Protein AF-0000000072547861 (afdb_homodimer)

Secondary structure (DSSP, 8-state):
----------------EEEEEEEEEEE---------S---------EEEEEEEEEEEE-TT-EEEEEE-TTSSHHHHHHHHTT---SSEEEEEEEETTEEP-HHHHHHHEEEE-SS----SSSBHHHHHHHHHHHHS-TTS-HHHHHHHHHHHHHHTT-GGGTTSB---SSS--S-HHHHHHHHHHHHHTT--SEEEEESTTTT--HHHHHHHHHHHHHHHHTT-EEEEEESS--HHHHTT-SEEEEEETTEEEEEEEHHHHHHHHHHTT-PPPTT--HHHHHHHHTS--TTSHHHHHHHHHHHHHHHHHHHHHHHHHSS-------HHHHHHHHHHHHHGGGGS--HHHHHHHHHHHHHHHHHH-HHHHHHHHHHHHHHHHHHHHHTTT--SSHHHHHHHHHHHHHHHHHHHHHHHHHHHHHHHHHHHHHHHHHHTT-S-HHHHHHHHHHHHHHHHHHHHHHHHHHHHHHHT----HHHHHHHHHHHHHHHHHHHHHHHHHHHHSSSHHHHHHHHHHHHHHHHHTTSSSS-GGGS-HHHHHHHHH-HHHHHHHHHHHHHHTT-B---TTS-GGG---BHHHHHHHTT-TT--HHHHHHHHHHHHHHHHHHHHHHHHHS---SS--/----------------EEEEEEEEEEE---------S---------EEEEEEEEEEEE-TT-EEEEEE-TTSSHHHHHHHHTT---SSEEEEEEEETTEEP-HHHHHHHEEEE-SS----SSSBHHHHHHHHHHHHS-TTS-HHHHHHHHHHHHHHTT-GGGTTSB---SSS--S-HHHHHHHHHHHHHTT--SEEEEESTTTT--HHHHHHHHHHHHHHHHTT-EEEEEESS--HHHHTT-SEEEEEETTEEEEEEEHHHHHHHHHHTT-PPPTT--HHHHHHHHTS--TTSHHHHHHHHHHHHHHHHHHHHHHHHHSS-------HHHHHHHHHHHHHGGGGS--HHHHHHHHHHHHHHHHHH-HHHHHHHHHHHHHHHHHHHHHTTT--SSHHHHHHHHHHHHHHHHHHHHHHHHHHHHHHHHHHHHHHHHHHTT-S-HHHHHHHHHHHHHHHHHHHHHHHHHHHHHHHT----HHHHHHHHHHHHHHHHHHHHHHHHHHHHSSSHHHHHHHHHHHHHHHHHTTSSSS-GGGS-HHHHHHHHH-HHHHHHHHHHHHHHTT-B---TTS-GGG---BHHHHHHHTT-TT--HHHHHHHHHHHHHHHHHHHHHHHHHS---SS--

InterPro domains:
  IPR003439 ABC transporter-like, ATP-binding domain [PF00005] (51-203)
  IPR003439 ABC transporter-like, ATP-binding domain [PS50893] (17-275)
  IPR003593 AAA+ ATPase domain [SM00382] (60-252)
  IPR013525 ABC-2 type transporter, transmembrane domain [PF01061] (350-560)
  IPR017871 ABC transporter-like, conserved site [PS00211] (175-189)
  IPR027417 P-loop containing nucleoside triphosphate hydrolase [G3DSA:3.40.50.300] (36-268)
  IPR027417 P-loop containing nucleoside triphosphate hydrolase [SSF52540] (46-274)
  IPR043926 ABC transporter family G domain [PF19055] (232-287)
  IPR050352 ATP-binding cassette subfamily G transporters [PTHR48041] (16-609)

Foldseek 3Di:
DPPPPPVPVPPLDWKKKWWWQKWWKFQDPPPPPPDDPDDPPPPPRPIQTQATTATDMFGFLFEEEEEAAVSLCQVVVLCVLQVNDPGTDIDTFMDILNHTDDNLLSLQQEDEQEPDQQFQQLAFLQLRLLLLLLQFPFPPDDSVRSSVLSVVLCVLLVNNVRRRWTLHDPVGDTDDPLSSLSSSVSSRCSSVHQEYEYEASCPPHDQVSSQSRLVSVSVVSNVGHTYYYYHYAHDLSSLQSGQWYFYGASNYTLDTDGSVCPQVVVVVVPDHDDPPDRPRVRVNVLLYQDPPDPVSNVVSVVSNVSSRVVVVVVCVVPPPDDPPPSDPVVVVCSVVSSVPSVPGRDDLVSLLVSLLVVLLVSVVSPVVLLVVLLCQQLVLQVVLLVVLFAQAQAPVSLVSVLVSLLCLLQPNLLVLLLSLLVVLLVCLSCVLVCVSSPSDDLVSNLVSNVVSCLVVLLVSLCSNQVSNCVRNNFDPDPVLSVLLSVLSSLSSLLSSLLSLLLSLQAQDSVRSSVVSVVLSVLLSCLLLPPPNLVPDDPVSNVSNVLRLSNLSSLLNLCSRQPPRFGDHPPPDPVPGDGGSVSSCVVSPSPPDDNVSSVVSSVVSSVVSNVSNSVSSVPPRSHSDHD/DPPPPPVPVPPLDWKKKWWWQKWWKFQDPPPPPPDDPPDPPPPVRPIQTQATTATDMFGFLFEEEEEAAPSLCQVVVLCVLLVNDPGTDIDTFMDILRHTDDNLLSLQQEDEQEQDQQFQQLAFLQLRLLLLLLQFPFPPDDSVRSSVLSVVLCVLLVNNVRRRWTLHDPVGDTDDPLSSLSSSVSSRCSSVHQEYEYEASCPPHDQVSSQSRLVSVSVVSNVGHTYYYYHYAHDLSSLQSGQWYFYGASNATLDTDGSVCPQVVVVVVVDHDDPPDRPRVRVNQLLYQDPPDPVSNVVSVVSNVSSRVVVVVCVVPPPPDDPVVSDPVVVVCSVVSSVVSVPGRDDLVSLLVSLLVVLLVSVVSPVVLLVVLLCQQLVLQVVLLVVLFAQAQAPVSLVSVLVSLLCLLQVNLLVLLLSLLVVLLVVLSCVLVCVSSPSDDLVSNLVSNVVSCLVVLLVSLCSNQVSNCVRNNFDPDPVLSVLLSVLSSLSSLLSSLLSLLLSLQAQDSVRSSVVSVVLSVLLSCLLLPPPNLVPDDPVSNVSNVLRLSNLSSLLNLCSRQPPRFGDHPPPDPVPGDGGSVSSCVVSPSPPDDNVSSVVSSVVSSVVSNVSNSVSSVPPRSHSDHD

Nearest PDB structures (foldseek):
  7jr7-assembly1_B  TM=9.261E-01  e=4.732E-44  Homo sapiens
  7r8b-assembly1_B  TM=9.301E-01  e=7.887E-43  Homo sapiens
  7r88-assembly1_B  TM=9.276E-01  e=4.783E-42  Homo sapiens
  7r87-assembly1_B  TM=9.251E-01  e=3.614E-41  Homo sapiens
  7r8a-assembly1_B  TM=9.443E-01  e=8.800E-39  Homo sapiens

pLDDT: mean 83.47, std 15.44, range [19.45, 97.94]

Structure (mmCIF, N/CA/C/O backbone):
data_AF-0000000072547861-model_v1
#
loop_
_entity.id
_entity.type
_entity.pdbx_description
1 polymer 'ABC transporter domain-containing protein'
#
loop_
_atom_site.group_PDB
_atom_site.id
_atom_site.type_symbol
_atom_site.label_atom_id
_atom_site.label_alt_id
_atom_site.label_comp_id
_atom_site.label_asym_id
_atom_site.label_entity_id
_atom_site.label_seq_id
_atom_site.pdbx_PDB_ins_code
_atom_site.Cartn_x
_atom_site.Cartn_y
_atom_site.Cartn_z
_atom_site.occupancy
_atom_site.B_iso_or_equiv
_atom_site.auth_seq_id
_atom_site.auth_comp_id
_atom_site.auth_asym_id
_atom_site.auth_atom_id
_atom_site.pdbx_PDB_model_num
ATOM 1 N N . MET A 1 1 ? 56.156 6.223 17.625 1 19.45 1 MET A N 1
ATOM 2 C CA . MET A 1 1 ? 55.719 7.562 17.25 1 19.45 1 MET A CA 1
ATOM 3 C C . MET A 1 1 ? 54.312 7.539 16.688 1 19.45 1 MET A C 1
ATOM 5 O O . MET A 1 1 ? 54.062 7.047 15.586 1 19.45 1 MET A O 1
ATOM 9 N N . THR A 1 2 ? 53.375 7.203 17.516 1 20.66 2 THR A N 1
ATOM 10 C CA . THR A 1 2 ? 51.938 6.961 17.359 1 20.66 2 THR A CA 1
ATOM 11 C C . THR A 1 2 ? 51.25 8.195 16.797 1 20.66 2 THR A C 1
ATOM 13 O O . THR A 1 2 ? 51.188 9.234 17.469 1 20.66 2 THR A O 1
ATOM 16 N N . SER A 1 3 ? 51.594 8.477 15.578 1 22.92 3 SER A N 1
ATOM 17 C CA . SER A 1 3 ? 51 9.641 14.922 1 22.92 3 SER A CA 1
ATOM 18 C C . SER A 1 3 ? 49.5 9.711 15.18 1 22.92 3 SER A C 1
ATOM 20 O O . SER A 1 3 ? 48.781 8.789 14.836 1 22.92 3 SER A O 1
ATOM 22 N N . VAL A 1 4 ? 49.188 10.086 16.359 1 24.47 4 VAL A N 1
ATOM 23 C CA . VAL A 1 4 ? 47.844 10.539 16.734 1 24.47 4 VAL A CA 1
ATOM 24 C C . VAL A 1 4 ? 47.281 11.438 15.641 1 24.47 4 VAL A C 1
ATOM 26 O O . VAL A 1 4 ? 47.781 12.547 15.414 1 24.47 4 VAL A O 1
ATOM 29 N N . TYR A 1 5 ? 47.156 10.898 14.453 1 26.39 5 TYR A N 1
ATOM 30 C CA . TYR A 1 5 ? 46.312 11.664 13.523 1 26.39 5 TYR A CA 1
ATOM 31 C C . TYR A 1 5 ? 45.156 12.305 14.242 1 26.39 5 TYR A C 1
ATOM 33 O O . TYR A 1 5 ? 44.281 11.609 14.773 1 26.39 5 TYR A O 1
ATOM 41 N N . ASN A 1 6 ? 45.406 13.266 15.117 1 27.94 6 ASN A N 1
ATOM 42 C CA . ASN A 1 6 ? 44.375 14.211 15.547 1 27.94 6 ASN A CA 1
ATOM 43 C C . ASN A 1 6 ? 43.344 14.438 14.453 1 27.94 6 ASN A C 1
ATOM 45 O O . ASN A 1 6 ? 43.625 15.016 13.414 1 27.94 6 ASN A O 1
ATOM 49 N N . ILE A 1 7 ? 42.688 13.438 14.062 1 32.25 7 ILE A N 1
ATOM 50 C CA . ILE A 1 7 ? 41.469 13.719 13.289 1 32.25 7 ILE A CA 1
ATOM 51 C C . ILE A 1 7 ? 40.875 15.07 13.719 1 32.25 7 ILE A C 1
ATOM 53 O O . ILE A 1 7 ? 40.375 15.203 14.828 1 32.25 7 ILE A O 1
ATOM 57 N N . GLU A 1 8 ? 41.656 16.188 13.797 1 33.22 8 GLU A N 1
ATOM 58 C CA . GLU A 1 8 ? 40.969 17.469 13.773 1 33.22 8 GLU A CA 1
ATOM 59 C C . GLU A 1 8 ? 39.594 17.359 13.141 1 33.22 8 GLU A C 1
ATOM 61 O O . GLU A 1 8 ? 39.469 17.031 11.953 1 33.22 8 GLU A O 1
ATOM 66 N N . PHE A 1 9 ? 38.688 16.734 13.766 1 37.12 9 PHE A N 1
ATOM 67 C CA . PHE A 1 9 ? 37.281 16.938 13.414 1 37.12 9 PHE A CA 1
ATOM 68 C C . PHE A 1 9 ? 37.125 18.203 12.602 1 37.12 9 PHE A C 1
ATOM 70 O O . PHE A 1 9 ? 37.656 19.25 12.953 1 37.12 9 PHE A O 1
ATOM 77 N N . SER A 1 10 ? 37.031 18.156 11.32 1 42.41 10 SER A N 1
ATOM 78 C CA . SER A 1 10 ? 36.875 19.109 10.227 1 42.41 10 SER A CA 1
ATOM 79 C C . SER A 1 10 ? 36.156 20.359 10.695 1 42.41 10 SER A C 1
ATOM 81 O O . SER A 1 10 ? 35.125 20.266 11.352 1 42.41 10 SER A O 1
ATOM 83 N N . ILE A 1 11 ? 36.781 21.359 11.062 1 46.75 11 ILE A N 1
ATOM 84 C CA . ILE A 1 11 ? 36.312 22.719 11.211 1 46.75 11 ILE A CA 1
ATOM 85 C C . ILE A 1 11 ? 35.094 22.953 10.281 1 46.75 11 ILE A C 1
ATOM 87 O O . ILE A 1 11 ? 35.219 22.812 9.062 1 46.75 11 ILE A O 1
ATOM 91 N N . LYS A 1 12 ? 33.938 22.688 10.805 1 60.66 12 LYS A N 1
ATOM 92 C CA . LYS A 1 12 ? 32.75 23.094 10.078 1 60.66 12 LYS A CA 1
ATOM 93 C C . LYS A 1 12 ? 32.969 24.453 9.398 1 60.66 12 LYS A C 1
ATOM 95 O O . LYS A 1 12 ? 33.375 25.422 10.031 1 60.66 12 LYS A O 1
ATOM 100 N N . HIS A 1 13 ? 33.094 24.391 8.117 1 69.06 13 HIS A N 1
ATOM 101 C CA . HIS A 1 13 ? 33.25 25.625 7.359 1 69.06 13 HIS A CA 1
ATOM 102 C C . HIS A 1 13 ? 31.938 26.438 7.375 1 69.06 13 HIS A C 1
ATOM 104 O O . HIS A 1 13 ? 30.859 25.859 7.25 1 69.06 13 HIS A O 1
ATOM 110 N N . SER A 1 14 ? 32.125 27.594 7.836 1 81.25 14 SER A N 1
ATOM 111 C CA . SER A 1 14 ? 31 28.516 7.738 1 81.25 14 SER A CA 1
ATOM 112 C C . SER A 1 14 ? 30.703 28.875 6.285 1 81.25 14 SER A C 1
ATOM 114 O O . SER A 1 14 ? 31.562 29.422 5.59 1 81.25 14 SER A O 1
ATOM 116 N N . ILE A 1 15 ? 29.594 28.344 5.777 1 88.5 15 ILE A N 1
ATOM 117 C CA . ILE A 1 15 ? 29.25 28.609 4.383 1 88.5 15 ILE A CA 1
ATOM 118 C C . ILE A 1 15 ? 27.969 29.438 4.312 1 88.5 15 ILE A C 1
ATOM 120 O O . ILE A 1 15 ? 26.969 29.109 4.961 1 88.5 15 ILE A O 1
ATOM 124 N N . ASP A 1 16 ? 28.078 30.562 3.553 1 90.5 16 ASP A N 1
ATOM 125 C CA . ASP A 1 16 ? 26.938 31.406 3.26 1 90.5 16 ASP A CA 1
ATOM 126 C C . ASP A 1 16 ? 26.391 31.125 1.858 1 90.5 16 ASP A C 1
ATOM 128 O O . ASP A 1 16 ? 27.156 30.875 0.931 1 90.5 16 ASP A O 1
ATOM 132 N N . ILE A 1 17 ? 25.141 31.141 1.758 1 92.12 17 ILE A N 1
ATOM 133 C CA . ILE A 1 17 ? 24.5 30.953 0.456 1 92.12 17 ILE A CA 1
ATOM 134 C C . ILE A 1 17 ? 23.922 32.281 -0.031 1 92.12 17 ILE A C 1
ATOM 136 O O . ILE A 1 17 ? 23.219 32.969 0.715 1 92.12 17 ILE A O 1
ATOM 140 N N . ASN A 1 18 ? 24.344 32.656 -1.208 1 92.25 18 ASN A N 1
ATOM 141 C CA . ASN A 1 18 ? 23.797 33.844 -1.865 1 92.25 18 ASN A CA 1
ATOM 142 C C . ASN A 1 18 ? 23.125 33.5 -3.186 1 92.25 18 ASN A C 1
ATOM 144 O O . ASN A 1 18 ? 23.734 32.875 -4.059 1 92.25 18 ASN A O 1
ATOM 148 N N . VAL A 1 19 ? 21.891 33.812 -3.299 1 93.94 19 VAL A N 1
ATOM 149 C CA . VAL A 1 19 ? 21.109 33.531 -4.508 1 93.94 19 VAL A CA 1
ATOM 150 C C . VAL A 1 19 ? 20.688 34.875 -5.152 1 93.94 19 VAL A C 1
ATOM 152 O O . VAL A 1 19 ? 20.109 35.719 -4.496 1 93.94 19 VAL A O 1
ATOM 155 N N . GLU A 1 20 ? 21.016 34.969 -6.43 1 92.19 20 GLU A N 1
ATOM 156 C CA . GLU A 1 20 ? 20.688 36.188 -7.156 1 92.19 20 GLU A CA 1
ATOM 157 C C . GLU A 1 20 ? 19.875 35.906 -8.406 1 92.19 20 GLU A C 1
ATOM 159 O O . GLU A 1 20 ? 20.328 35.188 -9.305 1 92.19 20 GLU A O 1
ATOM 164 N N . ASN A 1 21 ? 18.703 36.438 -8.43 1 92.06 21 ASN A N 1
ATOM 165 C CA . ASN A 1 21 ? 17.812 36.406 -9.586 1 92.06 21 ASN A CA 1
ATOM 166 C C . ASN A 1 21 ? 17.625 34.969 -10.109 1 92.06 21 ASN A C 1
ATOM 168 O O . ASN A 1 21 ? 17.828 34.719 -11.297 1 92.06 21 ASN A O 1
ATOM 172 N N . LEU A 1 22 ? 17.297 34.125 -9.234 1 93.31 22 LEU A N 1
ATOM 173 C CA . LEU A 1 22 ? 17.109 32.719 -9.586 1 93.31 22 LEU A CA 1
ATOM 174 C C . LEU A 1 22 ? 15.758 32.5 -10.25 1 93.31 22 LEU A C 1
ATOM 176 O O . LEU A 1 22 ? 14.727 32.906 -9.703 1 93.31 22 LEU A O 1
ATOM 180 N N . SER A 1 23 ? 15.734 31.953 -11.414 1 94.12 23 SER A N 1
ATOM 181 C CA . SER A 1 23 ? 14.516 31.609 -12.133 1 94.12 23 SER A CA 1
ATOM 182 C C . SER A 1 23 ? 14.531 30.141 -12.586 1 94.12 23 SER A C 1
ATOM 184 O O . SER A 1 23 ? 15.586 29.609 -12.93 1 94.12 23 SER A O 1
ATOM 186 N N . TYR A 1 24 ? 13.469 29.484 -12.438 1 92.75 24 TYR A N 1
ATOM 187 C CA . TYR A 1 24 ? 13.305 28.078 -12.797 1 92.75 24 TYR A CA 1
ATOM 188 C C . TYR A 1 24 ? 12.086 27.891 -13.688 1 92.75 24 TYR A C 1
ATOM 190 O O . TYR A 1 24 ? 10.969 28.219 -13.305 1 92.75 24 TYR A O 1
ATOM 198 N N . VAL A 1 25 ? 12.281 27.359 -14.938 1 91.06 25 VAL A N 1
ATOM 199 C CA . VAL A 1 25 ? 11.227 27.172 -15.93 1 91.06 25 VAL A CA 1
ATOM 200 C C . VAL A 1 25 ? 11.195 25.719 -16.375 1 91.06 25 VAL A C 1
ATOM 202 O O . VAL A 1 25 ? 12.242 25.109 -16.594 1 91.06 25 VAL A O 1
ATOM 205 N N . ILE A 1 26 ? 9.992 25.094 -16.266 1 85.69 26 ILE A N 1
ATOM 206 C CA . ILE A 1 26 ? 9.836 23.703 -16.688 1 85.69 26 ILE A CA 1
ATOM 207 C C . ILE A 1 26 ? 9.047 23.641 -17.984 1 85.69 26 ILE A C 1
ATOM 209 O O . ILE A 1 26 ? 8.125 24.438 -18.203 1 85.69 26 ILE A O 1
ATOM 213 N N . ASP A 1 27 ? 9.352 22.656 -18.797 1 76 27 ASP A N 1
ATOM 214 C CA . ASP A 1 27 ? 8.609 22.422 -20.047 1 76 27 ASP A CA 1
ATOM 215 C C . ASP A 1 27 ? 7.387 21.547 -19.797 1 76 27 ASP A C 1
ATOM 217 O O . ASP A 1 27 ? 7.469 20.547 -19.078 1 76 27 ASP A O 1
ATOM 221 N N . GLN A 1 28 ? 6.277 22.047 -19.703 1 63.44 28 GLN A N 1
ATOM 222 C CA . GLN A 1 28 ? 5.09 21.219 -19.562 1 63.44 28 GLN A CA 1
ATOM 223 C C . GLN A 1 28 ? 4.91 20.312 -20.781 1 63.44 28 GLN A C 1
ATOM 225 O O . GLN A 1 28 ? 4.992 20.781 -21.922 1 63.44 28 GLN A O 1
ATOM 230 N N . PRO A 1 29 ? 5.102 19.109 -20.578 1 53.56 29 PRO A N 1
ATOM 231 C CA . PRO A 1 29 ? 4.844 18.281 -21.766 1 53.56 29 PRO A CA 1
ATOM 232 C C . PRO A 1 29 ? 3.484 18.562 -22.391 1 53.56 29 PRO A C 1
ATOM 234 O O . PRO A 1 29 ? 2.512 18.828 -21.688 1 53.56 29 PRO A O 1
ATOM 237 N N . ASN A 1 30 ? 3.482 19.125 -23.547 1 44.06 30 ASN A N 1
ATOM 238 C CA . ASN A 1 30 ? 2.236 19.188 -24.312 1 44.06 30 ASN A CA 1
ATOM 239 C C . ASN A 1 30 ? 1.507 17.859 -24.297 1 44.06 30 ASN A C 1
ATOM 241 O O . ASN A 1 30 ? 2.004 16.859 -24.844 1 44.06 30 ASN A O 1
ATOM 245 N N . ILE A 1 31 ? 1.062 17.5 -23.203 1 42.25 31 ILE A N 1
ATOM 246 C CA . ILE A 1 31 ? 0.201 16.359 -23.5 1 42.25 31 ILE A CA 1
ATOM 247 C C . ILE A 1 31 ? -0.656 16.641 -24.719 1 42.25 31 ILE A C 1
ATOM 249 O O . ILE A 1 31 ? -1.517 17.531 -24.688 1 42.25 31 ILE A O 1
ATOM 253 N N . THR A 1 32 ? -0.123 16.562 -25.953 1 35.44 32 THR A N 1
ATOM 254 C CA . THR A 1 32 ? -0.934 16.5 -27.156 1 35.44 32 THR A CA 1
ATOM 255 C C . THR A 1 32 ? -2.092 15.516 -26.969 1 35.44 32 THR A C 1
ATOM 257 O O . THR A 1 32 ? -1.876 14.336 -26.703 1 35.44 32 THR A O 1
ATOM 260 N N . THR A 1 33 ? -3.213 15.883 -26.422 1 35.41 33 THR A N 1
ATOM 261 C CA . THR A 1 33 ? -4.34 15.117 -26.938 1 35.41 33 THR A CA 1
ATOM 262 C C . THR A 1 33 ? -4.16 14.836 -28.438 1 35.41 33 THR A C 1
ATOM 264 O O . THR A 1 33 ? -3.893 15.75 -29.219 1 35.41 33 THR A O 1
ATOM 267 N N . SER A 1 34 ? -3.789 13.695 -28.797 1 32.44 34 SER A N 1
ATOM 268 C CA . SER A 1 34 ? -3.955 13.273 -30.188 1 32.44 34 SER A CA 1
ATOM 269 C C . SER A 1 34 ? -5.266 13.797 -30.766 1 32.44 34 SER A C 1
ATOM 271 O O . SER A 1 34 ? -6.293 13.117 -30.703 1 32.44 34 SER A O 1
ATOM 273 N N . ARG A 1 35 ? -5.984 14.883 -30.609 1 30.06 35 ARG A N 1
ATOM 274 C CA . ARG A 1 35 ? -6.891 15.133 -31.719 1 30.06 35 ARG A CA 1
ATOM 275 C C . ARG A 1 35 ? -6.172 15 -33.062 1 30.06 35 ARG A C 1
ATOM 277 O O . ARG A 1 35 ? -4.941 15.094 -33.125 1 30.06 35 ARG A O 1
ATOM 284 N N . LEU A 1 36 ? -6.957 14.852 -34.25 1 31.27 36 LEU A N 1
ATOM 285 C CA . LEU A 1 36 ? -6.664 14.805 -35.688 1 31.27 36 LEU A CA 1
ATOM 286 C C . LEU A 1 36 ? -5.547 15.789 -36.031 1 31.27 36 LEU A C 1
ATOM 288 O O . LEU A 1 36 ? -5.359 16.797 -35.375 1 31.27 36 LEU A O 1
ATOM 292 N N . PRO A 1 37 ? -4.82 15.445 -37.188 1 32.28 37 PRO A N 1
ATOM 293 C CA . PRO A 1 37 ? -3.756 16.156 -37.906 1 32.28 37 PRO A CA 1
ATOM 294 C C . PRO A 1 37 ? -4.008 17.656 -37.969 1 32.28 37 PRO A C 1
ATOM 296 O O . PRO A 1 37 ? -3.275 18.375 -38.656 1 32.28 37 PRO A O 1
ATOM 299 N N . CYS A 1 38 ? -5.332 18.109 -38.031 1 29.48 38 CYS A N 1
ATOM 300 C CA . CYS A 1 38 ? -5.32 19.297 -38.875 1 29.48 38 CYS A CA 1
ATOM 301 C C . CYS A 1 38 ? -4.25 20.281 -38.406 1 29.48 38 CYS A C 1
ATOM 303 O O . CYS A 1 38 ? -3.447 20.766 -39.219 1 29.48 38 CYS A O 1
ATOM 305 N N . HIS A 1 39 ? -4.711 21.547 -38.094 1 31.22 39 HIS A N 1
ATOM 306 C CA . HIS A 1 39 ? -3.943 22.781 -38.188 1 31.22 39 HIS A CA 1
ATOM 307 C C . HIS A 1 39 ? -2.82 22.828 -37.156 1 31.22 39 HIS A C 1
ATOM 309 O O . HIS A 1 39 ? -2.979 22.312 -36.031 1 31.22 39 HIS A O 1
ATOM 315 N N . THR A 1 40 ? -1.535 22.812 -37.594 1 34.75 40 THR A N 1
ATOM 316 C CA . THR A 1 40 ? -0.209 23.156 -37.094 1 34.75 40 THR A CA 1
ATOM 317 C C . THR A 1 40 ? -0.307 24.125 -35.938 1 34.75 40 THR A C 1
ATOM 319 O O . THR A 1 40 ? -0.128 25.328 -36.094 1 34.75 40 THR A O 1
ATOM 322 N N . THR A 1 41 ? -1.481 24.203 -35.312 1 34.41 41 THR A N 1
ATOM 323 C CA . THR A 1 41 ? -1.334 25.359 -34.438 1 34.41 41 THR A CA 1
ATOM 324 C C . THR A 1 41 ? -0.046 25.266 -33.625 1 34.41 41 THR A C 1
ATOM 326 O O . THR A 1 41 ? 0.411 24.156 -33.312 1 34.41 41 THR A O 1
ATOM 329 N N . ASP A 1 42 ? 0.688 26.344 -33.531 1 35.41 42 ASP A N 1
ATOM 330 C CA . ASP A 1 42 ? 1.917 26.703 -32.812 1 35.41 42 ASP A CA 1
ATOM 331 C C . ASP A 1 42 ? 2.027 25.953 -31.484 1 35.41 42 ASP A C 1
ATOM 333 O O . ASP A 1 42 ? 1.174 26.094 -30.609 1 35.41 42 ASP A O 1
ATOM 337 N N . HIS A 1 43 ? 2.352 24.656 -31.516 1 41.06 43 HIS A N 1
ATOM 338 C CA . HIS A 1 43 ? 2.807 23.781 -30.453 1 41.06 43 HIS A CA 1
ATOM 339 C C . HIS A 1 43 ? 3.658 24.531 -29.438 1 41.06 43 HIS A C 1
ATOM 341 O O . HIS A 1 43 ? 4.883 24.375 -29.406 1 41.06 43 HIS A O 1
ATOM 347 N N . SER A 1 44 ? 3.551 25.797 -29.328 1 42.41 44 SER A N 1
ATOM 348 C CA . SER A 1 44 ? 4.398 26.484 -28.359 1 42.41 44 SER A CA 1
ATOM 349 C C . SER A 1 44 ? 4.383 25.766 -27.016 1 42.41 44 SER A C 1
ATOM 351 O O . SER A 1 44 ? 3.316 25.516 -26.453 1 42.41 44 SER A O 1
ATOM 353 N N . ALA A 1 45 ? 5.266 24.828 -26.797 1 48.62 45 ALA A N 1
ATOM 354 C CA . ALA A 1 45 ? 5.637 24.266 -25.5 1 48.62 45 ALA A CA 1
ATOM 355 C C . ALA A 1 45 ? 5.344 25.266 -24.375 1 48.62 45 ALA A C 1
ATOM 357 O O . ALA A 1 45 ? 5.906 26.359 -24.328 1 48.62 45 ALA A O 1
ATOM 358 N N . THR A 1 46 ? 4.133 25.359 -23.969 1 61.38 46 THR A N 1
ATOM 359 C CA . THR A 1 46 ? 3.832 26.281 -22.875 1 61.38 46 THR A CA 1
ATOM 360 C C . THR A 1 46 ? 4.75 26.016 -21.688 1 61.38 46 THR A C 1
ATOM 362 O O . THR A 1 46 ? 4.902 24.875 -21.25 1 61.38 46 THR A O 1
ATOM 365 N N . THR A 1 47 ? 5.859 26.734 -21.625 1 75.62 47 THR A N 1
ATOM 366 C CA . THR A 1 47 ? 6.77 26.734 -20.484 1 75.62 47 THR A CA 1
ATOM 367 C C . THR A 1 47 ? 6.086 27.312 -19.25 1 75.62 47 THR A C 1
ATOM 369 O O . THR A 1 47 ? 5.246 28.219 -19.359 1 75.62 47 THR A O 1
ATOM 372 N N . LYS A 1 48 ? 6.047 26.547 -18.234 1 82.25 48 LYS A N 1
ATOM 373 C CA . LYS A 1 48 ? 5.535 27.047 -16.969 1 82.25 48 LYS A CA 1
ATOM 374 C C . LYS A 1 48 ? 6.668 27.531 -16.062 1 82.25 48 LYS A C 1
ATOM 376 O O . LYS A 1 48 ? 7.621 26.797 -15.805 1 82.25 48 LYS A O 1
ATOM 381 N N . THR A 1 49 ? 6.637 28.859 -15.797 1 86.38 49 THR A N 1
ATOM 382 C CA . THR A 1 49 ? 7.629 29.422 -14.891 1 86.38 49 THR A CA 1
ATOM 383 C C . THR A 1 49 ? 7.285 29.109 -13.438 1 86.38 49 THR A C 1
ATOM 385 O O . THR A 1 49 ? 6.219 29.484 -12.953 1 86.38 49 THR A O 1
ATOM 388 N N . ILE A 1 50 ? 8.102 28.391 -12.727 1 88.31 50 ILE A N 1
ATOM 389 C CA . ILE A 1 50 ? 7.863 28 -11.344 1 88.31 50 ILE A CA 1
ATOM 390 C C . ILE A 1 50 ? 8.453 29.047 -10.406 1 88.31 50 ILE A C 1
ATOM 392 O O . ILE A 1 50 ? 7.816 29.438 -9.414 1 88.31 50 ILE A O 1
ATOM 396 N N . LEU A 1 51 ? 9.688 29.484 -10.695 1 92.44 51 LEU A N 1
ATOM 397 C CA . LEU A 1 51 ? 10.352 30.547 -9.953 1 92.44 51 LEU A CA 1
ATOM 398 C C . LEU A 1 51 ? 10.75 31.688 -10.883 1 92.44 51 LEU A C 1
ATOM 400 O O . LEU A 1 51 ? 11.18 31.453 -12.016 1 92.44 51 LEU A O 1
ATOM 404 N N . ASP A 1 52 ? 10.562 32.906 -10.398 1 93.56 52 ASP A N 1
ATOM 405 C CA . ASP A 1 52 ? 10.836 34.062 -11.234 1 93.56 52 ASP A CA 1
ATOM 406 C C . ASP A 1 52 ? 11.664 35.094 -10.477 1 93.56 52 ASP A C 1
ATOM 408 O O . ASP A 1 52 ? 11.102 35.969 -9.797 1 93.56 52 ASP A O 1
ATOM 412 N N . GLY A 1 53 ? 12.898 35.062 -10.68 1 91.56 53 GLY A N 1
ATOM 413 C CA . GLY A 1 53 ? 13.812 36.094 -10.188 1 91.56 53 GLY A CA 1
ATOM 414 C C . GLY A 1 53 ? 13.875 36.156 -8.672 1 91.56 53 GLY A C 1
ATOM 415 O O . GLY A 1 53 ? 13.719 37.219 -8.078 1 91.56 53 GLY A O 1
ATOM 416 N N . VAL A 1 54 ? 14.109 35.062 -8 1 93.31 54 VAL A N 1
ATOM 417 C CA . VAL A 1 54 ? 14.172 35 -6.547 1 93.31 54 VAL A CA 1
ATOM 418 C C . VAL A 1 54 ? 15.594 35.281 -6.078 1 93.31 54 VAL A C 1
ATOM 420 O O . VAL A 1 54 ? 16.562 34.719 -6.602 1 93.31 54 VAL A O 1
ATOM 423 N N . SER A 1 55 ? 15.773 36.25 -5.152 1 93.5 55 SER A N 1
ATOM 424 C CA . SER A 1 55 ? 17.078 36.594 -4.594 1 93.5 55 SER A CA 1
ATOM 425 C C . SER A 1 55 ? 17.031 36.625 -3.068 1 93.5 55 SER A C 1
ATOM 427 O O . SER A 1 55 ? 16.094 37.156 -2.473 1 93.5 55 SER A O 1
ATOM 429 N N . PHE A 1 56 ? 18 36 -2.432 1 93.5 56 PHE A N 1
ATOM 430 C CA . PHE A 1 56 ? 18.109 36 -0.977 1 93.5 56 PHE A CA 1
ATOM 431 C C . PHE A 1 56 ? 19.5 35.562 -0.534 1 93.5 56 PHE A C 1
ATOM 433 O O . PHE A 1 56 ? 20.312 35.125 -1.353 1 93.5 56 PHE A O 1
ATOM 440 N N . GLN A 1 57 ? 19.75 35.844 0.701 1 93.5 57 GLN A N 1
ATOM 441 C CA . GLN A 1 57 ? 21.016 35.438 1.302 1 93.5 57 GLN A CA 1
ATOM 442 C C . GLN A 1 57 ? 20.781 34.719 2.637 1 93.5 57 GLN A C 1
ATOM 444 O O . GLN A 1 57 ? 19.953 35.156 3.434 1 93.5 57 GLN A O 1
ATOM 449 N N . ALA A 1 58 ? 21.422 33.594 2.793 1 93.19 58 ALA A N 1
ATOM 450 C CA . ALA A 1 58 ? 21.422 32.875 4.059 1 93.19 58 ALA A CA 1
ATOM 451 C C . ALA A 1 58 ? 22.844 32.75 4.609 1 93.19 58 ALA A C 1
ATOM 453 O O . ALA A 1 58 ? 23.734 32.219 3.93 1 93.19 58 ALA A O 1
ATOM 454 N N . LYS A 1 59 ? 23 33.219 5.789 1 91.69 59 LYS A N 1
ATOM 455 C CA . LYS A 1 59 ? 24.344 33.219 6.387 1 91.69 59 LYS A CA 1
ATOM 456 C C . LYS A 1 59 ? 24.5 32.094 7.387 1 91.69 59 LYS A C 1
ATOM 458 O O . LYS A 1 59 ? 23.516 31.562 7.906 1 91.69 59 LYS A O 1
ATOM 463 N N . CYS A 1 60 ? 25.734 31.781 7.582 1 92.31 60 CYS A N 1
ATOM 464 C CA . CYS A 1 60 ? 26.062 30.766 8.586 1 92.31 60 CYS A CA 1
ATOM 465 C C . CYS A 1 60 ? 25.562 31.188 9.961 1 92.31 60 CYS A C 1
ATOM 467 O O . CYS A 1 60 ? 25.688 32.344 10.344 1 92.31 60 CYS A O 1
ATOM 469 N N . GLY A 1 61 ? 24.938 30.281 10.625 1 92.88 61 GLY A N 1
ATOM 470 C CA . GLY A 1 61 ? 24.422 30.578 11.953 1 92.88 61 GLY A CA 1
ATOM 471 C C . GLY A 1 61 ? 22.984 31.016 11.961 1 92.88 61 GLY A C 1
ATOM 472 O O . GLY A 1 61 ? 22.406 31.266 13.031 1 92.88 61 GLY A O 1
ATOM 473 N N . GLN A 1 62 ? 22.469 31.094 10.75 1 93.81 62 GLN A N 1
ATOM 474 C CA . GLN A 1 62 ? 21.094 31.578 10.656 1 93.81 62 GLN A CA 1
ATOM 475 C C . GLN A 1 62 ? 20.172 30.5 10.086 1 93.81 62 GLN A C 1
ATOM 477 O O . GLN A 1 62 ? 20.625 29.625 9.352 1 93.81 62 GLN A O 1
ATOM 482 N N . MET A 1 63 ? 19.016 30.578 10.484 1 96.31 63 MET A N 1
ATOM 483 C CA . MET A 1 63 ? 17.938 29.734 9.953 1 96.31 63 MET A CA 1
ATOM 484 C C . MET A 1 63 ? 16.969 30.547 9.109 1 96.31 63 MET A C 1
ATOM 486 O O . MET A 1 63 ? 16.359 31.5 9.602 1 96.31 63 MET A O 1
ATOM 490 N N . LEU A 1 64 ? 16.938 30.234 7.84 1 96.69 64 LEU A N 1
ATOM 491 C CA . LEU A 1 64 ? 16.047 30.906 6.906 1 96.69 64 LEU A CA 1
ATOM 492 C C . LEU A 1 64 ? 14.812 30.047 6.621 1 96.69 64 LEU A C 1
ATOM 494 O O . LEU A 1 64 ? 14.938 28.891 6.195 1 96.69 64 LEU A O 1
ATOM 498 N N . ALA A 1 65 ? 13.672 30.531 6.891 1 96.31 65 ALA A N 1
ATOM 499 C CA . ALA A 1 65 ? 12.414 29.844 6.621 1 96.31 65 ALA A CA 1
ATOM 500 C C . ALA A 1 65 ? 11.797 30.312 5.309 1 96.31 65 ALA A C 1
ATOM 502 O O . ALA A 1 65 ? 11.586 31.516 5.109 1 96.31 65 ALA A O 1
ATOM 503 N N . ILE A 1 66 ? 11.625 29.438 4.426 1 95.5 66 ILE A N 1
ATOM 504 C CA . ILE A 1 66 ? 10.922 29.703 3.176 1 95.5 66 ILE A CA 1
ATOM 505 C C . ILE A 1 66 ? 9.43 29.422 3.35 1 95.5 66 ILE A C 1
ATOM 507 O O . ILE A 1 66 ? 9.023 28.266 3.52 1 95.5 66 ILE A O 1
ATOM 511 N N . MET A 1 67 ? 8.695 30.453 3.264 1 92.69 67 MET A N 1
ATOM 512 C CA . MET A 1 67 ? 7.258 30.328 3.492 1 92.69 67 MET A CA 1
ATOM 513 C C . MET A 1 67 ? 6.48 30.578 2.207 1 92.69 67 MET A C 1
ATOM 515 O O . MET A 1 67 ? 6.941 31.328 1.334 1 92.69 67 MET A O 1
ATOM 519 N N . GLY A 1 68 ? 5.363 29.969 2.074 1 87.06 68 GLY A N 1
ATOM 520 C CA . GLY A 1 68 ? 4.5 30.109 0.917 1 87.06 68 GLY A CA 1
ATOM 521 C C . GLY A 1 68 ? 3.387 29.078 0.869 1 87.06 68 GLY A C 1
ATOM 522 O O . GLY A 1 68 ? 3.443 28.062 1.567 1 87.06 68 GLY A O 1
ATOM 523 N N . SER A 1 69 ? 2.465 29.406 0.053 1 78.56 69 SER A N 1
ATOM 524 C CA . SER A 1 69 ? 1.346 28.484 -0.133 1 78.56 69 SER A CA 1
ATOM 525 C C . SER A 1 69 ? 1.756 27.281 -0.966 1 78.56 69 SER A C 1
ATOM 527 O O . SER A 1 69 ? 2.889 27.203 -1.444 1 78.56 69 SER A O 1
ATOM 529 N N . SER A 1 70 ? 0.839 26.312 -1 1 73.19 70 SER A N 1
ATOM 530 C CA . SER A 1 70 ? 1.12 25.141 -1.827 1 73.19 70 SER A CA 1
ATOM 531 C C . SER A 1 70 ? 1.274 25.531 -3.295 1 73.19 70 SER A C 1
ATOM 533 O O . SER A 1 70 ? 0.449 26.266 -3.838 1 73.19 70 SER A O 1
ATOM 535 N N . GLY A 1 71 ? 2.334 25.219 -3.951 1 75.62 71 GLY A N 1
ATOM 536 C CA . GLY A 1 71 ? 2.586 25.516 -5.352 1 75.62 71 GLY A CA 1
ATOM 537 C C . GLY A 1 71 ? 3.34 26.812 -5.555 1 75.62 71 GLY A C 1
ATOM 538 O O . GLY A 1 71 ? 3.531 27.266 -6.691 1 75.62 71 GLY A O 1
ATOM 539 N N . SER A 1 72 ? 3.699 27.422 -4.441 1 81.25 72 SER A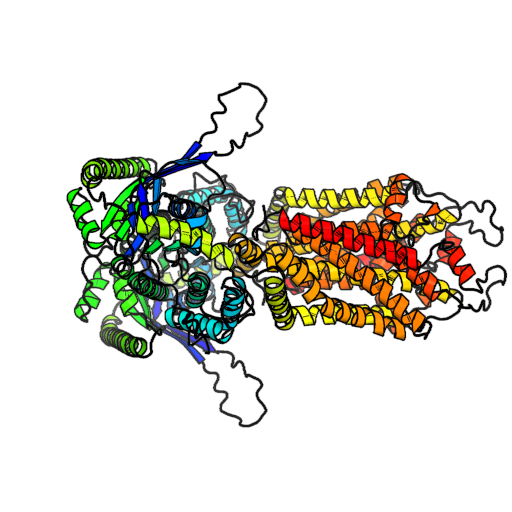 N 1
ATOM 540 C CA . SER A 1 72 ? 4.387 28.703 -4.551 1 81.25 72 SER A CA 1
ATOM 541 C C . SER A 1 72 ? 5.816 28.516 -5.051 1 81.25 72 SER A C 1
ATOM 543 O O . SER A 1 72 ? 6.469 29.484 -5.449 1 81.25 72 SER A O 1
ATOM 545 N N . GLY A 1 73 ? 6.316 27.281 -4.973 1 86.88 73 GLY A N 1
ATOM 546 C CA . GLY A 1 73 ? 7.648 27.016 -5.488 1 86.88 73 GLY A CA 1
ATOM 547 C C . GLY A 1 73 ? 8.656 26.688 -4.402 1 86.88 73 GLY A C 1
ATOM 548 O O . GLY A 1 73 ? 9.859 26.625 -4.66 1 86.88 73 GLY A O 1
ATOM 549 N N . LYS A 1 74 ? 8.18 26.484 -3.143 1 90.56 74 LYS A N 1
ATOM 550 C CA . LYS A 1 74 ? 9.078 26.219 -2.021 1 90.56 74 LYS A CA 1
ATOM 551 C C . LYS A 1 74 ? 9.938 24.984 -2.281 1 90.56 74 LYS A C 1
ATOM 553 O O . LYS A 1 74 ? 11.164 25.047 -2.168 1 90.56 74 LYS A O 1
ATOM 558 N N . THR A 1 75 ? 9.289 23.891 -2.627 1 87.5 75 THR A N 1
ATOM 559 C CA . THR A 1 75 ? 9.984 22.625 -2.869 1 87.5 75 THR A CA 1
ATOM 560 C C . THR A 1 75 ? 10.891 22.734 -4.09 1 87.5 75 THR A C 1
ATOM 562 O O . THR A 1 75 ? 12.008 22.203 -4.09 1 87.5 75 THR A O 1
ATOM 565 N N . SER A 1 76 ? 10.43 23.438 -5.148 1 89.12 76 SER A N 1
ATOM 566 C CA . SER A 1 76 ? 11.234 23.625 -6.348 1 89.12 76 SER A CA 1
ATOM 567 C C . SER A 1 76 ? 12.492 24.438 -6.039 1 89.12 76 SER A C 1
ATOM 569 O O . SER A 1 76 ? 13.562 24.156 -6.578 1 89.12 76 SER A O 1
ATOM 571 N N . LEU A 1 77 ? 12.273 25.453 -5.207 1 93.62 77 LEU A N 1
ATOM 572 C CA . LEU A 1 77 ? 13.414 26.266 -4.816 1 93.62 77 LEU A CA 1
ATOM 573 C C . LEU A 1 77 ? 14.461 25.438 -4.082 1 93.62 77 LEU A C 1
ATOM 575 O O . LEU A 1 77 ? 15.648 25.5 -4.391 1 93.62 77 LEU A O 1
ATOM 579 N N . LEU A 1 78 ? 14.008 24.656 -3.117 1 93.19 78 LEU A N 1
ATOM 580 C CA . LEU A 1 78 ? 14.922 23.797 -2.361 1 93.19 78 LEU A CA 1
ATOM 581 C C . LEU A 1 78 ? 15.578 22.766 -3.268 1 93.19 78 LEU A C 1
ATOM 583 O O . LEU A 1 78 ? 16.766 22.453 -3.117 1 93.19 78 LEU A O 1
ATOM 587 N N . ASN A 1 79 ? 14.828 22.25 -4.211 1 89.38 79 ASN A N 1
ATOM 588 C CA . ASN A 1 79 ? 15.375 21.281 -5.152 1 89.38 79 ASN A CA 1
ATOM 589 C C . ASN A 1 79 ? 16.438 21.906 -6.043 1 89.38 79 ASN A C 1
ATOM 591 O O . ASN A 1 79 ? 17.453 21.25 -6.352 1 89.38 79 ASN A O 1
ATOM 595 N N . VAL A 1 80 ? 16.172 23.094 -6.457 1 90.75 80 VAL A N 1
ATOM 596 C CA . VAL A 1 80 ? 17.125 23.797 -7.312 1 90.75 80 VAL A CA 1
ATOM 597 C C . VAL A 1 80 ? 18.406 24.094 -6.523 1 90.75 80 VAL A C 1
ATOM 599 O O . VAL A 1 80 ? 19.516 23.938 -7.043 1 90.75 80 VAL A O 1
ATOM 602 N N . LEU A 1 81 ? 18.203 24.484 -5.293 1 91.69 81 LEU A N 1
ATOM 603 C CA . LEU A 1 81 ? 19.344 24.781 -4.449 1 91.69 81 LEU A CA 1
ATOM 604 C C . LEU A 1 81 ? 20.172 23.516 -4.203 1 91.69 81 LEU A C 1
ATOM 606 O O . LEU A 1 81 ? 21.406 23.578 -4.117 1 91.69 81 LEU A O 1
ATOM 610 N N . ALA A 1 82 ? 19.453 22.422 -4.066 1 88.62 82 ALA A N 1
ATOM 611 C CA . ALA A 1 82 ? 20.125 21.141 -3.814 1 88.62 82 ALA A CA 1
ATOM 612 C C . ALA A 1 82 ? 20.578 20.5 -5.117 1 88.62 82 ALA A C 1
ATOM 614 O O . ALA A 1 82 ? 21.141 19.406 -5.113 1 88.62 82 ALA A O 1
ATOM 615 N N . CYS A 1 83 ? 20.328 21.109 -6.23 1 85.12 83 CYS A N 1
ATOM 616 C CA . CYS A 1 83 ? 20.656 20.594 -7.551 1 85.12 83 CYS A CA 1
ATOM 617 C C . CYS A 1 83 ? 20 19.234 -7.797 1 85.12 83 CYS A C 1
ATOM 619 O O . CYS A 1 83 ? 20.625 18.312 -8.32 1 85.12 83 CYS A O 1
ATOM 621 N N . LYS A 1 84 ? 18.828 19.094 -7.297 1 79 84 LYS A N 1
ATOM 622 C CA . LYS A 1 84 ? 18.078 17.844 -7.473 1 79 84 LYS A CA 1
ATOM 623 C C . LYS A 1 84 ? 16.984 18 -8.516 1 79 84 LYS A C 1
ATOM 625 O O . LYS A 1 84 ? 16.141 17.125 -8.68 1 79 84 LYS A O 1
ATOM 630 N N . ASN A 1 85 ? 17.016 19.047 -9.227 1 75.5 85 ASN A N 1
ATOM 631 C CA . ASN A 1 85 ? 16 19.25 -10.266 1 75.5 85 ASN A CA 1
ATOM 632 C C . ASN A 1 85 ? 16.297 18.422 -11.508 1 75.5 85 ASN A C 1
ATOM 634 O O . ASN A 1 85 ? 17.422 18.391 -11.992 1 75.5 85 ASN A O 1
ATOM 638 N N . SER A 1 86 ? 15.398 17.5 -11.805 1 65.31 86 SER A N 1
ATOM 639 C CA . SER A 1 86 ? 15.609 16.578 -12.914 1 65.31 86 SER A CA 1
ATOM 640 C C . SER A 1 86 ? 15.258 17.234 -14.25 1 65.31 86 SER A C 1
ATOM 642 O O . SER A 1 86 ? 15.836 16.891 -15.281 1 65.31 86 SER A O 1
ATOM 644 N N . THR A 1 87 ? 14.352 18.203 -14.258 1 73.25 87 THR A N 1
ATOM 645 C CA . THR A 1 87 ? 13.875 18.797 -15.508 1 73.25 87 THR A CA 1
ATOM 646 C C . THR A 1 87 ? 13.797 20.312 -15.391 1 73.25 87 THR A C 1
ATOM 648 O O . THR A 1 87 ? 13.891 20.859 -14.289 1 73.25 87 THR A O 1
ATOM 651 N N . GLY A 1 88 ? 13.977 20.953 -16.469 1 81 88 GLY A N 1
ATOM 652 C CA . GLY A 1 88 ? 13.773 22.391 -16.531 1 81 88 GLY A CA 1
ATOM 653 C C . GLY A 1 88 ? 15.07 23.172 -16.688 1 81 88 GLY A C 1
ATOM 654 O O . GLY A 1 88 ? 16.156 22.578 -16.766 1 81 88 GLY A O 1
ATOM 655 N N . THR A 1 89 ? 14.906 24.469 -16.938 1 87.44 89 THR A N 1
ATOM 656 C CA . THR A 1 89 ? 16.031 25.391 -17.109 1 87.44 89 THR A CA 1
ATOM 657 C C . THR A 1 89 ? 16.125 26.344 -15.93 1 87.44 89 THR A C 1
ATOM 659 O O . THR A 1 89 ? 15.125 26.922 -15.508 1 87.44 89 THR A O 1
ATOM 662 N N . VAL A 1 90 ? 17.297 26.281 -15.258 1 90.38 90 VAL A N 1
ATOM 663 C CA . VAL A 1 90 ? 17.547 27.172 -14.125 1 90.38 90 VAL A CA 1
ATOM 664 C C . VAL A 1 90 ? 18.422 28.344 -14.57 1 90.38 90 VAL A C 1
ATOM 666 O O . VAL A 1 90 ? 19.422 28.156 -15.25 1 90.38 90 VAL A O 1
ATOM 669 N N . THR A 1 91 ? 17.938 29.516 -14.438 1 90.56 91 THR A N 1
ATOM 670 C CA . THR A 1 91 ? 18.719 30.719 -14.688 1 90.56 91 THR A CA 1
ATOM 671 C C . THR A 1 91 ? 18.953 31.5 -13.398 1 90.56 91 THR A C 1
ATOM 673 O O . THR A 1 91 ? 18.172 31.375 -12.445 1 90.56 91 THR A O 1
ATOM 676 N N . GLY A 1 92 ? 20.047 32.156 -13.258 1 90 92 GLY A N 1
ATOM 677 C CA . GLY A 1 92 ? 20.422 32.875 -12.055 1 90 92 GLY A CA 1
ATOM 678 C C . GLY A 1 92 ? 21.719 32.375 -11.445 1 90 92 GLY A C 1
ATOM 679 O O . GLY A 1 92 ? 22.391 31.516 -12.008 1 90 92 GLY A O 1
ATOM 680 N N . ASP A 1 93 ? 22.094 33.062 -10.359 1 88.62 93 ASP A N 1
ATOM 681 C CA . ASP A 1 93 ? 23.375 32.75 -9.766 1 88.62 93 ASP A CA 1
ATOM 682 C C . ASP A 1 93 ? 23.219 32.281 -8.32 1 88.62 93 ASP A C 1
ATOM 684 O O . ASP A 1 93 ? 22.469 32.875 -7.555 1 88.62 93 ASP A O 1
ATOM 688 N N . ILE A 1 94 ? 23.766 31.203 -8.023 1 90.38 94 ILE A N 1
ATOM 689 C CA . ILE A 1 94 ? 23.875 30.703 -6.664 1 90.38 94 ILE A CA 1
ATOM 690 C C . ILE A 1 94 ? 25.344 30.672 -6.242 1 90.38 94 ILE A C 1
ATOM 692 O O . ILE A 1 94 ? 26.172 30.062 -6.918 1 90.38 94 ILE A O 1
ATOM 696 N N . GLU A 1 95 ? 25.625 31.359 -5.227 1 89.56 95 GLU A N 1
ATOM 697 C CA . GLU A 1 95 ? 27 31.438 -4.773 1 89.56 95 GLU A CA 1
ATOM 698 C C . GLU A 1 95 ? 27.156 30.922 -3.344 1 89.56 95 GLU A C 1
ATOM 700 O O . GLU A 1 95 ? 26.281 31.156 -2.502 1 89.56 95 GLU A O 1
ATOM 705 N N . LEU A 1 96 ? 28.188 30.188 -3.119 1 88.69 96 LEU A N 1
ATOM 706 C CA . LEU A 1 96 ? 28.609 29.75 -1.789 1 88.69 96 LEU A CA 1
ATOM 707 C C . LEU A 1 96 ? 29.844 30.516 -1.328 1 88.69 96 LEU A C 1
ATOM 709 O O . LEU A 1 96 ? 30.922 30.344 -1.886 1 88.69 96 LEU A O 1
ATOM 713 N N . ASN A 1 97 ? 29.688 31.281 -0.38 1 85.12 97 ASN A N 1
ATOM 714 C CA . ASN A 1 97 ? 30.781 32.125 0.08 1 85.12 97 ASN A CA 1
ATOM 715 C C . ASN A 1 97 ? 31.391 32.938 -1.07 1 85.12 97 ASN A C 1
ATOM 717 O O . ASN A 1 97 ? 32.625 32.969 -1.205 1 85.12 97 ASN A O 1
ATOM 721 N N . GLY A 1 98 ? 30.516 33.281 -1.997 1 80.19 98 GLY A N 1
ATOM 722 C CA . GLY A 1 98 ? 30.984 34.156 -3.08 1 80.19 98 GLY A CA 1
ATOM 723 C C . GLY A 1 98 ? 31.422 33.375 -4.309 1 80.19 98 GLY A C 1
ATOM 724 O O . GLY A 1 98 ? 31.75 33.969 -5.34 1 80.19 98 GLY A O 1
ATOM 725 N N . VAL A 1 99 ? 31.516 32.062 -4.188 1 83.69 99 VAL A N 1
ATOM 726 C CA . VAL A 1 99 ? 31.906 31.234 -5.312 1 83.69 99 VAL A CA 1
ATOM 727 C C . VAL A 1 99 ? 30.672 30.625 -5.965 1 83.69 99 VAL A C 1
ATOM 729 O O . VAL A 1 99 ? 29.766 30.172 -5.273 1 83.69 99 VAL A O 1
ATOM 732 N N . LYS A 1 100 ? 30.734 30.688 -7.234 1 84.56 100 LYS A N 1
ATOM 733 C CA . LYS A 1 100 ? 29.625 30.078 -7.961 1 84.56 100 LYS A CA 1
ATOM 734 C C . LYS A 1 100 ? 29.469 28.609 -7.613 1 84.56 100 LYS A C 1
ATOM 736 O O . LYS A 1 100 ? 30.469 27.875 -7.543 1 84.56 100 LYS A O 1
ATOM 741 N N . HIS A 1 101 ? 28.281 28.234 -7.387 1 83.25 101 HIS A N 1
ATOM 742 C CA . HIS A 1 101 ? 28.016 26.891 -6.898 1 83.25 101 HIS A CA 1
ATOM 743 C C . HIS A 1 101 ? 28.188 25.859 -8.008 1 83.25 101 HIS A C 1
ATOM 745 O O . HIS A 1 101 ? 27.922 26.141 -9.18 1 83.25 101 HIS A O 1
ATOM 751 N N . THR A 1 102 ? 28.75 24.766 -7.75 1 79.38 102 THR A N 1
ATOM 752 C CA . THR A 1 102 ? 28.797 23.594 -8.617 1 79.38 102 THR A CA 1
ATOM 753 C C . THR A 1 102 ? 28.031 22.422 -7.984 1 79.38 102 THR A C 1
ATOM 755 O O . THR A 1 102 ? 27.781 22.422 -6.777 1 79.38 102 THR A O 1
ATOM 758 N N . LYS A 1 103 ? 27.531 21.656 -8.789 1 81.44 103 LYS A N 1
ATOM 759 C CA . LYS A 1 103 ? 26.812 20.469 -8.312 1 81.44 103 LYS A CA 1
ATOM 760 C C . LYS A 1 103 ? 27.625 19.719 -7.277 1 81.44 103 LYS A C 1
ATOM 762 O O . LYS A 1 103 ? 27.094 19.25 -6.27 1 81.44 103 LYS A O 1
ATOM 767 N N . HIS A 1 104 ? 28.859 19.641 -7.496 1 77.5 104 HIS A N 1
ATOM 768 C CA . HIS A 1 104 ? 29.734 18.906 -6.598 1 77.5 104 HIS A CA 1
ATOM 769 C C . HIS A 1 104 ? 29.875 19.609 -5.25 1 77.5 104 HIS A C 1
ATOM 771 O O . HIS A 1 104 ? 29.922 18.953 -4.207 1 77.5 104 HIS A O 1
ATOM 777 N N . MET A 1 105 ? 29.906 20.906 -5.316 1 80.19 105 MET A N 1
ATOM 778 C CA . MET A 1 105 ? 30.016 21.688 -4.082 1 80.19 105 MET A CA 1
ATOM 779 C C . MET A 1 105 ? 28.766 21.516 -3.217 1 80.19 105 MET A C 1
ATOM 781 O O . MET A 1 105 ? 28.875 21.312 -2.004 1 80.19 105 MET A O 1
ATOM 785 N N . ILE A 1 106 ? 27.656 21.516 -3.834 1 83.25 106 ILE A N 1
ATOM 786 C CA . ILE A 1 106 ? 26.406 21.422 -3.104 1 83.25 106 ILE A CA 1
ATOM 787 C C . ILE A 1 106 ? 26.25 20.016 -2.531 1 83.25 106 ILE A C 1
ATOM 789 O O . ILE A 1 106 ? 25.75 19.844 -1.418 1 83.25 106 ILE A O 1
ATOM 793 N N . GLU A 1 107 ? 26.656 19.141 -3.25 1 76.88 107 GLU A N 1
ATOM 794 C CA . GLU A 1 107 ? 26.547 17.75 -2.797 1 76.88 107 GLU A CA 1
ATOM 795 C C . GLU A 1 107 ? 27.469 17.5 -1.603 1 76.88 107 GLU A C 1
ATOM 797 O O . GLU A 1 107 ? 27.156 16.656 -0.748 1 76.88 107 GLU A O 1
ATOM 802 N N . HIS A 1 108 ? 28.469 18.25 -1.593 1 76.69 108 HIS A N 1
ATOM 803 C CA . HIS A 1 108 ? 29.453 18.016 -0.543 1 76.69 108 HIS A CA 1
ATOM 804 C C . HIS A 1 108 ? 29.125 18.828 0.712 1 76.69 108 HIS A C 1
ATOM 806 O O . HIS A 1 108 ? 29.328 18.344 1.83 1 76.69 108 HIS A O 1
ATOM 812 N N . PHE A 1 109 ? 28.688 19.938 0.492 1 84.75 109 PHE A N 1
ATOM 813 C CA . PHE A 1 109 ? 28.562 20.844 1.633 1 84.75 109 PHE A CA 1
ATOM 814 C C . PHE A 1 109 ? 27.109 20.875 2.125 1 84.75 109 PHE A C 1
ATOM 816 O O . PHE A 1 109 ? 26.844 21.375 3.219 1 84.75 109 PHE A O 1
ATOM 823 N N . SER A 1 110 ? 26.25 20.297 1.346 1 88.06 110 SER A N 1
ATOM 824 C CA . SER A 1 110 ? 24.859 20.438 1.714 1 88.06 110 SER A CA 1
ATOM 825 C C . SER A 1 110 ? 24.188 19.062 1.879 1 88.06 110 SER A C 1
ATOM 827 O O . SER A 1 110 ? 24.672 18.062 1.357 1 88.06 110 SER A O 1
ATOM 829 N N . ALA A 1 111 ? 23.219 19.062 2.76 1 88.56 111 ALA A N 1
ATOM 830 C CA . ALA A 1 111 ? 22.359 17.891 2.947 1 88.56 111 ALA A CA 1
ATOM 831 C C . ALA A 1 111 ? 20.891 18.25 2.758 1 88.56 111 ALA A C 1
ATOM 833 O O . ALA A 1 111 ? 20.453 19.328 3.156 1 88.56 111 ALA A O 1
ATOM 834 N N . TYR A 1 112 ? 20.234 17.375 2.088 1 89.19 112 TYR A N 1
ATOM 835 C CA . TYR A 1 112 ? 18.812 17.594 1.791 1 89.19 112 TYR A CA 1
ATOM 836 C C . TYR A 1 112 ? 17.938 16.562 2.504 1 89.19 112 TYR A C 1
ATOM 838 O O . TYR A 1 112 ? 18.141 15.352 2.348 1 89.19 112 TYR A O 1
ATOM 846 N N . VAL A 1 113 ? 17.094 17.047 3.338 1 88.5 113 VAL A N 1
ATOM 847 C CA . VAL A 1 113 ? 16.141 16.203 4.031 1 88.5 113 VAL A CA 1
ATOM 848 C C . VAL A 1 113 ? 14.766 16.328 3.375 1 88.5 113 VAL A C 1
ATOM 850 O O . VAL A 1 113 ? 14.156 17.406 3.402 1 88.5 113 VAL A O 1
ATOM 853 N N . ARG A 1 114 ? 14.266 15.234 2.889 1 84.88 114 ARG A N 1
ATOM 854 C CA . ARG A 1 114 ? 12.992 15.234 2.18 1 84.88 114 ARG A CA 1
ATOM 855 C C . ARG A 1 114 ? 11.82 15.172 3.154 1 84.88 114 ARG A C 1
ATOM 857 O O . ARG A 1 114 ? 12.008 14.922 4.344 1 84.88 114 ARG A O 1
ATOM 864 N N . GLN A 1 115 ? 10.664 15.375 2.568 1 77.38 115 GLN A N 1
ATOM 865 C CA . GLN A 1 115 ? 9.438 15.406 3.357 1 77.38 115 GLN A CA 1
ATOM 866 C C . GLN A 1 115 ? 9.07 14.016 3.857 1 77.38 115 GLN A C 1
ATOM 868 O O . GLN A 1 115 ? 8.617 13.859 4.996 1 77.38 115 GLN A O 1
ATOM 873 N N . ASP A 1 116 ? 9.242 13 3.072 1 73.88 116 ASP A N 1
ATOM 874 C CA . ASP A 1 116 ? 8.852 11.641 3.443 1 73.88 116 ASP A CA 1
ATOM 875 C C . ASP A 1 116 ? 10.062 10.828 3.914 1 73.88 116 ASP A C 1
ATOM 877 O O . ASP A 1 116 ? 11.109 10.844 3.271 1 73.88 116 ASP A O 1
ATOM 881 N N . ASP A 1 117 ? 9.828 10.383 5.211 1 71.69 117 ASP A N 1
ATOM 882 C CA . ASP A 1 117 ? 10.906 9.57 5.762 1 71.69 117 ASP A CA 1
ATOM 883 C C . ASP A 1 117 ? 10.672 8.086 5.477 1 71.69 117 ASP A C 1
ATOM 885 O O . ASP A 1 117 ? 9.539 7.605 5.562 1 71.6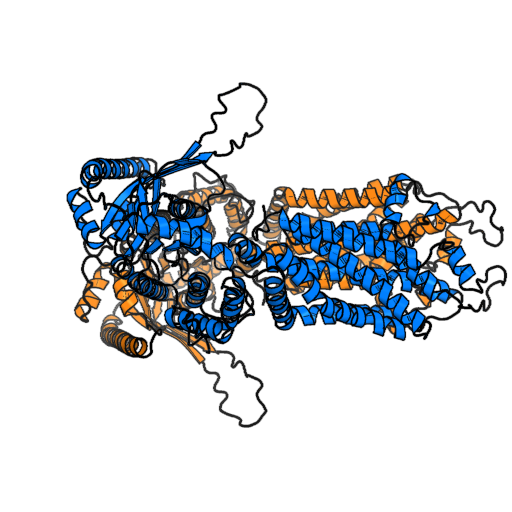9 117 ASP A O 1
ATOM 889 N N . ARG A 1 118 ? 11.547 7.547 4.758 1 75.06 118 ARG A N 1
ATOM 890 C CA . ARG A 1 118 ? 11.383 6.109 4.57 1 75.06 118 ARG A CA 1
ATOM 891 C C . ARG A 1 118 ? 12.57 5.34 5.137 1 75.06 118 ARG A C 1
ATOM 893 O O . ARG A 1 118 ? 13.625 5.266 4.504 1 75.06 118 ARG A O 1
ATOM 900 N N . LEU A 1 119 ? 12.461 4.934 6.355 1 83.19 119 LEU A N 1
ATOM 901 C CA . LEU A 1 119 ? 13.492 4.199 7.082 1 83.19 119 LEU A CA 1
ATOM 902 C C . LEU A 1 119 ? 13.125 2.723 7.199 1 83.19 119 LEU A C 1
ATOM 904 O O . LEU A 1 119 ? 11.961 2.352 7.031 1 83.19 119 LEU A O 1
ATOM 908 N N . LEU A 1 120 ? 14.148 1.988 7.359 1 84.06 120 LEU A N 1
ATOM 909 C CA . LEU A 1 120 ? 13.914 0.571 7.613 1 84.06 120 LEU A CA 1
ATOM 910 C C . LEU A 1 120 ? 13.242 0.366 8.969 1 84.06 120 LEU A C 1
ATOM 912 O O . LEU A 1 120 ? 13.703 0.896 9.984 1 84.06 120 LEU A O 1
ATOM 916 N N . GLN A 1 121 ? 12.281 -0.456 9.016 1 84.62 121 GLN A N 1
ATOM 917 C CA . GLN A 1 121 ? 11.398 -0.543 10.18 1 84.62 121 GLN A CA 1
ATOM 918 C C . GLN A 1 121 ? 11.992 -1.443 11.258 1 84.62 121 GLN A C 1
ATOM 920 O O . GLN A 1 121 ? 11.68 -1.295 12.438 1 84.62 121 GLN A O 1
ATOM 925 N N . PHE A 1 122 ? 12.898 -2.326 10.906 1 85.81 122 PHE A N 1
ATOM 926 C CA . PHE A 1 122 ? 13.281 -3.363 11.859 1 85.81 122 PHE A CA 1
ATOM 927 C C . PHE A 1 122 ? 14.57 -2.99 12.586 1 85.81 122 PHE A C 1
ATOM 929 O O . PHE A 1 122 ? 14.883 -3.553 13.633 1 85.81 122 PHE A O 1
ATOM 936 N N . LEU A 1 123 ? 15.281 -1.99 12.141 1 88.56 123 LEU A N 1
ATOM 937 C CA . LEU A 1 123 ? 16.547 -1.592 12.766 1 88.56 123 LEU A CA 1
ATOM 938 C C . LEU A 1 123 ? 16.312 -0.569 13.867 1 88.56 123 LEU A C 1
ATOM 940 O O . LEU A 1 123 ? 15.32 0.174 13.828 1 88.56 123 LEU A O 1
ATOM 944 N N . SER A 1 124 ? 17.188 -0.636 14.773 1 93.44 124 SER A N 1
ATOM 945 C CA . SER A 1 124 ? 17.141 0.373 15.82 1 93.44 124 SER A CA 1
ATOM 946 C C . SER A 1 124 ? 17.688 1.71 15.336 1 93.44 124 SER A C 1
ATOM 948 O O . SER A 1 124 ? 18.281 1.786 14.25 1 93.44 124 SER A O 1
ATOM 950 N N . VAL A 1 125 ? 17.469 2.713 16.156 1 94.38 125 VAL A N 1
ATOM 951 C CA . VAL A 1 125 ? 17.953 4.051 15.812 1 94.38 125 VAL A CA 1
ATOM 952 C C . VAL A 1 125 ? 19.469 4.031 15.672 1 94.38 125 VAL A C 1
ATOM 954 O O . VAL A 1 125 ? 20.016 4.5 14.672 1 94.38 125 VAL A O 1
ATOM 957 N N . LYS A 1 126 ? 20.125 3.447 16.609 1 95 126 LYS A N 1
ATOM 958 C CA . LYS A 1 126 ? 21.594 3.398 16.594 1 95 126 LYS A CA 1
ATOM 959 C C . LYS A 1 126 ? 22.094 2.572 15.414 1 95 126 LYS A C 1
ATOM 961 O O . LYS A 1 126 ? 23.062 2.961 14.742 1 95 126 LYS A O 1
ATOM 966 N N . GLU A 1 127 ? 21.5 1.466 15.195 1 92.94 127 GLU A N 1
ATOM 967 C CA . GLU A 1 127 ? 21.906 0.614 14.078 1 92.94 127 GLU A CA 1
ATOM 968 C C . GLU A 1 127 ? 21.734 1.333 12.75 1 92.94 127 GLU A C 1
ATOM 970 O O . GLU A 1 127 ? 22.578 1.224 11.859 1 92.94 127 GLU A O 1
ATOM 975 N N . THR A 1 128 ? 20.609 1.978 12.617 1 92.62 128 THR A N 1
ATOM 976 C CA . THR A 1 128 ? 20.312 2.703 11.383 1 92.62 128 THR A CA 1
ATOM 977 C C . THR A 1 128 ? 21.406 3.742 11.109 1 92.62 128 THR A C 1
ATOM 979 O O . THR A 1 128 ? 21.938 3.809 10 1 92.62 128 THR A O 1
ATOM 982 N N . LEU A 1 129 ? 21.75 4.492 12.125 1 94.38 129 LEU A N 1
ATOM 983 C CA . LEU A 1 129 ? 22.766 5.539 11.961 1 94.38 129 LEU A CA 1
ATOM 984 C C . LEU A 1 129 ? 24.156 4.934 11.805 1 94.38 129 LEU A C 1
ATOM 986 O O . LEU A 1 129 ? 24.984 5.477 11.07 1 94.38 129 LEU A O 1
ATOM 990 N N . MET A 1 130 ? 24.375 3.83 12.414 1 93.56 130 MET A N 1
ATOM 991 C CA . MET A 1 130 ? 25.656 3.154 12.289 1 93.56 130 MET A CA 1
ATOM 992 C C . MET A 1 130 ? 25.891 2.65 10.867 1 93.56 130 MET A C 1
ATOM 994 O O . MET A 1 130 ? 26.984 2.777 10.328 1 93.56 130 MET A O 1
ATOM 998 N N . PHE A 1 131 ? 24.875 2.121 10.297 1 91.94 131 PHE A N 1
ATOM 999 C CA . PHE A 1 131 ? 24.984 1.621 8.93 1 91.94 131 PHE A CA 1
ATOM 1000 C C . PHE A 1 131 ? 25.25 2.762 7.957 1 91.94 131 PHE A C 1
ATOM 1002 O O . PHE A 1 131 ? 26.094 2.646 7.07 1 91.94 131 PHE A O 1
ATOM 1009 N N . VAL A 1 132 ? 24.562 3.818 8.164 1 90.81 132 VAL A N 1
ATOM 1010 C CA . VAL A 1 132 ? 24.75 4.965 7.277 1 90.81 132 VAL A CA 1
ATOM 1011 C C . VAL A 1 132 ? 26.141 5.551 7.477 1 90.81 132 VAL A C 1
ATOM 1013 O O . VAL A 1 132 ? 26.812 5.906 6.508 1 90.81 132 VAL A O 1
ATOM 1016 N N . ALA A 1 133 ? 26.547 5.602 8.719 1 91.5 133 ALA A N 1
ATOM 1017 C CA . ALA A 1 133 ? 27.875 6.137 9.039 1 91.5 133 ALA A CA 1
ATOM 1018 C C . ALA A 1 133 ? 28.969 5.309 8.375 1 91.5 133 ALA A C 1
ATOM 1020 O O . ALA A 1 133 ? 29.953 5.859 7.859 1 91.5 133 ALA A O 1
ATOM 1021 N N . GLN A 1 134 ? 28.75 4.074 8.352 1 91.06 134 GLN A N 1
ATOM 1022 C CA . GLN A 1 134 ? 29.75 3.184 7.77 1 91.06 134 GLN A CA 1
ATOM 1023 C C . GLN A 1 134 ? 29.781 3.303 6.25 1 91.06 134 GLN A C 1
ATOM 1025 O O . GLN A 1 134 ? 30.797 2.996 5.613 1 91.06 134 GLN A O 1
ATOM 1030 N N . LEU A 1 135 ? 28.719 3.768 5.723 1 89.31 135 LEU A N 1
ATOM 1031 C CA . LEU A 1 135 ? 28.625 3.855 4.27 1 89.31 135 LEU A CA 1
ATOM 1032 C C . LEU A 1 135 ? 29.062 5.23 3.779 1 89.31 135 LEU A C 1
ATOM 1034 O O . LEU A 1 135 ? 29.5 5.375 2.635 1 89.31 135 LEU A O 1
ATOM 1038 N N . LYS A 1 136 ? 28.953 6.258 4.617 1 84.44 136 LYS A N 1
ATOM 1039 C CA . LYS A 1 136 ? 29.172 7.617 4.133 1 84.44 136 LYS A CA 1
ATOM 1040 C C . LYS A 1 136 ? 30.469 8.195 4.688 1 84.44 136 LYS A C 1
ATOM 1042 O O . LYS A 1 136 ? 31.094 9.055 4.055 1 84.44 136 LYS A O 1
ATOM 1047 N N . LEU A 1 137 ? 30.875 7.758 5.805 1 84.69 137 LEU A N 1
ATOM 1048 C CA . LEU A 1 137 ? 32.062 8.328 6.426 1 84.69 137 LEU A CA 1
ATOM 1049 C C . LEU A 1 137 ? 33.344 7.715 5.844 1 84.69 137 LEU A C 1
ATOM 1051 O O . LEU A 1 137 ? 33.312 6.574 5.375 1 84.69 137 LEU A O 1
ATOM 1055 N N . PRO A 1 138 ? 34.344 8.547 5.855 1 80.69 138 PRO A N 1
ATOM 1056 C CA . PRO A 1 138 ? 35.594 8.039 5.316 1 80.69 138 PRO A CA 1
ATOM 1057 C C . PRO A 1 138 ? 36.094 6.797 6.043 1 80.69 138 PRO A C 1
ATOM 1059 O O . PRO A 1 138 ? 35.906 6.66 7.254 1 80.69 138 PRO A O 1
ATOM 1062 N N . THR A 1 139 ? 36.719 5.965 5.273 1 79.88 139 THR A N 1
ATOM 1063 C CA . THR A 1 139 ? 37.188 4.68 5.785 1 79.88 139 THR A CA 1
ATOM 1064 C C . THR A 1 139 ? 38.375 4.867 6.727 1 79.88 139 THR A C 1
ATOM 1066 O O . THR A 1 139 ? 38.719 3.951 7.473 1 79.88 139 THR A O 1
ATOM 1069 N N . LYS A 1 140 ? 38.969 6.023 6.719 1 80.69 140 LYS A N 1
ATOM 1070 C CA . LYS A 1 140 ? 40.094 6.289 7.582 1 80.69 140 LYS A CA 1
ATOM 1071 C C . LYS A 1 140 ? 39.688 6.344 9.047 1 80.69 140 LYS A C 1
ATOM 1073 O O . LYS A 1 140 ? 40.531 6.172 9.945 1 80.69 140 LYS A O 1
ATOM 1078 N N . LEU A 1 141 ? 38.438 6.508 9.25 1 84.69 141 LEU A N 1
ATOM 1079 C CA . LEU A 1 141 ? 37.938 6.594 10.617 1 84.69 141 LEU A CA 1
ATOM 1080 C C . LEU A 1 141 ? 37.844 5.207 11.242 1 84.69 141 LEU A C 1
ATOM 1082 O O . LEU A 1 141 ? 37.438 4.246 10.578 1 84.69 141 LEU A O 1
ATOM 1086 N N . SER A 1 142 ? 38.312 5.133 12.461 1 87.62 142 SER A N 1
ATOM 1087 C CA . SER A 1 142 ? 38.219 3.889 13.211 1 87.62 142 SER A CA 1
ATOM 1088 C C . SER A 1 142 ? 36.781 3.625 13.633 1 87.62 142 SER A C 1
ATOM 1090 O O . SER A 1 142 ? 35.938 4.535 13.617 1 87.62 142 SER A O 1
ATOM 1092 N N . ARG A 1 143 ? 36.531 2.449 13.969 1 88.38 143 ARG A N 1
ATOM 1093 C CA . ARG A 1 143 ? 35.188 2.066 14.414 1 88.38 143 ARG A CA 1
ATOM 1094 C C . ARG A 1 143 ? 34.781 2.854 15.656 1 88.38 143 ARG A C 1
ATOM 1096 O O . ARG A 1 143 ? 33.625 3.242 15.797 1 88.38 143 ARG A O 1
ATOM 1103 N N . VAL A 1 144 ? 35.75 3.084 16.453 1 91.81 144 VAL A N 1
ATOM 1104 C CA . VAL A 1 144 ? 35.469 3.799 17.688 1 91.81 144 VAL A CA 1
ATOM 1105 C C . VAL A 1 144 ? 35.094 5.246 17.391 1 91.81 144 VAL A C 1
ATOM 1107 O O . VAL A 1 144 ? 34.188 5.805 18 1 91.81 144 VAL A O 1
ATOM 1110 N N . GLU A 1 145 ? 35.719 5.742 16.438 1 90.88 145 GLU A N 1
ATOM 1111 C CA . GLU A 1 145 ? 35.438 7.113 16.031 1 90.88 145 GLU A CA 1
ATOM 1112 C C . GLU A 1 145 ? 34.031 7.215 15.406 1 90.88 145 GLU A C 1
ATOM 1114 O O . GLU A 1 145 ? 33.344 8.203 15.609 1 90.88 145 GLU A O 1
ATOM 1119 N N . ILE A 1 146 ? 33.781 6.246 14.695 1 91.56 146 ILE A N 1
ATOM 1120 C CA . ILE A 1 146 ? 32.469 6.223 14.047 1 91.56 146 ILE A CA 1
ATOM 1121 C C . ILE A 1 146 ? 31.359 6.137 15.109 1 91.56 146 ILE A C 1
ATOM 1123 O O . ILE A 1 146 ? 30.359 6.855 15.031 1 91.56 146 ILE A O 1
ATOM 1127 N N . VAL A 1 147 ? 31.609 5.293 16.078 1 94.12 147 VAL A N 1
ATOM 1128 C CA . VAL A 1 147 ? 30.625 5.125 17.156 1 94.12 147 VAL A CA 1
ATOM 1129 C C . VAL A 1 147 ? 30.484 6.434 17.922 1 94.12 147 VAL A C 1
ATOM 1131 O O . VAL A 1 147 ? 29.359 6.824 18.297 1 94.12 147 VAL A O 1
ATOM 1134 N N . ARG A 1 148 ? 31.484 7.047 18.094 1 92 148 ARG A N 1
ATOM 1135 C CA . ARG A 1 148 ? 31.453 8.32 18.812 1 92 148 ARG A CA 1
ATOM 1136 C C . ARG A 1 148 ? 30.672 9.367 18.016 1 92 148 ARG A C 1
ATOM 1138 O O . ARG A 1 148 ? 29.891 10.125 18.594 1 92 148 ARG A O 1
ATOM 1145 N N . LYS A 1 149 ? 30.938 9.398 16.797 1 90.94 149 LYS A N 1
ATOM 1146 C CA . LYS A 1 149 ? 30.234 10.352 15.945 1 90.94 149 LYS A CA 1
ATOM 1147 C C . LYS A 1 149 ? 28.734 10.086 15.953 1 90.94 149 LYS A C 1
ATOM 1149 O O . LYS A 1 149 ? 27.938 11.023 16.031 1 90.94 149 LYS A O 1
ATOM 1154 N N . VAL A 1 150 ? 28.406 8.867 15.867 1 94.44 150 VAL A N 1
ATOM 1155 C CA . VAL A 1 150 ? 27 8.484 15.875 1 94.44 150 VAL A CA 1
ATOM 1156 C C . VAL A 1 150 ? 26.359 8.867 17.203 1 94.44 150 VAL A C 1
ATOM 1158 O O . VAL A 1 150 ? 25.266 9.414 17.234 1 94.44 150 VAL A O 1
ATOM 1161 N N . ASP A 1 151 ? 27.094 8.641 18.25 1 93.31 151 ASP A N 1
ATOM 1162 C CA . ASP A 1 151 ? 26.578 8.977 19.578 1 93.31 151 ASP A CA 1
ATOM 1163 C C . ASP A 1 151 ? 26.422 10.484 19.734 1 93.31 151 ASP A C 1
ATOM 1165 O O . ASP A 1 151 ? 25.484 10.945 20.391 1 93.31 151 ASP A O 1
ATOM 1169 N N . GLU A 1 152 ? 27.281 11.203 19.156 1 90.38 152 GLU A N 1
ATOM 1170 C CA . GLU A 1 152 ? 27.188 12.656 19.188 1 90.38 152 GLU A CA 1
ATOM 1171 C C . GLU A 1 152 ? 25.953 13.164 18.453 1 90.38 152 GLU A C 1
ATOM 1173 O O . GLU A 1 152 ? 25.25 14.055 18.938 1 90.38 152 GLU A O 1
ATOM 1178 N N . VAL A 1 153 ? 25.75 12.617 17.328 1 91.06 153 VAL A N 1
ATOM 1179 C CA . VAL A 1 153 ? 24.609 13.016 16.531 1 91.06 153 VAL A CA 1
ATOM 1180 C C . VAL A 1 153 ? 23.312 12.656 17.266 1 91.06 153 VAL A C 1
ATOM 1182 O O . VAL A 1 153 ? 22.359 13.438 17.281 1 91.06 153 VAL A O 1
ATOM 1185 N N . ILE A 1 154 ? 23.312 11.469 17.875 1 92.94 154 ILE A N 1
ATOM 1186 C CA . ILE A 1 154 ? 22.156 11.016 18.625 1 92.94 154 ILE A CA 1
ATOM 1187 C C . ILE A 1 154 ? 21.875 11.977 19.797 1 92.94 154 ILE A C 1
ATOM 1189 O O . ILE A 1 154 ? 20.734 12.352 20.031 1 92.94 154 ILE A O 1
ATOM 1193 N N . ALA A 1 155 ? 22.906 12.406 20.359 1 88.19 155 ALA A N 1
ATOM 1194 C CA . ALA A 1 155 ? 22.781 13.328 21.5 1 88.19 155 ALA A CA 1
ATOM 1195 C C . ALA A 1 155 ? 22.328 14.711 21.031 1 88.19 155 ALA A C 1
ATOM 1197 O O . ALA A 1 155 ? 21.484 15.336 21.672 1 88.19 155 ALA A O 1
ATOM 1198 N N . GLU A 1 156 ? 22.875 15.117 19.969 1 84.94 156 GLU A N 1
ATOM 1199 C CA . GLU A 1 156 ? 22.531 16.422 19.422 1 84.94 156 GLU A CA 1
ATOM 1200 C C . GLU A 1 156 ? 21.062 16.5 19.031 1 84.94 156 GLU A C 1
ATOM 1202 O O . GLU A 1 156 ? 20.453 17.578 19.109 1 84.94 156 GLU A O 1
ATOM 1207 N N . LEU A 1 157 ? 20.516 15.398 18.656 1 88.19 157 LEU A N 1
ATOM 1208 C CA . LEU A 1 157 ? 19.125 15.367 18.188 1 88.19 157 LEU A CA 1
ATOM 1209 C C . LEU A 1 157 ? 18.188 14.961 19.312 1 88.19 157 LEU A C 1
ATOM 1211 O O . LEU A 1 157 ? 16.969 14.828 19.094 1 88.19 157 LEU A O 1
ATOM 1215 N N . GLY A 1 158 ? 18.656 14.695 20.469 1 82.44 158 GLY A N 1
ATOM 1216 C CA . GLY A 1 158 ? 17.844 14.328 21.609 1 82.44 158 GLY A CA 1
ATOM 1217 C C . GLY A 1 158 ? 17.25 12.938 21.5 1 82.44 158 GLY A C 1
ATOM 1218 O O . GLY A 1 158 ? 16.094 12.711 21.875 1 82.44 158 GLY A O 1
ATOM 1219 N N . LEU A 1 159 ? 17.969 12.039 20.922 1 88 159 LEU A N 1
ATOM 1220 C CA . LEU A 1 159 ? 17.469 10.688 20.688 1 88 159 LEU A CA 1
ATOM 1221 C C . LEU A 1 159 ? 18.156 9.688 21.609 1 88 159 LEU A C 1
ATOM 1223 O O . LEU A 1 159 ? 18.016 8.477 21.422 1 88 159 LEU A O 1
ATOM 1227 N N . SER A 1 160 ? 18.844 10.094 22.594 1 88.31 160 SER A N 1
ATOM 1228 C CA . SER A 1 160 ? 19.641 9.234 23.453 1 88.31 160 SER A CA 1
ATOM 1229 C C . SER A 1 160 ? 18.766 8.242 24.203 1 88.31 160 SER A C 1
ATOM 1231 O O . SER A 1 160 ? 19.172 7.105 24.469 1 88.31 160 SER A O 1
ATOM 1233 N N . HIS A 1 161 ? 17.547 8.578 24.484 1 83.44 161 HIS A N 1
ATOM 1234 C CA . HIS A 1 161 ? 16.656 7.727 25.266 1 83.44 161 HIS A CA 1
ATOM 1235 C C . HIS A 1 161 ? 16.016 6.641 24.406 1 83.44 161 HIS A C 1
ATOM 1237 O O . HIS A 1 161 ? 15.469 5.668 24.938 1 83.44 161 HIS A O 1
ATOM 1243 N N . VAL A 1 162 ? 16.125 6.777 23.094 1 88.94 162 VAL A N 1
ATOM 1244 C CA . VAL A 1 162 ? 15.5 5.801 22.203 1 88.94 162 VAL A CA 1
ATOM 1245 C C . VAL A 1 162 ? 16.562 5.164 21.312 1 88.94 162 VAL A C 1
ATOM 1247 O O . VAL A 1 162 ? 16.25 4.699 20.219 1 88.94 162 VAL A O 1
ATOM 1250 N N . THR A 1 163 ? 17.75 5.141 21.75 1 91.31 163 THR A N 1
ATOM 1251 C CA . THR A 1 163 ? 18.875 4.664 20.953 1 91.31 163 THR A CA 1
ATOM 1252 C C . THR A 1 163 ? 18.672 3.199 20.578 1 91.31 163 THR A C 1
ATOM 1254 O O . THR A 1 163 ? 18.984 2.797 19.453 1 91.31 163 THR A O 1
ATOM 1257 N N . ALA A 1 164 ? 18.062 2.4 21.406 1 91.06 164 ALA A N 1
ATOM 1258 C CA . ALA A 1 164 ? 17.938 0.963 21.188 1 91.06 164 ALA A CA 1
ATOM 1259 C C . ALA A 1 164 ? 16.547 0.602 20.703 1 91.06 164 ALA A C 1
ATOM 1261 O O . ALA A 1 164 ? 16.266 -0.556 20.375 1 91.06 164 ALA A O 1
ATOM 1262 N N . THR A 1 165 ? 15.797 1.569 20.562 1 90.56 165 THR A N 1
ATOM 1263 C CA . THR A 1 165 ? 14.43 1.318 20.125 1 90.56 165 THR A CA 1
ATOM 1264 C C . THR A 1 165 ? 14.375 1.185 18.594 1 90.56 165 THR A C 1
ATOM 1266 O O . THR A 1 165 ? 15.109 1.866 17.875 1 90.56 165 THR A O 1
ATOM 1269 N N . ARG A 1 166 ? 13.539 0.313 18.172 1 90.38 166 ARG A N 1
ATOM 1270 C CA . ARG A 1 166 ? 13.367 0.115 16.734 1 90.38 166 ARG A CA 1
ATOM 1271 C C . ARG A 1 166 ? 12.664 1.311 16.094 1 90.38 166 ARG A C 1
ATOM 1273 O O . ARG A 1 166 ? 11.844 1.965 16.734 1 90.38 166 ARG A O 1
ATOM 1280 N N . VAL A 1 167 ? 12.969 1.654 14.906 1 88.44 167 VAL A N 1
ATOM 1281 C CA . VAL A 1 167 ? 12.375 2.771 14.172 1 88.44 167 VAL A CA 1
ATOM 1282 C C . VAL A 1 167 ? 10.891 2.506 13.945 1 88.44 167 VAL A C 1
ATOM 1284 O O . VAL A 1 167 ? 10.062 3.395 14.141 1 88.44 167 VAL A O 1
ATOM 1287 N N . GLY A 1 168 ? 10.555 1.277 13.586 1 80.5 168 GLY A N 1
ATOM 1288 C CA . GLY A 1 168 ? 9.156 0.929 13.422 1 80.5 168 GLY A CA 1
ATOM 1289 C C . GLY A 1 168 ? 8.586 1.352 12.078 1 80.5 168 GLY A C 1
ATOM 1290 O O . GLY A 1 168 ? 9.273 2.016 11.297 1 80.5 168 GLY A O 1
ATOM 1291 N N . GLY A 1 169 ? 7.32 0.871 11.781 1 73 169 GLY A N 1
ATOM 1292 C CA . GLY A 1 169 ? 6.613 1.15 10.539 1 73 169 GLY A CA 1
ATOM 1293 C C . GLY A 1 169 ? 5.125 0.85 10.625 1 73 169 GLY A C 1
ATOM 1294 O O . GLY A 1 169 ? 4.527 0.936 11.695 1 73 169 GLY A O 1
ATOM 1295 N N . ALA A 1 170 ? 4.562 0.627 9.531 1 63.91 170 ALA A N 1
ATOM 1296 C CA . ALA A 1 170 ? 3.123 0.403 9.43 1 63.91 170 ALA A CA 1
ATOM 1297 C C . ALA A 1 170 ? 2.709 -0.866 10.164 1 63.91 170 ALA A C 1
ATOM 1299 O O . ALA A 1 170 ? 1.622 -0.928 10.742 1 63.91 170 ALA A O 1
ATOM 1300 N N . ASN A 1 171 ? 3.652 -1.751 10.297 1 64.75 171 ASN A N 1
ATOM 1301 C CA . ASN A 1 171 ? 3.262 -3.057 10.82 1 64.75 171 ASN A CA 1
ATOM 1302 C C . ASN A 1 171 ? 3.873 -3.316 12.195 1 64.75 171 ASN A C 1
ATOM 1304 O O . ASN A 1 171 ? 3.475 -4.254 12.891 1 64.75 171 ASN A O 1
ATOM 1308 N N . ILE A 1 172 ? 4.883 -2.418 12.547 1 73.38 172 ILE A N 1
ATOM 1309 C CA . ILE A 1 172 ? 5.582 -2.637 13.812 1 73.38 172 ILE A CA 1
ATOM 1310 C C . ILE A 1 172 ? 5.684 -1.319 14.578 1 73.38 172 ILE A C 1
ATOM 1312 O O . ILE A 1 172 ? 6.023 -0.284 14 1 73.38 172 ILE A O 1
ATOM 1316 N N . ARG A 1 173 ? 5.391 -1.396 15.789 1 74.62 173 ARG A N 1
ATOM 1317 C CA . ARG A 1 173 ? 5.484 -0.21 16.625 1 74.62 173 ARG A CA 1
ATOM 1318 C C . ARG A 1 173 ? 6.941 0.163 16.891 1 74.62 173 ARG A C 1
ATOM 1320 O O . ARG A 1 173 ? 7.781 -0.711 17.109 1 74.62 173 ARG A O 1
ATOM 1327 N N . GLY A 1 174 ? 7.281 1.387 16.719 1 83.06 174 GLY A N 1
ATOM 1328 C CA . GLY A 1 174 ? 8.617 1.894 17 1 83.06 174 GLY A CA 1
ATOM 1329 C C . GLY A 1 174 ? 8.617 3.281 17.609 1 83.06 174 GLY A C 1
ATOM 1330 O O . GLY A 1 174 ? 7.785 3.582 18.469 1 83.06 174 GLY A O 1
ATOM 1331 N N . ILE A 1 175 ? 9.555 4.027 17.234 1 84.81 175 ILE A N 1
ATOM 1332 C CA . ILE A 1 175 ? 9.719 5.375 17.766 1 84.81 175 ILE A CA 1
ATOM 1333 C C . ILE A 1 175 ? 8.594 6.273 17.266 1 84.81 175 ILE A C 1
ATOM 1335 O O . ILE A 1 175 ? 7.855 5.902 16.344 1 84.81 175 ILE A O 1
ATOM 1339 N N . SER A 1 176 ? 8.484 7.379 17.938 1 75.81 176 SER A N 1
ATOM 1340 C CA . SER A 1 176 ? 7.426 8.32 17.578 1 75.81 176 SER A CA 1
ATOM 1341 C C . SER A 1 176 ? 7.707 8.992 16.25 1 75.81 176 SER A C 1
ATOM 1343 O O . SER A 1 176 ? 8.82 8.906 15.727 1 75.81 176 SER A O 1
ATOM 1345 N N . GLY A 1 177 ? 6.703 9.641 15.594 1 77.5 177 GLY A N 1
ATOM 1346 C CA . GLY A 1 177 ? 6.863 10.352 14.336 1 77.5 177 GLY A CA 1
ATOM 1347 C C . GLY A 1 177 ? 7.918 11.438 14.391 1 77.5 177 GLY A C 1
ATOM 1348 O O . GLY A 1 177 ? 8.711 11.602 13.461 1 77.5 177 GLY A O 1
ATOM 1349 N N . GLY A 1 178 ? 7.898 12.172 15.508 1 79.88 178 GLY A N 1
ATOM 1350 C CA . GLY A 1 178 ? 8.898 13.219 15.688 1 79.88 178 GLY A CA 1
ATOM 1351 C C . GLY A 1 178 ? 10.305 12.672 15.82 1 79.88 178 GLY A C 1
ATOM 1352 O O . GLY A 1 178 ? 11.258 13.258 15.289 1 79.88 178 GLY A O 1
ATOM 1353 N N . GLU A 1 179 ? 10.383 11.594 16.531 1 83.12 179 GLU A N 1
ATOM 1354 C CA . GLU A 1 179 ? 11.68 10.953 16.672 1 83.12 179 GLU A CA 1
ATOM 1355 C C . GLU A 1 179 ? 12.172 10.391 15.336 1 83.12 179 GLU A C 1
ATOM 1357 O O . GLU A 1 179 ? 13.359 10.469 15.023 1 83.12 179 GLU A O 1
ATOM 1362 N N . ARG A 1 180 ? 11.273 9.875 14.648 1 88.62 180 ARG A N 1
ATOM 1363 C CA . ARG A 1 180 ? 11.609 9.336 13.336 1 88.62 180 ARG A CA 1
ATOM 1364 C C . ARG A 1 180 ? 12.133 10.43 12.414 1 88.62 180 ARG A C 1
ATOM 1366 O O . ARG A 1 180 ? 13.055 10.203 11.625 1 88.62 180 ARG A O 1
ATOM 1373 N N . ARG A 1 181 ? 11.555 11.555 12.5 1 87.5 181 ARG A N 1
ATOM 1374 C CA . ARG A 1 181 ? 12 12.688 11.703 1 87.5 181 ARG A CA 1
ATOM 1375 C C . ARG A 1 181 ? 13.406 13.117 12.109 1 87.5 181 ARG A C 1
ATOM 1377 O O . ARG A 1 181 ? 14.227 13.469 11.25 1 87.5 181 ARG A O 1
ATOM 1384 N N . ARG A 1 182 ? 13.617 13.141 13.352 1 88.44 182 ARG A N 1
ATOM 1385 C CA . ARG A 1 182 ? 14.938 13.523 13.844 1 88.44 182 ARG A CA 1
ATOM 1386 C C . ARG A 1 182 ? 15.992 12.508 13.414 1 88.44 182 ARG A C 1
ATOM 1388 O O . ARG A 1 182 ? 17.141 12.867 13.156 1 88.44 182 ARG A O 1
ATOM 1395 N N . VAL A 1 183 ? 15.578 11.273 13.336 1 91.75 183 VAL A N 1
ATOM 1396 C CA . VAL A 1 183 ? 16.5 10.258 12.844 1 91.75 183 VAL A CA 1
ATOM 1397 C C . VAL A 1 183 ? 16.844 10.523 11.375 1 91.75 183 VAL A C 1
ATOM 1399 O O . VAL A 1 183 ? 17.984 10.383 10.961 1 91.75 183 VAL A O 1
ATOM 1402 N N . SER A 1 184 ? 15.836 10.891 10.602 1 90.19 184 SER A N 1
ATOM 1403 C CA . SER A 1 184 ? 16.047 11.219 9.195 1 90.19 184 SER A CA 1
ATOM 1404 C C . SER A 1 184 ? 17.031 12.375 9.047 1 90.19 184 SER A C 1
ATOM 1406 O O . SER A 1 184 ? 17.859 12.375 8.141 1 90.19 184 SER A O 1
ATOM 1408 N N . ILE A 1 185 ? 16.922 13.32 9.883 1 89.56 185 ILE A N 1
ATOM 1409 C CA . ILE A 1 185 ? 17.859 14.445 9.891 1 89.56 185 ILE A CA 1
ATOM 1410 C C . ILE A 1 185 ? 19.234 13.977 10.32 1 89.56 185 ILE A C 1
ATOM 1412 O O . ILE A 1 185 ? 20.25 14.43 9.781 1 89.56 185 ILE A O 1
ATOM 1416 N N . GLY A 1 186 ? 19.219 13.07 11.266 1 90.62 186 GLY A N 1
ATOM 1417 C CA . GLY A 1 186 ? 20.469 12.523 11.758 1 90.62 186 GLY A CA 1
ATOM 1418 C C . GLY A 1 186 ? 21.281 11.82 10.672 1 90.62 186 GLY A C 1
ATOM 1419 O O . GLY A 1 186 ? 22.516 11.898 10.664 1 90.62 186 GLY A O 1
ATOM 1420 N N . ILE A 1 187 ? 20.594 11.211 9.781 1 90.06 187 ILE A N 1
ATOM 1421 C CA . ILE A 1 187 ? 21.25 10.539 8.664 1 90.06 187 ILE A CA 1
ATOM 1422 C C . ILE A 1 187 ? 22.062 11.547 7.852 1 90.06 187 ILE A C 1
ATOM 1424 O O . ILE A 1 187 ? 23.188 11.266 7.457 1 90.06 187 ILE A O 1
ATOM 1428 N N . GLN A 1 188 ? 21.531 12.703 7.734 1 86.19 188 GLN A N 1
ATOM 1429 C CA . GLN A 1 188 ? 22.188 13.742 6.949 1 86.19 188 GLN A CA 1
ATOM 1430 C C . GLN A 1 188 ? 23.266 14.445 7.766 1 86.19 188 GLN A C 1
ATOM 1432 O O . GLN A 1 188 ? 24.266 14.898 7.215 1 86.19 188 GLN A O 1
ATOM 1437 N N . LEU A 1 189 ? 23.094 14.445 9.031 1 88.06 189 LEU A N 1
ATOM 1438 C CA . LEU A 1 189 ? 24 15.164 9.914 1 88.06 189 LEU A CA 1
ATOM 1439 C C . LEU A 1 189 ? 25.297 14.383 10.109 1 88.06 189 LEU A C 1
ATOM 1441 O O . LEU A 1 189 ? 26.312 14.945 10.555 1 88.06 189 LEU A O 1
ATOM 1445 N N . LEU A 1 190 ? 25.219 13.18 9.859 1 87.44 190 LEU A N 1
ATOM 1446 C CA . LEU A 1 190 ? 26.391 12.336 10.07 1 87.44 190 LEU A CA 1
ATOM 1447 C C . LEU A 1 190 ? 27.562 12.828 9.234 1 87.44 190 LEU A C 1
ATOM 1449 O O . LEU A 1 190 ? 28.719 12.648 9.625 1 87.44 190 LEU A O 1
ATOM 1453 N N . MET A 1 191 ? 27.203 13.445 8.133 1 81.12 191 MET A N 1
ATOM 1454 C CA . MET A 1 191 ? 28.25 13.945 7.258 1 81.12 191 MET A CA 1
ATOM 1455 C C . MET A 1 191 ? 28.688 15.352 7.664 1 81.12 191 MET A C 1
ATOM 1457 O O . MET A 1 191 ? 29.547 15.953 7.02 1 81.12 191 MET A O 1
ATOM 1461 N N . ASP A 1 192 ? 28.078 15.836 8.625 1 81.62 192 ASP A N 1
ATOM 1462 C CA . ASP A 1 192 ? 28.375 17.156 9.164 1 81.62 192 ASP A CA 1
ATOM 1463 C C . ASP A 1 192 ? 28.312 18.219 8.078 1 81.62 192 ASP A C 1
ATOM 1465 O O . ASP A 1 192 ? 29.266 18.969 7.859 1 81.62 192 ASP A O 1
ATOM 1469 N N . PRO A 1 193 ? 27.219 18.328 7.438 1 87.94 193 PRO A N 1
ATOM 1470 C CA . PRO A 1 193 ? 27.062 19.344 6.387 1 87.94 193 PRO A CA 1
ATOM 1471 C C . PRO A 1 193 ? 27.031 20.766 6.938 1 87.94 193 PRO A C 1
ATOM 1473 O O . PRO A 1 193 ? 26.594 20.984 8.07 1 87.94 193 PRO A O 1
ATOM 1476 N N . SER A 1 194 ? 27.562 21.703 6.105 1 90.19 194 SER A N 1
ATOM 1477 C CA . SER A 1 194 ? 27.531 23.109 6.48 1 90.19 194 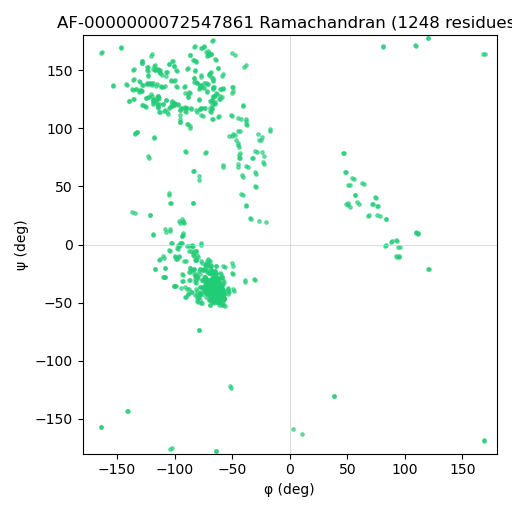SER A CA 1
ATOM 1478 C C . SER A 1 194 ? 26.188 23.75 6.176 1 90.19 194 SER A C 1
ATOM 1480 O O . SER A 1 194 ? 25.797 24.734 6.812 1 90.19 194 SER A O 1
ATOM 1482 N N . ILE A 1 195 ? 25.547 23.141 5.207 1 93.12 195 ILE A N 1
ATOM 1483 C CA . ILE A 1 195 ? 24.25 23.641 4.801 1 93.12 195 ILE A CA 1
ATOM 1484 C C . ILE A 1 195 ? 23.203 22.547 4.922 1 93.12 195 ILE A C 1
ATOM 1486 O O . ILE A 1 195 ? 23.406 21.422 4.453 1 93.12 195 ILE A O 1
ATOM 1490 N N . LEU A 1 196 ? 22.188 22.797 5.582 1 93.94 196 LEU A N 1
ATOM 1491 C CA . LEU A 1 196 ? 21.078 21.844 5.719 1 93.94 196 LEU A CA 1
ATOM 1492 C C . LEU A 1 196 ? 19.812 22.391 5.043 1 93.94 196 LEU A C 1
ATOM 1494 O O . LEU A 1 196 ? 19.359 23.484 5.359 1 93.94 196 LEU A O 1
ATOM 1498 N N . LEU A 1 197 ? 19.344 21.688 4.047 1 95.12 197 LEU A N 1
ATOM 1499 C CA . LEU A 1 197 ? 18.094 22 3.363 1 95.12 197 LEU A CA 1
ATOM 1500 C C . LEU A 1 197 ? 16.984 21.031 3.775 1 95.12 197 LEU A C 1
ATOM 1502 O O . LEU A 1 197 ? 17.109 19.828 3.584 1 95.12 197 LEU A O 1
ATOM 1506 N N . LEU A 1 198 ? 15.953 21.531 4.371 1 94.94 198 LEU A N 1
ATOM 1507 C CA . LEU A 1 198 ? 14.859 20.688 4.844 1 94.94 198 LEU A CA 1
ATOM 1508 C C . LEU A 1 198 ? 13.555 21.047 4.156 1 94.94 198 LEU A C 1
ATOM 1510 O O . LEU A 1 198 ? 13.141 22.219 4.168 1 94.94 198 LEU A O 1
ATOM 1514 N N . ASP A 1 199 ? 12.953 20.078 3.562 1 91.56 199 ASP A N 1
ATOM 1515 C CA . ASP A 1 199 ? 11.672 20.281 2.908 1 91.56 199 ASP A CA 1
ATOM 1516 C C . ASP A 1 199 ? 10.508 19.906 3.826 1 91.56 199 ASP A C 1
ATOM 1518 O O . ASP A 1 199 ? 10.219 18.719 4 1 91.56 199 ASP A O 1
ATOM 1522 N N . GLU A 1 200 ? 9.836 20.812 4.336 1 89.06 200 GLU A N 1
ATOM 1523 C CA . GLU A 1 200 ? 8.672 20.672 5.203 1 89.06 200 GLU A CA 1
ATOM 1524 C C . GLU A 1 200 ? 8.93 19.656 6.32 1 89.06 200 GLU A C 1
ATOM 1526 O O . GLU A 1 200 ? 8.172 18.703 6.492 1 89.06 200 GLU A O 1
ATOM 1531 N N . PRO A 1 201 ? 9.883 19.938 7.148 1 89.62 201 PRO A N 1
ATOM 1532 C CA . PRO A 1 201 ? 10.258 19 8.203 1 89.62 201 PRO A CA 1
ATOM 1533 C C . PRO A 1 201 ? 9.18 18.859 9.273 1 89.62 201 PRO A C 1
ATOM 1535 O O . PRO A 1 201 ? 9.18 17.875 10.031 1 89.62 201 PRO A O 1
ATOM 1538 N N . THR A 1 202 ? 8.297 19.844 9.383 1 86.12 202 THR A N 1
ATOM 1539 C CA . THR A 1 202 ? 7.305 19.812 10.453 1 86.12 202 THR A CA 1
ATOM 1540 C C . THR A 1 202 ? 5.992 19.219 9.961 1 86.12 202 THR A C 1
ATOM 1542 O O . THR A 1 202 ? 5.031 19.109 10.719 1 86.12 202 THR A O 1
ATOM 1545 N N . SER A 1 203 ? 5.953 18.828 8.758 1 76.88 203 SER A N 1
ATOM 1546 C CA . SER A 1 203 ? 4.727 18.266 8.203 1 76.88 203 SER A CA 1
ATOM 1547 C C . SER A 1 203 ? 4.344 16.969 8.898 1 76.88 203 SER A C 1
ATOM 1549 O O . SER A 1 203 ? 5.191 16.094 9.109 1 76.88 203 SER A O 1
ATOM 1551 N N . GLY A 1 204 ? 3.107 16.859 9.32 1 68.06 204 GLY A N 1
ATOM 1552 C CA . GLY A 1 204 ? 2.609 15.648 9.938 1 68.06 204 GLY A CA 1
ATOM 1553 C C . GLY A 1 204 ? 2.934 15.547 11.422 1 68.06 204 GLY A C 1
ATOM 1554 O O . GLY A 1 204 ? 2.602 14.555 12.07 1 68.06 204 GLY A O 1
ATOM 1555 N N . LEU A 1 205 ? 3.641 16.578 11.914 1 73.75 205 LEU A N 1
ATOM 1556 C CA . LEU A 1 205 ? 3.996 16.594 13.328 1 73.75 205 LEU A CA 1
ATOM 1557 C C . LEU A 1 205 ? 3.025 17.453 14.133 1 73.75 205 LEU A C 1
ATOM 1559 O O . LEU A 1 205 ? 2.467 18.422 13.602 1 73.75 205 LEU A O 1
ATOM 1563 N N . ASP A 1 206 ? 2.846 17.062 15.352 1 68.94 206 ASP A N 1
ATOM 1564 C CA . ASP A 1 206 ? 2.072 17.922 16.25 1 68.94 206 ASP A CA 1
ATOM 1565 C C . ASP A 1 206 ? 2.857 19.188 16.609 1 68.94 206 ASP A C 1
ATOM 1567 O O . ASP A 1 206 ? 4.07 19.25 16.406 1 68.94 206 ASP A O 1
ATOM 1571 N N . SER A 1 207 ? 2.221 20.094 17.141 1 70 207 SER A N 1
ATOM 1572 C CA . SER A 1 207 ? 2.779 21.406 17.391 1 70 207 SER A CA 1
ATOM 1573 C C . SER A 1 207 ? 3.953 21.344 18.359 1 70 207 SER A C 1
ATOM 1575 O O . SER A 1 207 ? 4.953 22.047 18.188 1 70 207 SER A O 1
ATOM 1577 N N . PHE A 1 208 ? 3.793 20.531 19.281 1 68.88 208 PHE A N 1
ATOM 1578 C CA . PHE A 1 208 ? 4.859 20.438 20.281 1 68.88 208 PHE A CA 1
ATOM 1579 C C . PHE A 1 208 ? 6.105 19.797 19.688 1 68.88 208 PHE A C 1
ATOM 1581 O O . PHE A 1 208 ? 7.223 20.281 19.891 1 68.88 208 PHE A O 1
ATOM 1588 N N . THR A 1 209 ? 5.832 18.719 19.031 1 75.06 209 THR A N 1
ATOM 1589 C CA . THR A 1 209 ? 6.945 18.031 18.406 1 75.06 209 THR A CA 1
ATOM 1590 C C . THR A 1 209 ? 7.594 18.906 17.328 1 75.06 209 THR A C 1
ATOM 1592 O O . THR A 1 209 ? 8.812 18.906 17.172 1 75.06 209 THR A O 1
ATOM 1595 N N . ALA A 1 210 ? 6.738 19.625 16.656 1 83.69 210 ALA A N 1
ATOM 1596 C CA . ALA A 1 210 ? 7.25 20.547 15.633 1 83.69 210 ALA A CA 1
ATOM 1597 C C . ALA A 1 210 ? 8.109 21.641 16.25 1 83.69 210 ALA A C 1
ATOM 1599 O O . ALA A 1 210 ? 9.18 21.969 15.734 1 83.69 210 ALA A O 1
ATOM 1600 N N . HIS A 1 211 ? 7.633 22.219 17.312 1 84.25 211 HIS A N 1
ATOM 1601 C CA . HIS A 1 211 ? 8.383 23.25 18 1 84.25 211 HIS A CA 1
ATOM 1602 C C . HIS A 1 211 ? 9.734 22.734 18.484 1 84.25 211 HIS A C 1
ATOM 1604 O O . HIS A 1 211 ? 10.75 23.422 18.344 1 84.25 211 HIS A O 1
ATOM 1610 N N . HIS A 1 212 ? 9.688 21.562 18.984 1 81.56 212 HIS A N 1
ATOM 1611 C CA . HIS A 1 212 ? 10.93 20.969 19.469 1 81.56 212 HIS A CA 1
ATOM 1612 C C . HIS A 1 212 ? 11.906 20.719 18.328 1 81.56 212 HIS A C 1
ATOM 1614 O O . HIS A 1 212 ? 13.117 20.891 18.5 1 81.56 212 HIS A O 1
ATOM 1620 N N . LEU A 1 213 ? 11.406 20.266 17.328 1 87.81 213 LEU A N 1
ATOM 1621 C CA . LEU A 1 213 ? 12.242 20.016 16.172 1 87.81 213 LEU A CA 1
ATOM 1622 C C . LEU A 1 213 ? 12.898 21.297 15.688 1 87.81 213 LEU A C 1
ATOM 1624 O O . LEU A 1 213 ? 14.102 21.328 15.422 1 87.81 213 LEU A O 1
ATOM 1628 N N . ILE A 1 214 ? 12.148 22.375 15.594 1 92.94 214 ILE A N 1
ATOM 1629 C CA . ILE A 1 214 ? 12.68 23.641 15.102 1 92.94 214 ILE A CA 1
ATOM 1630 C C . ILE A 1 214 ? 13.672 24.219 16.109 1 92.94 214 ILE A C 1
ATOM 1632 O O . ILE A 1 214 ? 14.664 24.828 15.719 1 92.94 214 ILE A O 1
ATOM 1636 N N . GLN A 1 215 ? 13.391 23.984 17.328 1 90.19 215 GLN A N 1
ATOM 1637 C CA . GLN A 1 215 ? 14.352 24.391 18.344 1 90.19 215 GLN A CA 1
ATOM 1638 C C . GLN A 1 215 ? 15.688 23.672 18.156 1 90.19 215 GLN A C 1
ATOM 1640 O O . GLN A 1 215 ? 16.75 24.281 18.312 1 90.19 215 GLN A O 1
ATOM 1645 N N . THR A 1 216 ? 15.492 22.422 17.938 1 88.75 216 THR A N 1
ATOM 1646 C CA . THR A 1 216 ? 16.688 21.625 17.688 1 88.75 216 THR A CA 1
ATOM 1647 C C . THR A 1 216 ? 17.438 22.156 16.469 1 88.75 216 THR A C 1
ATOM 1649 O O . THR A 1 216 ? 18.656 22.297 16.484 1 88.75 216 THR A O 1
ATOM 1652 N N . LEU A 1 217 ? 16.766 22.484 15.461 1 93.38 217 LEU A N 1
ATOM 1653 C CA . LEU A 1 217 ? 17.375 23.016 14.234 1 93.38 217 LEU A CA 1
ATOM 1654 C C . LEU A 1 217 ? 18 24.375 14.484 1 93.38 217 LEU A C 1
ATOM 1656 O O . LEU A 1 217 ? 19.047 24.688 13.906 1 93.38 217 LEU A O 1
ATOM 1660 N N . SER A 1 218 ? 17.344 25.188 15.273 1 94.12 218 SER A N 1
ATOM 1661 C CA . SER A 1 218 ? 17.891 26.484 15.625 1 94.12 218 SER A CA 1
ATOM 1662 C C . SER A 1 218 ? 19.219 26.344 16.344 1 94.12 218 SER A C 1
ATOM 1664 O O . SER A 1 218 ? 20.156 27.109 16.094 1 94.12 218 SER A O 1
ATOM 1666 N N . ARG A 1 219 ? 19.25 25.375 17.203 1 89.81 219 ARG A N 1
ATOM 1667 C CA . ARG A 1 219 ? 20.5 25.109 17.906 1 89.81 219 ARG A CA 1
ATOM 1668 C C . ARG A 1 219 ? 21.578 24.641 16.938 1 89.81 219 ARG A C 1
ATOM 1670 O O . ARG A 1 219 ? 22.75 25.031 17.078 1 89.81 219 ARG A O 1
ATOM 1677 N N . LEU A 1 220 ? 21.203 23.844 16.047 1 90.19 220 LEU A N 1
ATOM 1678 C CA . LEU A 1 220 ? 22.141 23.375 15.031 1 90.19 220 LEU A CA 1
ATOM 1679 C C . LEU A 1 220 ? 22.656 24.531 14.188 1 90.19 220 LEU A C 1
ATOM 1681 O O . LEU A 1 220 ? 23.828 24.562 13.812 1 90.19 220 LEU A O 1
ATOM 1685 N N . ALA A 1 221 ? 21.75 25.438 13.859 1 93.44 221 ALA A N 1
ATOM 1686 C CA . ALA A 1 221 ? 22.141 26.625 13.086 1 93.44 221 ALA A CA 1
ATOM 1687 C C . ALA A 1 221 ? 23.172 27.453 13.844 1 93.44 221 ALA A C 1
ATOM 1689 O O . ALA A 1 221 ? 24.172 27.906 13.273 1 93.44 221 ALA A O 1
ATOM 1690 N N . LYS A 1 222 ? 22.984 27.609 15.094 1 90.56 222 LYS A N 1
ATOM 1691 C CA . LYS A 1 222 ? 23.875 28.406 15.93 1 90.56 222 LYS A CA 1
ATOM 1692 C C . LYS A 1 222 ? 25.25 27.75 16.062 1 90.56 222 LYS A C 1
ATOM 1694 O O . LYS A 1 222 ? 26.234 28.422 16.344 1 90.56 222 LYS A O 1
ATOM 1699 N N . ASN A 1 223 ? 25.203 26.469 15.844 1 87.44 223 ASN A N 1
ATOM 1700 C CA . ASN A 1 223 ? 26.453 25.719 15.836 1 87.44 223 ASN A CA 1
ATOM 1701 C C . ASN A 1 223 ? 27.125 25.781 14.477 1 87.44 223 ASN A C 1
ATOM 1703 O O . ASN A 1 223 ? 27.578 24.766 13.953 1 87.44 223 ASN A O 1
ATOM 1707 N N . GLN A 1 224 ? 27.031 26.906 13.797 1 87.88 224 GLN A N 1
ATOM 1708 C CA . GLN A 1 224 ? 27.781 27.266 12.594 1 87.88 224 GLN A CA 1
ATOM 1709 C C . GLN A 1 224 ? 27.25 26.5 11.375 1 87.88 224 GLN A C 1
ATOM 1711 O O . GLN A 1 224 ? 28.031 25.969 10.586 1 87.88 224 GLN A O 1
ATOM 1716 N N . ARG A 1 225 ? 26.047 26.375 11.273 1 91.56 225 ARG A N 1
ATOM 1717 C CA . ARG A 1 225 ? 25.422 25.781 10.102 1 91.56 225 ARG A CA 1
ATOM 1718 C C . ARG A 1 225 ? 24.406 26.734 9.469 1 91.56 225 ARG A C 1
ATOM 1720 O O . ARG A 1 225 ? 23.828 27.562 10.164 1 91.56 225 AR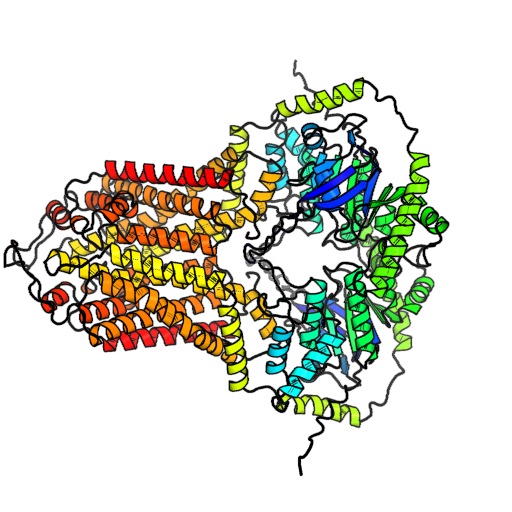G A O 1
ATOM 1727 N N . THR A 1 226 ? 24.312 26.672 8.18 1 94.5 226 THR A N 1
ATOM 1728 C CA . THR A 1 226 ? 23.266 27.391 7.461 1 94.5 226 THR A CA 1
ATOM 1729 C C . THR A 1 226 ? 22.062 26.484 7.223 1 94.5 226 THR A C 1
ATOM 1731 O O . THR A 1 226 ? 22.188 25.422 6.602 1 94.5 226 THR A O 1
ATOM 1734 N N . ILE A 1 227 ? 20.969 26.828 7.762 1 96 227 ILE A N 1
ATOM 1735 C CA . ILE A 1 227 ? 19.797 25.969 7.656 1 96 227 ILE A CA 1
ATOM 1736 C C . ILE A 1 227 ? 18.703 26.672 6.867 1 96 227 ILE A C 1
ATOM 1738 O O . ILE A 1 227 ? 18.359 27.828 7.164 1 96 227 ILE A O 1
ATOM 1742 N N . LEU A 1 228 ? 18.234 26.109 5.832 1 96.56 228 LEU A N 1
ATOM 1743 C CA . LEU A 1 228 ? 17.062 26.547 5.07 1 96.56 228 LEU A CA 1
ATOM 1744 C C . LEU A 1 228 ? 15.938 25.531 5.176 1 96.56 228 LEU A C 1
ATOM 1746 O O . LEU A 1 228 ? 16.141 24.328 4.969 1 96.56 228 LEU A O 1
ATOM 1750 N N . LEU A 1 229 ? 14.805 25.891 5.555 1 95.75 229 LEU A N 1
ATOM 1751 C CA . LEU A 1 229 ? 13.688 24.953 5.637 1 95.75 229 LEU A CA 1
ATOM 1752 C C . LEU A 1 229 ? 12.422 25.578 5.062 1 95.75 229 LEU A C 1
ATOM 1754 O O . LEU A 1 229 ? 12.242 26.797 5.117 1 95.75 229 LEU A O 1
ATOM 1758 N N . SER A 1 230 ? 11.688 24.781 4.395 1 94.31 230 SER A N 1
ATOM 1759 C CA . SER A 1 230 ? 10.375 25.219 3.912 1 94.31 230 SER A CA 1
ATOM 1760 C C . SER A 1 230 ? 9.281 24.906 4.93 1 94.31 230 SER A C 1
ATOM 1762 O O . SER A 1 230 ? 9.328 23.859 5.594 1 94.31 230 SER A O 1
ATOM 1764 N N . ILE A 1 231 ? 8.43 25.812 5.129 1 88.69 231 ILE A N 1
ATOM 1765 C CA . ILE A 1 231 ? 7.32 25.625 6.055 1 88.69 231 ILE A CA 1
ATOM 1766 C C . ILE A 1 231 ? 6.066 26.297 5.5 1 88.69 231 ILE A C 1
ATOM 1768 O O . ILE A 1 231 ? 6.141 27.375 4.91 1 88.69 231 ILE A O 1
ATOM 1772 N N . HIS A 1 232 ? 5.043 25.766 5.574 1 77.44 232 HIS A N 1
ATOM 1773 C CA . HIS A 1 232 ? 3.795 26.328 5.074 1 77.44 232 HIS A CA 1
ATOM 1774 C C . HIS A 1 232 ? 3.234 27.359 6.043 1 77.44 232 HIS A C 1
ATOM 1776 O O . HIS A 1 232 ? 3.189 28.547 5.727 1 77.44 232 HIS A O 1
ATOM 1782 N N . GLN A 1 233 ? 2.691 26.938 7.168 1 75.12 233 GLN A N 1
ATOM 1783 C CA . GLN A 1 233 ? 2.119 27.844 8.148 1 75.12 233 GLN A CA 1
ATOM 1784 C C . GLN A 1 233 ? 2.557 27.484 9.562 1 75.12 233 GLN A C 1
ATOM 1786 O O . GLN A 1 233 ? 1.866 26.734 10.266 1 75.12 233 GLN A O 1
ATOM 1791 N N . PRO A 1 234 ? 3.625 28.219 9.93 1 78.44 234 PRO A N 1
ATOM 1792 C CA . PRO A 1 234 ? 4.109 27.891 11.273 1 78.44 234 PRO A CA 1
ATOM 1793 C C . PRO A 1 234 ? 3.309 28.578 12.375 1 78.44 234 PRO A C 1
ATOM 1795 O O . PRO A 1 234 ? 2.689 29.625 12.133 1 78.44 234 PRO A O 1
ATOM 1798 N N . ARG A 1 235 ? 3.393 28 13.477 1 80.12 235 ARG A N 1
ATOM 1799 C CA . ARG A 1 235 ? 2.855 28.656 14.672 1 80.12 235 ARG A CA 1
ATOM 1800 C C . ARG A 1 235 ? 3.682 29.875 15.039 1 80.12 235 ARG A C 1
ATOM 1802 O O . ARG A 1 235 ? 4.812 30.031 14.578 1 80.12 235 ARG A O 1
ATOM 1809 N N . SER A 1 236 ? 3.109 30.703 15.875 1 80.75 236 SER A N 1
ATOM 1810 C CA . SER A 1 236 ? 3.773 31.938 16.25 1 80.75 236 SER A CA 1
ATOM 1811 C C . SER A 1 236 ? 5.078 31.672 16.984 1 80.75 236 SER A C 1
ATOM 1813 O O . SER A 1 236 ? 6.074 32.375 16.781 1 80.75 236 SER A O 1
ATOM 1815 N N . ASP A 1 237 ? 5.004 30.625 17.812 1 82.38 237 ASP A N 1
ATOM 1816 C CA . ASP A 1 237 ? 6.195 30.312 18.594 1 82.38 237 ASP A CA 1
ATOM 1817 C C . ASP A 1 237 ? 7.312 29.766 17.703 1 82.38 237 ASP A C 1
ATOM 1819 O O . ASP A 1 237 ? 8.492 29.938 18.016 1 82.38 237 ASP A O 1
ATOM 1823 N N . ILE A 1 238 ? 6.926 29.109 16.719 1 87.5 238 ILE A N 1
ATOM 1824 C CA . ILE A 1 238 ? 7.891 28.578 15.758 1 87.5 238 ILE A CA 1
ATOM 1825 C C . ILE A 1 238 ? 8.406 29.688 14.867 1 87.5 238 ILE A C 1
ATOM 1827 O O . ILE A 1 238 ? 9.602 29.766 14.562 1 87.5 238 ILE A O 1
ATOM 1831 N N . PHE A 1 239 ? 7.512 30.578 14.547 1 89.06 239 PHE A N 1
ATOM 1832 C CA . PHE A 1 239 ? 7.84 31.703 13.68 1 89.06 239 PHE A CA 1
ATOM 1833 C C . PHE A 1 239 ? 8.938 32.562 14.297 1 89.06 239 PHE A C 1
ATOM 1835 O O . PHE A 1 239 ? 9.828 33.062 13.594 1 89.06 239 PHE A O 1
ATOM 1842 N N . GLU A 1 240 ? 8.914 32.688 15.516 1 88.5 240 GLU A N 1
ATOM 1843 C CA . GLU A 1 240 ? 9.852 33.562 16.234 1 88.5 240 GLU A CA 1
ATOM 1844 C C . GLU A 1 240 ? 11.242 32.938 16.266 1 88.5 240 GLU A C 1
ATOM 1846 O O . GLU A 1 240 ? 12.234 33.625 16.531 1 88.5 240 GLU A O 1
ATOM 1851 N N . LEU A 1 241 ? 11.289 31.703 16.016 1 92.06 241 LEU A N 1
ATOM 1852 C CA . LEU A 1 241 ? 12.578 31.016 16.094 1 92.06 241 LEU A CA 1
ATOM 1853 C C . LEU A 1 241 ? 13.383 31.234 14.812 1 92.06 241 LEU A C 1
ATOM 1855 O O . LEU A 1 241 ? 14.586 30.969 14.781 1 92.06 241 LEU A O 1
ATOM 1859 N N . PHE A 1 242 ? 12.758 31.719 13.789 1 95.31 242 PHE A N 1
ATOM 1860 C CA . PHE A 1 242 ? 13.445 31.938 12.523 1 95.31 242 PHE A CA 1
ATOM 1861 C C . PHE A 1 242 ? 14.242 33.25 12.555 1 95.31 242 PHE A C 1
ATOM 1863 O O . PHE A 1 242 ? 13.766 34.25 13.086 1 95.31 242 PHE A O 1
ATOM 1870 N N . ASP A 1 243 ? 15.375 33.25 12.039 1 94.94 243 ASP A N 1
ATOM 1871 C CA . ASP A 1 243 ? 16.188 34.438 11.938 1 94.94 243 ASP A CA 1
ATOM 1872 C C . ASP A 1 243 ? 15.734 35.312 10.75 1 94.94 243 ASP A C 1
ATOM 1874 O O . ASP A 1 243 ? 15.578 36.531 10.875 1 94.94 243 ASP A O 1
ATOM 1878 N N . LYS A 1 244 ? 15.602 34.656 9.633 1 95.44 244 LYS A N 1
ATOM 1879 C CA . LYS A 1 244 ? 15.148 35.312 8.398 1 95.44 244 LYS A CA 1
ATOM 1880 C C . LYS A 1 244 ? 13.984 34.531 7.773 1 95.44 244 LYS A C 1
ATOM 1882 O O . LYS A 1 244 ? 13.82 33.344 8.016 1 95.44 244 LYS A O 1
ATOM 1887 N N . VAL A 1 245 ? 13.25 35.25 7.012 1 95.44 245 VAL A N 1
ATOM 1888 C CA . VAL A 1 245 ? 12.094 34.656 6.367 1 95.44 245 VAL A CA 1
ATOM 1889 C C . VAL A 1 245 ? 12.016 35.094 4.91 1 95.44 245 VAL A C 1
ATOM 1891 O O . VAL A 1 245 ? 12.32 36.25 4.59 1 95.44 245 VAL A O 1
ATOM 1894 N N . LEU A 1 246 ? 11.797 34.156 4.051 1 95.31 246 LEU A N 1
ATOM 1895 C CA . LEU A 1 246 ? 11.523 34.375 2.635 1 95.31 246 LEU A CA 1
ATOM 1896 C C . LEU A 1 246 ? 10.094 33.969 2.285 1 95.31 246 LEU A C 1
ATOM 1898 O O . LEU A 1 246 ? 9.727 32.812 2.416 1 95.31 246 LEU A O 1
ATOM 1902 N N . VAL A 1 247 ? 9.305 34.906 1.93 1 94.44 247 VAL A N 1
ATOM 1903 C CA . VAL A 1 247 ? 7.918 34.625 1.557 1 94.44 247 VAL A CA 1
ATOM 1904 C C . VAL A 1 247 ? 7.793 34.594 0.035 1 94.44 247 VAL A C 1
ATOM 1906 O O . VAL A 1 247 ? 8.094 35.562 -0.647 1 94.44 247 VAL A O 1
ATOM 1909 N N . LEU A 1 248 ? 7.348 33.438 -0.43 1 93.12 248 LEU A N 1
ATOM 1910 C CA . LEU A 1 248 ? 7.191 33.25 -1.867 1 93.12 248 LEU A CA 1
ATOM 1911 C C . LEU A 1 248 ? 5.715 33.219 -2.254 1 93.12 248 LEU A C 1
ATOM 1913 O O . LEU A 1 248 ? 4.895 32.656 -1.525 1 93.12 248 LEU A O 1
ATOM 1917 N N . SER A 1 249 ? 5.414 33.875 -3.287 1 90.75 249 SER A N 1
ATOM 1918 C CA . SER A 1 249 ? 4.086 33.812 -3.889 1 90.75 249 SER A CA 1
ATOM 1919 C C . SER A 1 249 ? 4.172 33.688 -5.406 1 90.75 249 SER A C 1
ATOM 1921 O O . SER A 1 249 ? 4.82 34.469 -6.07 1 90.75 249 SER A O 1
ATOM 1923 N N . VAL A 1 250 ? 3.57 32.719 -5.992 1 87.56 250 VAL A N 1
ATOM 1924 C CA . VAL A 1 250 ? 3.525 32.438 -7.422 1 87.56 250 VAL A CA 1
ATOM 1925 C C . VAL A 1 250 ? 4.941 32.438 -8 1 87.56 250 VAL A C 1
ATOM 1927 O O . VAL A 1 250 ? 5.191 33.094 -9.016 1 87.56 250 VAL A O 1
ATOM 1930 N N . GLY A 1 251 ? 5.879 32 -7.219 1 91.12 251 GLY A N 1
ATOM 1931 C CA . GLY A 1 251 ? 7.242 31.844 -7.699 1 91.12 251 GLY A CA 1
ATOM 1932 C C . GLY A 1 251 ? 8.07 33.125 -7.531 1 91.12 251 GLY A C 1
ATOM 1933 O O . GLY A 1 251 ? 9.227 33.156 -7.961 1 91.12 251 GLY A O 1
ATOM 1934 N N . GLN A 1 252 ? 7.523 34.125 -6.969 1 93.19 252 GLN A N 1
ATOM 1935 C CA . GLN A 1 252 ? 8.234 35.375 -6.781 1 93.19 252 GLN A CA 1
ATOM 1936 C C . GLN A 1 252 ? 8.32 35.75 -5.301 1 93.19 252 GLN A C 1
ATOM 1938 O O . GLN A 1 252 ? 7.57 35.219 -4.48 1 93.19 252 GLN A O 1
ATOM 1943 N N . THR A 1 253 ? 9.234 36.656 -4.996 1 94.44 253 THR A N 1
ATOM 1944 C CA . THR A 1 253 ? 9.461 37.062 -3.607 1 94.44 253 THR A CA 1
ATOM 1945 C C . THR A 1 253 ? 8.562 38.219 -3.209 1 94.44 253 THR A C 1
ATOM 1947 O O . THR A 1 253 ? 8.523 39.25 -3.893 1 94.44 253 THR A O 1
ATOM 1950 N N . VAL A 1 254 ? 7.91 38.062 -2.135 1 93.69 254 VAL A N 1
ATOM 1951 C CA . VAL A 1 254 ? 7.051 39.094 -1.582 1 93.69 254 VAL A CA 1
ATOM 1952 C C . VAL A 1 254 ? 7.781 39.812 -0.457 1 93.69 254 VAL A C 1
ATOM 1954 O O . VAL A 1 254 ? 7.574 41.031 -0.246 1 93.69 254 VAL A O 1
ATOM 1957 N N . TYR A 1 255 ? 8.539 39.031 0.247 1 93.75 255 TYR A N 1
ATOM 1958 C CA . TYR A 1 255 ? 9.305 39.594 1.36 1 93.75 255 TYR A CA 1
ATOM 1959 C C . TYR A 1 255 ? 10.547 38.781 1.638 1 93.75 255 TYR A C 1
ATOM 1961 O O . TYR A 1 255 ? 10.508 37.531 1.557 1 93.75 255 TYR A O 1
ATOM 1969 N N . TYR A 1 256 ? 11.586 39.375 1.862 1 94.62 256 TYR A N 1
ATOM 1970 C CA . TYR A 1 256 ? 12.82 38.75 2.357 1 94.62 256 TYR A CA 1
ATOM 1971 C C . TYR A 1 256 ? 13.484 39.656 3.396 1 94.62 256 TYR A C 1
ATOM 1973 O O . TYR A 1 256 ? 13.734 40.844 3.139 1 94.62 256 TYR A O 1
ATOM 1981 N N . GLY A 1 257 ? 13.711 39.125 4.574 1 93.25 257 GLY A N 1
ATOM 1982 C CA . GLY A 1 257 ? 14.352 39.875 5.629 1 93.25 257 GLY A CA 1
ATOM 1983 C C . GLY A 1 257 ? 14.289 39.219 6.984 1 93.25 257 GLY A C 1
ATOM 1984 O O . GLY A 1 257 ? 14.008 38 7.074 1 93.25 257 GLY A O 1
ATOM 1985 N N . GLU A 1 258 ? 14.625 39.938 7.969 1 94.38 258 GLU A N 1
ATOM 1986 C CA . GLU A 1 258 ? 14.562 39.438 9.328 1 94.38 258 GLU A CA 1
ATOM 1987 C C . GLU A 1 258 ? 13.117 39.188 9.766 1 94.38 258 GLU A C 1
ATOM 1989 O O . GLU A 1 258 ? 12.227 39.969 9.406 1 94.38 258 GLU A O 1
ATOM 1994 N N . THR A 1 259 ? 12.93 38.188 10.508 1 92.94 259 THR A N 1
ATOM 1995 C CA . THR A 1 259 ? 11.594 37.812 10.969 1 92.94 259 THR A CA 1
ATOM 1996 C C . THR A 1 259 ? 10.984 38.938 11.805 1 92.94 259 THR A C 1
ATOM 1998 O O . THR A 1 259 ? 9.797 39.25 11.68 1 92.94 259 THR A O 1
ATOM 2001 N N . ARG A 1 260 ? 11.75 39.625 12.586 1 89.06 260 ARG A N 1
ATOM 2002 C CA . ARG A 1 260 ? 11.273 40.625 13.508 1 89.06 260 ARG A CA 1
ATOM 2003 C C . ARG A 1 260 ? 10.797 41.875 12.75 1 89.06 260 ARG A C 1
ATOM 2005 O O . ARG A 1 260 ? 9.953 42.625 13.242 1 89.06 260 ARG A O 1
ATOM 2012 N N . THR A 1 261 ? 11.312 42.062 11.547 1 92.38 261 THR A N 1
ATOM 2013 C CA . THR A 1 261 ? 11.008 43.281 10.789 1 92.38 261 THR A CA 1
ATOM 2014 C C . THR A 1 261 ? 9.875 43.031 9.797 1 92.38 261 THR A C 1
ATOM 2016 O O . THR A 1 261 ? 9.43 43.938 9.109 1 92.38 261 THR A O 1
ATOM 2019 N N . MET A 1 262 ? 9.461 41.844 9.734 1 92.31 262 MET A N 1
ATOM 2020 C CA . MET A 1 262 ? 8.438 41.5 8.75 1 92.31 262 MET A CA 1
ATOM 2021 C C . MET A 1 262 ? 7.148 42.25 9.008 1 92.31 262 MET A C 1
ATOM 2023 O O . MET A 1 262 ? 6.535 42.781 8.078 1 92.31 262 MET A O 1
ATOM 2027 N N . VAL A 1 263 ? 6.719 42.312 10.273 1 92.44 263 VAL A N 1
ATOM 2028 C CA . VAL A 1 263 ? 5.473 43 10.641 1 92.44 263 VAL A CA 1
ATOM 2029 C C . VAL A 1 263 ? 5.562 44.469 10.289 1 92.44 263 VAL A C 1
ATOM 2031 O O . VAL A 1 263 ? 4.613 45.031 9.75 1 92.44 263 VAL A O 1
ATOM 2034 N N . ASP A 1 264 ? 6.695 45.062 10.578 1 92.88 264 ASP A N 1
ATOM 2035 C CA . ASP A 1 264 ? 6.906 46.469 10.273 1 92.88 264 ASP A CA 1
ATOM 2036 C C . ASP A 1 264 ? 6.867 46.719 8.766 1 92.88 264 ASP A C 1
ATOM 2038 O O . ASP A 1 264 ? 6.316 47.719 8.312 1 92.88 264 ASP A O 1
ATOM 2042 N N . TYR A 1 265 ? 7.469 45.906 8.031 1 93.25 265 TYR A N 1
ATOM 2043 C CA . TYR A 1 265 ? 7.516 46.031 6.574 1 93.25 265 TYR A CA 1
ATOM 2044 C C . TYR A 1 265 ? 6.113 46.031 5.984 1 93.25 265 TYR A C 1
ATOM 2046 O O . TYR A 1 265 ? 5.762 46.969 5.23 1 93.25 265 TYR A O 1
ATOM 2054 N N . PHE A 1 266 ? 5.289 45.094 6.305 1 94.12 266 PHE A N 1
ATOM 2055 C CA . PHE A 1 266 ? 3.949 45 5.738 1 94.12 266 PHE A CA 1
ATOM 2056 C C . PHE A 1 266 ? 3.047 46.094 6.277 1 94.12 266 PHE A C 1
ATOM 2058 O O . PHE A 1 266 ? 2.139 46.562 5.582 1 94.12 266 PHE A O 1
ATOM 2065 N N . THR A 1 267 ? 3.305 46.438 7.555 1 93.69 267 THR A N 1
ATOM 2066 C CA . THR A 1 267 ? 2.553 47.562 8.117 1 93.69 267 THR A CA 1
ATOM 2067 C C . THR A 1 267 ? 2.793 48.844 7.309 1 93.69 267 THR A C 1
ATOM 2069 O O . THR A 1 267 ? 1.862 49.625 7.059 1 93.69 267 THR A O 1
ATOM 2072 N N . ARG A 1 268 ? 4.004 49.125 6.867 1 92.81 268 ARG A N 1
ATOM 2073 C CA . ARG A 1 268 ? 4.363 50.281 6.055 1 92.81 268 ARG A CA 1
ATOM 2074 C C . ARG A 1 268 ? 3.686 50.219 4.691 1 92.81 268 ARG A C 1
ATOM 2076 O O . ARG A 1 268 ? 3.396 51.25 4.09 1 92.81 268 ARG A O 1
ATOM 2083 N N . LEU A 1 269 ? 3.443 49.031 4.195 1 93.12 269 LEU A N 1
ATOM 2084 C CA . LEU A 1 269 ? 2.789 48.875 2.902 1 93.12 269 LEU A CA 1
ATOM 2085 C C . LEU A 1 269 ? 1.278 49.031 3.031 1 93.12 269 LEU A C 1
ATOM 2087 O O . LEU A 1 269 ? 0.559 49 2.031 1 93.12 269 LEU A O 1
ATOM 2091 N N . GLY A 1 270 ? 0.795 49.094 4.293 1 92.75 270 GLY A N 1
ATOM 2092 C CA . GLY A 1 270 ? -0.625 49.312 4.5 1 92.75 270 GLY A CA 1
ATOM 2093 C C . GLY A 1 270 ? -1.366 48.125 5.02 1 92.75 270 GLY A C 1
ATOM 2094 O O . GLY A 1 270 ? -2.6 48.094 5.035 1 92.75 270 GLY A O 1
ATOM 2095 N N . TYR A 1 271 ? -0.57 47.188 5.375 1 93.62 271 TYR A N 1
ATOM 2096 C CA . TYR A 1 271 ? -1.223 45.969 5.852 1 93.62 271 TYR A CA 1
ATOM 2097 C C . TYR A 1 271 ? -0.783 45.625 7.273 1 93.62 271 TYR A C 1
ATOM 2099 O O . TYR A 1 271 ? -0.077 44.625 7.496 1 93.62 271 TYR A O 1
ATOM 2107 N N . PRO A 1 272 ? -1.294 46.375 8.227 1 92.31 272 PRO A N 1
ATOM 2108 C CA . PRO A 1 272 ? -0.937 46.031 9.609 1 92.31 272 PRO A CA 1
ATOM 2109 C C . PRO A 1 272 ? -1.562 44.75 10.102 1 92.31 272 PRO A C 1
ATOM 2111 O O . PRO A 1 272 ? -2.697 44.406 9.734 1 92.31 272 PRO A O 1
ATOM 2114 N N . CYS A 1 273 ? -0.768 43.969 10.812 1 89.94 273 CYS A N 1
ATOM 2115 C CA . CYS A 1 273 ? -1.255 42.719 11.344 1 89.94 273 CYS A CA 1
ATOM 2116 C C . CYS A 1 273 ? -2.33 42.938 12.406 1 89.94 273 CYS A C 1
ATOM 2118 O O . CYS A 1 273 ? -2.121 43.688 13.352 1 89.94 273 CYS A O 1
ATOM 2120 N N . PRO A 1 274 ? -3.416 42.344 12.289 1 85.62 274 PRO A N 1
ATOM 2121 C CA . PRO A 1 274 ? -4.473 42.5 13.289 1 85.62 274 PRO A CA 1
ATOM 2122 C C . PRO A 1 274 ? -4.074 41.938 14.656 1 85.62 274 PRO A C 1
ATOM 2124 O O . PRO A 1 274 ? -3.176 41.125 14.75 1 85.62 274 PRO A O 1
ATOM 2127 N N . GLU A 1 275 ? -4.77 42.406 15.664 1 81.62 275 GLU A N 1
ATOM 2128 C CA . GLU A 1 275 ? -4.5 41.938 17.016 1 81.62 275 GLU A CA 1
ATOM 2129 C C . GLU A 1 275 ? -4.871 40.469 17.172 1 81.62 275 GLU A C 1
ATOM 2131 O O . GLU A 1 275 ? -5.832 39.969 16.562 1 81.62 275 GLU A O 1
ATOM 2136 N N . LEU A 1 276 ? -4.055 39.719 17.922 1 79.88 276 LEU A N 1
ATOM 2137 C CA . LEU A 1 276 ? -4.324 38.344 18.266 1 79.88 276 LEU A CA 1
ATOM 2138 C C . LEU A 1 276 ? -4.254 37.438 17.031 1 79.88 276 LEU A C 1
ATOM 2140 O O . LEU A 1 276 ? -5.082 36.531 16.875 1 79.88 276 LEU A O 1
ATOM 2144 N N . THR A 1 277 ? -3.486 37.969 16.109 1 84.56 277 THR A N 1
ATOM 2145 C CA . THR A 1 277 ? -3.293 37.188 14.898 1 84.56 277 THR A CA 1
ATOM 2146 C C . THR A 1 277 ? -1.817 36.844 14.703 1 84.56 277 THR A C 1
ATOM 2148 O O . THR A 1 277 ? -0.945 37.656 14.977 1 84.56 277 THR A O 1
ATOM 2151 N N . ASN A 1 278 ? -1.61 35.656 14.305 1 85.38 278 ASN A N 1
ATOM 2152 C CA . ASN A 1 278 ? -0.258 35.25 13.938 1 85.38 278 ASN A CA 1
ATOM 2153 C C . ASN A 1 278 ? 0.204 35.938 12.656 1 85.38 278 ASN A C 1
ATOM 2155 O O . ASN A 1 278 ? -0.424 35.781 11.609 1 85.38 278 ASN A O 1
ATOM 2159 N N . PRO A 1 279 ? 1.221 36.719 12.766 1 86.81 279 PRO A N 1
ATOM 2160 C CA . PRO A 1 279 ? 1.691 37.438 11.586 1 86.81 279 PRO A CA 1
ATOM 2161 C C . PRO A 1 279 ? 1.968 36.531 10.398 1 86.81 279 PRO A C 1
ATOM 2163 O O . PRO A 1 279 ? 1.697 36.875 9.25 1 86.81 279 PRO A O 1
ATOM 2166 N N . SER A 1 280 ? 2.496 35.375 10.672 1 86.44 280 SER A N 1
ATOM 2167 C CA . SER A 1 280 ? 2.791 34.438 9.586 1 86.44 280 SER A CA 1
ATOM 2168 C C . SER A 1 280 ? 1.522 34.062 8.828 1 86.44 280 SER A C 1
ATOM 2170 O O . SER A 1 280 ? 1.521 34 7.598 1 86.44 280 SER A O 1
ATOM 2172 N N . ASP A 1 281 ? 0.481 33.844 9.578 1 83.69 281 ASP A N 1
ATOM 2173 C CA . ASP A 1 281 ? -0.789 33.469 8.961 1 83.69 281 ASP A CA 1
ATOM 2174 C C . ASP A 1 281 ? -1.345 34.594 8.117 1 83.69 281 ASP A C 1
ATOM 2176 O O . ASP A 1 281 ? -1.794 34.406 6.992 1 83.69 281 ASP A O 1
ATOM 2180 N N . TYR A 1 282 ? -1.304 35.719 8.734 1 86.12 282 TYR A N 1
ATOM 2181 C CA . TYR A 1 282 ? -1.886 36.906 8.094 1 86.12 282 TYR A CA 1
ATOM 2182 C C . TYR A 1 282 ? -1.148 37.25 6.797 1 86.12 282 TYR A C 1
ATOM 2184 O O . TYR A 1 282 ? -1.773 37.438 5.754 1 86.12 282 TYR A O 1
ATOM 2192 N N . TYR A 1 283 ? 0.069 37.281 6.848 1 88.12 283 TYR A N 1
ATOM 2193 C CA . TYR A 1 283 ? 0.854 37.719 5.695 1 88.12 283 TYR A CA 1
ATOM 2194 C C . TYR A 1 283 ? 0.915 36.625 4.641 1 88.12 283 TYR A C 1
ATOM 2196 O O . TYR A 1 283 ? 1.002 36.906 3.443 1 88.12 283 TYR A O 1
ATOM 2204 N N . MET A 1 284 ? 0.874 35.406 5.043 1 86.62 284 MET A N 1
ATOM 2205 C CA . MET A 1 284 ? 0.787 34.312 4.078 1 86.62 284 MET A CA 1
ATOM 2206 C C . MET A 1 284 ? -0.528 34.344 3.309 1 86.62 284 MET A C 1
ATOM 2208 O O . MET A 1 284 ? -0.564 34.062 2.109 1 86.62 284 MET A O 1
ATOM 2212 N N . ASP A 1 285 ? -1.544 34.688 3.994 1 83.56 285 ASP A N 1
ATOM 2213 C CA . ASP A 1 285 ? -2.84 34.812 3.338 1 83.56 285 ASP A CA 1
ATOM 2214 C C . ASP A 1 285 ? -2.826 35.969 2.33 1 83.56 285 ASP A C 1
ATOM 2216 O O . ASP A 1 285 ? -3.439 35.875 1.265 1 83.56 285 ASP A O 1
ATOM 2220 N N . LEU A 1 286 ? -2.176 36.969 2.789 1 86.94 286 LEU A N 1
ATOM 2221 C CA . LEU A 1 286 ? -2.059 38.125 1.919 1 86.94 286 LEU A CA 1
ATOM 2222 C C . LEU A 1 286 ? -1.29 37.781 0.648 1 86.94 286 LEU A C 1
ATOM 2224 O O . LEU A 1 286 ? -1.574 38.344 -0.422 1 86.94 286 LEU A O 1
ATOM 2228 N N . ALA A 1 287 ? -0.35 36.875 0.779 1 88.69 287 ALA A N 1
ATOM 2229 C CA . ALA A 1 287 ? 0.549 36.562 -0.324 1 88.69 287 ALA A CA 1
ATOM 2230 C C . ALA A 1 287 ? 0.018 35.375 -1.128 1 88.69 287 ALA A C 1
ATOM 2232 O O . ALA A 1 287 ? 0.73 34.812 -1.966 1 88.69 287 ALA A O 1
ATOM 2233 N N . THR A 1 288 ? -1.143 34.906 -0.871 1 85.38 288 THR A N 1
ATOM 2234 C CA . THR A 1 288 ? -1.696 33.719 -1.56 1 85.38 288 THR A CA 1
ATOM 2235 C C . THR A 1 288 ? -2.869 34.125 -2.447 1 85.38 288 THR A C 1
ATOM 2237 O O . THR A 1 288 ? -3.682 34.969 -2.062 1 85.38 288 THR A O 1
ATOM 2240 N N . ILE A 1 289 ? -2.885 33.594 -3.654 1 81.19 289 ILE A N 1
ATOM 2241 C CA . ILE A 1 289 ? -3.988 33.844 -4.578 1 81.19 289 ILE A CA 1
ATOM 2242 C C . ILE A 1 289 ? -5.109 32.844 -4.309 1 81.19 289 ILE A C 1
ATOM 2244 O O . ILE A 1 289 ? -4.895 31.625 -4.367 1 81.19 289 ILE A O 1
ATOM 2248 N N . ASP A 1 290 ? -6.16 33.344 -3.945 1 74.75 290 ASP A N 1
ATOM 2249 C CA . ASP A 1 290 ? -7.328 32.5 -3.68 1 74.75 290 ASP A CA 1
ATOM 2250 C C . ASP A 1 290 ? -8.156 32.312 -4.945 1 74.75 290 ASP A C 1
ATOM 2252 O O . ASP A 1 290 ? -8.969 33.156 -5.309 1 74.75 290 ASP A O 1
ATOM 2256 N N . ALA A 1 291 ? -8.031 31.141 -5.551 1 67.5 291 ALA A N 1
ATOM 2257 C CA . ALA A 1 291 ? -8.695 30.875 -6.82 1 67.5 291 ALA A CA 1
ATOM 2258 C C . ALA A 1 291 ? -10.055 30.219 -6.598 1 67.5 291 ALA A C 1
ATOM 2260 O O . ALA A 1 291 ? -10.562 29.5 -7.465 1 67.5 291 ALA A O 1
ATOM 2261 N N . THR A 1 292 ? -10.672 30.359 -5.43 1 62.88 292 THR A N 1
ATOM 2262 C CA . THR A 1 292 ? -11.945 29.719 -5.117 1 62.88 292 THR A CA 1
ATOM 2263 C C . THR A 1 292 ? -13.078 30.328 -5.938 1 62.88 292 THR A C 1
ATOM 2265 O O . THR A 1 292 ? -13.922 29.609 -6.473 1 62.88 292 THR A O 1
ATOM 2268 N N . THR A 1 293 ? -13.195 31.766 -6.008 1 64.88 293 THR A N 1
ATOM 2269 C CA . THR A 1 293 ? -14.148 32.5 -6.836 1 64.88 293 THR A CA 1
ATOM 2270 C C . THR A 1 293 ? -13.422 33.469 -7.758 1 64.88 293 THR A C 1
ATOM 2272 O O . THR A 1 293 ? -12.289 33.875 -7.488 1 64.88 293 THR A O 1
ATOM 2275 N N . ASP A 1 294 ? -14.039 33.719 -8.805 1 74.44 294 ASP A N 1
ATOM 2276 C CA . ASP A 1 294 ? -13.43 34.656 -9.742 1 74.44 294 ASP A CA 1
ATOM 2277 C C . ASP A 1 294 ? -13.172 36 -9.07 1 74.44 294 ASP A C 1
ATOM 2279 O O . ASP A 1 294 ? -12.164 36.656 -9.344 1 74.44 294 ASP A O 1
ATOM 2283 N N . GLU A 1 295 ? -14.148 36.344 -8.25 1 79.56 295 GLU A N 1
ATOM 2284 C CA . GLU A 1 295 ? -14.008 37.625 -7.574 1 79.56 295 GLU A CA 1
ATOM 2285 C C . GLU A 1 295 ? -12.836 37.625 -6.602 1 79.56 295 GLU A C 1
ATOM 2287 O O . GLU A 1 295 ? -12.039 38.562 -6.57 1 79.56 295 GLU A O 1
ATOM 2292 N N . THR A 1 296 ? -12.727 36.594 -5.84 1 78.31 296 THR A N 1
ATOM 2293 C CA . THR A 1 296 ? -11.641 36.531 -4.871 1 78.31 296 THR A CA 1
ATOM 2294 C C . THR A 1 296 ? -10.297 36.375 -5.578 1 78.31 296 THR A C 1
ATOM 2296 O O . THR A 1 296 ? -9.273 36.844 -5.102 1 78.31 296 THR A O 1
ATOM 2299 N N . GLU A 1 297 ? -10.352 35.688 -6.68 1 84.38 297 GLU A N 1
ATOM 2300 C CA . GLU A 1 297 ? -9.109 35.5 -7.43 1 84.38 297 GLU A CA 1
ATOM 2301 C C . GLU A 1 297 ? -8.578 36.812 -7.969 1 84.38 297 GLU A C 1
ATOM 2303 O O . GLU A 1 297 ? -7.383 37.094 -7.887 1 84.38 297 GLU A O 1
ATOM 2308 N N . SER A 1 298 ? -9.531 37.625 -8.516 1 88 298 SER A N 1
ATOM 2309 C CA . SER A 1 298 ? -9.117 38.906 -9.055 1 88 298 SER A CA 1
ATOM 2310 C C . SER A 1 298 ? -8.609 39.812 -7.961 1 88 298 SER A C 1
ATOM 2312 O O . SER A 1 298 ? -7.578 40.469 -8.117 1 88 298 SER A O 1
ATOM 2314 N N . ARG A 1 299 ? -9.289 39.812 -6.848 1 88.88 299 ARG A N 1
ATOM 2315 C CA . ARG A 1 299 ? -8.922 40.688 -5.738 1 88.88 299 ARG A CA 1
ATOM 2316 C C . ARG A 1 299 ? -7.57 40.281 -5.152 1 88.88 299 ARG A C 1
ATOM 2318 O O . ARG A 1 299 ? -6.707 41.156 -4.93 1 88.88 299 ARG A O 1
ATOM 2325 N N . THR A 1 300 ? -7.441 39.094 -4.891 1 88.25 300 THR A N 1
ATOM 2326 C CA . THR A 1 300 ? -6.211 38.625 -4.27 1 88.25 300 THR A CA 1
ATOM 2327 C C . THR A 1 300 ? -5.039 38.719 -5.238 1 88.25 300 THR A C 1
ATOM 2329 O O . THR A 1 300 ? -3.893 38.906 -4.82 1 88.25 300 THR A O 1
ATOM 2332 N N . THR A 1 301 ? -5.297 38.562 -6.531 1 90.5 301 THR A N 1
ATOM 2333 C CA . THR A 1 301 ? -4.242 38.719 -7.527 1 90.5 301 THR A CA 1
ATOM 2334 C C . THR A 1 301 ? -3.719 40.156 -7.527 1 90.5 301 THR A C 1
ATOM 2336 O O . THR A 1 301 ? -2.514 40.375 -7.637 1 90.5 301 THR A O 1
ATOM 2339 N N . GLU A 1 302 ? -4.633 41.031 -7.422 1 92.5 302 GLU A N 1
ATOM 2340 C CA . GLU A 1 302 ? -4.238 42.438 -7.383 1 92.5 302 GLU A CA 1
ATOM 2341 C C . GLU A 1 302 ? -3.383 42.75 -6.156 1 92.5 302 GLU A C 1
ATOM 2343 O O . GLU A 1 302 ? -2.396 43.469 -6.246 1 92.5 302 GLU A O 1
ATOM 2348 N N . VAL A 1 303 ? -3.764 42.25 -5.051 1 92.81 303 VAL A N 1
ATOM 2349 C CA . VAL A 1 303 ? -3.018 42.469 -3.812 1 92.81 303 VAL A CA 1
ATOM 2350 C C . VAL A 1 303 ? -1.612 41.875 -3.949 1 92.81 303 VAL A C 1
ATOM 2352 O O . VAL A 1 303 ? -0.628 42.531 -3.586 1 92.81 303 VAL A O 1
ATOM 2355 N N . VAL A 1 304 ? -1.51 40.719 -4.41 1 92.56 304 VAL A N 1
ATOM 2356 C CA . VAL A 1 304 ? -0.227 40.031 -4.566 1 92.56 304 VAL A CA 1
ATOM 2357 C C . VAL A 1 304 ? 0.656 40.812 -5.535 1 92.56 304 VAL A C 1
ATOM 2359 O O . VAL A 1 304 ? 1.855 40.969 -5.297 1 92.56 304 VAL A O 1
ATOM 2362 N N . GLU A 1 305 ? 0.032 41.281 -6.621 1 92.81 305 GLU A N 1
ATOM 2363 C CA . GLU A 1 305 ? 0.792 42.062 -7.594 1 92.81 305 GLU A CA 1
ATOM 2364 C C . GLU A 1 305 ? 1.327 43.344 -6.969 1 92.81 305 GLU A C 1
ATOM 2366 O O . GLU A 1 305 ? 2.447 43.75 -7.27 1 92.81 305 GLU A O 1
ATOM 2371 N N . ASN A 1 306 ? 0.495 43.906 -6.16 1 93.19 306 ASN A N 1
ATOM 2372 C CA . ASN A 1 306 ? 0.93 45.094 -5.457 1 93.19 306 ASN A CA 1
ATOM 2373 C C . ASN A 1 306 ? 2.088 44.812 -4.508 1 93.19 306 ASN A C 1
ATOM 2375 O O . ASN A 1 306 ? 3.008 45.625 -4.379 1 93.19 306 ASN A O 1
ATOM 2379 N N . LEU A 1 307 ? 2.006 43.75 -3.859 1 94.06 307 LEU A N 1
ATOM 2380 C CA . LEU A 1 307 ? 3.064 43.375 -2.93 1 94.06 307 LEU A CA 1
ATOM 2381 C C . LEU A 1 307 ? 4.359 43.062 -3.676 1 94.06 307 LEU A C 1
ATOM 2383 O O . LEU A 1 307 ? 5.445 43.438 -3.213 1 94.06 307 LEU A O 1
ATOM 2387 N N . LEU A 1 308 ? 4.234 42.406 -4.805 1 93.31 308 LEU A N 1
ATOM 2388 C CA . LEU A 1 308 ? 5.398 42.094 -5.625 1 93.31 308 LEU A CA 1
ATOM 2389 C C . LEU A 1 308 ? 6.055 43.375 -6.156 1 93.31 308 LEU A C 1
ATOM 2391 O O . LEU A 1 308 ? 7.281 43.469 -6.148 1 93.31 308 LEU A O 1
ATOM 2395 N N . GLU A 1 309 ? 5.242 44.281 -6.57 1 91.81 309 GLU A N 1
ATOM 2396 C CA . GLU A 1 309 ? 5.75 45.531 -7.086 1 91.81 309 GLU A CA 1
ATOM 2397 C C . GLU A 1 309 ? 6.426 46.344 -5.984 1 91.81 309 GLU A C 1
ATOM 2399 O O . GLU A 1 309 ? 7.449 47 -6.223 1 91.81 309 GLU A O 1
ATOM 2404 N N . ALA A 1 310 ? 5.828 46.312 -4.836 1 92.19 310 ALA A N 1
ATOM 2405 C CA . ALA A 1 310 ? 6.41 47.031 -3.703 1 92.19 310 ALA A CA 1
ATOM 2406 C C . ALA A 1 310 ? 7.785 46.469 -3.35 1 92.19 310 ALA A C 1
ATOM 2408 O O . ALA A 1 310 ? 8.703 47.219 -3.014 1 92.19 310 ALA A O 1
ATOM 2409 N N . TYR A 1 311 ? 7.91 45.25 -3.379 1 92.38 311 TYR A N 1
ATOM 2410 C CA . TYR A 1 311 ? 9.188 44.594 -3.064 1 92.38 311 TYR A CA 1
ATOM 2411 C C . TYR A 1 311 ? 10.234 44.938 -4.129 1 92.38 311 TYR A C 1
ATOM 2413 O O . TYR A 1 311 ? 11.398 45.156 -3.811 1 92.38 311 TYR A O 1
ATOM 2421 N N . ARG A 1 312 ? 9.844 44.844 -5.391 1 88.06 312 ARG A N 1
ATOM 2422 C CA . ARG A 1 312 ? 10.75 45.156 -6.492 1 88.06 312 ARG A CA 1
ATOM 2423 C C . ARG A 1 312 ? 11.258 46.594 -6.398 1 88.06 312 ARG A C 1
ATOM 2425 O O . ARG A 1 312 ? 12.422 46.875 -6.688 1 88.06 312 ARG A O 1
ATOM 2432 N N . ARG A 1 313 ? 10.398 47.406 -5.984 1 83.94 313 ARG A N 1
ATOM 2433 C CA . ARG A 1 313 ? 10.758 48.812 -5.867 1 83.94 313 ARG A CA 1
ATOM 2434 C C . ARG A 1 313 ? 11.742 49.031 -4.723 1 83.94 313 ARG A C 1
ATOM 2436 O O . ARG A 1 313 ? 12.656 49.844 -4.828 1 83.94 313 ARG A O 1
ATOM 2443 N N . GLN A 1 314 ? 11.562 48.281 -3.623 1 78.25 314 GLN A N 1
ATOM 2444 C CA . GLN A 1 314 ? 12.453 48.406 -2.471 1 78.25 314 GLN A CA 1
ATOM 2445 C C . GLN A 1 314 ? 13.789 47.719 -2.732 1 78.25 314 GLN A C 1
ATOM 2447 O O . GLN A 1 314 ? 14.82 48.156 -2.209 1 78.25 314 GLN A O 1
ATOM 2452 N N . GLY A 1 315 ? 13.875 46.406 -3.205 1 65.94 315 GLY A N 1
ATOM 2453 C CA . GLY A 1 315 ? 15.055 45.625 -3.467 1 65.94 315 GLY A CA 1
ATOM 2454 C C . GLY A 1 315 ? 16.047 46.312 -4.387 1 65.94 315 GLY A C 1
ATOM 2455 O O . GLY A 1 315 ? 17.25 46.094 -4.277 1 65.94 315 GLY A O 1
ATOM 2456 N N . GLU A 1 316 ? 15.641 47 -5.43 1 51.88 316 GLU A N 1
ATOM 2457 C CA . GLU A 1 316 ? 16.562 47.781 -6.25 1 51.88 316 GLU A CA 1
ATOM 2458 C C . GLU A 1 316 ? 17.438 48.688 -5.387 1 51.88 316 GLU A C 1
ATOM 2460 O O . GLU A 1 316 ? 18.594 48.969 -5.742 1 51.88 316 GLU A O 1
ATOM 2465 N N . GLU A 1 317 ? 17.031 48.875 -4.156 1 45 317 GLU A N 1
ATOM 2466 C CA . GLU A 1 317 ? 17.828 49.781 -3.322 1 45 317 GLU A CA 1
ATOM 2467 C C . GLU A 1 317 ? 18.844 49 -2.498 1 45 317 GLU A C 1
ATOM 2469 O O . GLU A 1 317 ? 19.906 49.531 -2.158 1 45 317 GLU A O 1
ATOM 2474 N N . VAL A 1 318 ? 18.594 47.812 -1.954 1 43.84 318 VAL A N 1
ATOM 2475 C CA . VAL A 1 318 ? 19.422 47.125 -0.958 1 43.84 318 VAL A CA 1
ATOM 2476 C C . VAL A 1 318 ? 20.453 46.25 -1.656 1 43.84 318 VAL A C 1
ATOM 2478 O O . VAL A 1 318 ? 21.172 45.5 -1.002 1 43.84 318 VAL A O 1
ATOM 2481 N N . HIS A 1 319 ? 20.359 45.969 -2.924 1 41.91 319 HIS A N 1
ATOM 2482 C CA . HIS A 1 319 ? 21.25 44.969 -3.465 1 41.91 319 HIS A CA 1
ATOM 2483 C C . HIS A 1 319 ? 22.703 45.281 -3.148 1 41.91 319 HIS A C 1
ATOM 2485 O O . HIS A 1 319 ? 23.609 44.531 -3.557 1 41.91 319 HIS A O 1
ATOM 2491 N N . THR A 1 320 ? 23.094 46.562 -3.289 1 37.59 320 THR A N 1
ATOM 2492 C CA . THR A 1 320 ? 24.438 46.781 -3.807 1 37.59 320 THR A CA 1
ATOM 2493 C C . THR A 1 320 ? 25.484 46.219 -2.857 1 37.59 320 THR A C 1
ATOM 2495 O O . THR A 1 320 ? 26.656 46.094 -3.219 1 37.59 320 THR A O 1
ATOM 2498 N N . GLY A 1 321 ? 25.438 46.406 -1.518 1 36.44 321 GLY A N 1
ATOM 2499 C CA . GLY A 1 321 ? 26.719 46.688 -0.872 1 36.44 321 GLY A CA 1
ATOM 2500 C C . GLY A 1 321 ? 27.578 45.469 -0.663 1 36.44 321 GLY A C 1
ATOM 2501 O O . GLY A 1 321 ? 28.703 45.562 -0.197 1 36.44 321 GLY A O 1
ATOM 2502 N N . SER A 1 322 ? 27.109 44.344 -0.148 1 39.81 322 SER A N 1
ATOM 2503 C CA . SER A 1 322 ? 28.219 43.688 0.53 1 39.81 322 SER A CA 1
ATOM 2504 C C . SER A 1 322 ? 29.125 42.969 -0.463 1 39.81 322 SER A C 1
ATOM 2506 O O . SER A 1 322 ? 28.766 41.906 -0.974 1 39.81 322 SER A O 1
ATOM 2508 N N . ASP A 1 323 ? 29.672 43.625 -1.387 1 40.12 323 ASP A N 1
ATOM 2509 C CA . ASP A 1 323 ? 30.875 43.156 -2.061 1 40.12 323 ASP A CA 1
ATOM 2510 C C . ASP A 1 323 ? 31.859 42.531 -1.062 1 40.12 323 ASP A C 1
ATOM 2512 O O . ASP A 1 323 ? 32.688 43.25 -0.474 1 40.12 323 ASP A O 1
ATOM 2516 N N . THR A 1 324 ? 31.438 41.781 -0.175 1 41.53 324 THR A N 1
ATOM 2517 C CA . THR A 1 324 ? 32.531 41.188 0.619 1 41.53 324 THR A CA 1
ATOM 2518 C C . THR A 1 324 ? 33.625 40.625 -0.285 1 41.53 324 THR A C 1
ATOM 2520 O O . THR A 1 324 ? 33.344 39.781 -1.132 1 41.53 324 THR A O 1
ATOM 2523 N N . GLU A 1 325 ? 34.594 41.344 -0.555 1 43.06 325 GLU A N 1
ATOM 2524 C CA . GLU A 1 325 ? 35.875 40.812 -1.073 1 43.06 325 GLU A CA 1
ATOM 2525 C C . GLU A 1 325 ? 36.094 39.375 -0.583 1 43.06 325 GLU A C 1
ATOM 2527 O O . GLU A 1 325 ? 36.281 39.156 0.615 1 43.06 325 GLU A O 1
ATOM 2532 N N . VAL A 1 326 ? 35.5 38.406 -1.162 1 50.59 326 VAL A N 1
ATOM 2533 C CA . VAL A 1 326 ? 35.719 36.969 -0.917 1 50.59 326 VAL A CA 1
ATOM 2534 C C . VAL A 1 326 ? 37.219 36.688 -0.856 1 50.59 326 VAL A C 1
ATOM 2536 O O . VAL A 1 326 ? 37.938 36.969 -1.812 1 50.59 326 VAL A O 1
ATOM 2539 N N . ASN A 1 327 ? 37.719 36.625 0.258 1 51.59 327 ASN A N 1
ATOM 2540 C CA . ASN A 1 327 ? 39.094 36.219 0.427 1 51.59 327 ASN A CA 1
ATOM 2541 C C . ASN A 1 327 ? 39.469 35.031 -0.455 1 51.59 327 ASN A C 1
ATOM 2543 O O . ASN A 1 327 ? 38.688 34.062 -0.541 1 51.59 327 ASN A O 1
ATOM 2547 N N . GLN A 1 328 ? 40.25 35.219 -1.482 1 54.12 328 GLN A N 1
ATOM 2548 C CA . GLN A 1 328 ? 40.781 34.219 -2.387 1 54.12 328 GLN A CA 1
ATOM 2549 C C . GLN A 1 328 ? 41 32.875 -1.669 1 54.12 328 GLN A C 1
ATOM 2551 O O . GLN A 1 328 ? 40.844 31.812 -2.258 1 54.12 328 GLN A O 1
ATOM 2556 N N . HIS A 1 329 ? 41.281 32.906 -0.424 1 55.19 329 HIS A N 1
ATOM 2557 C CA . HIS A 1 329 ? 41.562 31.672 0.328 1 55.19 329 HIS A CA 1
ATOM 2558 C C . HIS A 1 329 ? 40.312 30.859 0.529 1 55.19 329 HIS A C 1
ATOM 2560 O O . HIS A 1 329 ? 40.344 29.625 0.478 1 55.19 329 HIS A O 1
ATOM 2566 N N . ILE A 1 330 ? 39.25 31.547 0.646 1 58.78 330 ILE A N 1
ATOM 2567 C CA . ILE A 1 330 ? 38 30.812 0.868 1 58.78 330 ILE A CA 1
ATOM 2568 C C . ILE A 1 330 ? 37.562 30.125 -0.421 1 58.78 330 ILE A C 1
ATOM 2570 O O . ILE A 1 330 ? 37.094 28.984 -0.39 1 58.78 330 ILE A O 1
ATOM 2574 N N . LYS A 1 331 ? 37.812 30.797 -1.53 1 60.81 331 LYS A N 1
ATOM 2575 C CA . LYS A 1 331 ? 37.5 30.203 -2.83 1 60.81 331 LYS A CA 1
ATOM 2576 C C . LYS A 1 331 ? 38.281 28.922 -3.057 1 60.81 331 LYS A C 1
ATOM 2578 O O . LYS A 1 331 ? 37.75 27.938 -3.543 1 60.81 331 LYS A O 1
ATOM 2583 N N . GLU A 1 332 ? 39.531 29.047 -2.805 1 57.28 332 GLU A N 1
ATOM 2584 C CA . GLU A 1 332 ? 40.406 27.875 -3.014 1 57.28 332 GLU A CA 1
ATOM 2585 C C . GLU A 1 332 ? 39.969 26.719 -2.107 1 57.28 332 GLU A C 1
ATOM 2587 O O . GLU A 1 332 ? 39.969 25.562 -2.531 1 57.28 332 GLU A O 1
ATOM 2592 N N . TYR A 1 333 ? 39.625 27.094 -1.037 1 59.19 333 TYR A N 1
ATOM 2593 C CA . TYR A 1 333 ? 39.25 26.094 -0.061 1 59.19 333 TYR A CA 1
ATOM 2594 C C . TYR A 1 333 ? 37.938 25.406 -0.456 1 59.19 333 TYR A C 1
ATOM 2596 O O . TYR A 1 333 ? 37.781 24.188 -0.327 1 59.19 333 TYR A O 1
ATOM 2604 N N . MET A 1 334 ? 37 26.172 -0.906 1 62.31 334 MET A N 1
ATOM 2605 C CA . MET A 1 334 ? 35.719 25.609 -1.301 1 62.31 334 MET A CA 1
ATOM 2606 C C . MET A 1 334 ? 35.875 24.672 -2.488 1 62.31 334 MET A C 1
ATOM 2608 O O . MET A 1 334 ? 35.25 23.609 -2.531 1 62.31 334 MET A O 1
ATOM 2612 N N . ILE A 1 335 ? 36.781 25.125 -3.346 1 58 335 ILE A N 1
ATOM 2613 C CA . ILE A 1 335 ? 37.031 24.312 -4.535 1 58 335 ILE A CA 1
ATOM 2614 C C . ILE A 1 335 ? 37.812 23.062 -4.156 1 58 335 ILE A C 1
ATOM 2616 O O . ILE A 1 335 ? 37.531 21.953 -4.637 1 58 335 ILE A O 1
ATOM 2620 N N . GLU A 1 336 ? 38.812 23.266 -3.355 1 57.03 336 GLU A N 1
ATOM 2621 C CA . GLU A 1 336 ? 39.625 22.141 -2.932 1 57.03 336 GLU A CA 1
ATOM 2622 C C . GLU A 1 336 ? 38.812 21.156 -2.078 1 57.03 336 GLU A C 1
ATOM 2624 O O . GLU A 1 336 ? 39 19.938 -2.195 1 57.03 336 GLU A O 1
ATOM 2629 N N . GLY A 1 337 ? 38.094 21.688 -1.196 1 55.81 337 GLY A N 1
ATOM 2630 C CA . GLY A 1 337 ? 37.281 20.828 -0.34 1 55.81 337 GLY A CA 1
ATOM 2631 C C . GLY A 1 337 ? 36.281 19.969 -1.113 1 55.81 337 GLY A C 1
ATOM 2632 O O . GLY A 1 337 ? 36.062 18.812 -0.769 1 55.81 337 GLY A O 1
ATOM 2633 N N . ALA A 1 338 ? 35.812 20.594 -2.168 1 56.38 338 ALA A N 1
ATOM 2634 C CA . ALA A 1 338 ? 34.906 19.844 -3.029 1 56.38 338 ALA A CA 1
ATOM 2635 C C . ALA A 1 338 ? 35.625 18.719 -3.744 1 56.38 338 ALA A C 1
ATOM 2637 O O . ALA A 1 338 ? 35.062 17.641 -3.973 1 56.38 338 ALA A O 1
ATOM 2638 N N . THR A 1 339 ? 36.875 18.922 -4.086 1 52.62 339 THR A N 1
ATOM 2639 C CA . THR A 1 339 ? 37.656 17.938 -4.82 1 52.62 339 THR A CA 1
ATOM 2640 C C . THR A 1 339 ? 38.219 16.891 -3.869 1 52.62 339 THR A C 1
ATOM 2642 O O . THR A 1 339 ? 38.375 15.727 -4.242 1 52.62 339 THR A O 1
ATOM 2645 N N . GLU A 1 340 ? 38.719 17.266 -2.791 1 50.56 340 GLU A N 1
ATOM 2646 C CA . GLU A 1 340 ? 39.406 16.359 -1.88 1 50.56 340 GLU A CA 1
ATOM 2647 C C . GLU A 1 340 ? 38.438 15.32 -1.314 1 50.56 340 GLU A C 1
ATOM 2649 O O . GLU A 1 340 ? 38.844 14.188 -1.043 1 50.56 340 GLU A O 1
ATOM 2654 N N . ILE A 1 341 ? 37.344 15.68 -0.954 1 50.03 341 ILE A N 1
ATOM 2655 C CA . ILE A 1 341 ? 36.469 14.805 -0.159 1 50.03 341 ILE A CA 1
ATOM 2656 C C . ILE A 1 341 ? 36 13.641 -1.017 1 50.03 341 ILE A C 1
ATOM 2658 O O . ILE A 1 341 ? 35.469 12.648 -0.494 1 50.03 341 ILE A O 1
ATOM 2662 N N . GLN A 1 342 ? 36.094 13.758 -2.369 1 48.84 342 GLN A N 1
ATOM 2663 C CA . GLN A 1 342 ? 35.844 12.547 -3.145 1 48.84 342 GLN A CA 1
ATOM 2664 C C . GLN A 1 342 ? 36.75 11.414 -2.719 1 48.84 342 GLN A C 1
ATOM 2666 O O . GLN A 1 342 ? 36.5 10.25 -3.012 1 48.84 342 GLN A O 1
ATOM 2671 N N . VAL A 1 343 ? 37.812 11.727 -2.082 1 48.97 343 VAL A N 1
ATOM 2672 C CA . VAL A 1 343 ? 38.875 10.742 -1.855 1 48.97 343 VAL A CA 1
ATOM 2673 C C . VAL A 1 343 ? 38.469 9.789 -0.736 1 48.97 343 VAL A C 1
ATOM 2675 O O . VAL A 1 343 ? 39 8.68 -0.626 1 48.97 343 VAL A O 1
ATOM 2678 N N . GLY A 1 344 ? 37.25 9.883 -0.084 1 57.25 344 GLY A N 1
ATOM 2679 C CA . GLY A 1 344 ? 37.219 8.914 0.997 1 57.25 344 GLY A CA 1
ATOM 2680 C C . GLY A 1 344 ? 35.875 8.188 1.085 1 57.25 344 GLY A C 1
ATOM 2681 O O . GLY A 1 344 ? 35.469 7.746 2.162 1 57.25 344 GLY A O 1
ATOM 2682 N N . TYR A 1 345 ? 35.219 8.086 -0.041 1 67.94 345 TYR A N 1
ATOM 2683 C CA . TYR A 1 345 ? 34 7.281 0.04 1 67.94 345 TYR A CA 1
ATOM 2684 C C . TYR A 1 345 ? 34.344 5.793 0.039 1 67.94 345 TYR A C 1
ATOM 2686 O O . TYR A 1 345 ? 35.344 5.375 -0.555 1 67.94 345 TYR A O 1
ATOM 2694 N N . PRO A 1 346 ? 33.688 5.074 0.913 1 80.81 346 PRO A N 1
ATOM 2695 C CA . PRO A 1 346 ? 33.969 3.641 1.001 1 80.81 346 PRO A CA 1
ATOM 2696 C C . PRO A 1 346 ? 33.938 2.947 -0.359 1 80.81 346 PRO A C 1
ATOM 2698 O O . PRO A 1 346 ? 33.094 3.289 -1.206 1 80.81 346 PRO A O 1
ATOM 2701 N N . GLY A 1 347 ? 34.938 2.17 -0.618 1 84.62 347 GLY A N 1
ATOM 2702 C CA . GLY A 1 347 ? 35 1.392 -1.844 1 84.62 347 GLY A CA 1
ATOM 2703 C C . GLY A 1 347 ? 33.906 0.347 -1.954 1 84.62 347 GLY A C 1
ATOM 2704 O O . GLY A 1 347 ? 33.062 0.249 -1.078 1 84.62 347 GLY A O 1
ATOM 2705 N N . PHE A 1 348 ? 33.969 -0.371 -2.982 1 89.94 348 PHE A N 1
ATOM 2706 C CA . PHE A 1 348 ? 32.969 -1.367 -3.303 1 89.94 348 PHE A CA 1
ATOM 2707 C C . PHE A 1 348 ? 32.906 -2.447 -2.229 1 89.94 348 PHE A C 1
ATOM 2709 O O . PHE A 1 348 ? 31.812 -2.789 -1.742 1 89.94 348 PHE A O 1
ATOM 2716 N N . PHE A 1 349 ? 34 -2.998 -1.809 1 91.44 349 PHE A N 1
ATOM 2717 C CA . PHE A 1 349 ? 34.031 -4.137 -0.9 1 91.44 349 PHE A CA 1
ATOM 2718 C C . PHE A 1 349 ? 33.531 -3.744 0.479 1 91.44 349 PHE A C 1
ATOM 2720 O O . PHE A 1 349 ? 32.844 -4.535 1.145 1 91.44 349 PHE A O 1
ATOM 2727 N N . HIS A 1 350 ? 33.844 -2.551 0.893 1 91.12 350 HIS A N 1
ATOM 2728 C CA . HIS A 1 350 ? 33.344 -2.076 2.176 1 91.12 350 HIS A CA 1
ATOM 2729 C C . HIS A 1 350 ? 31.844 -1.881 2.135 1 91.12 350 HIS A C 1
ATOM 2731 O O . HIS A 1 350 ? 31.125 -2.324 3.039 1 91.12 350 HIS A O 1
ATOM 2737 N N . GLN A 1 351 ? 31.438 -1.258 1.102 1 93.44 351 GLN A N 1
ATOM 2738 C CA . GLN A 1 351 ? 29.984 -1.089 0.941 1 93.44 351 GLN A CA 1
ATOM 2739 C C . GLN A 1 351 ? 29.281 -2.439 0.897 1 93.44 351 GLN A C 1
ATOM 2741 O O . GLN A 1 351 ? 28.234 -2.619 1.528 1 93.44 351 GLN A O 1
ATOM 2746 N N . PHE A 1 352 ? 29.953 -3.33 0.194 1 94.25 352 PHE A N 1
ATOM 2747 C CA . PHE A 1 352 ? 29.406 -4.668 0.017 1 94.25 352 PHE A CA 1
ATOM 2748 C C . PHE A 1 352 ? 29.234 -5.367 1.36 1 94.25 352 PHE A C 1
ATOM 2750 O O . PHE A 1 352 ? 28.188 -5.941 1.643 1 94.25 352 PHE A O 1
ATOM 2757 N N . THR A 1 353 ? 30.203 -5.324 2.148 1 94.19 353 THR A N 1
ATOM 2758 C CA . THR A 1 353 ? 30.172 -6.043 3.418 1 94.19 353 THR A CA 1
ATOM 2759 C C . THR A 1 353 ? 29.156 -5.422 4.371 1 94.19 353 THR A C 1
ATOM 2761 O O . THR A 1 353 ? 28.422 -6.137 5.059 1 94.19 353 THR A O 1
ATOM 2764 N N . VAL A 1 354 ? 29.078 -4.09 4.41 1 93.62 354 VAL A N 1
ATOM 2765 C CA . VAL A 1 354 ? 28.156 -3.393 5.293 1 93.62 354 VAL A CA 1
ATOM 2766 C C . VAL A 1 354 ? 26.719 -3.674 4.863 1 93.62 354 VAL A C 1
ATOM 2768 O O . VAL A 1 354 ? 25.859 -3.986 5.691 1 93.62 354 VAL A O 1
ATOM 2771 N N . LEU A 1 355 ? 26.516 -3.633 3.615 1 95.12 355 LEU A N 1
ATOM 2772 C CA . LEU A 1 355 ? 25.172 -3.855 3.092 1 95.12 355 LEU A CA 1
ATOM 2773 C C . LEU A 1 355 ? 24.75 -5.312 3.264 1 95.12 355 LEU A C 1
ATOM 2775 O O . LEU A 1 355 ? 23.594 -5.602 3.533 1 95.12 355 LEU A O 1
ATOM 2779 N N . ALA A 1 356 ? 25.688 -6.207 3.057 1 95.75 356 ALA A N 1
ATOM 2780 C CA . ALA A 1 356 ? 25.391 -7.625 3.256 1 95.75 356 ALA A CA 1
ATOM 2781 C C . ALA A 1 356 ? 24.969 -7.898 4.695 1 95.75 356 ALA A C 1
ATOM 2783 O O . ALA A 1 356 ? 24.016 -8.641 4.941 1 95.75 356 ALA A O 1
ATOM 2784 N N . ARG A 1 357 ? 25.672 -7.297 5.566 1 94.12 357 ARG A N 1
ATOM 2785 C CA . ARG A 1 357 ? 25.328 -7.453 6.977 1 94.12 357 ARG A CA 1
ATOM 2786 C C . ARG A 1 357 ? 23.969 -6.848 7.285 1 94.12 357 ARG A C 1
ATOM 2788 O O . ARG A 1 357 ? 23.188 -7.426 8.039 1 94.12 357 ARG A O 1
ATOM 2795 N N . ARG A 1 358 ? 23.734 -5.723 6.715 1 92.44 358 ARG A N 1
ATOM 2796 C CA . ARG A 1 358 ? 22.438 -5.055 6.922 1 92.44 358 ARG A CA 1
ATOM 2797 C C . ARG A 1 358 ? 21.297 -5.898 6.379 1 92.44 358 ARG A C 1
ATOM 2799 O O . ARG A 1 358 ? 20.266 -6.062 7.043 1 92.44 358 ARG A O 1
ATOM 2806 N N . HIS A 1 359 ? 21.547 -6.453 5.211 1 92 359 HIS A N 1
ATOM 2807 C CA . HIS A 1 359 ? 20.516 -7.277 4.59 1 92 359 HIS A CA 1
ATOM 2808 C C . HIS A 1 359 ? 20.266 -8.547 5.391 1 92 359 HIS A C 1
ATOM 2810 O O . HIS A 1 359 ? 19.109 -8.953 5.586 1 92 359 HIS A O 1
ATOM 2816 N N . PHE A 1 360 ? 21.344 -9.148 5.781 1 92.12 360 PHE A N 1
ATOM 2817 C CA . PHE A 1 360 ? 21.234 -10.383 6.551 1 92.12 360 PHE A CA 1
ATOM 2818 C C . PHE A 1 360 ? 20.5 -10.133 7.863 1 92.12 360 PHE A C 1
ATOM 2820 O O . PHE A 1 360 ? 19.594 -10.891 8.227 1 92.12 360 PHE A O 1
ATOM 2827 N N . LYS A 1 361 ? 20.781 -9.078 8.531 1 90.06 361 LYS A N 1
ATOM 2828 C CA . LYS A 1 361 ? 20.156 -8.75 9.805 1 90.06 361 LYS A CA 1
ATOM 2829 C C . LYS A 1 361 ? 18.672 -8.414 9.617 1 90.06 361 LYS A C 1
ATOM 2831 O O . LYS A 1 361 ? 17.828 -8.844 10.406 1 90.06 361 LYS A O 1
ATOM 2836 N N . ASN A 1 362 ? 18.422 -7.68 8.617 1 86.94 362 ASN A N 1
ATOM 2837 C CA . ASN A 1 362 ? 17.047 -7.305 8.32 1 86.94 362 ASN A CA 1
ATOM 2838 C C . ASN A 1 362 ? 16.188 -8.531 8.047 1 86.94 362 ASN A C 1
ATOM 2840 O O . ASN A 1 362 ? 15.031 -8.594 8.492 1 86.94 362 ASN A O 1
ATOM 2844 N N . THR A 1 363 ? 16.734 -9.523 7.352 1 87.69 363 THR A N 1
ATOM 2845 C CA . THR A 1 363 ? 15.984 -10.727 7.004 1 87.69 363 THR A CA 1
ATOM 2846 C C . THR A 1 363 ? 15.766 -11.602 8.234 1 87.69 363 THR A C 1
ATOM 2848 O O . THR A 1 363 ? 14.688 -12.172 8.414 1 87.69 363 THR A O 1
ATOM 2851 N N . VAL A 1 364 ? 16.734 -11.633 9.094 1 88.81 364 VAL A N 1
ATOM 2852 C CA . VAL A 1 364 ? 16.672 -12.5 10.266 1 88.81 364 VAL A CA 1
ATOM 2853 C C . VAL A 1 364 ? 15.688 -11.922 11.281 1 88.81 364 VAL A C 1
ATOM 2855 O O . VAL A 1 364 ? 14.984 -12.664 11.969 1 88.81 364 VAL A O 1
ATOM 2858 N N . ILE A 1 365 ? 15.594 -10.594 11.312 1 85.81 365 ILE A N 1
ATOM 2859 C CA . ILE A 1 365 ? 14.758 -9.938 12.32 1 85.81 365 ILE A CA 1
ATOM 2860 C C . ILE A 1 365 ? 13.297 -9.961 11.867 1 85.81 365 ILE A C 1
ATOM 2862 O O . ILE A 1 365 ? 12.383 -9.969 12.695 1 85.81 365 ILE A O 1
ATOM 2866 N N . ASN A 1 366 ? 13.156 -10.008 10.578 1 83.12 366 ASN A N 1
ATOM 2867 C CA . ASN A 1 366 ? 11.805 -10.141 10.055 1 83.12 366 ASN A CA 1
ATOM 2868 C C . ASN A 1 366 ? 11.258 -11.547 10.258 1 83.12 366 ASN A C 1
ATOM 2870 O O . ASN A 1 366 ? 11.18 -12.336 9.312 1 83.12 366 ASN A O 1
ATOM 2874 N N . GLN A 1 367 ? 10.82 -11.891 11.367 1 80.69 367 GLN A N 1
ATOM 2875 C CA . GLN A 1 367 ? 10.438 -13.234 11.797 1 80.69 367 GLN A CA 1
ATOM 2876 C C . GLN A 1 367 ? 9.203 -13.719 11.039 1 80.69 367 GLN A C 1
ATOM 2878 O O . GLN A 1 367 ? 9.102 -14.898 10.695 1 80.69 367 GLN A O 1
ATOM 2883 N N . TRP A 1 368 ? 8.359 -12.797 10.75 1 78 368 TRP A N 1
ATOM 2884 C CA . TRP A 1 368 ? 7.121 -13.211 10.102 1 78 368 TRP A CA 1
ATOM 2885 C C . TRP A 1 368 ? 7.391 -13.734 8.695 1 78 368 TRP A C 1
ATOM 2887 O O . TRP A 1 368 ? 6.832 -14.75 8.289 1 78 368 TRP A O 1
ATOM 2897 N N . ALA A 1 369 ? 8.18 -13.07 8 1 81.31 369 ALA A N 1
ATOM 2898 C CA . ALA A 1 369 ? 8.508 -13.5 6.645 1 81.31 369 ALA A CA 1
ATOM 2899 C C . ALA A 1 369 ? 9.227 -14.852 6.664 1 81.31 369 ALA A C 1
ATOM 2901 O O . ALA A 1 369 ? 8.953 -15.719 5.832 1 81.31 369 ALA A O 1
ATOM 2902 N N . LEU A 1 370 ? 10.055 -15.125 7.629 1 87.38 370 LEU A N 1
ATOM 2903 C CA . LEU A 1 370 ? 10.812 -16.375 7.73 1 87.38 370 LE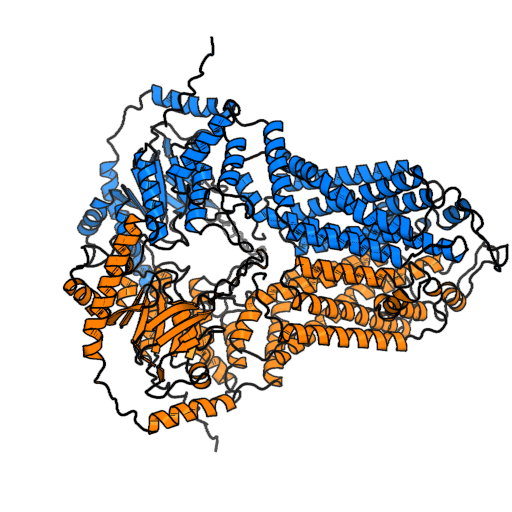U A CA 1
ATOM 2904 C C . LEU A 1 370 ? 9.898 -17.531 8.109 1 87.38 370 LEU A C 1
ATOM 2906 O O . LEU A 1 370 ? 10.039 -18.641 7.578 1 87.38 370 LEU A O 1
ATOM 2910 N N . ILE A 1 371 ? 9.008 -17.234 8.922 1 87.94 371 ILE A N 1
ATOM 2911 C CA . ILE A 1 371 ? 8.086 -18.281 9.352 1 87.94 371 ILE A CA 1
ATOM 2912 C C . ILE A 1 371 ? 7.207 -18.703 8.188 1 87.94 371 ILE A C 1
ATOM 2914 O O . ILE A 1 371 ? 6.988 -19.906 7.969 1 87.94 371 ILE A O 1
ATOM 2918 N N . VAL A 1 372 ? 6.742 -17.75 7.43 1 85.25 372 VAL A N 1
ATOM 2919 C CA . VAL A 1 372 ? 5.875 -18.047 6.297 1 85.25 372 VAL A CA 1
ATOM 2920 C C . VAL A 1 372 ? 6.645 -18.859 5.254 1 85.25 372 VAL A C 1
ATOM 2922 O O . VAL A 1 372 ? 6.148 -19.859 4.746 1 85.25 372 VAL A O 1
ATOM 2925 N N . GLN A 1 373 ? 7.82 -18.531 5.008 1 90.06 373 GLN A N 1
ATOM 2926 C CA . GLN A 1 373 ? 8.633 -19.219 4.012 1 90.06 373 GLN A CA 1
ATOM 2927 C C . GLN A 1 373 ? 9 -20.625 4.477 1 90.06 373 GLN A C 1
ATOM 2929 O O . GLN A 1 373 ? 9.016 -21.562 3.68 1 90.06 373 GLN A O 1
ATOM 2934 N N . THR A 1 374 ? 9.312 -20.703 5.773 1 92.19 374 THR A N 1
ATOM 2935 C CA . THR A 1 374 ? 9.617 -22.016 6.332 1 92.19 374 THR A CA 1
ATOM 2936 C C . THR A 1 374 ? 8.398 -22.938 6.262 1 92.19 374 THR A C 1
ATOM 2938 O O . THR A 1 374 ? 8.508 -24.094 5.848 1 92.19 374 THR A O 1
ATOM 2941 N N . PHE A 1 375 ? 7.316 -22.453 6.578 1 91.31 375 PHE A N 1
ATOM 2942 C CA . PHE A 1 375 ? 6.086 -23.234 6.531 1 91.31 375 PHE A CA 1
ATOM 2943 C C . PHE A 1 375 ? 5.777 -23.672 5.102 1 91.31 375 PHE A C 1
ATOM 2945 O O . PHE A 1 375 ? 5.387 -24.812 4.867 1 91.31 375 PHE A O 1
ATOM 2952 N N . GLU A 1 376 ? 5.914 -22.75 4.242 1 90.44 376 GLU A N 1
ATOM 2953 C CA . GLU A 1 376 ? 5.66 -23.062 2.84 1 90.44 376 GLU A CA 1
ATOM 2954 C C . GLU A 1 376 ? 6.559 -24.188 2.35 1 90.44 376 GLU A C 1
ATOM 2956 O O . GLU A 1 376 ? 6.086 -25.141 1.725 1 90.44 376 GLU A O 1
ATOM 2961 N N . ALA A 1 377 ? 7.848 -24.109 2.643 1 93.69 377 ALA A N 1
ATOM 2962 C CA . ALA A 1 377 ? 8.812 -25.094 2.176 1 93.69 377 ALA A CA 1
ATOM 2963 C C . ALA A 1 377 ? 8.539 -26.469 2.797 1 93.69 377 ALA A C 1
ATOM 2965 O O . ALA A 1 377 ? 8.461 -27.469 2.088 1 93.69 377 ALA A O 1
ATOM 2966 N N . VAL A 1 378 ? 8.297 -26.484 4.055 1 94.56 378 VAL A N 1
ATOM 2967 C CA . VAL A 1 378 ? 8.062 -27.734 4.766 1 94.56 378 VAL A CA 1
ATOM 2968 C C . VAL A 1 378 ? 6.719 -28.328 4.348 1 94.56 378 VAL A C 1
ATOM 2970 O O . VAL A 1 378 ? 6.609 -29.531 4.102 1 94.56 378 VAL A O 1
ATOM 2973 N N . PHE A 1 379 ? 5.773 -27.5 4.223 1 92.06 379 PHE A N 1
ATOM 2974 C CA . PHE A 1 379 ? 4.438 -27.969 3.869 1 92.06 379 PHE A CA 1
ATOM 2975 C C . PHE A 1 379 ? 4.422 -28.578 2.475 1 92.06 379 PHE A C 1
ATOM 2977 O O . PHE A 1 379 ? 3.869 -29.656 2.271 1 92.06 379 PHE A O 1
ATOM 2984 N N . MET A 1 380 ? 4.992 -27.906 1.553 1 91.44 380 MET A N 1
ATOM 2985 C CA . MET A 1 380 ? 5.043 -28.422 0.191 1 91.44 380 MET A CA 1
ATOM 2986 C C . MET A 1 380 ? 5.828 -29.734 0.139 1 91.44 380 MET A C 1
ATOM 2988 O O . MET A 1 380 ? 5.469 -30.641 -0.603 1 91.44 380 MET A O 1
ATOM 2992 N N . SER A 1 381 ? 6.891 -29.75 0.952 1 94.25 381 SER A N 1
ATOM 2993 C CA . SER A 1 381 ? 7.688 -30.969 1.031 1 94.25 381 SER A CA 1
ATOM 2994 C C . SER A 1 381 ? 6.871 -32.125 1.583 1 94.25 381 SER A C 1
ATOM 2996 O O . SER A 1 381 ? 6.898 -33.219 1.032 1 94.25 381 SER A O 1
ATOM 2998 N N . LEU A 1 382 ? 6.133 -31.875 2.543 1 91.5 382 LEU A N 1
ATOM 2999 C CA . LEU A 1 382 ? 5.34 -32.906 3.189 1 91.5 382 LEU A CA 1
ATOM 3000 C C . LEU A 1 382 ? 4.215 -33.375 2.273 1 91.5 382 LEU A C 1
ATOM 3002 O O . LEU A 1 382 ? 3.891 -34.562 2.242 1 91.5 382 LEU A O 1
ATOM 3006 N N . VAL A 1 383 ? 3.715 -32.5 1.598 1 88.06 383 VAL A N 1
ATOM 3007 C CA . VAL A 1 383 ? 2.654 -32.875 0.666 1 88.06 383 VAL A CA 1
ATOM 3008 C C . VAL A 1 383 ? 3.211 -33.812 -0.411 1 88.06 383 VAL A C 1
ATOM 3010 O O . VAL A 1 383 ? 2.629 -34.844 -0.694 1 88.06 383 VAL A O 1
ATOM 3013 N N . LEU A 1 384 ? 4.289 -33.469 -1.005 1 91.06 384 LEU A N 1
ATOM 3014 C CA . LEU A 1 384 ? 4.922 -34.312 -2.01 1 91.06 384 LEU A CA 1
ATOM 3015 C C . LEU A 1 384 ? 5.297 -35.656 -1.417 1 91.06 384 LEU A C 1
ATOM 3017 O O . LEU A 1 384 ? 5.074 -36.719 -2.045 1 91.06 384 LEU A O 1
ATOM 3021 N N . GLY A 1 385 ? 5.809 -35.625 -0.198 1 91.19 385 GLY A N 1
ATOM 3022 C CA . GLY A 1 385 ? 6.219 -36.844 0.459 1 91.19 385 GLY A CA 1
ATOM 3023 C C . GLY A 1 385 ? 5.062 -37.781 0.742 1 91.19 385 GLY A C 1
ATOM 3024 O O . GLY A 1 385 ? 5.176 -39 0.544 1 91.19 385 GLY A O 1
ATOM 3025 N N . VAL A 1 386 ? 3.996 -37.219 1.048 1 88.5 386 VAL A N 1
ATOM 3026 C CA . VAL A 1 386 ? 2.852 -38.031 1.423 1 88.5 386 VAL A CA 1
ATOM 3027 C C . VAL A 1 386 ? 2.15 -38.562 0.167 1 88.5 386 VAL A C 1
ATOM 3029 O O . VAL A 1 386 ? 1.693 -39.719 0.128 1 88.5 386 VAL A O 1
ATOM 3032 N N . VAL A 1 387 ? 2.047 -37.781 -0.818 1 87.31 387 VAL A N 1
ATOM 3033 C CA . VAL A 1 387 ? 1.369 -38.156 -2.053 1 87.31 387 VAL A CA 1
ATOM 3034 C C . VAL A 1 387 ? 2.164 -39.25 -2.76 1 87.31 387 VAL A C 1
ATOM 3036 O O . VAL A 1 387 ? 1.584 -40.188 -3.297 1 87.31 387 VAL A O 1
ATOM 3039 N N . PHE A 1 388 ? 3.445 -39.125 -2.768 1 90.62 388 PHE A N 1
ATOM 3040 C CA . PHE A 1 388 ? 4.312 -40.094 -3.422 1 90.62 388 PHE A CA 1
ATOM 3041 C C . PHE A 1 388 ? 5.008 -40.969 -2.393 1 90.62 388 PHE A C 1
ATOM 3043 O O . PHE A 1 388 ? 6.203 -41.25 -2.512 1 90.62 388 PHE A O 1
ATOM 3050 N N . TRP A 1 389 ? 4.238 -41.375 -1.463 1 89.81 389 TRP A N 1
ATOM 3051 C CA . TRP A 1 389 ? 4.785 -42.125 -0.347 1 89.81 389 TRP A CA 1
ATOM 3052 C C . TRP A 1 389 ? 5.316 -43.5 -0.821 1 89.81 389 TRP A C 1
ATOM 3054 O O . TRP A 1 389 ? 4.578 -44.281 -1.414 1 89.81 389 TRP A O 1
ATOM 3064 N N . GLU A 1 390 ? 6.539 -43.75 -0.604 1 89.44 390 GLU A N 1
ATOM 3065 C CA . GLU A 1 390 ? 7.195 -45.031 -0.869 1 89.44 390 GLU A CA 1
ATOM 3066 C C . GLU A 1 390 ? 6.832 -45.562 -2.254 1 89.44 390 GLU A C 1
ATOM 3068 O O . GLU A 1 390 ? 6.133 -46.562 -2.377 1 89.44 390 GLU A O 1
ATOM 3073 N N . LEU A 1 391 ? 7.465 -45.031 -3.213 1 89.44 391 LEU A N 1
ATOM 3074 C CA . LEU A 1 391 ? 7.25 -45.438 -4.602 1 89.44 391 LEU A CA 1
ATOM 3075 C C . LEU A 1 391 ? 7.715 -46.844 -4.836 1 89.44 391 LEU A C 1
ATOM 3077 O O . LEU A 1 391 ? 8.766 -47.25 -4.34 1 89.44 391 LEU A O 1
ATOM 3081 N N . THR A 1 392 ? 6.922 -47.594 -5.492 1 86.62 392 THR A N 1
ATOM 3082 C CA . THR A 1 392 ? 7.211 -49 -5.742 1 86.62 392 THR A CA 1
ATOM 3083 C C . THR A 1 392 ? 8.047 -49.156 -7.004 1 86.62 392 THR A C 1
ATOM 3085 O O . THR A 1 392 ? 8.195 -48.219 -7.789 1 86.62 392 THR A O 1
ATOM 3088 N N . LEU A 1 393 ? 8.648 -50.312 -7.121 1 88.06 393 LEU A N 1
ATOM 3089 C CA . LEU A 1 393 ? 9.469 -50.625 -8.281 1 88.06 393 LEU A CA 1
ATOM 3090 C C . LEU A 1 393 ? 8.727 -51.562 -9.242 1 88.06 393 LEU A C 1
ATOM 3092 O O . LEU A 1 393 ? 9.32 -52.469 -9.805 1 88.06 393 LEU A O 1
ATOM 3096 N N . ASP A 1 394 ? 7.426 -51.312 -9.305 1 85.56 394 ASP A N 1
ATOM 3097 C CA . ASP A 1 394 ? 6.602 -52 -10.289 1 85.56 394 ASP A CA 1
ATOM 3098 C C . ASP A 1 394 ? 6.254 -51.094 -11.461 1 85.56 394 ASP A C 1
ATOM 3100 O O . ASP A 1 394 ? 6.793 -50 -11.578 1 85.56 394 ASP A O 1
ATOM 3104 N N . GLN A 1 395 ? 5.457 -51.562 -12.352 1 80.12 395 GLN A N 1
ATOM 3105 C CA . GLN A 1 395 ? 5.152 -50.812 -13.57 1 80.12 395 GLN A CA 1
ATOM 3106 C C . GLN A 1 395 ? 4.41 -49.5 -13.242 1 80.12 395 GLN A C 1
ATOM 3108 O O . GLN A 1 395 ? 4.656 -48.469 -13.867 1 80.12 395 GLN A O 1
ATOM 3113 N N . ARG A 1 396 ? 3.529 -49.531 -12.281 1 77.94 396 ARG A N 1
ATOM 3114 C CA . ARG A 1 396 ? 2.826 -48.344 -11.859 1 77.94 396 ARG A CA 1
ATOM 3115 C C . ARG A 1 396 ? 3.787 -47.344 -11.234 1 77.94 396 ARG A C 1
ATOM 3117 O O . ARG A 1 396 ? 3.6 -46.125 -11.359 1 77.94 396 ARG A O 1
ATOM 3124 N N . GLY A 1 397 ? 4.73 -47.875 -10.656 1 83.81 397 GLY A N 1
ATOM 3125 C CA . GLY A 1 397 ? 5.719 -47.031 -9.992 1 83.81 397 GLY A CA 1
ATOM 3126 C C . GLY A 1 397 ? 6.559 -46.219 -10.961 1 83.81 397 GLY A C 1
ATOM 3127 O O . GLY A 1 397 ? 7.102 -45.188 -10.594 1 83.81 397 GLY A O 1
ATOM 3128 N N . ILE A 1 398 ? 6.664 -46.719 -12.211 1 85.81 398 ILE A N 1
ATOM 3129 C CA . ILE A 1 398 ? 7.43 -46 -13.211 1 85.81 398 ILE A CA 1
ATOM 3130 C C . ILE A 1 398 ? 6.762 -44.656 -13.508 1 85.81 398 ILE A C 1
ATOM 3132 O O . ILE A 1 398 ? 7.426 -43.625 -13.531 1 85.81 398 ILE A O 1
ATOM 3136 N N . ARG A 1 399 ? 5.5 -44.688 -13.625 1 82.06 399 ARG A N 1
ATOM 3137 C CA . ARG A 1 399 ? 4.762 -43.438 -13.898 1 82.06 399 ARG A CA 1
ATOM 3138 C C . ARG A 1 399 ? 4.773 -42.531 -12.68 1 82.06 399 ARG A C 1
ATOM 3140 O O . ARG A 1 399 ? 4.906 -41.312 -12.82 1 82.06 399 ARG A O 1
ATOM 3147 N N . ASP A 1 400 ? 4.605 -43.094 -11.492 1 87.94 400 ASP A N 1
ATOM 3148 C CA . ASP A 1 400 ? 4.594 -42.281 -10.273 1 87.94 400 ASP A CA 1
ATOM 3149 C C . ASP A 1 400 ? 5.941 -41.594 -10.055 1 87.94 400 ASP A C 1
ATOM 3151 O O . ASP A 1 400 ? 5.988 -40.438 -9.609 1 87.94 400 ASP A O 1
ATOM 3155 N N . ARG A 1 401 ? 6.977 -42.375 -10.383 1 91.31 401 ARG A N 1
ATOM 3156 C CA . ARG A 1 401 ? 8.305 -41.781 -10.258 1 91.31 401 ARG A CA 1
ATOM 3157 C C . ARG A 1 401 ? 8.484 -40.625 -11.234 1 91.31 401 ARG A C 1
ATOM 3159 O O . ARG A 1 401 ? 9.07 -39.594 -10.883 1 91.31 401 ARG A O 1
ATOM 3166 N N . TYR A 1 402 ? 7.973 -40.844 -12.398 1 90.06 402 TYR A N 1
ATOM 3167 C CA . TYR A 1 402 ? 8 -39.812 -13.422 1 90.06 402 TYR A CA 1
ATOM 3168 C C . TYR A 1 402 ? 7.234 -38.562 -12.969 1 90.06 402 TYR A C 1
ATOM 3170 O O . TYR A 1 402 ? 7.707 -37.438 -13.133 1 90.06 402 TYR A O 1
ATOM 3178 N N . GLY A 1 403 ? 6.125 -38.781 -12.367 1 89.88 403 GLY A N 1
ATOM 3179 C CA . GLY A 1 403 ? 5.324 -37.688 -11.836 1 89.88 403 GLY A CA 1
ATOM 3180 C C . GLY A 1 403 ? 6 -36.969 -10.688 1 89.88 403 GLY A C 1
ATOM 3181 O O . GLY A 1 403 ? 5.934 -35.75 -10.609 1 89.88 403 GLY A O 1
ATOM 3182 N N . PHE A 1 404 ? 6.629 -37.719 -9.867 1 92.88 404 PHE A N 1
ATOM 3183 C CA . PHE A 1 404 ? 7.32 -37.094 -8.742 1 92.88 404 PHE A CA 1
ATOM 3184 C C . PHE A 1 404 ? 8.445 -36.188 -9.227 1 92.88 404 PHE A C 1
ATOM 3186 O O . PHE A 1 404 ? 8.641 -35.094 -8.703 1 92.88 404 PHE A O 1
ATOM 3193 N N . MET A 1 405 ? 9.211 -36.656 -10.211 1 94.19 405 MET A N 1
ATOM 3194 C CA . MET A 1 405 ? 10.328 -35.875 -10.734 1 94.19 405 MET A CA 1
ATOM 3195 C C . MET A 1 405 ? 9.836 -34.531 -11.305 1 94.19 405 MET A C 1
ATOM 3197 O O . MET A 1 405 ? 10.5 -33.5 -11.156 1 94.19 405 MET A O 1
ATOM 3201 N N . PHE A 1 406 ? 8.727 -34.531 -11.852 1 93.06 406 PHE A N 1
ATOM 3202 C CA . PHE A 1 406 ? 8.195 -33.312 -12.406 1 93.06 406 PHE A CA 1
ATOM 3203 C C . PHE A 1 406 ? 7.637 -32.406 -11.305 1 93.06 406 PHE A C 1
ATOM 3205 O O . PHE A 1 406 ? 7.906 -31.203 -11.281 1 93.06 406 PHE A O 1
ATOM 3212 N N . MET A 1 407 ? 6.941 -32.969 -10.375 1 92.25 407 MET A N 1
ATOM 3213 C CA . MET A 1 407 ? 6.25 -32.188 -9.352 1 92.25 407 MET A CA 1
ATOM 3214 C C . MET A 1 407 ? 7.25 -31.484 -8.422 1 92.25 407 MET A C 1
ATOM 3216 O O . MET A 1 407 ? 6.996 -30.375 -7.941 1 92.25 407 MET A O 1
ATOM 3220 N N . ILE A 1 408 ? 8.312 -32.156 -8.188 1 94.12 408 ILE A N 1
ATOM 3221 C CA . ILE A 1 408 ? 9.32 -31.578 -7.301 1 94.12 408 ILE A CA 1
ATOM 3222 C C . ILE A 1 408 ? 9.914 -30.328 -7.949 1 94.12 408 ILE A C 1
ATOM 3224 O O . ILE A 1 408 ? 10.414 -29.438 -7.258 1 94.12 408 ILE A O 1
ATOM 3228 N N . THR A 1 409 ? 9.859 -30.219 -9.281 1 93.62 409 THR A N 1
ATOM 3229 C CA . THR A 1 409 ? 10.391 -29.062 -9.984 1 93.62 409 THR A CA 1
ATOM 3230 C C . THR A 1 409 ? 9.352 -27.953 -10.062 1 93.62 409 THR A C 1
ATOM 3232 O O . THR A 1 409 ? 9.703 -26.781 -10.203 1 93.62 409 THR A O 1
ATOM 3235 N N . MET A 1 410 ? 8.102 -28.234 -9.906 1 89.12 410 MET A N 1
ATOM 3236 C CA . MET A 1 410 ? 7.074 -27.25 -10.227 1 89.12 410 MET A CA 1
ATOM 3237 C C . MET A 1 410 ? 6.426 -26.703 -8.953 1 89.12 410 MET A C 1
ATOM 3239 O O . MET A 1 410 ? 5.906 -25.578 -8.945 1 89.12 410 MET A O 1
ATOM 3243 N N . MET A 1 411 ? 6.391 -27.406 -7.949 1 88 411 MET A N 1
ATOM 3244 C CA . MET A 1 411 ? 5.547 -27.078 -6.805 1 88 411 MET A CA 1
ATOM 3245 C C . MET A 1 411 ? 6.098 -25.875 -6.051 1 88 411 MET A C 1
ATOM 3247 O O . MET A 1 411 ? 5.348 -24.953 -5.707 1 88 411 MET A O 1
ATOM 3251 N N . TYR A 1 412 ? 7.336 -25.812 -5.867 1 88.25 412 TYR A N 1
ATOM 3252 C CA . TYR A 1 412 ? 7.926 -24.828 -4.969 1 88.25 412 TYR A CA 1
ATOM 3253 C C . TYR A 1 412 ? 8.211 -23.516 -5.703 1 88.25 412 TYR A C 1
ATOM 3255 O O . TYR A 1 412 ? 8.039 -22.438 -5.141 1 88.25 412 TYR A O 1
ATOM 3263 N N . PRO A 1 413 ? 8.5 -23.5 -6.973 1 85.81 413 PRO A N 1
ATOM 3264 C CA . PRO A 1 413 ? 8.891 -22.281 -7.684 1 85.81 413 PRO A CA 1
ATOM 3265 C C . PRO A 1 413 ? 7.777 -21.25 -7.738 1 85.81 413 PRO A C 1
ATOM 3267 O O . PRO A 1 413 ? 8.039 -20.047 -7.625 1 85.81 413 PRO A O 1
ATOM 3270 N N . PHE A 1 414 ? 6.508 -21.625 -7.812 1 83.19 414 PHE A N 1
ATOM 3271 C CA . PHE A 1 414 ? 5.402 -20.672 -7.883 1 83.19 414 PHE A CA 1
ATOM 3272 C C . PHE A 1 414 ? 5.305 -19.859 -6.598 1 83.19 414 PHE A C 1
ATOM 3274 O O . PHE A 1 414 ? 5.105 -18.641 -6.641 1 83.19 414 PHE A O 1
ATOM 3281 N N . THR A 1 415 ? 5.449 -20.531 -5.496 1 85.38 415 THR A N 1
ATOM 3282 C CA . THR A 1 415 ? 5.34 -19.844 -4.211 1 85.38 415 THR A CA 1
ATOM 3283 C C . THR A 1 415 ? 6.582 -19.016 -3.941 1 85.38 415 THR A C 1
ATOM 3285 O O . THR A 1 415 ? 6.488 -17.906 -3.391 1 85.38 415 THR A O 1
ATOM 3288 N N . ASN A 1 416 ? 7.707 -19.547 -4.332 1 89.31 416 ASN A N 1
ATOM 3289 C CA . ASN A 1 416 ? 8.961 -18.828 -4.121 1 89.31 416 ASN A CA 1
ATOM 3290 C C . ASN A 1 416 ? 8.984 -17.516 -4.898 1 89.31 416 ASN A C 1
ATOM 3292 O O . ASN A 1 416 ? 9.5 -16.516 -4.406 1 89.31 416 ASN A O 1
ATOM 3296 N N . THR A 1 417 ? 8.469 -17.562 -6.078 1 91.5 417 THR A N 1
ATOM 3297 C CA . THR A 1 417 ? 8.422 -16.359 -6.918 1 91.5 417 THR A CA 1
ATOM 3298 C C . THR A 1 417 ? 7.621 -15.258 -6.242 1 91.5 417 THR A C 1
ATOM 3300 O O . THR A 1 417 ? 8.039 -14.094 -6.238 1 91.5 417 THR A O 1
ATOM 3303 N N . LEU A 1 418 ? 6.543 -15.625 -5.629 1 90.38 418 LEU A N 1
ATOM 3304 C CA . LEU A 1 418 ? 5.688 -14.641 -4.977 1 90.38 418 LEU A CA 1
ATOM 3305 C C . LEU A 1 418 ? 6.383 -14.039 -3.764 1 90.38 418 LEU A C 1
ATOM 3307 O O . LEU A 1 418 ? 6.254 -12.836 -3.502 1 90.38 418 LEU A O 1
ATOM 3311 N N . ASP A 1 419 ? 7.152 -14.805 -3.08 1 90.06 419 ASP A N 1
ATOM 3312 C CA . ASP A 1 419 ? 7.875 -14.344 -1.9 1 90.06 419 ASP A CA 1
ATOM 3313 C C . ASP A 1 419 ? 8.945 -13.328 -2.281 1 90.06 419 ASP A C 1
ATOM 3315 O O . ASP A 1 419 ? 9.094 -12.289 -1.623 1 90.06 419 ASP A O 1
ATOM 3319 N N . VAL A 1 420 ? 9.648 -13.695 -3.309 1 92.56 420 VAL A N 1
ATOM 3320 C CA . VAL A 1 420 ? 10.742 -12.828 -3.74 1 92.56 420 VAL A CA 1
ATOM 3321 C C . VAL A 1 420 ? 10.188 -11.5 -4.238 1 92.56 420 VAL A C 1
ATOM 3323 O O . VAL A 1 420 ? 10.703 -10.438 -3.891 1 92.56 420 VAL A O 1
ATOM 3326 N N . ILE A 1 421 ? 9.133 -11.555 -4.961 1 93.44 421 ILE A N 1
ATOM 3327 C CA . ILE A 1 421 ? 8.531 -10.344 -5.504 1 93.44 421 ILE A CA 1
ATOM 3328 C C . ILE A 1 421 ? 7.977 -9.492 -4.363 1 93.44 421 ILE A C 1
ATOM 3330 O O . ILE A 1 421 ? 8.141 -8.266 -4.359 1 93.44 421 ILE A O 1
ATOM 3334 N N . GLY A 1 422 ? 7.336 -10.125 -3.414 1 89.5 422 GLY A N 1
ATOM 3335 C CA . GLY A 1 422 ? 6.82 -9.406 -2.26 1 89.5 422 GLY A CA 1
ATOM 3336 C C . GLY A 1 422 ? 7.898 -8.688 -1.47 1 89.5 422 GLY A C 1
ATOM 3337 O O . GLY A 1 422 ? 7.73 -7.531 -1.086 1 89.5 422 GLY A O 1
ATOM 3338 N N . GLN A 1 423 ? 8.945 -9.336 -1.305 1 88.62 423 GLN A N 1
ATOM 3339 C CA . GLN A 1 423 ? 10.055 -8.758 -0.555 1 88.62 423 GLN A CA 1
ATOM 3340 C C . GLN A 1 423 ? 10.68 -7.586 -1.309 1 88.62 423 GLN A C 1
ATOM 3342 O O . GLN A 1 423 ? 11 -6.559 -0.709 1 88.62 423 GLN A O 1
ATOM 3347 N N . CYS A 1 424 ? 10.844 -7.742 -2.578 1 91.31 424 CYS A N 1
ATOM 3348 C CA . CYS A 1 424 ? 11.469 -6.703 -3.383 1 91.31 424 CYS A CA 1
ATOM 3349 C C . CYS A 1 424 ? 10.602 -5.449 -3.428 1 91.31 424 CYS A C 1
ATOM 3351 O O . CYS A 1 424 ? 11.117 -4.332 -3.336 1 91.31 424 CYS A O 1
ATOM 3353 N N . HIS A 1 425 ? 9.383 -5.637 -3.518 1 89.25 425 HIS A N 1
ATOM 3354 C CA . HIS A 1 425 ? 8.5 -4.477 -3.602 1 89.25 425 HIS A CA 1
ATOM 3355 C C . HIS A 1 425 ? 8.383 -3.775 -2.254 1 89.25 425 HIS A C 1
ATOM 3357 O O . HIS A 1 425 ? 8.195 -2.557 -2.197 1 89.25 425 HIS A O 1
ATOM 3363 N N . GLU A 1 426 ? 8.531 -4.469 -1.231 1 84.69 426 GLU A N 1
ATOM 3364 C CA . GLU A 1 426 ? 8.57 -3.848 0.089 1 84.69 426 GLU A CA 1
ATOM 3365 C C . GLU A 1 426 ? 9.836 -3.01 0.264 1 84.69 426 GLU A C 1
ATOM 3367 O O . GLU A 1 426 ? 9.805 -1.966 0.92 1 84.69 426 GLU A O 1
ATOM 3372 N N . GLU A 1 427 ? 10.867 -3.488 -0.34 1 88.12 427 GLU A N 1
ATOM 3373 C CA . GLU A 1 427 ? 12.148 -2.803 -0.218 1 88.12 427 GLU A CA 1
ATOM 3374 C C . GLU A 1 427 ? 12.18 -1.53 -1.059 1 88.12 427 GLU A C 1
ATOM 3376 O O . GLU A 1 427 ? 12.992 -0.639 -0.817 1 88.12 427 GLU A O 1
ATOM 3381 N N . ARG A 1 428 ? 11.328 -1.448 -2.033 1 87.31 428 ARG A N 1
ATOM 3382 C CA . ARG A 1 428 ? 11.281 -0.266 -2.887 1 87.31 428 ARG A CA 1
ATOM 3383 C C . ARG A 1 428 ? 10.883 0.972 -2.088 1 87.31 428 ARG A C 1
ATOM 3385 O O . ARG A 1 428 ? 11.188 2.098 -2.49 1 87.31 428 ARG A O 1
ATOM 3392 N N . LYS A 1 429 ? 10.32 0.738 -0.975 1 79.81 429 LYS A N 1
ATOM 3393 C CA . LYS A 1 429 ? 9.828 1.838 -0.148 1 79.81 429 LYS A CA 1
ATOM 3394 C C . LYS A 1 429 ? 10.984 2.711 0.343 1 79.81 429 LYS A C 1
ATOM 3396 O O . LYS A 1 429 ? 10.812 3.918 0.532 1 79.81 429 LYS A O 1
ATOM 3401 N N . TYR A 1 430 ? 12.117 2.086 0.519 1 85.25 430 TYR A N 1
ATOM 3402 C CA . TYR A 1 430 ? 13.242 2.875 1.013 1 85.25 430 TYR A CA 1
ATOM 3403 C C . TYR A 1 430 ? 14.367 2.912 -0.008 1 85.25 430 TYR A C 1
ATOM 3405 O O . TYR A 1 430 ? 15.203 3.824 0.009 1 85.25 430 TYR A O 1
ATOM 3413 N N . LEU A 1 431 ? 14.406 1.974 -0.92 1 88.81 431 LEU A N 1
ATOM 3414 C CA . LEU A 1 431 ? 15.516 1.796 -1.85 1 88.81 431 LEU A CA 1
ATOM 3415 C C . LEU A 1 431 ? 15.641 2.992 -2.787 1 88.81 431 LEU A C 1
ATOM 3417 O O . LEU A 1 431 ? 16.734 3.486 -3.029 1 88.81 431 LEU A O 1
ATOM 3421 N N . TYR A 1 432 ? 14.602 3.475 -3.264 1 85.75 432 TYR A N 1
ATOM 3422 C CA . TYR A 1 432 ? 14.594 4.594 -4.199 1 85.75 432 TYR A CA 1
ATOM 3423 C C . TYR A 1 432 ? 15.242 5.828 -3.58 1 85.75 432 TYR A C 1
ATOM 3425 O O . TYR A 1 432 ? 16.047 6.5 -4.227 1 85.75 432 TYR A O 1
ATOM 3433 N N . PHE A 1 433 ? 14.992 6.055 -2.359 1 81.06 433 PHE A N 1
ATOM 3434 C CA . PHE A 1 433 ? 15.484 7.254 -1.686 1 81.06 433 PHE A CA 1
ATOM 3435 C C . PHE A 1 433 ? 16.953 7.109 -1.324 1 81.06 433 PHE A C 1
ATOM 3437 O O . PHE A 1 433 ? 17.719 8.07 -1.417 1 81.06 433 PHE A O 1
ATOM 3444 N N . GLU A 1 434 ? 17.328 5.965 -0.966 1 86.19 434 GLU A N 1
ATOM 3445 C CA . GLU A 1 434 ? 18.719 5.734 -0.632 1 86.19 434 GLU A CA 1
ATOM 3446 C C . GLU A 1 434 ? 19.609 5.867 -1.865 1 86.19 434 GLU A C 1
ATOM 3448 O O . GLU A 1 434 ? 20.75 6.352 -1.773 1 86.19 434 GLU A O 1
ATOM 3453 N N . LEU A 1 435 ? 19.062 5.445 -2.949 1 86.31 435 LEU A N 1
ATOM 3454 C CA . LEU A 1 435 ? 19.828 5.543 -4.188 1 86.31 435 LEU A CA 1
ATOM 3455 C C . LEU A 1 435 ? 19.891 6.984 -4.684 1 86.31 435 LEU A C 1
ATOM 3457 O O . LEU A 1 435 ? 20.922 7.418 -5.215 1 86.31 435 LEU A O 1
ATOM 3461 N N . GLU A 1 436 ? 18.812 7.664 -4.484 1 77.44 436 GLU A N 1
ATOM 3462 C CA . GLU A 1 436 ? 18.797 9.07 -4.855 1 77.44 436 GLU A CA 1
ATOM 3463 C C . GLU A 1 436 ? 19.766 9.883 -4.012 1 77.44 436 GLU A C 1
ATOM 3465 O O . GLU A 1 436 ? 20.359 10.852 -4.496 1 77.44 436 GLU A O 1
ATOM 3470 N N . ASP A 1 437 ? 19.938 9.398 -2.781 1 77.69 437 ASP A N 1
ATOM 3471 C CA . ASP A 1 437 ? 20.875 10.062 -1.878 1 77.69 437 ASP A CA 1
ATOM 3472 C C . ASP A 1 437 ? 22.297 9.562 -2.098 1 77.69 437 ASP A C 1
ATOM 3474 O O . ASP A 1 437 ? 23.219 10.016 -1.422 1 77.69 437 ASP A O 1
ATOM 3478 N N . LYS A 1 438 ? 22.469 8.609 -3.023 1 80.19 438 LYS A N 1
ATOM 3479 C CA . LYS A 1 438 ? 23.781 8.062 -3.371 1 80.19 438 LYS A CA 1
ATOM 3480 C C . LYS A 1 438 ? 24.484 7.496 -2.141 1 80.19 438 LYS A C 1
ATOM 3482 O O . LYS A 1 438 ? 25.656 7.785 -1.907 1 80.19 438 LYS A O 1
ATOM 3487 N N . LEU A 1 439 ? 23.766 6.828 -1.375 1 83.69 439 LEU A N 1
ATOM 3488 C CA . LEU A 1 439 ? 24.328 6.215 -0.176 1 83.69 439 LEU A CA 1
ATOM 3489 C C . LEU A 1 439 ? 25.312 5.105 -0.542 1 83.69 439 LEU A C 1
ATOM 3491 O O . LEU A 1 439 ? 26.328 4.922 0.13 1 83.69 439 LEU A O 1
ATOM 3495 N N . TYR A 1 440 ? 24.922 4.348 -1.547 1 89.75 440 TYR A N 1
ATOM 3496 C CA . TYR A 1 440 ? 25.75 3.254 -2.037 1 89.75 440 TYR A CA 1
ATOM 3497 C C . TYR A 1 440 ? 25.594 3.072 -3.541 1 89.75 440 TYR A C 1
ATOM 3499 O O . TYR A 1 440 ? 24.734 3.707 -4.156 1 89.75 440 TYR A O 1
ATOM 3507 N N . GLY A 1 441 ? 26.484 2.26 -4.012 1 89.75 441 GLY A N 1
ATOM 3508 C CA . GLY A 1 441 ? 26.406 1.965 -5.434 1 89.75 441 GLY A CA 1
ATOM 3509 C C . GLY A 1 441 ? 25.406 0.868 -5.766 1 89.75 441 GLY A C 1
ATOM 3510 O O . GLY A 1 441 ? 25.062 0.062 -4.902 1 89.75 441 GLY A O 1
ATOM 3511 N N . TYR A 1 442 ? 24.984 0.87 -7.023 1 92 442 TYR A N 1
ATOM 3512 C CA . TYR A 1 442 ? 24.016 -0.108 -7.488 1 92 442 TYR A CA 1
ATOM 3513 C C . TYR A 1 442 ? 24.562 -1.525 -7.371 1 92 442 TYR A C 1
ATOM 3515 O O . TYR A 1 442 ? 23.875 -2.424 -6.879 1 92 442 TYR A O 1
ATOM 3523 N N . PHE A 1 443 ? 25.781 -1.739 -7.738 1 92.94 443 PHE A N 1
ATOM 3524 C CA . PHE A 1 443 ? 26.375 -3.07 -7.777 1 92.94 443 PHE A CA 1
ATOM 3525 C C . PHE A 1 443 ? 26.641 -3.588 -6.367 1 92.94 443 PHE A C 1
ATOM 3527 O O . PHE A 1 443 ? 26.438 -4.773 -6.09 1 92.94 443 PHE A O 1
ATOM 3534 N N . ALA A 1 444 ? 27.031 -2.678 -5.52 1 93.62 444 ALA A N 1
ATOM 3535 C CA . ALA A 1 444 ? 27.281 -3.088 -4.141 1 93.62 444 ALA A CA 1
ATOM 3536 C C . ALA A 1 444 ? 26 -3.574 -3.473 1 93.62 444 ALA A C 1
ATOM 3538 O O . ALA A 1 444 ? 26 -4.605 -2.799 1 93.62 444 ALA A O 1
ATOM 3539 N N . TYR A 1 445 ? 25 -2.824 -3.736 1 93.88 445 TYR A N 1
ATOM 3540 C CA . TYR A 1 445 ? 23.719 -3.215 -3.146 1 93.88 445 TYR A CA 1
ATOM 3541 C C . TYR A 1 445 ? 23.219 -4.527 -3.74 1 93.88 445 TYR A C 1
ATOM 3543 O O . TYR A 1 445 ? 22.812 -5.434 -3.01 1 93.88 445 TYR A O 1
ATOM 3551 N N . TYR A 1 446 ? 23.281 -4.621 -5.055 1 94.56 446 TYR A N 1
ATOM 3552 C CA . TYR A 1 446 ? 22.719 -5.766 -5.758 1 94.56 446 TYR A CA 1
ATOM 3553 C C . TYR A 1 446 ? 23.406 -7.055 -5.355 1 94.56 446 TYR A C 1
ATOM 3555 O O . TYR A 1 446 ? 22.766 -8.039 -4.984 1 94.56 446 TYR A O 1
ATOM 3563 N N . PHE A 1 447 ? 24.672 -7.102 -5.367 1 94.81 447 PHE A N 1
ATOM 3564 C CA . PHE A 1 447 ? 25.422 -8.32 -5.082 1 94.81 447 PHE A CA 1
ATOM 3565 C C . PHE A 1 447 ? 25.406 -8.633 -3.59 1 94.81 447 PHE A C 1
ATOM 3567 O O . PHE A 1 447 ? 25.438 -9.797 -3.191 1 94.81 447 PHE A O 1
ATOM 3574 N N . SER A 1 448 ? 25.328 -7.566 -2.756 1 95.5 448 SER A N 1
ATOM 3575 C CA . SER A 1 448 ? 25.188 -7.812 -1.325 1 95.5 448 SER A CA 1
ATOM 3576 C C . SER A 1 448 ? 23.875 -8.508 -1.014 1 95.5 448 SER A C 1
ATOM 3578 O O . SER A 1 448 ? 23.812 -9.398 -0.163 1 95.5 448 SER A O 1
ATOM 3580 N N . LYS A 1 449 ? 22.891 -8.086 -1.739 1 93.62 449 LYS A N 1
ATOM 3581 C CA . LYS A 1 449 ? 21.578 -8.695 -1.553 1 93.62 449 LYS A CA 1
ATOM 3582 C C . LYS A 1 449 ? 21.594 -10.164 -1.972 1 93.62 449 LYS A C 1
ATOM 3584 O O . LYS A 1 449 ? 21.094 -11.023 -1.25 1 93.62 449 LYS A O 1
ATOM 3589 N N . ILE A 1 450 ? 22.203 -10.477 -3.072 1 94.12 450 ILE A N 1
ATOM 3590 C CA . ILE A 1 450 ? 22.266 -11.828 -3.609 1 94.12 450 ILE A CA 1
ATOM 3591 C C . ILE A 1 450 ? 23.031 -12.734 -2.637 1 94.12 450 ILE A C 1
ATOM 3593 O O . ILE A 1 450 ? 22.562 -13.82 -2.305 1 94.12 450 ILE A O 1
ATOM 3597 N N . ILE A 1 451 ? 24.094 -12.219 -2.129 1 94.25 451 ILE A N 1
ATOM 3598 C CA . ILE A 1 451 ? 24.938 -13.039 -1.269 1 94.25 451 ILE A CA 1
ATOM 3599 C C . ILE A 1 451 ? 24.266 -13.227 0.091 1 94.25 451 ILE A C 1
ATOM 3601 O O . ILE A 1 451 ? 24.344 -14.305 0.679 1 94.25 451 ILE A O 1
ATOM 3605 N N . ALA A 1 452 ? 23.672 -12.195 0.58 1 94 452 ALA A N 1
ATOM 3606 C CA . ALA A 1 452 ? 23.031 -12.25 1.889 1 94 452 ALA A CA 1
ATOM 3607 C C . ALA A 1 452 ? 21.859 -13.219 1.875 1 94 452 ALA A C 1
ATOM 3609 O O . ALA A 1 452 ? 21.5 -13.789 2.908 1 94 452 ALA A O 1
ATOM 3610 N N . GLU A 1 453 ? 21.297 -13.492 0.721 1 93.25 453 GLU A N 1
ATOM 3611 C CA . GLU A 1 453 ? 20.109 -14.312 0.634 1 93.25 453 GLU A CA 1
ATOM 3612 C C . GLU A 1 453 ? 20.453 -15.773 0.331 1 93.25 453 GLU A C 1
ATOM 3614 O O . GLU A 1 453 ? 19.609 -16.656 0.447 1 93.25 453 GLU A O 1
ATOM 3619 N N . LEU A 1 454 ? 21.688 -16.078 -0.005 1 95.12 454 LEU A N 1
ATOM 3620 C CA . LEU A 1 454 ? 22.094 -17.422 -0.433 1 95.12 454 LEU A CA 1
ATOM 3621 C C . LEU A 1 454 ? 21.922 -18.422 0.692 1 95.12 454 LEU A C 1
ATOM 3623 O O . LEU A 1 454 ? 21.406 -19.531 0.466 1 95.12 454 LEU A O 1
ATOM 3627 N N . PRO A 1 455 ? 22.266 -18.031 1.94 1 95 455 PRO A N 1
ATOM 3628 C CA . PRO A 1 455 ? 22.062 -19.016 3.016 1 95 455 PRO A CA 1
ATOM 3629 C C . PRO A 1 455 ? 20.594 -19.359 3.234 1 95 455 PRO A C 1
ATOM 3631 O O . PRO A 1 455 ? 20.266 -20.5 3.547 1 95 455 PRO A O 1
ATOM 3634 N N . PHE A 1 456 ? 19.797 -18.469 3.094 1 94.06 456 PHE A N 1
ATOM 3635 C CA . PHE A 1 456 ? 18.359 -18.719 3.256 1 94.06 456 PHE A CA 1
ATOM 3636 C C . PHE A 1 456 ? 17.828 -19.547 2.09 1 94.06 456 PHE A C 1
ATOM 3638 O O . PHE A 1 456 ? 16.969 -20.406 2.277 1 94.06 456 PHE A O 1
ATOM 3645 N N . HIS A 1 457 ? 18.312 -19.266 0.906 1 94.31 457 HIS A N 1
ATOM 3646 C CA . HIS A 1 457 ? 17.953 -20.078 -0.255 1 94.31 457 HIS A CA 1
ATOM 3647 C C . HIS A 1 457 ? 18.312 -21.547 -0.04 1 94.31 457 HIS A C 1
ATOM 3649 O O . HIS A 1 457 ? 17.484 -22.422 -0.262 1 94.31 457 HIS A O 1
ATOM 3655 N N . PHE A 1 458 ? 19.531 -21.766 0.45 1 96.56 458 PHE A N 1
ATOM 3656 C CA . PHE A 1 458 ? 19.984 -23.125 0.714 1 96.56 458 PHE A CA 1
ATOM 3657 C C . PHE A 1 458 ? 19.141 -23.781 1.789 1 96.56 458 PHE A C 1
ATOM 3659 O O . PHE A 1 458 ? 18.766 -24.953 1.666 1 96.56 458 PHE A O 1
ATOM 3666 N N . LEU A 1 459 ? 18.828 -23.062 2.732 1 96.12 459 LEU A N 1
ATOM 3667 C CA . LEU A 1 459 ? 18.047 -23.594 3.842 1 96.12 459 LEU A CA 1
ATOM 3668 C C . LEU A 1 459 ? 16.641 -23.984 3.381 1 96.12 459 LEU A C 1
ATOM 3670 O O . LEU A 1 459 ? 16.188 -25.094 3.643 1 96.12 459 LEU A O 1
ATOM 3674 N N . PHE A 1 460 ? 15.992 -23.141 2.682 1 95.88 460 PHE A N 1
ATOM 3675 C CA . PHE A 1 460 ? 14.609 -23.375 2.295 1 95.88 460 PHE A CA 1
ATOM 3676 C C . PHE A 1 460 ? 14.523 -24.516 1.272 1 95.88 460 PHE A C 1
ATOM 3678 O O . PHE A 1 460 ? 13.602 -25.328 1.312 1 95.88 460 PHE A O 1
ATOM 3685 N N . VAL A 1 461 ? 15.469 -24.562 0.367 1 97.19 461 VAL A N 1
ATOM 3686 C CA . VAL A 1 461 ? 15.469 -25.641 -0.611 1 97.19 461 VAL A CA 1
ATOM 3687 C C . VAL A 1 461 ? 15.75 -26.969 0.088 1 97.19 461 VAL A C 1
ATOM 3689 O O . VAL A 1 461 ? 15.172 -28 -0.27 1 97.19 461 VAL A O 1
ATOM 3692 N N . SER A 1 462 ? 16.641 -26.922 1.106 1 97.81 462 SER A N 1
ATOM 3693 C CA . SER A 1 462 ? 16.906 -28.141 1.882 1 97.81 462 SER A CA 1
ATOM 3694 C C . SER A 1 462 ? 15.656 -28.609 2.611 1 97.81 462 SER A C 1
ATOM 3696 O O . SER A 1 462 ? 15.367 -29.812 2.639 1 97.81 462 SER A O 1
ATOM 3698 N N . LEU A 1 463 ? 14.938 -27.719 3.154 1 97.12 463 LEU A N 1
ATOM 3699 C CA . LEU A 1 463 ? 13.703 -28.047 3.861 1 97.12 463 LEU A CA 1
ATOM 3700 C C . LEU A 1 463 ? 12.648 -28.578 2.895 1 97.12 463 LEU A C 1
ATOM 3702 O O . LEU A 1 463 ? 11.828 -29.422 3.264 1 97.12 463 LEU A O 1
ATOM 3706 N N . TYR A 1 464 ? 12.695 -28.125 1.738 1 96.69 464 TYR A N 1
ATOM 3707 C CA . TYR A 1 464 ? 11.734 -28.547 0.723 1 96.69 464 TYR A CA 1
ATOM 3708 C C . TYR A 1 464 ? 12.094 -29.906 0.144 1 96.69 464 TYR A C 1
ATOM 3710 O O . TYR A 1 464 ? 11.25 -30.797 0.068 1 96.69 464 TYR A O 1
ATOM 3718 N N . PHE A 1 465 ? 13.344 -30.109 -0.174 1 97.81 465 PHE A N 1
ATOM 3719 C CA . PHE A 1 465 ? 13.78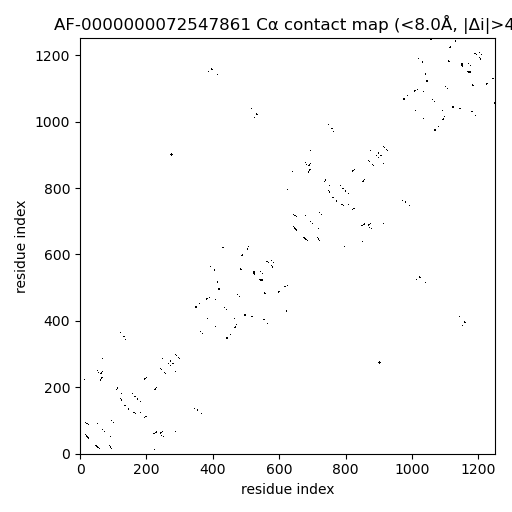9 -31.25 -0.967 1 97.81 465 PHE A CA 1
ATOM 3720 C C . PHE A 1 465 ? 14.023 -32.469 -0.081 1 97.81 465 PHE A C 1
ATOM 3722 O O . PHE A 1 465 ? 13.594 -33.562 -0.413 1 97.81 465 PHE A O 1
ATOM 3729 N N . THR A 1 466 ? 14.609 -32.344 1.102 1 97.31 466 THR A N 1
ATOM 3730 C CA . THR A 1 466 ? 15.164 -33.438 1.878 1 97.31 466 THR A CA 1
ATOM 3731 C C . THR A 1 466 ? 14.047 -34.344 2.42 1 97.31 466 THR A C 1
ATOM 3733 O O . THR A 1 466 ? 14.055 -35.531 2.211 1 97.31 466 THR A O 1
ATOM 3736 N N . PRO A 1 467 ? 13.039 -33.75 3.104 1 96.81 467 PRO A N 1
ATOM 3737 C CA . PRO A 1 467 ? 11.992 -34.656 3.582 1 96.81 467 PRO A CA 1
ATOM 3738 C C . PRO A 1 467 ? 11.258 -35.344 2.445 1 96.81 467 PRO A C 1
ATOM 3740 O O . PRO A 1 467 ? 10.953 -36.562 2.547 1 96.81 467 PRO A O 1
ATOM 3743 N N . ALA A 1 468 ? 10.977 -34.656 1.373 1 95.94 468 ALA A N 1
ATOM 3744 C CA . ALA A 1 468 ? 10.281 -35.281 0.236 1 95.94 468 ALA A CA 1
ATOM 3745 C C . ALA A 1 468 ? 11.102 -36.406 -0.357 1 95.94 468 ALA A C 1
ATOM 3747 O O . ALA A 1 468 ? 10.555 -37.469 -0.698 1 95.94 468 ALA A O 1
ATOM 3748 N N . TYR A 1 469 ? 12.422 -36.281 -0.493 1 96.62 469 TYR A N 1
ATOM 3749 C CA . TYR A 1 469 ? 13.312 -37.281 -1.058 1 96.62 469 TYR A CA 1
ATOM 3750 C C . TYR A 1 469 ? 13.258 -38.562 -0.245 1 96.62 469 TYR A C 1
ATOM 3752 O O . TYR A 1 469 ? 13.125 -39.656 -0.805 1 96.62 469 TYR A O 1
ATOM 3760 N N . PHE A 1 470 ? 13.281 -38.5 1.032 1 95.81 470 PHE A N 1
ATOM 3761 C CA . PHE A 1 470 ? 13.359 -39.688 1.881 1 95.81 470 PHE A CA 1
ATOM 3762 C C . PHE A 1 470 ? 11.984 -40.312 2.066 1 95.81 470 PHE A C 1
ATOM 3764 O O . PHE A 1 470 ? 11.867 -41.531 2.182 1 95.81 470 PHE A O 1
ATOM 3771 N N . MET A 1 471 ? 11 -39.562 2.031 1 94.31 471 MET A N 1
ATOM 3772 C CA . MET A 1 471 ? 9.648 -40.094 2.201 1 94.31 471 MET A CA 1
ATOM 3773 C C . MET A 1 471 ? 9.211 -40.875 0.964 1 94.31 471 MET A C 1
ATOM 3775 O O . MET A 1 471 ? 8.438 -41.812 1.068 1 94.31 471 MET A O 1
ATOM 3779 N N . THR A 1 472 ? 9.602 -40.469 -0.235 1 93 472 THR A N 1
ATOM 3780 C CA . THR A 1 472 ? 9.18 -41.094 -1.484 1 93 472 THR A CA 1
ATOM 3781 C C . THR A 1 472 ? 9.922 -42.406 -1.714 1 93 472 THR A C 1
ATOM 3783 O O . THR A 1 472 ? 9.5 -43.219 -2.533 1 93 472 THR A O 1
ATOM 3786 N N . GLY A 1 473 ? 11 -42.656 -1.011 1 89.75 473 GLY A N 1
ATOM 3787 C CA . GLY A 1 473 ? 11.719 -43.906 -1.099 1 89.75 473 GLY A CA 1
ATOM 3788 C C . GLY A 1 473 ? 12.578 -44.031 -2.342 1 89.75 473 GLY A C 1
ATOM 3789 O O . GLY A 1 473 ? 12.664 -45.094 -2.953 1 89.75 473 GLY A O 1
ATOM 3790 N N . LEU A 1 474 ? 13.094 -42.969 -2.779 1 91.94 474 LEU A N 1
ATOM 3791 C CA . LEU A 1 474 ? 14.031 -43 -3.898 1 91.94 474 LEU A CA 1
ATOM 3792 C C . LEU A 1 474 ? 15.328 -43.688 -3.508 1 91.94 474 LEU A C 1
ATOM 3794 O O . LEU A 1 474 ? 15.461 -44.188 -2.389 1 91.94 474 LEU A O 1
ATOM 3798 N N . GLN A 1 475 ? 16.172 -43.844 -4.477 1 89.38 475 GLN A N 1
ATOM 3799 C CA . GLN A 1 475 ? 17.438 -44.531 -4.223 1 89.38 475 GLN A CA 1
ATOM 3800 C C . GLN A 1 475 ? 18.25 -43.812 -3.146 1 89.38 475 GLN A C 1
ATOM 3802 O O . GLN A 1 475 ? 18.438 -42.594 -3.211 1 89.38 475 GLN A O 1
ATOM 3807 N N . VAL A 1 476 ? 18.641 -44.656 -2.117 1 90.75 476 VAL A N 1
ATOM 3808 C CA . VAL A 1 476 ? 19.422 -44.031 -1.033 1 90.75 476 VAL A CA 1
ATOM 3809 C C . VAL A 1 476 ? 20.906 -44.125 -1.355 1 90.75 476 VAL A C 1
ATOM 3811 O O . VAL A 1 476 ? 21.594 -45.062 -0.926 1 90.75 476 VAL A O 1
ATOM 3814 N N . ASP A 1 477 ? 21.359 -43.25 -2.186 1 93.5 477 ASP A N 1
ATOM 3815 C CA . ASP A 1 477 ? 22.75 -43.062 -2.588 1 93.5 477 ASP A CA 1
ATOM 3816 C C . ASP A 1 477 ? 23.172 -41.594 -2.436 1 93.5 477 ASP A C 1
ATOM 3818 O O . ASP A 1 477 ? 22.438 -40.688 -2.83 1 93.5 477 ASP A O 1
ATOM 3822 N N . VAL A 1 478 ? 24.297 -41.406 -1.838 1 94.56 478 VAL A N 1
ATOM 3823 C CA . VAL A 1 478 ? 24.766 -40.062 -1.488 1 94.56 478 VAL A CA 1
ATOM 3824 C C . VAL A 1 478 ? 24.984 -39.25 -2.758 1 94.56 478 VAL A C 1
ATOM 3826 O O . VAL A 1 478 ? 24.672 -38.062 -2.805 1 94.56 478 VAL A O 1
ATOM 3829 N N . ILE A 1 479 ? 25.531 -39.844 -3.822 1 94.38 479 ILE A N 1
ATOM 3830 C CA . ILE A 1 479 ? 25.828 -39.125 -5.062 1 94.38 479 ILE A CA 1
ATOM 3831 C C . ILE A 1 479 ? 24.516 -38.75 -5.762 1 94.38 479 ILE A C 1
ATOM 3833 O O . ILE A 1 479 ? 24.391 -37.625 -6.273 1 94.38 479 ILE A O 1
ATOM 3837 N N . ILE A 1 480 ? 23.562 -39.688 -5.766 1 95 480 ILE A N 1
ATOM 3838 C CA . ILE A 1 480 ? 22.281 -39.438 -6.395 1 95 480 ILE A CA 1
ATOM 3839 C C . ILE A 1 480 ? 21.531 -38.344 -5.637 1 95 480 ILE A C 1
ATOM 3841 O O . ILE A 1 480 ? 21 -37.406 -6.242 1 95 480 ILE A O 1
ATOM 3845 N N . PHE A 1 481 ? 21.625 -38.438 -4.297 1 96.56 481 PHE A N 1
ATOM 3846 C CA . PHE A 1 481 ? 20.938 -37.469 -3.455 1 96.56 481 PHE A CA 1
ATOM 3847 C C . PHE A 1 481 ? 21.469 -36.062 -3.717 1 96.56 481 PHE A C 1
ATOM 3849 O O . PHE A 1 481 ? 20.703 -35.156 -3.996 1 96.56 481 PHE A O 1
ATOM 3856 N N . PHE A 1 482 ? 22.766 -35.812 -3.678 1 96.88 482 PHE A N 1
ATOM 3857 C CA . PHE A 1 482 ? 23.344 -34.5 -3.787 1 96.88 482 PHE A CA 1
ATOM 3858 C C . PHE A 1 482 ? 23.266 -33.969 -5.219 1 96.88 482 PHE A C 1
ATOM 3860 O O . PHE A 1 482 ? 23.188 -32.781 -5.453 1 96.88 482 PHE A O 1
ATOM 3867 N N . THR A 1 483 ? 23.266 -34.938 -6.215 1 96.5 483 THR A N 1
ATOM 3868 C CA . THR A 1 483 ? 23.078 -34.5 -7.598 1 96.5 483 THR A CA 1
ATOM 3869 C C . THR A 1 483 ? 21.656 -33.969 -7.809 1 96.5 483 THR A C 1
ATOM 3871 O O . THR A 1 483 ? 21.469 -32.875 -8.398 1 96.5 483 THR A O 1
ATOM 3874 N N . MET A 1 484 ? 20.656 -34.719 -7.293 1 97 484 MET A N 1
ATOM 3875 C CA . MET A 1 484 ? 19.281 -34.25 -7.418 1 97 484 MET A CA 1
ATOM 3876 C C . MET A 1 484 ? 19.047 -32.969 -6.629 1 97 484 MET A C 1
ATOM 3878 O O . MET A 1 484 ? 18.391 -32.062 -7.109 1 97 484 MET A O 1
ATOM 3882 N N . PHE A 1 485 ? 19.641 -32.938 -5.441 1 97.62 485 PHE A N 1
ATOM 3883 C CA . PHE A 1 485 ? 19.531 -31.734 -4.613 1 97.62 485 PHE A CA 1
ATOM 3884 C C . PHE A 1 485 ? 20.125 -30.531 -5.332 1 97.62 485 PHE A C 1
ATOM 3886 O O . PHE A 1 485 ? 19.531 -29.438 -5.328 1 97.62 485 PHE A O 1
ATOM 3893 N N . GLY A 1 486 ? 21.297 -30.734 -5.91 1 97.75 486 GLY A N 1
ATOM 3894 C CA . GLY A 1 486 ? 21.953 -29.656 -6.637 1 97.75 486 GLY A CA 1
ATOM 3895 C C . GLY A 1 486 ? 21.141 -29.125 -7.801 1 97.75 486 GLY A C 1
ATOM 3896 O O . GLY A 1 486 ? 21.078 -27.922 -8.031 1 97.75 486 GLY A O 1
ATOM 3897 N N . ILE A 1 487 ? 20.469 -30.016 -8.5 1 97.62 487 ILE A N 1
ATOM 3898 C CA . ILE A 1 487 ? 19.656 -29.625 -9.641 1 97.62 487 ILE A CA 1
ATOM 3899 C C . ILE A 1 487 ? 18.453 -28.797 -9.164 1 97.62 487 ILE A C 1
ATOM 3901 O O . ILE A 1 487 ? 18.141 -27.75 -9.734 1 97.62 487 ILE A O 1
ATOM 3905 N N . VAL A 1 488 ? 17.797 -29.297 -8.078 1 97.69 488 VAL A N 1
ATOM 3906 C CA . VAL A 1 488 ? 16.641 -28.578 -7.547 1 97.69 488 VAL A CA 1
ATOM 3907 C C . VAL A 1 488 ? 17.078 -27.234 -6.988 1 97.69 488 VAL A C 1
ATOM 3909 O O . VAL A 1 488 ? 16.375 -26.234 -7.152 1 97.69 488 VAL A O 1
ATOM 3912 N N . LEU A 1 489 ? 18.203 -27.188 -6.352 1 97.94 489 LEU A N 1
ATOM 3913 C CA . LEU A 1 489 ? 18.75 -25.938 -5.824 1 97.94 489 LEU A CA 1
ATOM 3914 C C . LEU A 1 489 ? 18.969 -24.922 -6.938 1 97.94 489 LEU A C 1
ATOM 3916 O O . LEU A 1 489 ? 18.609 -23.75 -6.785 1 97.94 489 LEU A O 1
ATOM 3920 N N . LEU A 1 490 ? 19.516 -25.391 -8.039 1 97.94 490 LEU A N 1
ATOM 3921 C CA . LEU A 1 490 ? 19.766 -24.516 -9.172 1 97.94 490 LEU A CA 1
ATOM 3922 C C . LEU A 1 490 ? 18.469 -24.047 -9.805 1 97.94 490 LEU A C 1
ATOM 3924 O O . LEU A 1 490 ? 18.328 -22.875 -10.164 1 97.94 490 LEU A O 1
ATOM 3928 N N . LEU A 1 491 ? 17.547 -24.922 -9.906 1 97.56 491 LEU A N 1
ATOM 3929 C CA . LEU A 1 491 ? 16.266 -24.594 -10.516 1 97.56 491 LEU A CA 1
ATOM 3930 C C . LEU A 1 491 ? 15.539 -23.516 -9.703 1 97.56 491 LEU A C 1
ATOM 3932 O O . LEU A 1 491 ? 15.047 -22.531 -10.266 1 97.56 491 LEU A O 1
ATOM 3936 N N . VAL A 1 492 ? 15.469 -23.766 -8.422 1 96.75 492 VAL A N 1
ATOM 3937 C CA . VAL A 1 492 ? 14.781 -22.797 -7.566 1 96.75 492 VAL A CA 1
ATOM 3938 C C . VAL A 1 492 ? 15.492 -21.453 -7.625 1 96.75 492 VAL A C 1
ATOM 3940 O O . VAL A 1 492 ? 14.844 -20.406 -7.59 1 96.75 492 VAL A O 1
ATOM 3943 N N . TYR A 1 493 ? 16.75 -21.5 -7.785 1 97.38 493 TYR A N 1
ATOM 3944 C CA . TYR A 1 493 ? 17.484 -20.234 -7.883 1 97.38 493 TYR A CA 1
ATOM 3945 C C . TYR A 1 493 ? 17.219 -19.547 -9.211 1 97.38 493 TYR A C 1
ATOM 3947 O O . TYR A 1 493 ? 17.219 -18.312 -9.289 1 97.38 493 TYR A O 1
ATOM 3955 N N . VAL A 1 494 ? 17.047 -20.312 -10.273 1 97.25 494 VAL A N 1
ATOM 3956 C CA . VAL A 1 494 ? 16.656 -19.734 -11.555 1 97.25 494 VAL A CA 1
ATOM 3957 C C . VAL A 1 494 ? 15.344 -18.969 -11.391 1 97.25 494 VAL A C 1
ATOM 3959 O O . VAL A 1 494 ? 15.219 -17.828 -11.859 1 97.25 494 VAL A O 1
ATOM 3962 N N . THR A 1 495 ? 14.406 -19.578 -10.727 1 95.25 495 THR A N 1
ATOM 3963 C CA . THR A 1 495 ? 13.102 -18.938 -10.531 1 95.25 495 THR A CA 1
ATOM 3964 C C . THR A 1 495 ? 13.234 -17.703 -9.641 1 95.25 495 THR A C 1
ATOM 3966 O O . THR A 1 495 ? 12.539 -16.703 -9.852 1 95.25 495 THR A O 1
ATOM 3969 N N . ARG A 1 496 ? 14.062 -17.781 -8.711 1 95.12 496 ARG A N 1
ATOM 3970 C CA . ARG A 1 496 ? 14.328 -16.625 -7.859 1 95.12 496 ARG A CA 1
ATOM 3971 C C . ARG A 1 496 ? 14.914 -15.484 -8.672 1 95.12 496 ARG A C 1
ATOM 3973 O O . ARG A 1 496 ? 14.539 -14.32 -8.484 1 95.12 496 ARG A O 1
ATOM 3980 N N . SER A 1 497 ? 15.844 -15.836 -9.523 1 96.44 497 SER A N 1
ATOM 3981 C CA . SER A 1 497 ? 16.5 -14.828 -10.359 1 96.44 497 SER A CA 1
ATOM 3982 C C . SER A 1 497 ? 15.492 -14.164 -11.305 1 96.44 497 SER A C 1
ATOM 3984 O O . SER A 1 497 ? 15.539 -12.953 -11.516 1 96.44 497 SER A O 1
ATOM 3986 N N . TRP A 1 498 ? 14.688 -14.984 -11.789 1 95.31 498 TRP A N 1
ATOM 3987 C CA . TRP A 1 498 ? 13.656 -14.445 -12.664 1 95.31 498 TRP A CA 1
ATOM 3988 C C . TRP A 1 498 ? 12.688 -13.562 -11.883 1 95.31 498 TRP A C 1
ATOM 3990 O O . TRP A 1 498 ? 12.273 -12.508 -12.375 1 95.31 498 TRP A O 1
ATOM 4000 N N . ALA A 1 499 ? 12.273 -13.969 -10.766 1 95.25 499 ALA A N 1
ATOM 4001 C CA . ALA A 1 499 ? 11.383 -13.188 -9.914 1 95.25 499 ALA A CA 1
ATOM 4002 C C . ALA A 1 499 ? 12.008 -11.836 -9.57 1 95.25 499 ALA A C 1
ATOM 4004 O O . ALA A 1 499 ? 11.312 -10.812 -9.57 1 95.25 499 ALA A O 1
ATOM 4005 N N . LEU A 1 500 ? 13.281 -11.852 -9.281 1 95.75 500 LEU A N 1
ATOM 4006 C CA . LEU A 1 500 ? 14 -10.617 -8.984 1 95.75 500 LEU A CA 1
ATOM 4007 C C . LEU A 1 500 ? 13.977 -9.672 -10.18 1 95.75 500 LEU A C 1
ATOM 4009 O O . LEU A 1 500 ? 13.758 -8.469 -10.023 1 95.75 500 LEU A O 1
ATOM 4013 N N . ALA A 1 501 ? 14.156 -10.18 -11.336 1 96.75 501 ALA A N 1
ATOM 4014 C CA . ALA A 1 501 ? 14.156 -9.375 -12.547 1 96.75 501 ALA A CA 1
ATOM 4015 C C . ALA A 1 501 ? 12.781 -8.75 -12.781 1 96.75 501 ALA A C 1
ATOM 4017 O O . ALA A 1 501 ? 12.68 -7.555 -13.078 1 96.75 501 ALA A O 1
ATOM 4018 N N . MET A 1 502 ? 11.734 -9.547 -12.617 1 96 502 MET A N 1
ATOM 4019 C CA . MET A 1 502 ? 10.383 -9.039 -12.836 1 96 502 MET A CA 1
ATOM 4020 C C . MET A 1 502 ? 10.016 -7.98 -11.805 1 96 502 MET A C 1
ATOM 4022 O O . MET A 1 502 ? 9.359 -6.992 -12.125 1 96 502 MET A O 1
ATOM 4026 N N . ALA A 1 503 ? 10.461 -8.18 -10.609 1 94.69 503 ALA A N 1
ATOM 4027 C CA . ALA A 1 503 ? 10.188 -7.223 -9.539 1 94.69 503 ALA A CA 1
ATOM 4028 C C . ALA A 1 503 ? 10.867 -5.887 -9.812 1 94.69 503 ALA A C 1
ATOM 4030 O O . ALA A 1 503 ? 10.367 -4.832 -9.422 1 94.69 503 ALA A O 1
ATOM 4031 N N . MET A 1 504 ? 12.031 -5.93 -10.492 1 95.12 504 MET A N 1
ATOM 4032 C CA . MET A 1 504 ? 12.766 -4.703 -10.789 1 95.12 504 MET A CA 1
ATOM 4033 C C . MET A 1 504 ? 12.219 -4.031 -12.047 1 95.12 504 MET A C 1
ATOM 4035 O O . MET A 1 504 ? 12.328 -2.814 -12.203 1 95.12 504 MET A O 1
ATOM 4039 N N . ILE A 1 505 ? 11.539 -4.773 -12.875 1 94.94 505 ILE A N 1
ATOM 4040 C CA . ILE A 1 505 ? 11.07 -4.258 -14.148 1 94.94 505 ILE A CA 1
ATOM 4041 C C . ILE A 1 505 ? 9.695 -3.623 -13.977 1 94.94 505 ILE A C 1
ATOM 4043 O O . ILE A 1 505 ? 9.445 -2.521 -14.477 1 94.94 505 ILE A O 1
ATOM 4047 N N . PHE A 1 506 ? 8.844 -4.262 -13.234 1 91.88 506 PHE A N 1
ATOM 4048 C CA . PHE A 1 506 ? 7.465 -3.803 -13.156 1 91.88 506 PHE A CA 1
ATOM 4049 C C . PHE A 1 506 ? 7.23 -3.014 -11.875 1 91.88 506 PHE A C 1
ATOM 4051 O O . PHE A 1 506 ? 7.848 -3.295 -10.844 1 91.88 506 PHE A O 1
ATOM 4058 N N . PRO A 1 507 ? 6.285 -2.113 -11.836 1 87 507 PRO A N 1
ATOM 4059 C CA . PRO A 1 507 ? 6.141 -1.15 -10.75 1 87 507 PRO A CA 1
ATOM 4060 C C . PRO A 1 507 ? 5.301 -1.688 -9.594 1 87 507 PRO A C 1
ATOM 4062 O O . PRO A 1 507 ? 5.418 -1.204 -8.461 1 87 507 PRO A O 1
ATOM 4065 N N . ASN A 1 508 ? 4.445 -2.674 -9.883 1 85.69 508 ASN A N 1
ATOM 4066 C CA . ASN A 1 508 ? 3.562 -3.133 -8.812 1 85.69 508 ASN A CA 1
ATOM 4067 C C . ASN A 1 508 ? 3.635 -4.648 -8.641 1 85.69 508 ASN A C 1
ATOM 4069 O O . ASN A 1 508 ? 4.047 -5.363 -9.555 1 85.69 508 ASN A O 1
ATOM 4073 N N . TYR A 1 509 ? 3.252 -5.078 -7.465 1 85.69 509 TYR A N 1
ATOM 4074 C CA . TYR A 1 509 ? 3.299 -6.48 -7.078 1 85.69 509 TYR A CA 1
ATOM 4075 C C . TYR A 1 509 ? 2.438 -7.332 -8 1 85.69 509 TYR A C 1
ATOM 4077 O O . TYR A 1 509 ? 2.857 -8.406 -8.438 1 85.69 509 TYR A O 1
ATOM 4085 N N . THR A 1 510 ? 1.27 -6.852 -8.352 1 82.25 510 THR A N 1
ATOM 4086 C CA . THR A 1 510 ? 0.297 -7.625 -9.117 1 82.25 510 THR A CA 1
ATOM 4087 C C . THR A 1 510 ? 0.828 -7.926 -10.516 1 82.25 510 THR A C 1
ATOM 4089 O O . THR A 1 510 ? 0.799 -9.07 -10.961 1 82.25 510 THR A O 1
ATOM 4092 N N . LEU A 1 511 ? 1.363 -6.914 -11.156 1 85.88 511 LEU A N 1
ATOM 4093 C CA . LEU A 1 511 ? 1.868 -7.102 -12.516 1 85.88 511 LEU A CA 1
ATOM 4094 C C . LEU A 1 511 ? 3.107 -7.988 -12.516 1 85.88 511 LEU A C 1
ATOM 4096 O O . LEU A 1 511 ? 3.266 -8.844 -13.391 1 85.88 511 LEU A O 1
ATOM 4100 N N . SER A 1 512 ? 3.98 -7.762 -11.516 1 91.38 512 SER A N 1
ATOM 4101 C CA . SER A 1 512 ? 5.184 -8.586 -11.414 1 91.38 512 SER A CA 1
ATOM 4102 C C . SER A 1 512 ? 4.828 -10.055 -11.219 1 91.38 512 SER A C 1
ATOM 4104 O O . SER A 1 512 ? 5.41 -10.93 -11.867 1 91.38 512 SER A O 1
ATOM 4106 N N . SER A 1 513 ? 3.873 -10.328 -10.32 1 89.88 513 SER A N 1
ATOM 4107 C CA . SER A 1 513 ? 3.482 -11.703 -10.016 1 89.88 513 SER A CA 1
ATOM 4108 C C . SER A 1 513 ? 2.779 -12.352 -11.203 1 89.88 513 SER A C 1
ATOM 4110 O O . SER A 1 513 ? 3.031 -13.516 -11.516 1 89.88 513 SER A O 1
ATOM 4112 N N . THR A 1 514 ? 1.911 -11.586 -11.898 1 85.88 514 THR A N 1
ATOM 4113 C CA . THR A 1 514 ? 1.151 -12.117 -13.023 1 85.88 514 THR A CA 1
ATOM 4114 C C . THR A 1 514 ? 2.08 -12.469 -14.18 1 85.88 514 THR A C 1
ATOM 4116 O O . THR A 1 514 ? 2.012 -13.578 -14.719 1 85.88 514 THR A O 1
ATOM 4119 N N . VAL A 1 515 ? 2.949 -11.586 -14.508 1 88.56 515 VAL A N 1
ATOM 4120 C CA . VAL A 1 515 ? 3.855 -11.828 -15.617 1 88.56 515 VAL A CA 1
ATOM 4121 C C . VAL A 1 515 ? 4.785 -12.992 -15.289 1 88.56 515 VAL A C 1
ATOM 4123 O O . VAL A 1 515 ? 5.074 -13.836 -16.141 1 88.56 515 VAL A O 1
ATOM 4126 N N . SER A 1 516 ? 5.266 -13.016 -14.047 1 90.88 516 SER A N 1
ATOM 4127 C CA . SER A 1 516 ? 6.141 -14.102 -13.625 1 90.88 516 SER A CA 1
ATOM 4128 C C . SER A 1 516 ? 5.422 -15.445 -13.703 1 90.88 516 SER A C 1
ATOM 4130 O O . SER A 1 516 ? 5.992 -16.438 -14.156 1 90.88 516 SER A O 1
ATOM 4132 N N . ASN A 1 517 ? 4.191 -15.484 -13.297 1 86.5 517 ASN A N 1
ATOM 4133 C CA . ASN A 1 517 ? 3.424 -16.734 -13.328 1 86.5 517 ASN A CA 1
ATOM 4134 C C . ASN A 1 517 ? 3.133 -17.172 -14.758 1 86.5 517 ASN A C 1
ATOM 4136 O O . ASN A 1 517 ? 3.09 -18.375 -15.047 1 86.5 517 ASN A O 1
ATOM 4140 N N . ILE A 1 518 ? 2.879 -16.219 -15.617 1 85.88 518 ILE A N 1
ATOM 4141 C CA . ILE A 1 518 ? 2.656 -16.531 -17.031 1 85.88 518 ILE A CA 1
ATOM 4142 C C . ILE A 1 518 ? 3.9 -17.188 -17.609 1 85.88 518 ILE A C 1
ATOM 4144 O O . ILE A 1 518 ? 3.803 -18.219 -18.297 1 85.88 518 ILE A O 1
ATOM 4148 N N . LEU A 1 519 ? 4.965 -16.641 -17.297 1 86 519 LEU A N 1
ATOM 4149 C CA . LEU A 1 519 ? 6.207 -17.203 -17.812 1 86 519 LEU A CA 1
ATOM 4150 C C . LEU A 1 519 ? 6.473 -18.594 -17.234 1 86 519 LEU A C 1
ATOM 4152 O O . LEU A 1 519 ? 6.938 -19.484 -17.938 1 86 519 LEU A O 1
ATOM 4156 N N . LEU A 1 520 ? 6.262 -18.734 -15.969 1 88.38 520 LEU A N 1
ATOM 4157 C CA . LEU A 1 520 ? 6.441 -20.047 -15.344 1 88.38 520 LEU A CA 1
ATOM 4158 C C . LEU A 1 520 ? 5.5 -21.078 -15.953 1 88.38 520 LEU A C 1
ATOM 4160 O O . LEU A 1 520 ? 5.883 -22.219 -16.172 1 88.38 520 LEU A O 1
ATOM 4164 N N . ALA A 1 521 ? 4.32 -20.609 -16.234 1 84.69 521 ALA A N 1
ATOM 4165 C CA . ALA A 1 521 ? 3.35 -21.5 -16.875 1 84.69 521 ALA A CA 1
ATOM 4166 C C . ALA A 1 521 ? 3.803 -21.891 -18.266 1 84.69 521 ALA A C 1
ATOM 4168 O O . ALA A 1 521 ? 3.676 -23.047 -18.672 1 84.69 521 ALA A O 1
ATOM 4169 N N . LEU A 1 522 ? 4.363 -20.969 -18.938 1 85 522 LEU A N 1
ATOM 4170 C CA . LEU A 1 522 ? 4.879 -21.219 -20.281 1 85 522 LEU A CA 1
ATOM 4171 C C . LEU A 1 522 ? 6.008 -22.25 -20.25 1 85 522 LEU A C 1
ATOM 4173 O O . LEU A 1 522 ? 6.016 -23.188 -21.031 1 85 522 LEU A O 1
ATOM 4177 N N . PHE A 1 523 ? 6.879 -22.078 -19.281 1 89 523 PHE A N 1
ATOM 4178 C CA . PHE A 1 523 ? 8 -23.016 -19.172 1 89 523 PHE A CA 1
ATOM 4179 C C . PHE A 1 523 ? 7.52 -24.391 -18.734 1 89 523 PHE A C 1
ATOM 4181 O O . PHE A 1 523 ? 8.109 -25.406 -19.109 1 89 523 PHE A O 1
ATOM 4188 N N . SER A 1 524 ? 6.48 -24.359 -17.984 1 87.12 524 SER A N 1
ATOM 4189 C CA . SER A 1 524 ? 5.957 -25.641 -17.516 1 87.12 524 SER A CA 1
ATOM 4190 C C . SER A 1 524 ? 5.336 -26.438 -18.641 1 87.12 524 SER A C 1
ATOM 4192 O O . SER A 1 524 ? 5.516 -27.656 -18.719 1 87.12 524 SER A O 1
ATOM 4194 N N . VAL A 1 525 ? 4.656 -25.75 -19.562 1 85.25 525 VAL A N 1
ATOM 4195 C CA . VAL A 1 525 ? 3.959 -26.438 -20.641 1 85.25 525 VAL A CA 1
ATOM 4196 C C . VAL A 1 525 ? 4.977 -27.016 -21.625 1 85.25 525 VAL A C 1
ATOM 4198 O O . VAL A 1 525 ? 4.789 -28.109 -22.156 1 85.25 525 VAL A O 1
ATOM 4201 N N . CYS A 1 526 ? 6.039 -26.359 -21.734 1 85.44 526 CYS A N 1
ATOM 4202 C CA . CYS A 1 526 ? 7.031 -26.766 -22.719 1 85.44 526 CYS A CA 1
ATOM 4203 C C . CYS A 1 526 ? 8.102 -27.641 -22.094 1 85.44 526 CYS A C 1
ATOM 4205 O O . CYS A 1 526 ? 9.203 -27.766 -22.625 1 85.44 526 CYS A O 1
ATOM 4207 N N . SER A 1 527 ? 7.805 -28.234 -20.969 1 86.69 527 SER A N 1
ATOM 4208 C CA . SER A 1 527 ? 8.812 -28.984 -20.234 1 86.69 527 SER A CA 1
ATOM 4209 C C . SER A 1 527 ? 8.953 -30.406 -20.75 1 86.69 527 SER A C 1
ATOM 4211 O O . SER A 1 527 ? 9.891 -31.109 -20.406 1 86.69 527 SER A O 1
ATOM 4213 N N . GLY A 1 528 ? 8.078 -30.875 -21.625 1 80.81 528 GLY A N 1
ATOM 4214 C CA . GLY A 1 528 ? 8.141 -32.219 -22.172 1 80.81 528 GLY A CA 1
ATOM 4215 C C . GLY A 1 528 ? 7.316 -33.219 -21.375 1 80.81 528 GLY A C 1
ATOM 4216 O O . GLY A 1 528 ? 7.176 -34.375 -21.781 1 80.81 528 GLY A O 1
ATOM 4217 N N . PHE A 1 529 ? 6.824 -32.844 -20.234 1 85.75 529 PHE A N 1
ATOM 4218 C CA . PHE A 1 529 ? 5.988 -33.75 -19.438 1 85.75 529 PHE A CA 1
ATOM 4219 C C . PHE A 1 529 ? 4.598 -33.875 -20.062 1 85.75 529 PHE A C 1
ATOM 4221 O O . PHE A 1 529 ? 4.031 -34.969 -20.109 1 85.75 529 PHE A O 1
ATOM 4228 N N . TYR A 1 530 ? 4.105 -32.781 -20.578 1 84.69 530 TYR A N 1
ATOM 4229 C CA . TYR A 1 530 ? 2.729 -32.719 -21.047 1 84.69 530 TYR A CA 1
ATOM 4230 C C . TYR A 1 530 ? 2.658 -33.031 -22.547 1 84.69 530 TYR A C 1
ATOM 4232 O O . TYR A 1 530 ? 1.617 -33.469 -23.047 1 84.69 530 TYR A O 1
ATOM 4240 N N . VAL A 1 531 ? 3.703 -32.656 -23.188 1 81.31 531 VAL A N 1
ATOM 4241 C CA . VAL A 1 531 ? 3.758 -32.812 -24.625 1 81.31 531 VAL A CA 1
ATOM 4242 C C . VAL A 1 531 ? 5.078 -33.5 -25.016 1 81.31 531 VAL A C 1
ATOM 4244 O O . VAL A 1 531 ? 6.125 -33.188 -24.438 1 81.31 531 VAL A O 1
ATOM 4247 N N . ASN A 1 532 ? 4.902 -34.375 -25.969 1 77.69 532 ASN A N 1
ATOM 4248 C CA . ASN A 1 532 ? 6.133 -34.938 -26.516 1 77.69 532 ASN A CA 1
ATOM 4249 C C . ASN A 1 532 ? 6.945 -33.906 -27.266 1 77.69 532 ASN A C 1
ATOM 4251 O O . ASN A 1 532 ? 6.434 -33.25 -28.188 1 77.69 532 ASN A O 1
ATOM 4255 N N . LEU A 1 533 ? 8.18 -33.75 -26.859 1 77.81 533 LEU A N 1
ATOM 4256 C CA . LEU A 1 533 ? 9.039 -32.719 -27.422 1 77.81 533 LEU A CA 1
ATOM 4257 C C . LEU A 1 533 ? 9.227 -32.906 -28.922 1 77.81 533 LEU A C 1
ATOM 4259 O O . LEU A 1 533 ? 9.43 -31.953 -29.672 1 77.81 533 LEU A O 1
ATOM 4263 N N . GLU A 1 534 ? 9.078 -34.094 -29.344 1 74.25 534 GLU A N 1
ATOM 4264 C CA . GLU A 1 534 ? 9.289 -34.406 -30.766 1 74.25 534 GLU A CA 1
ATOM 4265 C C . GLU A 1 534 ? 8.094 -33.969 -31.609 1 74.25 534 GLU A C 1
ATOM 4267 O O . GLU A 1 534 ? 8.219 -33.75 -32.812 1 74.25 534 GLU A O 1
ATOM 4272 N N . SER A 1 535 ? 6.957 -33.906 -30.953 1 73 535 SER A N 1
ATOM 4273 C CA . SER A 1 535 ? 5.738 -33.531 -31.672 1 73 535 SER A CA 1
ATOM 4274 C C . SER A 1 535 ? 5.566 -32.031 -31.734 1 73 535 SER A C 1
ATOM 4276 O O . SER A 1 535 ? 4.699 -31.516 -32.438 1 73 535 SER A O 1
ATOM 4278 N N . MET A 1 536 ? 6.434 -31.359 -31.062 1 76.81 536 MET A N 1
ATOM 4279 C CA . MET A 1 536 ? 6.293 -29.906 -31.016 1 76.81 536 MET A CA 1
ATOM 4280 C C . MET A 1 536 ? 6.789 -29.266 -32.312 1 76.81 536 MET A C 1
ATOM 4282 O O . MET A 1 536 ? 7.797 -29.703 -32.875 1 76.81 536 MET A O 1
ATOM 4286 N N . HIS A 1 537 ? 5.992 -28.281 -32.781 1 76.19 537 HIS A N 1
ATOM 4287 C CA . HIS A 1 537 ? 6.375 -27.547 -33.969 1 76.19 537 HIS A CA 1
ATOM 4288 C C . HIS A 1 537 ? 7.688 -26.797 -33.75 1 76.19 537 HIS A C 1
ATOM 4290 O O . HIS A 1 537 ? 8.055 -26.484 -32.625 1 76.19 537 HIS A O 1
ATOM 4296 N N . SER A 1 538 ? 8.414 -26.578 -34.812 1 73.38 538 SER A N 1
ATOM 4297 C CA . SER A 1 538 ? 9.719 -25.922 -34.75 1 73.38 538 SER A CA 1
ATOM 4298 C C . SER A 1 538 ? 9.617 -24.531 -34.156 1 73.38 538 SER A C 1
ATOM 4300 O O . SER A 1 538 ? 10.539 -24.078 -33.469 1 73.38 538 SER A O 1
ATOM 4302 N N . GLY A 1 539 ? 8.531 -23.859 -34.281 1 73 539 GLY A N 1
ATOM 4303 C CA . GLY A 1 539 ? 8.359 -22.516 -33.781 1 73 539 GLY A CA 1
ATOM 4304 C C . GLY A 1 539 ? 8.297 -22.453 -32.281 1 73 539 GLY A C 1
ATOM 4305 O O . GLY A 1 539 ? 8.664 -21.438 -31.672 1 73 539 GLY A O 1
ATOM 4306 N N . THR A 1 540 ? 7.91 -23.5 -31.562 1 78.31 540 THR A N 1
ATOM 4307 C CA . THR A 1 540 ? 7.766 -23.453 -30.109 1 78.31 540 THR A CA 1
ATOM 4308 C C . THR A 1 540 ? 8.852 -24.281 -29.438 1 78.31 540 THR A C 1
ATOM 4310 O O . THR A 1 540 ? 9.023 -24.234 -28.219 1 78.31 540 THR A O 1
ATOM 4313 N N . ARG A 1 541 ? 9.594 -25.047 -30.219 1 81.44 541 ARG A N 1
ATOM 4314 C CA . ARG A 1 541 ? 10.617 -25.922 -29.672 1 81.44 541 ARG A CA 1
ATOM 4315 C C . ARG A 1 541 ? 11.719 -25.125 -28.984 1 81.44 541 ARG A C 1
ATOM 4317 O O . ARG A 1 541 ? 12.297 -25.562 -28 1 81.44 541 ARG A O 1
ATOM 4324 N N . TRP A 1 542 ? 11.914 -23.922 -29.469 1 83.69 542 TRP A N 1
ATOM 4325 C CA . TRP A 1 542 ? 12.961 -23.094 -28.859 1 83.69 542 TRP A CA 1
ATOM 4326 C C . TRP A 1 542 ? 12.602 -22.734 -27.422 1 83.69 542 TRP A C 1
ATOM 4328 O O . TRP A 1 542 ? 13.484 -22.594 -26.578 1 83.69 542 TRP A O 1
ATOM 4338 N N . MET A 1 543 ? 11.391 -22.719 -27.078 1 84.88 543 MET A N 1
ATOM 4339 C CA . MET A 1 543 ? 10.961 -22.422 -25.719 1 84.88 543 MET A CA 1
ATOM 4340 C C . MET A 1 543 ? 11.305 -23.562 -24.766 1 84.88 543 MET A C 1
ATOM 4342 O O . MET A 1 543 ? 11.656 -23.344 -23.609 1 84.88 543 MET A O 1
ATOM 4346 N N . ALA A 1 544 ? 11.18 -24.766 -25.328 1 87.38 544 ALA A N 1
ATOM 4347 C CA . ALA A 1 544 ? 11.539 -25.938 -24.531 1 87.38 544 ALA A CA 1
ATOM 4348 C C . ALA A 1 544 ? 13.039 -25.984 -24.266 1 87.38 544 ALA A C 1
ATOM 4350 O O . ALA A 1 544 ? 13.477 -26.422 -23.203 1 87.38 544 ALA A O 1
ATOM 4351 N N . ASP A 1 545 ? 13.758 -25.422 -25.25 1 86.75 545 ASP A N 1
ATOM 4352 C CA . ASP A 1 545 ? 15.211 -25.484 -25.125 1 86.75 545 ASP A CA 1
ATOM 4353 C C . ASP A 1 545 ? 15.703 -24.484 -24.078 1 86.75 545 ASP A C 1
ATOM 4355 O O . ASP A 1 545 ? 16.75 -24.688 -23.469 1 86.75 545 ASP A O 1
ATOM 4359 N N . VAL A 1 546 ? 14.922 -23.531 -23.828 1 89.62 546 VAL A N 1
ATOM 4360 C CA . VAL A 1 546 ? 15.367 -22.5 -22.891 1 89.62 546 VAL A CA 1
ATOM 4361 C C . VAL A 1 546 ? 14.664 -22.688 -21.547 1 89.62 546 VAL A C 1
ATOM 4363 O O . VAL A 1 546 ? 15.016 -22.047 -20.562 1 89.62 546 VAL A O 1
ATOM 4366 N N . SER A 1 547 ? 13.75 -23.609 -21.453 1 92.12 547 SER A N 1
ATOM 4367 C CA . SER A 1 547 ? 12.961 -23.812 -20.234 1 92.12 547 SER A CA 1
ATOM 4368 C C . SER A 1 547 ? 13.789 -24.469 -19.141 1 92.12 547 SER A C 1
ATOM 4370 O O . SER A 1 547 ? 14.219 -25.625 -19.281 1 92.12 547 SER A O 1
ATOM 4372 N N . PRO A 1 548 ? 13.969 -23.766 -18.031 1 94.5 548 PRO A N 1
ATOM 4373 C CA . PRO A 1 548 ? 14.711 -24.375 -16.938 1 94.5 548 PRO A CA 1
ATOM 4374 C C . PRO A 1 548 ? 13.984 -25.562 -16.328 1 94.5 548 PRO A C 1
ATOM 4376 O O . PRO A 1 548 ? 14.633 -26.5 -15.844 1 94.5 548 PRO A O 1
ATOM 4379 N N . ILE A 1 549 ? 12.703 -25.594 -16.422 1 93.5 549 ILE A N 1
ATOM 4380 C CA . ILE A 1 549 ? 11.922 -26.672 -15.852 1 93.5 549 ILE A CA 1
ATOM 4381 C C . ILE A 1 549 ? 12.156 -27.953 -16.656 1 93.5 549 ILE A C 1
ATOM 4383 O O . ILE A 1 549 ? 12.328 -29.031 -16.078 1 93.5 549 ILE A O 1
ATOM 4387 N N . ARG A 1 550 ? 12.219 -27.844 -17.969 1 92.38 550 ARG A N 1
ATOM 4388 C CA . ARG A 1 550 ? 12.469 -29 -18.812 1 92.38 550 ARG A CA 1
ATOM 4389 C C . ARG A 1 550 ? 13.812 -29.641 -18.5 1 92.38 550 ARG A C 1
ATOM 4391 O O . ARG A 1 550 ? 13.898 -30.859 -18.312 1 92.38 550 ARG A O 1
ATOM 4398 N N . TRP A 1 551 ? 14.797 -28.828 -18.391 1 93.81 551 TRP A N 1
ATOM 4399 C CA . TRP A 1 551 ? 16.141 -29.328 -18.172 1 93.81 551 TRP A CA 1
ATOM 4400 C C . TRP A 1 551 ? 16.297 -29.922 -16.781 1 93.81 551 TRP A C 1
ATOM 4402 O O . TRP A 1 551 ? 16.969 -30.938 -16.594 1 93.81 551 TRP A O 1
ATOM 4412 N N . ALA A 1 552 ? 15.719 -29.234 -15.797 1 95.69 552 ALA A N 1
ATOM 4413 C CA . ALA A 1 552 ? 15.75 -29.781 -14.445 1 95.69 552 ALA A CA 1
ATOM 4414 C C . ALA A 1 552 ? 15 -31.109 -14.375 1 95.69 552 ALA A C 1
ATOM 4416 O O . ALA A 1 552 ? 15.5 -32.094 -13.797 1 95.69 552 ALA A O 1
ATOM 4417 N N . PHE A 1 553 ? 13.867 -31.203 -14.984 1 94.19 553 PHE A N 1
ATOM 4418 C CA . PHE A 1 553 ? 13.039 -32.406 -15 1 94.19 553 PHE A CA 1
ATOM 4419 C C . PHE A 1 553 ? 13.773 -33.562 -15.695 1 94.19 553 PHE A C 1
ATOM 4421 O O . PHE A 1 553 ? 13.836 -34.656 -15.172 1 94.19 553 PHE A O 1
ATOM 4428 N N . ASP A 1 554 ? 14.312 -33.219 -16.797 1 92.75 554 ASP A N 1
ATOM 4429 C CA . ASP A 1 554 ? 15.07 -34.188 -17.578 1 92.75 554 ASP A CA 1
ATOM 4430 C C . ASP A 1 554 ? 16.25 -34.719 -16.766 1 92.75 554 ASP A C 1
ATOM 4432 O O . ASP A 1 554 ? 16.453 -35.938 -16.719 1 92.75 554 ASP A O 1
ATOM 4436 N N . SER A 1 555 ? 16.938 -33.875 -16.141 1 94.81 555 SER A N 1
ATOM 4437 C CA . SER A 1 555 ? 18.125 -34.281 -15.406 1 94.81 555 SER A CA 1
ATOM 4438 C C . SER A 1 555 ? 17.766 -35.094 -14.172 1 94.81 555 SER A C 1
ATOM 4440 O O . SER A 1 555 ? 18.453 -36.062 -13.844 1 94.81 555 SER A O 1
ATOM 4442 N N . LEU A 1 556 ? 16.734 -34.719 -13.516 1 95.5 556 LEU A N 1
ATOM 4443 C CA . LEU A 1 556 ? 16.297 -35.5 -12.352 1 95.5 556 LEU A CA 1
ATOM 4444 C C . LEU A 1 556 ? 15.883 -36.906 -12.758 1 95.5 556 LEU A C 1
ATOM 4446 O O . LEU A 1 556 ? 16.188 -37.875 -12.055 1 95.5 556 LEU A O 1
ATOM 4450 N N . SER A 1 557 ? 15.172 -37.031 -13.891 1 93.31 557 SER A N 1
ATOM 4451 C CA . SER A 1 557 ? 14.75 -38.344 -14.398 1 93.31 557 SER A CA 1
ATOM 4452 C C . SER A 1 557 ? 15.953 -39.188 -14.773 1 93.31 557 SER A C 1
ATOM 4454 O O . SER A 1 557 ? 15.984 -40.406 -14.469 1 93.31 557 SER A O 1
ATOM 4456 N N . LEU A 1 558 ? 16.938 -38.562 -15.383 1 92.94 558 LEU A N 1
ATOM 4457 C CA . LEU A 1 558 ? 18.141 -39.281 -15.781 1 92.94 558 LEU A CA 1
ATOM 4458 C C . LEU A 1 558 ? 18.875 -39.844 -14.562 1 92.94 558 LEU A C 1
ATOM 4460 O O . LEU A 1 558 ? 19.344 -41 -14.594 1 92.94 558 LEU A O 1
ATOM 4464 N N . VAL A 1 559 ? 18.938 -39.062 -13.523 1 93.25 559 VAL A N 1
ATOM 4465 C CA . VAL A 1 559 ? 19.672 -39.438 -12.328 1 93.25 559 VAL A CA 1
ATOM 4466 C C . VAL A 1 559 ? 18.922 -40.531 -11.57 1 93.25 559 VAL A C 1
ATOM 4468 O O . VAL A 1 559 ? 19.516 -41.5 -11.125 1 93.25 559 VAL A O 1
ATOM 4471 N N . GLU A 1 560 ? 17.641 -40.406 -11.516 1 91.69 560 GLU A N 1
ATOM 4472 C CA . GLU A 1 560 ? 16.828 -41.344 -10.711 1 91.69 560 GLU A CA 1
ATOM 4473 C C . GLU A 1 560 ? 16.641 -42.688 -11.414 1 91.69 560 GLU A C 1
ATOM 4475 O O . GLU A 1 560 ? 16.672 -43.719 -10.781 1 91.69 560 GLU A O 1
ATOM 4480 N N . TYR A 1 561 ? 16.406 -42.656 -12.711 1 89.75 561 TYR A N 1
ATOM 4481 C CA . TYR A 1 561 ? 16.109 -43.875 -13.438 1 89.75 561 TYR A CA 1
ATOM 4482 C C . TYR A 1 561 ? 17.391 -44.625 -13.789 1 89.75 561 TYR A C 1
ATOM 4484 O O . TYR A 1 561 ? 17.328 -45.75 -14.258 1 89.75 561 TYR A O 1
ATOM 4492 N N . GLY A 1 562 ? 18.484 -43.938 -13.453 1 83.69 562 GLY A N 1
ATOM 4493 C CA . GLY A 1 562 ? 19.734 -44.625 -13.742 1 83.69 562 GLY A CA 1
ATOM 4494 C C . GLY A 1 562 ? 19.953 -45.844 -12.898 1 83.69 562 GLY A C 1
ATOM 4495 O O . GLY A 1 562 ? 19.859 -45.781 -11.664 1 83.69 562 GLY A O 1
ATOM 4496 N N . ASN A 1 563 ? 20.047 -47 -13.375 1 81.62 563 ASN A N 1
ATOM 4497 C CA . ASN A 1 563 ? 20.453 -48.219 -12.727 1 81.62 563 ASN A CA 1
ATOM 4498 C C . ASN A 1 563 ? 19.328 -48.812 -11.883 1 81.62 563 ASN A C 1
ATOM 4500 O O . ASN A 1 563 ? 19.562 -49.312 -10.773 1 81.62 563 ASN A O 1
ATOM 4504 N N . VAL A 1 564 ? 18.062 -48.5 -12.195 1 88.38 564 VAL A N 1
ATOM 4505 C CA . VAL A 1 564 ? 16.922 -49.062 -11.484 1 88.38 564 VAL A CA 1
ATOM 4506 C C . VAL A 1 564 ? 16.266 -50.156 -12.328 1 88.38 564 VAL A C 1
ATOM 4508 O O . VAL A 1 564 ? 16.281 -50.094 -13.555 1 88.38 564 VAL A O 1
ATOM 4511 N N . THR A 1 565 ? 15.844 -51.188 -11.672 1 89 565 THR A N 1
ATOM 4512 C CA . THR A 1 565 ? 15.117 -52.281 -12.328 1 89 565 THR A CA 1
ATOM 4513 C C . THR A 1 565 ? 13.695 -52.375 -11.797 1 89 565 THR A C 1
ATOM 4515 O O . THR A 1 565 ? 13.461 -52.219 -10.594 1 89 565 THR A O 1
ATOM 4518 N N . PHE A 1 566 ? 12.812 -52.594 -12.703 1 89.12 566 PHE A N 1
ATOM 4519 C CA . PHE A 1 566 ? 11.398 -52.656 -12.344 1 89.12 566 PHE A CA 1
ATOM 4520 C C . PHE A 1 566 ? 10.859 -54.062 -12.492 1 89.12 566 PHE A C 1
ATOM 4522 O O . PHE A 1 566 ? 11.273 -54.812 -13.391 1 89.12 566 PHE A O 1
ATOM 4529 N N . ALA A 1 567 ? 9.953 -54.406 -11.633 1 86.94 567 ALA A N 1
ATOM 4530 C CA . ALA A 1 567 ? 9.32 -55.719 -11.664 1 86.94 567 ALA A CA 1
ATOM 4531 C C . ALA A 1 567 ? 8.109 -55.719 -12.594 1 86.94 567 ALA A C 1
ATOM 4533 O O . ALA A 1 567 ? 7.355 -54.75 -12.648 1 86.94 567 ALA A O 1
ATOM 4534 N N . CYS A 1 568 ? 7.871 -56.594 -13.508 1 80.31 568 CYS A N 1
ATOM 4535 C CA . CYS A 1 568 ? 6.785 -56.688 -14.484 1 80.31 568 CYS A CA 1
ATOM 4536 C C . CYS A 1 568 ? 5.555 -57.344 -13.875 1 80.31 568 CYS A C 1
ATOM 4538 O O . CYS A 1 568 ? 4.43 -57.062 -14.297 1 80.31 568 CYS A O 1
ATOM 4540 N N . GLY A 1 569 ? 5.625 -57.812 -12.773 1 68.5 569 GLY A N 1
ATOM 4541 C CA . GLY A 1 569 ? 4.492 -58.5 -12.18 1 68.5 569 GLY A CA 1
ATOM 4542 C C . GLY A 1 569 ? 3.719 -59.344 -13.188 1 68.5 569 GLY A C 1
ATOM 4543 O O . GLY A 1 569 ? 4.305 -60.125 -13.922 1 68.5 569 GLY A O 1
ATOM 4544 N N . GLN A 1 570 ? 2.229 -59.188 -13.258 1 62.62 570 GLN A N 1
ATOM 4545 C CA . GLN A 1 570 ? 1.332 -60.031 -14.055 1 62.62 570 GLN A CA 1
ATOM 4546 C C . GLN A 1 570 ? 1.094 -59.406 -15.43 1 62.62 570 GLN A C 1
ATOM 4548 O O . GLN A 1 570 ? 0.249 -59.875 -16.188 1 62.62 570 GLN A O 1
ATOM 4553 N N . ILE A 1 571 ? 1.779 -58.438 -15.711 1 61.84 571 ILE A N 1
ATOM 4554 C CA . ILE A 1 571 ? 1.548 -57.781 -17 1 61.84 571 ILE A CA 1
ATOM 4555 C C . ILE A 1 571 ? 2.262 -58.562 -18.109 1 61.84 571 ILE A C 1
ATOM 4557 O O . ILE A 1 571 ? 3.26 -59.25 -17.844 1 61.84 571 ILE A O 1
ATOM 4561 N N . ASP A 1 572 ? 1.661 -58.719 -19.203 1 59.41 572 ASP A N 1
ATOM 4562 C CA . ASP A 1 572 ? 2.264 -59.344 -20.375 1 59.41 572 ASP A CA 1
ATOM 4563 C C . ASP A 1 572 ? 3.715 -58.906 -20.547 1 59.41 572 ASP A C 1
ATOM 4565 O O . ASP A 1 572 ? 4.016 -57.719 -20.484 1 59.41 572 ASP A O 1
ATOM 4569 N N . PRO A 1 573 ? 4.711 -59.875 -20.516 1 60.97 573 PRO A N 1
ATOM 4570 C CA . PRO A 1 573 ? 6.141 -59.562 -20.594 1 60.97 573 PRO A CA 1
ATOM 4571 C C . PRO A 1 573 ? 6.484 -58.625 -21.734 1 60.97 573 PRO A C 1
ATOM 4573 O O . PRO A 1 573 ? 7.512 -57.938 -21.688 1 60.97 573 PRO A O 1
ATOM 4576 N N . ARG A 1 574 ? 5.68 -58.594 -22.781 1 60.44 574 ARG A N 1
ATOM 4577 C CA . ARG A 1 574 ? 5.918 -57.812 -23.984 1 60.44 574 ARG A CA 1
ATOM 4578 C C . ARG A 1 574 ? 5.762 -56.312 -23.688 1 60.44 574 ARG A C 1
ATOM 4580 O O . ARG A 1 574 ? 6.246 -55.469 -24.438 1 60.44 574 ARG A O 1
ATOM 4587 N N . TYR A 1 575 ? 5.176 -56.125 -22.562 1 60.44 575 TYR A N 1
ATOM 4588 C CA . TYR A 1 575 ? 4.848 -54.719 -22.219 1 60.44 575 TYR A CA 1
ATOM 4589 C C . TYR A 1 575 ? 5.562 -54.281 -20.953 1 60.44 575 TYR A C 1
ATOM 4591 O O . TYR A 1 575 ? 5.371 -53.156 -20.484 1 60.44 575 TYR A O 1
ATOM 4599 N N . CYS A 1 576 ? 6.375 -55.125 -20.594 1 76.25 576 CYS A N 1
ATOM 4600 C CA . CYS A 1 576 ? 7.039 -54.875 -19.328 1 76.25 576 CYS A CA 1
ATOM 4601 C C . CYS A 1 576 ? 8.305 -54.062 -19.516 1 76.25 576 CYS A C 1
ATOM 4603 O O . CYS A 1 576 ? 9.141 -54.375 -20.359 1 76.25 576 CYS A O 1
ATOM 4605 N N . ILE A 1 577 ? 8.336 -52.875 -18.938 1 82.69 577 ILE A N 1
ATOM 4606 C CA . ILE A 1 577 ? 9.555 -52.062 -18.844 1 82.69 577 ILE A CA 1
ATOM 4607 C C . ILE A 1 577 ? 10.406 -52.562 -17.672 1 82.69 577 ILE A C 1
ATOM 4609 O O . ILE A 1 577 ? 10.016 -52.438 -16.516 1 82.69 577 ILE A O 1
ATOM 4613 N N . LYS A 1 578 ? 11.539 -53.094 -18 1 84.75 578 LYS A N 1
ATOM 4614 C CA . LYS A 1 578 ? 12.312 -53.781 -16.969 1 84.75 578 LYS A CA 1
ATOM 4615 C C . LYS A 1 578 ? 13.414 -52.875 -16.422 1 84.75 578 LYS A C 1
ATOM 4617 O O . LYS A 1 578 ? 13.766 -52.969 -15.234 1 84.75 578 LYS A O 1
ATOM 4622 N N . THR A 1 579 ? 13.984 -52.062 -17.281 1 86.88 579 THR A N 1
ATOM 4623 C CA . THR A 1 579 ? 15.133 -51.281 -16.828 1 86.88 579 THR A CA 1
ATOM 4624 C C . THR A 1 579 ? 14.828 -49.781 -16.891 1 86.88 579 THR A C 1
ATOM 4626 O O . THR A 1 579 ? 13.93 -49.375 -17.625 1 86.88 579 THR A O 1
ATOM 4629 N N . GLY A 1 580 ? 15.516 -49.031 -16.062 1 87.5 580 GLY A N 1
ATOM 4630 C CA . GLY A 1 580 ? 15.398 -47.594 -16.078 1 87.5 580 GLY A CA 1
ATOM 4631 C C . GLY A 1 580 ? 15.727 -46.969 -17.422 1 87.5 580 GLY A C 1
ATOM 4632 O O . GLY A 1 580 ? 15.109 -45.969 -17.828 1 87.5 580 GLY A O 1
ATOM 4633 N N . GLU A 1 581 ? 16.656 -47.531 -18.156 1 85.56 581 GLU A N 1
ATOM 4634 C CA . GLU A 1 581 ? 17.031 -47.031 -19.484 1 85.56 581 GLU A CA 1
ATOM 4635 C C . GLU A 1 581 ? 15.867 -47.188 -20.469 1 85.56 581 GLU A C 1
ATOM 4637 O O . GLU A 1 581 ? 15.664 -46.312 -21.312 1 85.56 581 GLU A O 1
ATOM 4642 N N . GLU A 1 582 ? 15.164 -48.219 -20.312 1 83.5 582 GLU A N 1
ATOM 4643 C CA . GLU A 1 582 ? 13.992 -48.438 -21.156 1 83.5 582 GLU A CA 1
ATOM 4644 C C . GLU A 1 582 ? 12.906 -47.406 -20.859 1 83.5 582 GLU A C 1
ATOM 4646 O O . GLU A 1 582 ? 12.242 -46.906 -21.766 1 83.5 582 GLU A O 1
ATOM 4651 N N . ALA A 1 583 ? 12.812 -47.156 -19.625 1 83.06 583 ALA A N 1
ATOM 4652 C CA . ALA A 1 583 ? 11.844 -46.156 -19.203 1 83.06 583 ALA A CA 1
ATOM 4653 C C . ALA A 1 583 ? 12.227 -44.781 -19.75 1 83.06 583 ALA A C 1
ATOM 4655 O O . ALA A 1 583 ? 11.359 -44.031 -20.219 1 83.06 583 ALA A O 1
ATOM 4656 N N . LEU A 1 584 ? 13.523 -44.438 -19.703 1 85.44 584 LEU A N 1
ATOM 4657 C CA . LEU A 1 584 ? 14 -43.156 -20.172 1 85.44 584 LEU A CA 1
ATOM 4658 C C . LEU A 1 584 ? 13.797 -43 -21.688 1 85.44 584 LEU A C 1
ATOM 4660 O O . LEU A 1 584 ? 13.477 -41.938 -22.172 1 85.44 584 LEU A O 1
ATOM 4664 N N . LYS A 1 585 ? 13.922 -44.062 -22.391 1 78.31 585 LYS A N 1
ATOM 4665 C CA . LYS A 1 585 ? 13.703 -44.062 -23.844 1 78.31 585 LYS A CA 1
ATOM 4666 C C . LYS A 1 585 ? 12.227 -43.844 -24.172 1 78.31 585 LYS A C 1
ATOM 4668 O O . LYS A 1 585 ? 11.891 -43.156 -25.125 1 78.31 585 LYS A O 1
ATOM 4673 N N . LEU A 1 586 ? 11.453 -44.469 -23.312 1 72.06 586 LEU A N 1
ATOM 4674 C CA . LEU A 1 586 ? 10.008 -44.375 -23.516 1 72.06 586 LEU A CA 1
ATOM 4675 C C . LEU A 1 586 ? 9.562 -42.906 -23.391 1 72.06 586 LEU A C 1
ATOM 4677 O O . LEU A 1 586 ? 8.688 -42.469 -24.125 1 72.06 586 LEU A O 1
ATOM 4681 N N . TYR A 1 587 ? 10.203 -42.219 -22.516 1 75.19 587 TYR A N 1
ATOM 4682 C CA . TYR A 1 587 ? 9.797 -40.844 -22.266 1 75.19 587 TYR A CA 1
ATOM 4683 C C . TYR A 1 587 ? 10.609 -39.875 -23.109 1 75.19 587 TYR A C 1
ATOM 4685 O O . TYR A 1 587 ? 10.414 -38.656 -23.031 1 75.19 587 TYR A O 1
ATOM 4693 N N . GLY A 1 588 ? 11.508 -40.25 -23.938 1 72.19 588 GLY A N 1
ATOM 4694 C CA . GLY A 1 588 ? 12.227 -39.406 -24.891 1 72.19 588 GLY A CA 1
ATOM 4695 C C . GLY A 1 588 ? 13.414 -38.688 -24.281 1 72.19 588 GLY A C 1
ATOM 4696 O O . GLY A 1 588 ? 13.781 -37.594 -24.719 1 72.19 588 GLY A O 1
ATOM 4697 N N . PHE A 1 589 ? 13.906 -39.219 -23.188 1 74.56 589 PHE A N 1
ATOM 4698 C CA . PHE A 1 589 ? 15.039 -38.562 -22.547 1 74.56 589 PHE A CA 1
ATOM 4699 C C . PHE A 1 589 ? 16.359 -39.125 -23.062 1 74.56 589 PHE A C 1
ATOM 4701 O O . PHE A 1 589 ? 17.422 -38.844 -22.5 1 74.56 589 PHE A O 1
ATOM 4708 N N . ASP A 1 590 ? 16.219 -39.781 -24.234 1 68.81 590 ASP A N 1
ATOM 4709 C CA . ASP A 1 590 ? 17.422 -40.469 -24.734 1 68.81 590 ASP A CA 1
ATOM 4710 C C . ASP A 1 590 ? 18.422 -39.469 -25.312 1 68.81 590 ASP A C 1
ATOM 4712 O O . ASP A 1 590 ? 18.047 -38.594 -26.094 1 68.81 590 ASP A O 1
ATOM 4716 N N . GLY A 1 591 ? 19.562 -39.281 -24.625 1 68.38 591 GLY A N 1
ATOM 4717 C CA . GLY A 1 591 ? 20.641 -38.469 -25.172 1 68.38 591 GLY A CA 1
ATOM 4718 C C . GLY A 1 591 ? 20.984 -37.281 -24.281 1 68.38 591 GLY A C 1
ATOM 4719 O O . GLY A 1 591 ? 22.062 -36.688 -24.438 1 68.38 591 GLY A O 1
ATOM 4720 N N . ASP A 1 592 ? 20.141 -36.844 -23.438 1 76.06 592 ASP A N 1
ATOM 4721 C CA . ASP A 1 592 ? 20.438 -35.688 -22.594 1 76.06 592 ASP A CA 1
ATOM 4722 C C . ASP A 1 592 ? 21.359 -36.062 -21.453 1 76.06 592 ASP A C 1
ATOM 4724 O O . ASP A 1 592 ? 21.469 -37.25 -21.094 1 76.06 592 ASP A O 1
ATOM 4728 N N . GLN A 1 593 ? 22.234 -35.094 -21.141 1 86.06 593 GLN A N 1
ATOM 4729 C CA . GLN A 1 593 ? 23.172 -35.281 -20.047 1 86.06 593 GLN A CA 1
ATOM 4730 C C . GLN A 1 593 ? 22.938 -34.281 -18.922 1 86.06 593 GLN A C 1
ATOM 4732 O O . GLN A 1 593 ? 22.438 -33.188 -19.172 1 86.06 593 GLN A O 1
ATOM 4737 N N . VAL A 1 594 ? 23.297 -34.781 -17.719 1 92.94 594 VAL A N 1
ATOM 4738 C CA . VAL A 1 594 ? 23.062 -33.969 -16.531 1 92.94 594 VAL A CA 1
ATOM 4739 C C . VAL A 1 594 ? 23.891 -32.688 -16.609 1 92.94 594 VAL A C 1
ATOM 4741 O O . VAL A 1 594 ? 23.406 -31.609 -16.219 1 92.94 594 VAL A O 1
ATOM 4744 N N . TRP A 1 595 ? 25.109 -32.719 -17.172 1 93.19 595 TRP A N 1
ATOM 4745 C CA . TRP A 1 595 ? 25.969 -31.531 -17.203 1 93.19 595 TRP A CA 1
ATOM 4746 C C . TRP A 1 595 ? 25.406 -30.469 -18.141 1 93.19 595 TRP A C 1
ATOM 4748 O O . TRP A 1 595 ? 25.609 -29.281 -17.922 1 93.19 595 TRP A O 1
ATOM 4758 N N . MET A 1 596 ? 24.734 -30.859 -19.188 1 92.5 596 MET A N 1
ATOM 4759 C CA . MET A 1 596 ? 24.078 -29.906 -20.094 1 92.5 596 MET A CA 1
ATOM 4760 C C . MET A 1 596 ? 23 -29.109 -19.359 1 92.5 596 MET A C 1
ATOM 4762 O O . MET A 1 596 ? 22.875 -27.906 -19.562 1 92.5 596 MET A O 1
ATOM 4766 N N . ALA A 1 597 ? 22.281 -29.828 -18.516 1 94.5 597 ALA A N 1
ATOM 4767 C CA . ALA A 1 597 ? 21.234 -29.172 -17.734 1 94.5 597 ALA A CA 1
ATOM 4768 C C . ALA A 1 597 ? 21.844 -28.156 -16.766 1 94.5 597 ALA A C 1
ATOM 4770 O O . ALA A 1 597 ? 21.328 -27.047 -16.625 1 94.5 597 ALA A O 1
ATOM 4771 N N . VAL A 1 598 ? 22.938 -28.516 -16.156 1 96.44 598 VAL A N 1
ATOM 4772 C CA . VAL A 1 598 ? 23.594 -27.641 -15.195 1 96.44 598 VAL A CA 1
ATOM 4773 C C . VAL A 1 598 ? 24.078 -26.375 -15.906 1 96.44 598 VAL A C 1
ATOM 4775 O O . VAL A 1 598 ? 23.906 -25.266 -15.398 1 96.44 598 VAL A O 1
ATOM 4778 N N . VAL A 1 599 ? 24.562 -26.531 -17.109 1 96.12 599 VAL A N 1
ATOM 4779 C CA . VAL A 1 599 ? 25.078 -25.406 -17.859 1 96.12 599 VAL A CA 1
ATOM 4780 C C . VAL A 1 599 ? 23.938 -24.484 -18.281 1 96.12 599 VAL A C 1
ATOM 4782 O O . VAL A 1 599 ? 24.047 -23.25 -18.188 1 96.12 599 VAL A O 1
ATOM 4785 N N . ILE A 1 600 ? 22.859 -25.031 -18.703 1 95.69 600 ILE A N 1
ATOM 4786 C CA . ILE A 1 600 ? 21.719 -24.234 -19.141 1 95.69 600 ILE A CA 1
ATOM 4787 C C . ILE A 1 600 ? 21.094 -23.516 -17.938 1 95.69 600 ILE A C 1
ATOM 4789 O O . ILE A 1 600 ? 20.719 -22.344 -18.031 1 95.69 600 ILE A O 1
ATOM 4793 N N . LEU A 1 601 ? 20.984 -24.25 -16.812 1 97.5 601 LEU A N 1
ATOM 4794 C CA . LEU A 1 601 ? 20.438 -23.625 -15.602 1 97.5 601 LEU A CA 1
ATOM 4795 C C . LEU A 1 601 ? 21.312 -22.469 -15.141 1 97.5 601 LEU A C 1
ATOM 4797 O O . LEU A 1 601 ? 20.797 -21.406 -14.773 1 97.5 601 LEU A O 1
ATOM 4801 N N . LEU A 1 602 ? 22.609 -22.688 -15.203 1 97.75 602 LEU A N 1
ATOM 4802 C CA . LEU A 1 602 ? 23.531 -21.609 -14.844 1 97.75 602 LEU A CA 1
ATOM 4803 C C . LEU A 1 602 ? 23.438 -20.453 -15.836 1 97.75 602 LEU A C 1
ATOM 4805 O O . LEU A 1 602 ? 23.531 -19.297 -15.453 1 97.75 602 LEU A O 1
ATOM 4809 N N . GLY A 1 603 ? 23.297 -20.844 -17.094 1 97.5 603 GLY A N 1
ATOM 4810 C CA . GLY A 1 603 ? 23.094 -19.812 -18.094 1 97.5 603 GLY A CA 1
ATOM 4811 C C . GLY A 1 603 ? 21.844 -18.984 -17.859 1 97.5 603 GLY A C 1
ATOM 4812 O O . GLY A 1 603 ? 21.859 -17.766 -18.031 1 97.5 603 GLY A O 1
ATOM 4813 N N . ASN A 1 604 ? 20.75 -19.656 -17.5 1 97.31 604 ASN A N 1
ATOM 4814 C CA . ASN A 1 604 ? 19.516 -18.953 -17.172 1 97.31 604 ASN A CA 1
ATOM 4815 C C . ASN A 1 604 ? 19.703 -18.016 -15.977 1 97.31 604 ASN A C 1
ATOM 4817 O O . ASN A 1 604 ? 19.234 -16.875 -15.992 1 97.31 604 ASN A O 1
ATOM 4821 N N . ILE A 1 605 ? 20.391 -18.484 -14.961 1 97.75 605 ILE A N 1
ATOM 4822 C CA . ILE A 1 605 ? 20.641 -17.688 -13.773 1 97.75 605 ILE A CA 1
ATOM 4823 C C . ILE A 1 605 ? 21.406 -16.422 -14.156 1 97.75 605 ILE A C 1
ATOM 4825 O O . ILE A 1 605 ? 21 -15.312 -13.797 1 97.75 605 ILE A O 1
ATOM 4829 N N . CYS A 1 606 ? 22.422 -16.578 -14.961 1 97.38 606 CYS A N 1
ATOM 4830 C CA . CYS A 1 606 ? 23.25 -15.453 -15.375 1 97.38 606 CYS A CA 1
ATOM 4831 C C . CYS A 1 606 ? 22.438 -14.492 -16.25 1 97.38 606 CYS A C 1
ATOM 4833 O O . CYS A 1 606 ? 22.547 -13.273 -16.078 1 97.38 606 CYS A O 1
ATOM 4835 N N . GLY A 1 607 ? 21.688 -15.086 -17.109 1 97.31 607 GLY A N 1
ATOM 4836 C CA . GLY A 1 607 ? 20.859 -14.242 -17.969 1 97.31 607 GLY A CA 1
ATOM 4837 C C . GLY A 1 607 ? 19.844 -13.414 -17.203 1 97.31 607 GLY A C 1
ATOM 4838 O O . GLY A 1 607 ? 19.719 -12.211 -17.438 1 97.31 607 GLY A O 1
ATOM 4839 N N . TYR A 1 608 ? 19.172 -14.039 -16.312 1 97.25 608 TYR A N 1
ATOM 4840 C CA . TYR A 1 608 ? 18.141 -13.344 -15.547 1 97.25 608 TYR A CA 1
ATOM 4841 C C . TYR A 1 608 ? 18.766 -12.367 -14.562 1 97.25 608 TYR A C 1
ATOM 4843 O O . TYR A 1 608 ? 18.203 -11.297 -14.289 1 97.25 608 TYR A O 1
ATOM 4851 N N . GLN A 1 609 ? 19.922 -12.719 -14.023 1 97.31 609 GLN A N 1
ATOM 4852 C CA . GLN A 1 609 ? 20.625 -11.797 -13.133 1 97.31 609 GLN A CA 1
ATOM 4853 C C . GLN A 1 609 ? 21.078 -10.555 -13.883 1 97.31 609 GLN A C 1
ATOM 4855 O O . GLN A 1 609 ? 21.047 -9.445 -13.344 1 97.31 609 GLN A O 1
ATOM 4860 N N . LEU A 1 610 ? 21.469 -10.773 -15.07 1 97 610 LEU A N 1
ATOM 4861 C CA . LEU A 1 610 ? 21.875 -9.641 -15.898 1 97 610 LEU A CA 1
ATOM 4862 C C . LEU A 1 610 ? 20.688 -8.742 -16.203 1 97 610 LEU A C 1
ATOM 4864 O O . LEU A 1 610 ? 20.797 -7.516 -16.156 1 97 610 LEU A O 1
ATOM 4868 N N . MET A 1 611 ? 19.609 -9.398 -16.438 1 97 611 MET A N 1
ATOM 4869 C CA . MET A 1 611 ? 18.406 -8.633 -16.672 1 97 611 MET A CA 1
ATOM 4870 C C . MET A 1 611 ? 18 -7.844 -15.438 1 97 611 MET A C 1
ATOM 4872 O O . MET A 1 611 ? 17.594 -6.684 -15.531 1 97 611 MET A O 1
ATOM 4876 N N . ALA A 1 612 ? 18.156 -8.414 -14.336 1 96.69 612 ALA A N 1
ATOM 4877 C CA . ALA A 1 612 ? 17.781 -7.785 -13.07 1 96.69 612 ALA A CA 1
ATOM 4878 C C . ALA A 1 612 ? 18.688 -6.598 -12.758 1 96.69 612 ALA A C 1
ATOM 4880 O O . ALA A 1 612 ? 18.203 -5.527 -12.383 1 96.69 612 ALA A O 1
ATOM 4881 N N . ILE A 1 613 ? 19.953 -6.75 -12.961 1 95.88 613 ILE A N 1
ATOM 4882 C CA . ILE A 1 613 ? 20.906 -5.68 -12.656 1 95.88 613 ILE A CA 1
ATOM 4883 C C . ILE A 1 613 ? 20.703 -4.516 -13.625 1 95.88 613 ILE A C 1
ATOM 4885 O O . ILE A 1 613 ? 20.812 -3.352 -13.234 1 95.88 613 ILE A O 1
ATOM 4889 N N . LEU A 1 614 ? 20.375 -4.84 -14.836 1 96.25 614 LEU A N 1
ATOM 4890 C CA . LEU A 1 614 ? 20.125 -3.789 -15.82 1 96.25 614 LEU A CA 1
ATOM 4891 C C . LEU A 1 614 ? 18.844 -3.033 -15.5 1 96.25 614 LEU A C 1
ATOM 4893 O O . LEU A 1 614 ? 18.797 -1.805 -15.602 1 96.25 614 LEU A O 1
ATOM 4897 N N . ALA A 1 615 ? 17.891 -3.773 -15.109 1 95.75 615 ALA A N 1
ATOM 4898 C CA . ALA A 1 615 ? 16.625 -3.127 -14.727 1 95.75 615 ALA A CA 1
ATOM 4899 C C . ALA A 1 615 ? 16.828 -2.27 -13.477 1 95.75 615 ALA A C 1
ATOM 4901 O O . ALA A 1 615 ? 16.312 -1.15 -13.398 1 95.75 615 ALA A O 1
ATOM 4902 N N . PHE A 1 616 ? 17.578 -2.709 -12.625 1 94.38 616 PHE A N 1
ATOM 4903 C CA . PHE A 1 616 ? 17.844 -2.01 -11.375 1 94.38 616 PHE A CA 1
ATOM 4904 C C . PHE A 1 616 ? 18.594 -0.71 -11.633 1 94.38 616 PHE A C 1
ATOM 4906 O O . PHE A 1 616 ? 18.344 0.302 -10.977 1 94.38 616 PHE A O 1
ATOM 4913 N N . ARG A 1 617 ? 19.391 -0.784 -12.562 1 93.19 617 ARG A N 1
ATOM 4914 C CA . ARG A 1 617 ? 20.234 0.372 -12.844 1 93.19 617 ARG A CA 1
ATOM 4915 C C . ARG A 1 617 ? 19.484 1.41 -13.672 1 93.19 617 ARG A C 1
ATOM 4917 O O . ARG A 1 617 ? 19.641 2.613 -13.453 1 93.19 617 ARG A O 1
ATOM 4924 N N . PHE A 1 618 ? 18.625 0.953 -14.5 1 92.25 618 PHE A N 1
ATOM 4925 C CA . PHE A 1 618 ? 18.094 1.895 -15.477 1 92.25 618 PHE A CA 1
ATOM 4926 C C . PHE A 1 618 ? 16.641 2.256 -15.164 1 92.25 618 PHE A C 1
ATOM 4928 O O . PHE A 1 618 ? 16.125 3.258 -15.664 1 92.25 618 PHE A O 1
ATOM 4935 N N . ILE A 1 619 ? 15.977 1.467 -14.422 1 91.31 619 ILE A N 1
ATOM 4936 C CA . ILE A 1 619 ? 14.594 1.762 -14.07 1 91.31 619 ILE A CA 1
ATOM 4937 C C . ILE A 1 619 ? 14.523 2.303 -12.641 1 91.31 619 ILE A C 1
ATOM 4939 O O . ILE A 1 619 ? 14.969 1.639 -11.703 1 91.31 619 ILE A O 1
ATOM 4943 N N . PRO A 1 620 ? 13.961 3.508 -12.531 1 85.06 620 PRO A N 1
ATOM 4944 C CA . PRO A 1 620 ? 13.828 4.039 -11.172 1 85.06 620 PRO A CA 1
ATOM 4945 C C . PRO A 1 620 ? 12.875 3.221 -10.305 1 85.06 620 PRO A C 1
ATOM 4947 O O . PRO A 1 620 ? 11.773 2.885 -10.734 1 85.06 620 PRO A O 1
ATOM 4950 N N . GLN A 1 621 ? 13.273 2.83 -9.227 1 83.38 621 GLN A N 1
ATOM 4951 C CA . GLN A 1 621 ? 12.523 1.987 -8.305 1 83.38 621 GLN A CA 1
ATOM 4952 C C . GLN A 1 621 ? 11.57 2.82 -7.445 1 83.38 621 GLN A C 1
ATOM 4954 O O . GLN A 1 621 ? 11.688 2.836 -6.219 1 83.38 621 GLN A O 1
ATOM 4959 N N . LYS A 1 622 ? 10.594 3.479 -8.008 1 80.25 622 LYS A N 1
ATOM 4960 C CA . LYS A 1 622 ? 9.648 4.32 -7.277 1 80.25 622 LYS A CA 1
ATOM 4961 C C . LYS A 1 622 ? 8.633 3.473 -6.516 1 80.25 622 LYS A C 1
ATOM 4963 O O . LYS A 1 622 ? 8.195 2.432 -7.004 1 80.25 622 LYS A O 1
ATOM 4968 N N . PRO A 1 623 ? 8.352 3.807 -5.258 1 68.81 623 PRO A N 1
ATOM 4969 C CA . PRO A 1 623 ? 7.395 3.021 -4.473 1 68.81 623 PRO A CA 1
ATOM 4970 C C . PRO A 1 623 ? 5.973 3.107 -5.023 1 68.81 623 PRO A C 1
ATOM 4972 O O . PRO A 1 623 ? 5.195 2.16 -4.883 1 68.81 623 PRO A O 1
ATOM 4975 N N . TYR A 1 624 ? 5.508 4.367 -5.363 1 60.53 624 TYR A N 1
ATOM 4976 C CA . TYR A 1 624 ? 4.133 4.516 -5.82 1 60.53 624 TYR A CA 1
ATOM 4977 C C . TYR A 1 624 ? 4.059 4.504 -7.344 1 60.53 624 TYR A C 1
ATOM 4979 O O . TYR A 1 624 ? 4.98 4.969 -8.016 1 60.53 624 TYR A O 1
ATOM 4987 N N . GLY A 1 625 ? 3.504 3.369 -8.008 1 53.72 625 GLY A N 1
ATOM 4988 C CA . GLY A 1 625 ? 3.227 3.088 -9.406 1 53.72 625 GLY A CA 1
ATOM 4989 C C . GLY A 1 625 ? 3.836 4.105 -10.352 1 53.72 625 GLY A C 1
ATOM 4990 O O . GLY A 1 625 ? 4.672 4.914 -9.945 1 53.72 625 GLY A O 1
ATOM 4991 N N . PHE A 1 626 ? 3.398 4.23 -11.703 1 44.28 626 PHE A N 1
ATOM 4992 C CA . PHE A 1 626 ? 3.922 5.008 -12.82 1 44.28 626 PHE A CA 1
ATOM 4993 C C . PHE A 1 626 ? 3.848 6.5 -12.523 1 44.28 626 PHE A C 1
ATOM 4995 O O . PHE A 1 626 ? 2.963 6.953 -11.797 1 44.28 626 PHE A O 1
ATOM 5002 N N . MET B 1 1 ? -56.844 13.312 -8.93 1 19.45 1 MET B N 1
ATOM 5003 C CA . MET B 1 1 ? -56.5 13.906 -7.648 1 19.45 1 MET B CA 1
ATOM 5004 C C . MET B 1 1 ? -55.062 13.547 -7.262 1 19.45 1 MET B C 1
ATOM 5006 O O . MET B 1 1 ? -54.781 12.391 -6.922 1 19.45 1 MET B O 1
ATOM 5010 N N . THR B 1 2 ? -54.156 14 -8.039 1 20.75 2 THR B N 1
ATOM 5011 C CA . THR B 1 2 ? -52.719 13.789 -8.078 1 20.75 2 THR B CA 1
ATOM 5012 C C . THR B 1 2 ? -52.062 14.203 -6.758 1 20.75 2 THR B C 1
ATOM 5014 O O . THR B 1 2 ? -52.094 15.375 -6.383 1 20.75 2 THR B O 1
ATOM 5017 N N . SER B 1 3 ? -52.375 13.422 -5.758 1 22.88 3 SER B N 1
ATOM 5018 C CA . SER B 1 3 ? -51.844 13.695 -4.426 1 22.88 3 SER B CA 1
ATOM 5019 C C . SER B 1 3 ? -50.375 14.055 -4.477 1 22.88 3 SER B C 1
ATOM 5021 O O . SER B 1 3 ? -49.562 13.25 -4.926 1 22.88 3 SER B O 1
ATOM 5023 N N . VAL B 1 4 ? -50.125 15.227 -4.926 1 24.64 4 VAL B N 1
ATOM 5024 C CA . VAL B 1 4 ? -48.844 15.914 -4.742 1 24.64 4 VAL B CA 1
ATOM 5025 C C . VAL B 1 4 ? -48.312 15.672 -3.324 1 24.64 4 VAL B C 1
ATOM 5027 O O . VAL B 1 4 ? -48.906 16.172 -2.354 1 24.64 4 VAL B O 1
ATOM 5030 N N . TYR B 1 5 ? -48.125 14.43 -2.979 1 26.47 5 TYR B N 1
ATOM 5031 C CA . TYR B 1 5 ? -47.344 14.25 -1.759 1 26.47 5 TYR B CA 1
ATOM 5032 C C . TYR B 1 5 ? -46.219 15.289 -1.674 1 26.47 5 TYR B C 1
ATOM 5034 O O . TYR B 1 5 ? -45.344 15.328 -2.535 1 26.47 5 TYR B O 1
ATOM 5042 N N . ASN B 1 6 ? -46.594 16.547 -1.514 1 27.84 6 ASN B N 1
ATOM 5043 C CA . ASN B 1 6 ? -45.625 17.547 -1.03 1 27.84 6 ASN B CA 1
ATOM 5044 C C . ASN B 1 6 ? -44.594 16.922 -0.12 1 27.84 6 ASN B C 1
ATOM 5046 O O . ASN B 1 6 ? -44.906 16.469 0.98 1 27.84 6 ASN B O 1
ATOM 5050 N N . ILE B 1 7 ? -43.844 16.047 -0.614 1 32.31 7 ILE B N 1
ATOM 5051 C CA . ILE B 1 7 ? -42.656 15.711 0.139 1 32.31 7 ILE B CA 1
ATOM 5052 C C . ILE B 1 7 ? -42.188 16.938 0.932 1 32.31 7 ILE B C 1
ATOM 5054 O O . ILE B 1 7 ? -41.688 17.906 0.355 1 32.31 7 ILE B O 1
ATOM 5058 N N . GLU B 1 8 ? -43.031 17.641 1.714 1 33.22 8 GLU B N 1
ATOM 5059 C CA . GLU B 1 8 ? -42.438 18.5 2.744 1 33.22 8 GLU B CA 1
ATOM 5060 C C . GLU B 1 8 ? -41.031 18.031 3.127 1 33.22 8 GLU B C 1
ATOM 5062 O O . GLU B 1 8 ? -40.875 16.922 3.643 1 33.22 8 GLU B O 1
ATOM 5067 N N . PHE B 1 9 ? -40.125 18.188 2.293 1 37.5 9 PHE B N 1
ATOM 5068 C CA . PHE B 1 9 ? -38.75 18.141 2.73 1 37.5 9 PHE B CA 1
ATOM 5069 C C . PHE B 1 9 ? -38.625 18.312 4.242 1 37.5 9 PHE B C 1
ATOM 5071 O O . PHE B 1 9 ? -39.312 19.188 4.816 1 37.5 9 PHE B O 1
ATOM 5078 N N . SER B 1 10 ? -38.5 17.297 4.988 1 42.66 10 SER B N 1
ATOM 5079 C CA . SER B 1 10 ? -38.344 17.078 6.422 1 42.66 10 SER B CA 1
ATOM 5080 C C . SER B 1 10 ? -37.75 18.297 7.117 1 42.66 10 SER B C 1
ATOM 5082 O O . SER B 1 10 ? -36.75 18.828 6.676 1 42.66 10 SER B O 1
ATOM 5084 N N . ILE B 1 11 ? -38.5 19.156 7.613 1 47.09 11 ILE B N 1
ATOM 5085 C CA . ILE B 1 11 ? -38.125 20.172 8.586 1 47.09 11 ILE B CA 1
ATOM 5086 C C . ILE B 1 11 ? -36.938 19.703 9.406 1 47.09 11 ILE B C 1
ATOM 5088 O O . ILE B 1 11 ? -37 18.672 10.086 1 47.09 11 ILE B O 1
ATOM 5092 N N . LYS B 1 12 ? -35.781 20.016 8.93 1 61 12 LYS B N 1
ATOM 5093 C CA . LYS B 1 12 ? -34.594 19.812 9.766 1 61 12 LYS B CA 1
ATOM 5094 C C . LYS B 1 12 ? -34.875 20.141 11.227 1 61 12 LYS B C 1
ATOM 5096 O O . LYS B 1 12 ? -35.406 21.219 11.539 1 61 12 LYS B O 1
ATOM 5101 N N . HIS B 1 13 ? -34.969 19.109 11.992 1 69.31 13 HIS B N 1
ATOM 5102 C CA . HIS B 1 13 ? -35.188 19.312 13.422 1 69.31 13 HIS B CA 1
ATOM 5103 C C . HIS B 1 13 ? -33.969 19.938 14.078 1 69.31 13 HIS B C 1
ATOM 5105 O O . HIS B 1 13 ? -32.812 19.578 13.773 1 69.31 13 HIS B O 1
ATOM 5111 N N . SER B 1 14 ? -34.25 21.016 14.672 1 81.19 14 SER B N 1
ATOM 5112 C CA . SER B 1 14 ? -33.219 21.625 15.484 1 81.19 14 SER B CA 1
ATOM 5113 C C . SER B 1 14 ? -32.875 20.766 16.703 1 81.19 14 SER B C 1
ATOM 5115 O O . SER B 1 14 ? -33.75 20.5 17.531 1 81.19 14 SER B O 1
ATOM 5117 N N . ILE B 1 15 ? -31.703 20.141 16.672 1 88.38 15 ILE B N 1
ATOM 5118 C CA . ILE B 1 15 ? -31.328 19.266 17.781 1 88.38 15 ILE B CA 1
ATOM 5119 C C . ILE B 1 15 ? -30.125 19.844 18.516 1 88.38 15 ILE B C 1
ATOM 5121 O O . ILE B 1 15 ? -29.125 20.219 17.875 1 88.38 15 ILE B O 1
ATOM 5125 N N . ASP B 1 16 ? -30.312 19.969 19.859 1 90.38 16 ASP B N 1
ATOM 5126 C CA . ASP B 1 16 ? -29.219 20.375 20.734 1 90.38 16 ASP B CA 1
ATOM 5127 C C . ASP B 1 16 ? -28.594 19.172 21.438 1 90.38 16 ASP B C 1
ATOM 5129 O O . ASP B 1 16 ? -29.297 18.234 21.812 1 90.38 16 ASP B O 1
ATOM 5133 N N . ILE B 1 17 ? -27.344 19.203 21.562 1 92.06 17 ILE B N 1
ATOM 5134 C CA . ILE B 1 17 ? -26.641 18.141 22.266 1 92.06 17 ILE B CA 1
ATOM 5135 C C . ILE B 1 17 ? -26.156 18.656 23.625 1 92.06 17 ILE B C 1
ATOM 5137 O O . ILE B 1 17 ? -25.547 19.719 23.703 1 92.06 17 ILE B O 1
ATOM 5141 N N . ASN B 1 18 ? -26.547 17.969 24.641 1 92.06 18 ASN B N 1
ATOM 5142 C CA . ASN B 1 18 ? -26.078 18.25 26 1 92.06 18 ASN B CA 1
ATOM 5143 C C . ASN B 1 18 ? -25.328 17.078 26.594 1 92.06 18 ASN B C 1
ATOM 5145 O O . ASN B 1 18 ? -25.844 15.961 26.656 1 92.06 18 ASN B O 1
ATOM 5149 N N . VAL B 1 19 ? -24.125 17.281 26.953 1 93.81 19 VAL B N 1
ATOM 5150 C CA . VAL B 1 19 ? -23.281 16.25 27.547 1 93.81 19 VAL B CA 1
ATOM 5151 C C . VAL B 1 19 ? -22.953 16.641 29 1 93.81 19 VAL B C 1
ATOM 5153 O O . VAL B 1 19 ? -22.453 17.734 29.25 1 93.81 19 VAL B O 1
ATOM 5156 N N . GLU B 1 20 ? -23.219 15.703 29.891 1 92 20 GLU B N 1
ATOM 5157 C CA . GLU B 1 20 ? -22.969 15.953 31.297 1 92 20 GLU B CA 1
ATOM 5158 C C . GLU B 1 20 ? -22.078 14.867 31.891 1 92 20 GLU B C 1
ATOM 5160 O O . GLU B 1 20 ? -22.438 13.695 31.922 1 92 20 GLU B O 1
ATOM 5165 N N . ASN B 1 21 ? -20.953 15.289 32.375 1 91.88 21 ASN B N 1
ATOM 5166 C CA . ASN B 1 21 ? -20.016 14.461 33.125 1 91.88 21 ASN B CA 1
ATOM 5167 C C . ASN B 1 21 ? -19.703 13.164 32.375 1 91.88 21 ASN B C 1
ATOM 5169 O O . ASN B 1 21 ? -19.844 12.078 32.938 1 91.88 21 ASN B O 1
ATOM 5173 N N . LEU B 1 22 ? -19.344 13.328 31.172 1 93.12 22 LEU B N 1
ATOM 5174 C CA . LEU B 1 22 ? -19.031 12.18 30.328 1 93.12 22 LEU B CA 1
ATOM 5175 C C . LEU B 1 22 ? -17.625 11.648 30.641 1 93.12 22 LEU B C 1
ATOM 5177 O O . LEU B 1 22 ? -16.656 12.406 30.641 1 93.12 22 LEU B O 1
ATOM 5181 N N . SER B 1 23 ? -17.516 10.391 30.953 1 94.06 23 SER B N 1
ATOM 5182 C CA . SER B 1 23 ? -16.25 9.719 31.203 1 94.06 23 SER B CA 1
ATOM 5183 C C . SER B 1 23 ? -16.125 8.445 30.359 1 94.06 23 SER B C 1
ATOM 5185 O O . SER B 1 23 ? -17.109 7.75 30.141 1 94.06 23 SER B O 1
ATOM 5187 N N . TYR B 1 24 ? -15.016 8.227 29.812 1 92.69 24 TYR B N 1
ATOM 5188 C CA . TYR B 1 24 ? -14.727 7.074 28.969 1 92.69 24 TYR B CA 1
ATOM 5189 C C . TYR B 1 24 ? -13.461 6.363 29.438 1 92.69 24 TYR B C 1
ATOM 5191 O O . TYR B 1 24 ? -12.383 6.961 29.484 1 92.69 24 TYR B O 1
ATOM 5199 N N . VAL B 1 25 ? -13.57 5.055 29.828 1 91 25 VAL B N 1
ATOM 5200 C CA . VAL B 1 25 ? -12.469 4.262 30.359 1 91 25 VAL B CA 1
ATOM 5201 C C . VAL B 1 25 ? -12.297 2.99 29.531 1 91 25 VAL B C 1
ATOM 5203 O O . VAL B 1 25 ? -13.281 2.344 29.172 1 91 25 VAL B O 1
ATOM 5206 N N . ILE B 1 26 ? -11.055 2.777 29.031 1 85.69 26 ILE B N 1
ATOM 5207 C CA . ILE B 1 26 ? -10.773 1.584 28.25 1 85.69 26 ILE B CA 1
ATOM 5208 C C . ILE B 1 26 ? -9.922 0.615 29.062 1 85.69 26 ILE B C 1
ATOM 5210 O O . ILE B 1 26 ? -9.07 1.037 29.859 1 85.69 26 ILE B O 1
ATOM 5214 N N . ASP B 1 27 ? -10.125 -0.667 28.812 1 76.06 27 ASP B N 1
ATOM 5215 C CA . ASP B 1 27 ? -9.32 -1.697 29.469 1 76.06 27 ASP B CA 1
ATOM 5216 C C . ASP B 1 27 ? -8.031 -1.964 28.688 1 76.06 27 ASP B C 1
ATOM 5218 O O . ASP B 1 27 ? -8.055 -2.053 27.469 1 76.06 27 ASP B O 1
ATOM 5222 N N . GLN B 1 28 ? -6.977 -1.496 29.078 1 63.56 28 GLN B N 1
ATOM 5223 C CA . GLN B 1 28 ? -5.727 -1.828 28.406 1 63.56 28 GLN B CA 1
ATOM 5224 C C . GLN B 1 28 ? -5.43 -3.322 28.5 1 63.56 28 GLN B C 1
ATOM 5226 O O . GLN B 1 28 ? -5.508 -3.908 29.578 1 63.56 28 GLN B O 1
ATOM 5231 N N . PRO B 1 29 ? -5.531 -3.936 27.422 1 53.59 29 PRO B N 1
ATOM 5232 C CA . PRO B 1 29 ? -5.164 -5.348 27.547 1 53.59 29 PRO B CA 1
ATOM 5233 C C . PRO B 1 29 ? -3.811 -5.543 28.234 1 53.59 29 PRO B C 1
ATOM 5235 O O . PRO B 1 29 ? -2.891 -4.75 28.031 1 53.59 29 PRO B O 1
ATOM 5238 N N . ASN B 1 30 ? -3.818 -6.059 29.406 1 43.97 30 ASN B N 1
ATOM 5239 C CA . ASN B 1 30 ? -2.559 -6.508 29.984 1 43.97 30 ASN B CA 1
ATOM 5240 C C . ASN B 1 30 ? -1.723 -7.293 28.984 1 43.97 30 ASN B C 1
ATOM 5242 O O . ASN B 1 30 ? -2.127 -8.375 28.547 1 43.97 30 ASN B O 1
ATOM 5246 N N . ILE B 1 31 ? -1.257 -6.645 28.047 1 42.22 31 ILE B N 1
ATOM 5247 C CA . ILE B 1 31 ? -0.294 -7.52 27.391 1 42.22 31 ILE B CA 1
ATOM 5248 C C . ILE B 1 31 ? 0.548 -8.242 28.438 1 42.22 31 ILE B C 1
ATOM 5250 O O . ILE B 1 31 ? 1.321 -7.605 29.156 1 42.22 31 ILE B O 1
ATOM 5254 N N . THR B 1 32 ? 0.043 -9.289 29.078 1 35.38 32 THR B N 1
ATOM 5255 C CA . THR B 1 32 ? 0.874 -10.227 29.828 1 35.38 32 THR B CA 1
ATOM 5256 C C . THR B 1 32 ? 2.125 -10.594 29.031 1 35.38 32 THR B C 1
ATOM 5258 O O . THR B 1 32 ? 2.033 -11.133 27.938 1 35.38 32 THR B O 1
ATOM 5261 N N . THR B 1 33 ? 3.189 -9.828 29.047 1 35.38 33 THR B N 1
ATOM 5262 C CA . THR B 1 33 ? 4.398 -10.625 28.859 1 35.38 33 THR B CA 1
ATOM 5263 C C . THR B 1 33 ? 4.289 -11.961 29.578 1 35.38 33 THR B C 1
ATOM 5265 O O . THR B 1 33 ? 3.941 -12.008 30.766 1 35.38 33 THR B O 1
ATOM 5268 N N . SER B 1 34 ? 4.059 -12.992 28.906 1 32.5 34 SER B N 1
ATOM 5269 C CA . SER B 1 34 ? 4.297 -14.32 29.469 1 32.5 34 SER B CA 1
ATOM 5270 C C . SER B 1 34 ? 5.559 -14.328 30.328 1 32.5 34 SER B C 1
ATOM 5272 O O . SER B 1 34 ? 6.648 -14.633 29.844 1 32.5 34 SER B O 1
ATOM 5274 N N . ARG B 1 35 ? 6.148 -13.445 31.094 1 29.97 35 ARG B N 1
ATOM 5275 C CA . ARG B 1 35 ? 7.066 -14.062 32.031 1 29.97 35 ARG B CA 1
ATOM 5276 C C . ARG B 1 35 ? 6.398 -15.227 32.781 1 29.97 35 ARG B C 1
ATOM 5278 O O . ARG B 1 35 ? 5.168 -15.312 32.812 1 29.97 35 ARG B O 1
ATOM 5285 N N . LEU B 1 36 ? 7.227 -16.156 33.5 1 31.27 36 LEU B N 1
ATOM 5286 C CA . LEU B 1 36 ? 7.004 -17.297 34.375 1 31.27 36 LEU B CA 1
ATOM 5287 C C . LEU B 1 36 ? 5.824 -17.031 35.312 1 31.27 36 LEU B C 1
ATOM 5289 O O . LEU B 1 36 ? 5.516 -15.883 35.625 1 31.27 36 LEU B O 1
ATOM 5293 N N . PRO B 1 37 ? 5.176 -18.188 35.719 1 32.22 37 PRO B N 1
ATOM 5294 C CA . PRO B 1 37 ? 4.078 -18.359 36.688 1 32.22 37 PRO B CA 1
ATOM 5295 C C . PRO B 1 37 ? 4.215 -17.453 37.906 1 32.22 37 PRO B C 1
ATOM 5297 O O . PRO B 1 37 ? 3.461 -17.594 38.875 1 32.22 37 PRO B O 1
ATOM 5300 N N . CYS B 1 38 ? 5.5 -17.094 38.344 1 29.52 38 CYS B N 1
ATOM 5301 C CA . CYS B 1 38 ? 5.426 -16.969 39.781 1 29.52 38 CYS B CA 1
ATOM 5302 C C . CYS B 1 38 ? 4.277 -16.047 40.188 1 29.52 38 CYS B C 1
ATOM 5304 O O . CYS B 1 38 ? 3.463 -16.406 41.062 1 29.52 38 CYS B O 1
ATOM 5306 N N . HIS B 1 39 ? 4.629 -14.938 40.938 1 31.05 39 HIS B N 1
ATOM 5307 C CA . HIS B 1 39 ? 3.777 -14.258 41.906 1 31.05 39 HIS B CA 1
ATOM 5308 C C . HIS B 1 39 ? 2.625 -13.531 41.219 1 31.05 39 HIS B C 1
ATOM 5310 O O . HIS B 1 39 ? 2.791 -13 40.125 1 31.05 39 HIS B O 1
ATOM 5316 N N . THR B 1 40 ? 1.367 -13.992 41.5 1 34.88 40 THR B N 1
ATOM 5317 C CA . THR B 1 40 ? 0.006 -13.484 41.344 1 34.88 40 THR B CA 1
ATOM 5318 C C . THR B 1 40 ? -0.007 -11.961 41.344 1 34.88 40 THR B C 1
ATOM 5320 O O . THR B 1 40 ? -0.834 -11.336 42 1 34.88 40 THR B O 1
ATOM 5323 N N . THR B 1 41 ? 1.142 -11.352 41.062 1 34.44 41 THR B N 1
ATOM 5324 C CA . THR B 1 41 ? 0.867 -9.945 41.375 1 34.44 41 THR B CA 1
ATOM 5325 C C . THR B 1 41 ? -0.436 -9.5 40.719 1 34.44 41 THR B C 1
ATOM 5327 O O . THR B 1 41 ? -0.815 -10.016 39.656 1 34.44 41 THR B O 1
ATOM 5330 N N . ASP B 1 42 ? -1.26 -8.797 41.469 1 35.69 42 ASP B N 1
ATOM 5331 C CA . ASP B 1 42 ? -2.531 -8.125 41.219 1 35.69 42 ASP B CA 1
ATOM 5332 C C . ASP B 1 42 ? -2.602 -7.594 39.812 1 35.69 42 ASP B C 1
ATOM 5334 O O . ASP B 1 42 ? -1.793 -6.754 39.406 1 35.69 42 ASP B O 1
ATOM 5338 N N . HIS B 1 43 ? -2.785 -8.469 38.844 1 40.69 43 HIS B N 1
ATOM 5339 C CA . HIS B 1 43 ? -3.178 -8.25 37.469 1 40.69 43 HIS B CA 1
ATOM 5340 C C . HIS B 1 43 ? -4.148 -7.078 37.344 1 40.69 43 HIS B C 1
ATOM 5342 O O . HIS B 1 43 ? -5.355 -7.277 37.188 1 40.69 43 HIS B O 1
ATOM 5348 N N . SER B 1 44 ? -4.168 -6.188 38.25 1 42 44 SER B N 1
ATOM 5349 C CA . SER B 1 44 ? -5.113 -5.086 38.125 1 42 44 SER B CA 1
ATOM 5350 C C . SER B 1 44 ? -5.102 -4.535 36.688 1 42 44 SER B C 1
ATOM 5352 O O . SER B 1 44 ? -4.043 -4.191 36.156 1 42 44 SER B O 1
ATOM 5354 N N . ALA B 1 45 ? -5.898 -5.082 35.781 1 49.12 45 ALA B N 1
ATOM 5355 C CA . ALA B 1 45 ? -6.285 -4.516 34.5 1 49.12 45 ALA B CA 1
ATOM 5356 C C . ALA B 1 45 ? -6.125 -2.998 34.5 1 49.12 45 ALA B C 1
ATOM 5358 O O . ALA B 1 45 ? -6.75 -2.303 35.312 1 49.12 45 ALA B O 1
ATOM 5359 N N . THR B 1 46 ? -4.984 -2.508 34.406 1 61.56 46 THR B N 1
ATOM 5360 C CA . THR B 1 46 ? -4.781 -1.063 34.406 1 61.56 46 THR B CA 1
ATOM 5361 C C . THR B 1 46 ? -5.715 -0.387 33.375 1 61.56 46 THR B C 1
ATOM 5363 O O . THR B 1 46 ? -5.793 -0.801 32.219 1 61.56 46 THR B O 1
ATOM 5366 N N . THR B 1 47 ? -6.871 0.053 33.844 1 75.5 47 THR B N 1
ATOM 5367 C CA . THR B 1 47 ? -7.82 0.861 33.094 1 75.5 47 THR B CA 1
ATOM 5368 C C . THR B 1 47 ? -7.23 2.232 32.781 1 75.5 47 THR B C 1
ATOM 5370 O O . THR B 1 47 ? -6.465 2.783 33.562 1 75.5 47 THR B O 1
ATOM 5373 N N . LYS B 1 48 ? -7.164 2.533 31.547 1 82.69 48 LYS B N 1
ATOM 5374 C CA . LYS B 1 48 ? -6.742 3.871 31.141 1 82.69 48 LYS B CA 1
ATOM 5375 C C . LYS B 1 48 ? -7.945 4.777 30.891 1 82.69 48 LYS B C 1
ATOM 5377 O O . LYS B 1 48 ? -8.844 4.43 30.125 1 82.69 48 LYS B O 1
ATOM 5382 N N . THR B 1 49 ? -8.031 5.82 31.734 1 86.5 49 THR B N 1
ATOM 5383 C CA . THR B 1 49 ? -9.102 6.797 31.547 1 86.5 49 THR B CA 1
ATOM 5384 C C . THR B 1 49 ? -8.789 7.734 30.391 1 86.5 49 THR B C 1
ATOM 5386 O O . THR B 1 49 ? -7.773 8.43 30.406 1 86.5 49 THR B O 1
ATOM 5389 N N . ILE B 1 50 ? -9.57 7.746 29.359 1 88.12 50 ILE B N 1
ATOM 5390 C CA . ILE B 1 50 ? -9.367 8.578 28.172 1 88.12 50 ILE B CA 1
ATOM 5391 C C . ILE B 1 50 ? -10.07 9.922 28.359 1 88.12 50 ILE B C 1
ATOM 5393 O O . ILE B 1 50 ? -9.508 10.977 28.047 1 88.12 50 ILE B O 1
ATOM 5397 N N . LEU B 1 51 ? -11.312 9.867 28.844 1 92.31 51 LEU B N 1
ATOM 5398 C CA . LEU B 1 51 ? -12.086 11.062 29.156 1 92.31 51 LEU B CA 1
ATOM 5399 C C . LEU B 1 51 ? -12.547 11.047 30.609 1 92.31 51 LEU B C 1
ATOM 5401 O O . LEU B 1 51 ? -12.906 9.992 31.141 1 92.31 51 LEU B O 1
ATOM 5405 N N . ASP B 1 52 ? -12.477 12.203 31.234 1 93.5 52 ASP B N 1
ATOM 5406 C CA . ASP B 1 52 ? -12.812 12.281 32.656 1 93.5 52 ASP B CA 1
ATOM 5407 C C . ASP B 1 52 ? -13.75 13.453 32.938 1 93.5 52 ASP B C 1
ATOM 5409 O O . ASP B 1 52 ? -13.289 14.57 33.188 1 93.5 52 ASP B O 1
ATOM 5413 N N . GLY B 1 53 ? -14.977 13.172 33 1 91.38 53 GLY B N 1
ATOM 5414 C CA . GLY B 1 53 ? -15.984 14.125 33.406 1 91.38 53 GLY B CA 1
ATOM 5415 C C . GLY B 1 53 ? -16.109 15.32 32.5 1 91.38 53 GLY B C 1
ATOM 5416 O O . GLY B 1 53 ? -16.062 16.469 32.938 1 91.38 53 GLY B O 1
ATOM 5417 N N . VAL B 1 54 ? -16.281 15.141 31.234 1 93.12 54 VAL B N 1
ATOM 5418 C CA . VAL B 1 54 ? -16.406 16.203 30.25 1 93.12 54 VAL B CA 1
ATOM 5419 C C . VAL B 1 54 ? -17.859 16.625 30.109 1 93.12 54 VAL B C 1
ATOM 5421 O O . VAL B 1 54 ? -18.75 15.789 29.984 1 93.12 54 VAL B O 1
ATOM 5424 N N . SER B 1 55 ? -18.156 17.938 30.25 1 93.44 55 SER B N 1
ATOM 5425 C CA . SER B 1 55 ? -19.5 18.469 30.109 1 93.44 55 SER B CA 1
ATOM 5426 C C . SER B 1 55 ? -19.531 19.656 29.141 1 93.44 55 SER B C 1
ATOM 5428 O O . SER B 1 55 ? -18.656 20.531 29.203 1 93.44 55 SER B O 1
ATOM 5430 N N . PHE B 1 56 ? -20.453 19.656 28.219 1 93.44 56 PHE B N 1
ATOM 5431 C CA . PHE B 1 56 ? -20.625 20.781 27.297 1 93.44 56 PHE B CA 1
ATOM 5432 C C . PHE B 1 56 ? -22 20.719 26.625 1 93.44 56 PHE B C 1
ATOM 5434 O O . PHE B 1 56 ? -22.734 19.75 26.781 1 93.44 56 PHE B O 1
ATOM 5441 N N . GLN B 1 57 ? -22.312 21.828 26.031 1 93.31 57 GLN B N 1
ATOM 5442 C CA . GLN B 1 57 ? -23.562 21.922 25.281 1 93.31 57 GLN B CA 1
ATOM 5443 C C . GLN B 1 57 ? -23.328 22.516 23.906 1 93.31 57 GLN B C 1
ATOM 5445 O O . GLN B 1 57 ? -22.547 23.469 23.75 1 93.31 57 GLN B O 1
ATOM 5450 N N . ALA B 1 58 ? -23.875 21.859 22.906 1 93.12 58 ALA B N 1
ATOM 5451 C CA . ALA B 1 58 ? -23.875 22.375 21.547 1 93.12 58 ALA B CA 1
ATOM 5452 C C . ALA B 1 58 ? -25.297 22.594 21.047 1 93.12 58 ALA B C 1
ATOM 5454 O O . ALA B 1 58 ? -26.109 21.672 21.047 1 93.12 58 ALA B O 1
ATOM 5455 N N . LYS B 1 59 ? -25.547 23.797 20.641 1 91.62 59 LYS B N 1
ATOM 5456 C CA . LYS B 1 59 ? -26.891 24.156 20.219 1 91.62 59 LYS B CA 1
ATOM 5457 C C . LYS B 1 59 ? -27 24.172 18.703 1 91.62 59 LYS B C 1
ATOM 5459 O O . LYS B 1 59 ? -26 24.328 18 1 91.62 59 LYS B O 1
ATOM 5464 N N . CYS B 1 60 ? -28.234 24.031 18.297 1 92.25 60 CYS B N 1
ATOM 5465 C CA . CYS B 1 60 ? -28.5 24.125 16.859 1 92.25 60 CYS B CA 1
ATOM 5466 C C . CYS B 1 60 ? -28.094 25.484 16.328 1 92.25 60 CYS B C 1
ATOM 5468 O O . CYS B 1 60 ? -28.328 26.516 16.969 1 92.25 60 CYS B O 1
ATOM 5470 N N . GLY B 1 61 ? -27.406 25.484 15.234 1 92.81 61 GLY B N 1
ATOM 5471 C CA . GLY B 1 61 ? -26.984 26.734 14.617 1 92.81 61 GLY B CA 1
ATOM 5472 C C . GLY B 1 61 ? -25.578 27.141 15.008 1 92.81 61 GLY B C 1
ATOM 5473 O O . GLY B 1 61 ? -25.078 28.156 14.539 1 92.81 61 GLY B O 1
ATOM 5474 N N . GLN B 1 62 ? -25.031 26.297 15.867 1 93.69 62 GLN B N 1
ATOM 5475 C CA . GLN B 1 62 ? -23.703 26.641 16.344 1 93.69 62 GLN B CA 1
ATOM 5476 C C . GLN B 1 62 ? -22.672 25.594 15.922 1 93.69 62 GLN B C 1
ATOM 5478 O O . GLN B 1 62 ? -23.016 24.438 15.703 1 93.69 62 GLN B O 1
ATOM 5483 N N . MET B 1 63 ? -21.531 26.047 15.758 1 96.31 63 MET B N 1
ATOM 5484 C CA . MET B 1 63 ? -20.375 25.188 15.492 1 96.31 63 MET B CA 1
ATOM 5485 C C . MET B 1 63 ? -19.453 25.141 16.703 1 96.31 63 MET B C 1
ATOM 5487 O O . MET B 1 63 ? -18.938 26.188 17.141 1 96.31 63 MET B O 1
ATOM 5491 N N . LEU B 1 64 ? -19.344 23.969 17.266 1 96.69 64 LEU B N 1
ATOM 5492 C CA . LEU B 1 64 ? -18.469 23.766 18.422 1 96.69 64 LEU B CA 1
ATOM 5493 C C . LEU B 1 64 ? -17.172 23.094 18 1 96.69 64 LEU B C 1
ATOM 5495 O O . LEU B 1 64 ? -17.172 22.031 17.375 1 96.69 64 LEU B O 1
ATOM 5499 N N . ALA B 1 65 ? -16.078 23.703 18.234 1 96.38 65 ALA B N 1
ATOM 5500 C CA . ALA B 1 65 ? -14.766 23.156 17.922 1 96.38 65 ALA B CA 1
ATOM 5501 C C . ALA B 1 65 ? -14.133 22.5 19.156 1 96.38 65 ALA B C 1
ATOM 5503 O O . ALA B 1 65 ? -14.023 23.125 20.203 1 96.38 65 ALA B O 1
ATOM 5504 N N . ILE B 1 66 ? -13.844 21.281 19.031 1 95.56 66 ILE B N 1
ATOM 5505 C CA . ILE B 1 66 ? -13.117 20.562 20.078 1 95.56 66 ILE B CA 1
ATOM 5506 C C . ILE B 1 66 ? -11.617 20.641 19.812 1 95.56 66 ILE B 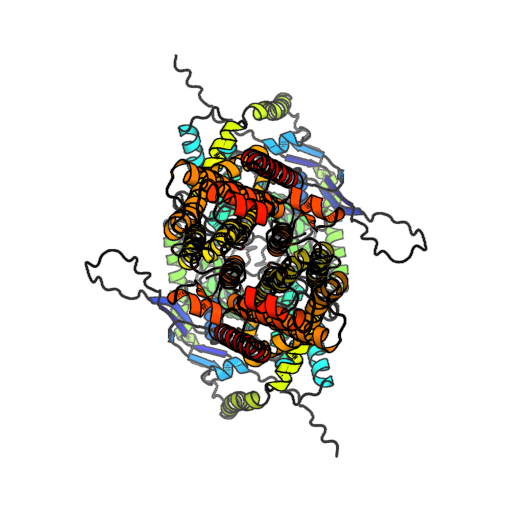C 1
ATOM 5508 O O . ILE B 1 66 ? -11.125 20.062 18.828 1 95.56 66 ILE B O 1
ATOM 5512 N N . MET B 1 67 ? -10.969 21.281 20.672 1 92.62 67 MET B N 1
ATOM 5513 C CA . MET B 1 67 ? -9.539 21.5 20.484 1 92.62 67 MET B CA 1
ATOM 5514 C C . MET B 1 67 ? -8.734 20.75 21.547 1 92.62 67 MET B C 1
ATOM 5516 O O . MET B 1 67 ? -9.219 20.516 22.656 1 92.62 67 MET B O 1
ATOM 5520 N N . GLY B 1 68 ? -7.57 20.344 21.188 1 87.12 68 GLY B N 1
ATOM 5521 C CA . GLY B 1 68 ? -6.676 19.609 22.078 1 87.12 68 GLY B CA 1
ATOM 5522 C C . GLY B 1 68 ? -5.48 19.016 21.359 1 87.12 68 GLY B C 1
ATOM 5523 O O . GLY B 1 68 ? -5.48 18.891 20.141 1 87.12 68 GLY B O 1
ATOM 5524 N N . SER B 1 69 ? -4.555 18.672 22.172 1 78.62 69 SER B N 1
ATOM 5525 C CA . SER B 1 69 ? -3.355 18.047 21.625 1 78.62 69 SER B CA 1
ATOM 5526 C C . SER B 1 69 ? -3.629 16.609 21.219 1 78.62 69 SER B C 1
ATOM 5528 O O . SER B 1 69 ? -4.73 16.094 21.422 1 78.62 69 SER B O 1
ATOM 5530 N N . SER B 1 70 ? -2.641 16.047 20.531 1 73.19 70 SER B N 1
ATOM 5531 C CA . SER B 1 70 ? -2.787 14.648 20.156 1 73.19 70 SER B CA 1
ATOM 5532 C C . SER B 1 70 ? -2.912 13.75 21.375 1 73.19 70 SER B C 1
ATOM 5534 O O . SER B 1 70 ? -2.131 13.875 22.328 1 73.19 70 SER B O 1
ATOM 5536 N N . GLY B 1 71 ? -3.912 12.953 21.516 1 75.5 71 GLY B N 1
ATOM 5537 C CA . GLY B 1 71 ? -4.133 12.055 22.625 1 75.5 71 GLY B CA 1
ATOM 5538 C C . GLY B 1 71 ? -4.984 12.656 23.734 1 75.5 71 GLY B C 1
ATOM 5539 O O . GLY B 1 71 ? -5.168 12.047 24.781 1 75.5 71 GLY B O 1
ATOM 5540 N N . SER B 1 72 ? -5.438 13.852 23.469 1 81.12 72 SER B N 1
ATOM 5541 C CA . SER B 1 72 ? -6.227 14.523 24.5 1 81.12 72 SER B CA 1
ATOM 5542 C C . SER B 1 72 ? -7.613 13.898 24.625 1 81.12 72 SER B C 1
ATOM 5544 O O . SER B 1 72 ? -8.328 14.156 25.594 1 81.12 72 SER B O 1
ATOM 5546 N N . GLY B 1 73 ? -8 13.133 23.609 1 86.81 73 GLY B N 1
ATOM 5547 C CA . GLY B 1 73 ? -9.289 12.461 23.688 1 86.81 73 GLY B CA 1
ATOM 5548 C C . GLY B 1 73 ? -10.305 13 22.703 1 86.81 73 GLY B C 1
ATOM 5549 O O . GLY B 1 73 ? -11.484 12.656 22.766 1 86.81 73 GLY B O 1
ATOM 5550 N N . LYS B 1 74 ? -9.875 13.883 21.75 1 90.62 74 LYS B N 1
ATOM 5551 C CA . LYS B 1 74 ? -10.797 14.508 20.812 1 90.62 74 LYS B CA 1
ATOM 5552 C C . LYS B 1 74 ? -11.539 13.453 20 1 90.62 74 LYS B C 1
ATOM 5554 O O . LYS B 1 74 ? -12.773 13.477 19.922 1 90.62 74 LYS B O 1
ATOM 5559 N N . THR B 1 75 ? -10.789 12.539 19.391 1 87.44 75 THR B N 1
ATOM 5560 C CA . THR B 1 75 ? -11.367 11.492 18.547 1 87.44 75 THR B CA 1
ATOM 5561 C C . THR B 1 75 ? -12.234 10.555 19.391 1 87.44 75 THR B C 1
ATOM 5563 O O . THR B 1 75 ? -13.305 10.125 18.938 1 87.44 75 THR B O 1
ATOM 5566 N N . SER B 1 76 ? -11.781 10.227 20.625 1 89.06 76 SER B N 1
ATOM 5567 C CA . SER B 1 76 ? -12.555 9.367 21.516 1 89.06 76 SER B CA 1
ATOM 5568 C C . SER B 1 76 ? -13.883 10.016 21.891 1 89.06 76 SER B C 1
ATOM 5570 O O . SER B 1 76 ? -14.906 9.336 21.969 1 89.06 76 SER B O 1
ATOM 5572 N N . LEU B 1 77 ? -13.781 11.305 22.141 1 93.62 77 LEU B N 1
ATOM 5573 C CA . LEU B 1 77 ? -15 12.031 22.469 1 93.62 77 LEU B CA 1
ATOM 5574 C C . LEU B 1 77 ? -16 11.977 21.312 1 93.62 77 LEU B C 1
ATOM 5576 O O . LEU B 1 77 ? -17.172 11.688 21.531 1 93.62 77 LEU B O 1
ATOM 5580 N N . LEU B 1 78 ? -15.539 12.258 20.109 1 93.12 78 LEU B N 1
ATOM 5581 C CA . LEU B 1 78 ? -16.406 12.227 18.953 1 93.12 78 LEU B CA 1
ATOM 5582 C C . LEU B 1 78 ? -16.938 10.812 18.703 1 93.12 78 LEU B C 1
ATOM 5584 O O . LEU B 1 78 ? -18.109 10.641 18.328 1 93.12 78 LEU B O 1
ATOM 5588 N N . ASN B 1 79 ? -16.109 9.828 18.953 1 89.5 79 ASN B N 1
ATOM 5589 C CA . ASN B 1 79 ? -16.531 8.445 18.781 1 89.5 79 ASN B CA 1
ATOM 5590 C C . ASN B 1 79 ? -17.625 8.062 19.797 1 89.5 79 ASN B C 1
ATOM 5592 O O . ASN B 1 79 ? -18.562 7.34 19.453 1 89.5 79 ASN B O 1
ATOM 5596 N N . VAL B 1 80 ? -17.422 8.531 20.984 1 90.69 80 VAL B N 1
ATOM 5597 C CA . VAL B 1 80 ? -18.406 8.242 22.031 1 90.69 80 VAL B CA 1
ATOM 5598 C C . VAL B 1 80 ? -19.719 8.93 21.703 1 90.69 80 VAL B C 1
ATOM 5600 O O . VAL B 1 80 ? -20.797 8.344 21.891 1 90.69 80 VAL B O 1
ATOM 5603 N N . LEU B 1 81 ? -19.594 10.141 21.219 1 91.62 81 LEU B N 1
ATOM 5604 C CA . LEU B 1 81 ? -20.797 10.883 20.859 1 91.62 81 LEU B CA 1
ATOM 5605 C C . LEU B 1 81 ? -21.531 10.203 19.719 1 91.62 81 LEU B C 1
ATOM 5607 O O . LEU B 1 81 ? -22.766 10.203 19.656 1 91.62 81 LEU B O 1
ATOM 5611 N N . ALA B 1 82 ? -20.734 9.664 18.797 1 88.62 82 ALA B N 1
ATOM 5612 C CA . ALA B 1 82 ? -21.297 8.992 17.641 1 88.62 82 ALA B CA 1
ATOM 5613 C C . ALA B 1 82 ? -21.656 7.543 17.969 1 88.62 82 ALA B C 1
ATOM 5615 O O . ALA B 1 82 ? -22.125 6.805 17.094 1 88.62 82 ALA B O 1
ATOM 5616 N N . CYS B 1 83 ? -21.406 7.098 19.156 1 85.19 83 CYS B N 1
ATOM 5617 C CA . CYS B 1 83 ? -21.656 5.727 19.594 1 85.19 83 CYS B CA 1
ATOM 5618 C C . CYS B 1 83 ? -20.859 4.734 18.734 1 85.19 83 CYS B C 1
ATOM 5620 O O . CYS B 1 83 ? -21.391 3.691 18.344 1 85.19 83 CYS B O 1
ATOM 5622 N N . LYS B 1 84 ? -19.703 5.125 18.344 1 78.94 84 LYS B N 1
ATOM 5623 C CA . LYS B 1 84 ? -18.859 4.254 17.531 1 78.94 84 LYS B CA 1
ATOM 5624 C C . LYS B 1 84 ? -17.734 3.646 18.375 1 78.94 84 LYS B C 1
ATOM 5626 O O . LYS B 1 84 ? -16.812 3.037 17.828 1 78.94 84 LYS B O 1
ATOM 5631 N N . ASN B 1 85 ? -17.828 3.752 19.625 1 75.75 85 ASN B N 1
ATOM 5632 C CA . ASN B 1 85 ? -16.797 3.174 20.484 1 75.75 85 ASN B CA 1
ATOM 5633 C C . ASN B 1 85 ? -16.969 1.663 20.625 1 75.75 85 ASN B C 1
ATOM 5635 O O . ASN B 1 85 ? -18.078 1.179 20.875 1 75.75 85 ASN B O 1
ATOM 5639 N N . SER B 1 86 ? -15.984 0.936 20.141 1 65.06 86 SER B N 1
ATOM 5640 C CA . SER B 1 86 ? -16.062 -0.521 20.141 1 65.06 86 SER B CA 1
ATOM 5641 C C . SER B 1 86 ? -15.727 -1.098 21.516 1 65.06 86 SER B C 1
ATOM 5643 O O . SER B 1 86 ? -16.234 -2.156 21.891 1 65.06 86 SER B O 1
ATOM 5645 N N . THR B 1 87 ? -14.898 -0.415 22.297 1 73.56 87 THR B N 1
ATOM 5646 C CA . THR B 1 87 ? -14.422 -0.953 23.562 1 73.56 87 THR B CA 1
ATOM 5647 C C . THR B 1 87 ? -14.484 0.11 24.656 1 73.56 87 THR B C 1
ATOM 5649 O O . THR B 1 87 ? -14.664 1.295 24.375 1 73.56 87 THR B O 1
ATOM 5652 N N . GLY B 1 88 ? -14.664 -0.337 25.844 1 80.94 88 GLY B N 1
ATOM 5653 C CA . GLY B 1 88 ? -14.578 0.548 27 1 80.94 88 GLY B CA 1
ATOM 5654 C C . GLY B 1 88 ? -15.93 0.817 27.641 1 80.94 88 GLY B C 1
ATOM 5655 O O . GLY B 1 88 ? -16.953 0.289 27.203 1 80.94 88 GLY B O 1
ATOM 5656 N N . THR B 1 89 ? -15.859 1.471 28.797 1 87.38 89 THR B N 1
ATOM 5657 C CA . THR B 1 89 ? -17.047 1.832 29.562 1 87.38 89 THR B CA 1
ATOM 5658 C C . THR B 1 89 ? -17.266 3.342 29.531 1 87.38 89 THR B C 1
ATOM 5660 O O . THR B 1 89 ? -16.344 4.113 29.75 1 87.38 89 THR B O 1
ATOM 5663 N N . VAL B 1 90 ? -18.453 3.711 29.016 1 90.31 90 VAL B N 1
ATOM 5664 C CA . VAL B 1 90 ? -18.828 5.125 28.969 1 90.31 90 VAL B CA 1
ATOM 5665 C C . VAL B 1 90 ? -19.766 5.457 30.109 1 90.31 90 VAL B C 1
ATOM 5667 O O . VAL B 1 90 ? -20.734 4.73 30.359 1 90.31 90 VAL B O 1
ATOM 5670 N N . THR B 1 91 ? -19.391 6.34 30.938 1 90.5 91 THR B N 1
ATOM 5671 C CA . THR B 1 91 ? -20.266 6.848 32 1 90.5 91 THR B CA 1
ATOM 5672 C C . THR B 1 91 ? -20.609 8.312 31.75 1 90.5 91 THR B C 1
ATOM 5674 O O . THR B 1 91 ? -19.859 9.031 31.078 1 90.5 91 THR B O 1
ATOM 5677 N N . GLY B 1 92 ? -21.75 8.75 32.125 1 89.75 92 GLY B N 1
ATOM 5678 C CA . GLY B 1 92 ? -22.234 10.102 31.891 1 89.75 92 GLY B CA 1
ATOM 5679 C C . GLY B 1 92 ? -23.516 10.156 31.078 1 89.75 92 GLY B C 1
ATOM 5680 O O . GLY B 1 92 ? -24.078 9.117 30.734 1 89.75 92 GLY B O 1
ATOM 5681 N N . ASP B 1 93 ? -23.984 11.398 30.906 1 88.38 93 ASP B N 1
ATOM 5682 C CA . ASP B 1 93 ? -25.266 11.531 30.219 1 88.38 93 ASP B CA 1
ATOM 5683 C C . ASP B 1 93 ? -25.125 12.367 28.953 1 88.38 93 ASP B C 1
ATOM 5685 O O . ASP B 1 93 ? -24.469 13.398 28.953 1 88.38 93 ASP B O 1
ATOM 5689 N N . ILE B 1 94 ? -25.609 11.859 27.922 1 90.12 94 ILE B N 1
ATOM 5690 C CA . ILE B 1 94 ? -25.719 12.578 26.656 1 90.12 94 ILE B CA 1
ATOM 5691 C C . ILE B 1 94 ? -27.203 12.758 26.297 1 90.12 94 ILE B C 1
ATOM 5693 O O . ILE B 1 94 ? -27.953 11.781 26.234 1 90.12 94 ILE B O 1
ATOM 5697 N N . GLU B 1 95 ? -27.562 13.953 26.172 1 89.25 95 GLU B N 1
ATOM 5698 C CA . GLU B 1 95 ? -28.969 14.234 25.891 1 89.25 95 GLU B CA 1
ATOM 5699 C C . GLU B 1 95 ? -29.125 14.992 24.562 1 89.25 95 GLU B C 1
ATOM 5701 O O . GLU B 1 95 ? -28.312 15.859 24.234 1 89.25 95 GLU B O 1
ATOM 5706 N N . LEU B 1 96 ? -30.109 14.609 23.828 1 88.5 96 LEU B N 1
ATOM 5707 C CA . LEU B 1 96 ? -30.547 15.32 22.625 1 88.5 96 LEU B CA 1
ATOM 5708 C C . LEU B 1 96 ? -31.859 16.047 22.875 1 88.5 96 LEU B C 1
ATOM 5710 O O . LEU B 1 96 ? -32.906 15.422 23.047 1 88.5 96 LEU B O 1
ATOM 5714 N N . ASN B 1 97 ? -31.812 17.266 22.844 1 84.81 97 ASN B N 1
ATOM 5715 C CA . ASN B 1 97 ? -32.969 18.078 23.172 1 84.81 97 ASN B CA 1
ATOM 5716 C C . ASN B 1 97 ? -33.625 17.656 24.484 1 84.81 97 ASN B C 1
ATOM 5718 O O . ASN B 1 97 ? -34.844 17.484 24.578 1 84.81 97 ASN B O 1
ATOM 5722 N N . GLY B 1 98 ? -32.719 17.234 25.391 1 79.88 98 GLY B N 1
ATOM 5723 C CA . GLY B 1 98 ? -33.219 16.922 26.734 1 79.88 98 GLY B CA 1
ATOM 5724 C C . GLY B 1 98 ? -33.531 15.445 26.906 1 79.88 98 GLY B C 1
ATOM 5725 O O . GLY B 1 98 ? -33.875 15.008 28 1 79.88 98 GLY B O 1
ATOM 5726 N N . VAL B 1 99 ? -33.531 14.719 25.828 1 83.44 99 VAL B N 1
ATOM 5727 C CA . VAL B 1 99 ? -33.812 13.289 25.891 1 83.44 99 VAL B CA 1
ATOM 5728 C C . VAL B 1 99 ? -32.531 12.5 25.891 1 83.44 99 VAL B C 1
ATOM 5730 O O . VAL B 1 99 ? -31.594 12.812 25.125 1 83.44 99 VAL B O 1
ATOM 5733 N N . LYS B 1 100 ? -32.531 11.555 26.75 1 84.25 100 LYS B N 1
ATOM 5734 C CA . LYS B 1 100 ? -31.359 10.711 26.797 1 84.25 100 LYS B CA 1
ATOM 5735 C C . LYS B 1 100 ? -31.094 10.047 25.453 1 84.25 100 LYS B C 1
ATOM 5737 O O . LYS B 1 100 ? -32.031 9.555 24.812 1 84.25 100 LYS B O 1
ATOM 5742 N N . HIS B 1 101 ? -29.891 10.094 25.062 1 82.94 101 HIS B N 1
ATOM 5743 C CA . HIS B 1 101 ? -29.531 9.625 23.734 1 82.94 101 HIS B CA 1
ATOM 5744 C C . HIS B 1 101 ? -29.578 8.109 23.641 1 82.94 101 HIS B C 1
ATOM 5746 O O . HIS B 1 101 ? -29.281 7.418 24.625 1 82.94 101 HIS B O 1
ATOM 5752 N N . THR B 1 102 ? -30.062 7.551 22.609 1 79.06 102 THR B N 1
ATOM 5753 C CA . THR B 1 102 ? -29.953 6.137 22.266 1 79.06 102 THR B CA 1
ATOM 5754 C C . THR B 1 102 ? -29.125 5.949 21 1 79.06 102 THR B C 1
ATOM 5756 O O . THR B 1 102 ? -28.922 6.895 20.234 1 79.06 102 THR B O 1
ATOM 5759 N N . LYS B 1 103 ? -28.531 4.883 20.938 1 81.25 103 LYS B N 1
ATOM 5760 C CA . LYS B 1 103 ? -27.734 4.566 19.75 1 81.25 103 LYS B CA 1
ATOM 5761 C C . LYS B 1 103 ? -28.531 4.805 18.469 1 81.25 103 LYS B C 1
ATOM 5763 O O . LYS B 1 103 ? -28 5.336 17.5 1 81.25 103 LYS B O 1
ATOM 5768 N N . HIS B 1 104 ? -29.734 4.484 18.516 1 77.38 104 HIS B N 1
ATOM 5769 C CA . HIS B 1 104 ? -30.594 4.629 17.328 1 77.38 104 HIS B CA 1
ATOM 5770 C C . HIS B 1 104 ? -30.828 6.102 17.016 1 77.38 104 HIS B C 1
ATOM 5772 O O . HIS B 1 104 ? -30.875 6.48 15.836 1 77.38 104 HIS B O 1
ATOM 5778 N N . MET B 1 105 ? -30.984 6.879 18.062 1 80.06 105 MET B N 1
ATOM 5779 C CA . MET B 1 105 ? -31.203 8.305 17.859 1 80.06 105 MET B CA 1
ATOM 5780 C C . MET B 1 105 ? -29.984 8.961 17.219 1 80.06 105 MET B C 1
ATOM 5782 O O . MET B 1 105 ? -30.125 9.766 16.281 1 80.06 105 MET B O 1
ATOM 5786 N N . ILE B 1 106 ? -28.859 8.578 17.656 1 83.12 106 ILE B N 1
ATOM 5787 C CA . ILE B 1 106 ? -27.625 9.18 17.172 1 83.12 106 ILE B CA 1
ATOM 5788 C C . ILE B 1 106 ? -27.375 8.742 15.727 1 83.12 106 ILE B C 1
ATOM 5790 O O . ILE B 1 106 ? -26.906 9.531 14.898 1 83.12 106 ILE B O 1
ATOM 5794 N N . GLU B 1 107 ? -27.672 7.605 15.508 1 76.88 107 GLU B N 1
ATOM 5795 C CA . GLU B 1 107 ? -27.469 7.082 14.156 1 76.88 107 GLU B CA 1
ATOM 5796 C C . GLU B 1 107 ? -28.406 7.762 13.164 1 76.88 107 GLU B C 1
ATOM 5798 O O . GLU B 1 107 ? -28.078 7.914 11.984 1 76.88 107 GLU B O 1
ATOM 5803 N N . HIS B 1 108 ? -29.484 8.156 13.688 1 76.88 108 HIS B N 1
ATOM 5804 C CA . HIS B 1 108 ? -30.484 8.734 12.805 1 76.88 108 HIS B CA 1
ATOM 5805 C C . HIS B 1 108 ? -30.266 10.234 12.625 1 76.88 108 HIS B C 1
ATOM 5807 O O . HIS B 1 108 ? -30.469 10.766 11.531 1 76.88 108 HIS B O 1
ATOM 5813 N N . PHE B 1 109 ? -29.906 10.812 13.641 1 84.81 109 PHE B N 1
ATOM 5814 C CA . PHE B 1 109 ? -29.891 12.273 13.602 1 84.81 109 PHE B CA 1
ATOM 5815 C C . PHE B 1 109 ? -28.469 12.789 13.367 1 84.81 109 PHE B C 1
ATOM 5817 O O . PHE B 1 109 ? -28.281 13.969 13.055 1 84.81 109 PHE B O 1
ATOM 5824 N N . SER B 1 110 ? -27.547 11.898 13.453 1 88 110 SER B N 1
ATOM 5825 C CA . SER B 1 110 ? -26.172 12.383 13.383 1 88 110 SER B CA 1
ATOM 5826 C C . SER B 1 110 ? -25.406 11.703 12.258 1 88 110 SER B C 1
ATOM 5828 O O . SER B 1 110 ? -25.797 10.625 11.797 1 88 110 SER B O 1
ATOM 5830 N N . ALA B 1 111 ? -24.469 12.445 11.719 1 88.56 111 ALA B N 1
ATOM 5831 C CA . ALA B 1 111 ? -23.516 11.922 10.734 1 88.56 111 ALA B CA 1
ATOM 5832 C C . ALA B 1 111 ? -22.078 12.125 11.188 1 88.56 111 ALA B C 1
ATOM 5834 O O . ALA B 1 111 ? -21.75 13.156 11.781 1 88.56 111 ALA B O 1
ATOM 5835 N N . TYR B 1 112 ? -21.312 11.109 10.961 1 89.19 112 TYR B N 1
ATOM 5836 C CA . TYR B 1 112 ? -19.922 11.141 11.375 1 89.19 112 TYR B CA 1
ATOM 5837 C C . TYR B 1 112 ? -19 11.109 10.164 1 89.19 112 TYR B C 1
ATOM 5839 O O . TYR B 1 112 ? -19.094 10.211 9.328 1 89.19 112 TYR B O 1
ATOM 5847 N N . VAL B 1 113 ? -18.219 12.125 10.039 1 88.5 113 VAL B N 1
ATOM 5848 C CA . VAL B 1 113 ? -17.219 12.195 8.977 1 88.5 113 VAL B CA 1
ATOM 5849 C C . VAL B 1 113 ? -15.844 11.891 9.547 1 88.5 113 VAL B C 1
ATOM 5851 O O . VAL B 1 113 ? -15.328 12.641 10.375 1 88.5 113 VAL B O 1
ATOM 5854 N N . ARG B 1 114 ? -15.234 10.859 9.047 1 85 114 ARG B N 1
ATOM 5855 C CA . ARG B 1 114 ? -13.938 10.414 9.547 1 85 114 ARG B CA 1
ATOM 5856 C C . ARG B 1 114 ? -12.805 11.227 8.914 1 85 114 ARG B C 1
ATOM 5858 O O . ARG B 1 114 ? -13.023 11.961 7.949 1 85 114 ARG B O 1
ATOM 5865 N N . GLN B 1 115 ? -11.648 10.992 9.477 1 77.38 115 GLN B N 1
ATOM 5866 C CA . GLN B 1 115 ? -10.461 11.727 9.047 1 77.38 115 GLN B CA 1
ATOM 5867 C C . GLN B 1 115 ? -10 11.25 7.668 1 77.38 115 GLN B C 1
ATOM 5869 O O . GLN B 1 115 ? -9.578 12.062 6.84 1 77.38 115 GLN B O 1
ATOM 5874 N N . ASP B 1 116 ? -10.062 9.992 7.379 1 73.88 116 ASP B N 1
ATOM 5875 C CA . ASP B 1 116 ? -9.578 9.445 6.117 1 73.88 116 ASP B CA 1
ATOM 5876 C C . ASP B 1 116 ? -10.734 9.195 5.148 1 73.88 116 ASP B C 1
ATOM 5878 O O . ASP B 1 116 ? -11.758 8.625 5.531 1 73.88 116 ASP B O 1
ATOM 5882 N N . ASP B 1 117 ? -10.516 9.93 3.988 1 71.62 117 ASP B N 1
ATOM 5883 C CA . ASP B 1 117 ? -11.539 9.742 2.971 1 71.62 117 ASP B CA 1
ATOM 5884 C C . ASP B 1 117 ? -11.18 8.594 2.029 1 71.62 117 ASP B C 1
ATOM 5886 O O . ASP B 1 117 ? -10.023 8.438 1.65 1 71.62 117 ASP B O 1
ATOM 5890 N N . ARG B 1 118 ? -11.977 7.633 2.043 1 75.19 118 ARG B N 1
ATOM 5891 C CA . ARG B 1 118 ? -11.695 6.578 1.075 1 75.19 118 ARG B CA 1
ATOM 5892 C C . ARG B 1 118 ? -12.836 6.422 0.079 1 75.19 118 ARG B C 1
ATOM 5894 O O . ARG B 1 118 ? -13.852 5.793 0.382 1 75.19 118 ARG B O 1
ATOM 5901 N N . LEU B 1 119 ? -12.742 7.113 -1.006 1 83.12 119 LEU B N 1
ATOM 5902 C CA . LEU B 1 119 ? -13.742 7.121 -2.07 1 83.12 119 LEU B CA 1
ATOM 5903 C C . LEU B 1 119 ? -13.266 6.301 -3.266 1 83.12 119 LEU B C 1
ATOM 5905 O O . LEU B 1 119 ? -12.07 6.023 -3.396 1 83.12 119 LEU B O 1
ATOM 5909 N N . LEU B 1 120 ? -14.234 5.867 -3.965 1 83.94 120 LEU B N 1
ATOM 5910 C CA . LEU B 1 120 ? -13.898 5.18 -5.207 1 83.94 120 LEU B CA 1
ATOM 5911 C C . LEU B 1 120 ? -13.258 6.141 -6.203 1 83.94 120 LEU B C 1
ATOM 5913 O O . LEU B 1 120 ? -13.797 7.223 -6.457 1 83.94 120 LEU B O 1
ATOM 5917 N N . GLN B 1 121 ? -12.234 5.73 -6.832 1 84.44 121 GLN B N 1
ATOM 5918 C CA . GLN B 1 121 ? -11.391 6.633 -7.605 1 84.44 121 GLN B CA 1
ATOM 5919 C C . GLN B 1 121 ? -11.953 6.84 -9.008 1 84.44 121 GLN B C 1
ATOM 5921 O O . GLN B 1 121 ? -11.695 7.867 -9.641 1 84.44 121 GLN B O 1
ATOM 5926 N N . PHE B 1 122 ? -12.781 5.941 -9.508 1 85.69 122 PHE B N 1
ATOM 5927 C CA . PHE B 1 122 ? -13.109 5.98 -10.93 1 85.69 122 PHE B CA 1
ATOM 5928 C C . PHE B 1 122 ? -14.445 6.668 -11.156 1 85.69 122 PHE B C 1
ATOM 5930 O O . PHE B 1 122 ? -14.75 7.098 -12.273 1 85.69 122 PHE B O 1
ATOM 5937 N N . LEU B 1 123 ? -15.227 6.902 -10.133 1 88.5 123 LEU B N 1
ATOM 5938 C CA . LEU B 1 123 ? -16.547 7.531 -10.273 1 88.5 123 LEU B CA 1
ATOM 5939 C C . LEU B 1 123 ? -16.422 9.047 -10.195 1 88.5 123 LEU B C 1
ATOM 5941 O O . LEU B 1 123 ? -15.508 9.578 -9.57 1 88.5 123 LEU B O 1
ATOM 5945 N N . SER B 1 124 ? -17.344 9.625 -10.852 1 93.38 124 SER B N 1
ATOM 5946 C CA . SER B 1 124 ? -17.422 11.078 -10.758 1 93.38 124 SER B CA 1
ATOM 5947 C C . SER B 1 124 ? -18.047 11.516 -9.438 1 93.38 124 SER B C 1
ATOM 5949 O O . SER B 1 124 ? -18.609 10.688 -8.711 1 93.38 124 SER B O 1
ATOM 5951 N N . VAL B 1 125 ? -17.938 12.797 -9.195 1 94.38 125 VAL B N 1
ATOM 5952 C CA . VAL B 1 125 ? -18.516 13.352 -7.969 1 94.38 125 VAL B CA 1
ATOM 5953 C C . VAL B 1 125 ? -20.016 13.109 -7.949 1 94.38 125 VAL B C 1
ATOM 5955 O O . VAL B 1 125 ? -20.562 12.594 -6.969 1 94.38 125 VAL B O 1
ATOM 5958 N N . LYS B 1 126 ? -20.656 13.398 -9.016 1 95 126 LYS B N 1
ATOM 5959 C CA . LYS B 1 126 ? -22.109 13.242 -9.094 1 95 126 LYS B CA 1
ATOM 5960 C C . LYS B 1 126 ? -22.5 11.773 -8.992 1 95 126 LYS B C 1
ATOM 5962 O O . LYS B 1 126 ? -23.469 11.43 -8.297 1 95 126 LYS B O 1
ATOM 5967 N N . GLU B 1 127 ? -21.812 10.945 -9.68 1 93 127 GLU B N 1
ATOM 5968 C CA . GLU B 1 127 ? -22.109 9.516 -9.633 1 93 127 GLU B CA 1
ATOM 5969 C C . GLU B 1 127 ? -21.953 8.969 -8.219 1 93 127 GLU B C 1
ATOM 5971 O O . GLU B 1 127 ? -22.75 8.148 -7.77 1 93 127 GLU B O 1
ATOM 5976 N N . THR B 1 128 ? -20.875 9.375 -7.602 1 92.62 128 THR B N 1
ATOM 5977 C CA . THR B 1 128 ? -20.594 8.914 -6.246 1 92.62 128 THR B CA 1
ATOM 5978 C C . THR B 1 128 ? -21.75 9.273 -5.312 1 92.62 128 THR B C 1
ATOM 5980 O O . THR B 1 128 ? -22.25 8.422 -4.57 1 92.62 128 THR B O 1
ATOM 5983 N N . LEU B 1 129 ? -22.203 10.5 -5.406 1 94.38 129 LEU B N 1
ATOM 5984 C CA . LEU B 1 129 ? -23.281 10.961 -4.539 1 94.38 129 LEU B CA 1
ATOM 5985 C C . LEU B 1 129 ? -24.609 10.336 -4.949 1 94.38 129 LEU B C 1
ATOM 5987 O O . LEU B 1 129 ? -25.453 10.055 -4.098 1 94.38 129 LEU B O 1
ATOM 5991 N N . MET B 1 130 ? -24.766 10.078 -6.195 1 93.56 130 MET B N 1
ATOM 5992 C CA . MET B 1 130 ? -25.984 9.453 -6.684 1 93.56 130 MET B CA 1
ATOM 5993 C C . MET B 1 130 ? -26.109 8.023 -6.168 1 93.56 130 MET B C 1
ATOM 5995 O O . MET B 1 130 ? -27.203 7.598 -5.762 1 93.56 130 MET B O 1
ATOM 5999 N N . PHE B 1 131 ? -25.047 7.332 -6.16 1 92.06 131 PHE B N 1
ATOM 6000 C CA . PHE B 1 131 ? -25.062 5.961 -5.672 1 92.06 131 PHE B CA 1
ATOM 6001 C C . PHE B 1 131 ? -25.375 5.918 -4.18 1 92.06 131 PHE B C 1
ATOM 6003 O O . PHE B 1 131 ? -26.172 5.094 -3.732 1 92.06 131 PHE B O 1
ATOM 6010 N N . VAL B 1 132 ? -24.781 6.805 -3.482 1 90.81 132 VAL B N 1
ATOM 6011 C CA . VAL B 1 132 ? -25.016 6.84 -2.045 1 90.81 132 VAL B CA 1
ATOM 6012 C C . VAL B 1 132 ? -26.469 7.25 -1.771 1 90.81 132 VAL B C 1
ATOM 6014 O O . VAL B 1 132 ? -27.125 6.672 -0.906 1 90.81 132 VAL B O 1
ATOM 6017 N N . ALA B 1 133 ? -26.938 8.203 -2.543 1 91.44 133 ALA B N 1
ATOM 6018 C CA . ALA B 1 133 ? -28.312 8.68 -2.383 1 91.44 133 ALA B CA 1
ATOM 6019 C C . ALA B 1 133 ? -29.312 7.551 -2.633 1 91.44 133 ALA B C 1
ATOM 6021 O O . ALA B 1 133 ? -30.297 7.426 -1.914 1 91.44 133 ALA B O 1
ATOM 6022 N N . GLN B 1 134 ? -29 6.762 -3.561 1 91 134 GLN B N 1
ATOM 6023 C CA . GLN B 1 134 ? -29.906 5.668 -3.906 1 91 134 GLN B CA 1
ATOM 6024 C C . GLN B 1 134 ? -29.875 4.574 -2.84 1 91 134 GLN B C 1
ATOM 6026 O O . GLN B 1 134 ? -30.828 3.811 -2.703 1 91 134 GLN B O 1
ATOM 6031 N N . LEU B 1 135 ? -28.828 4.551 -2.107 1 89.31 135 LEU B N 1
ATOM 6032 C CA . LEU B 1 135 ? -28.688 3.502 -1.106 1 89.31 135 LEU B CA 1
ATOM 6033 C C . LEU B 1 135 ? -29.219 3.965 0.248 1 89.31 135 LEU B C 1
ATOM 6035 O O . LEU B 1 135 ? -29.625 3.145 1.074 1 89.31 135 LEU B O 1
ATOM 6039 N N . LYS B 1 136 ? -29.219 5.277 0.503 1 84.56 136 LYS B N 1
ATOM 6040 C CA . LYS B 1 136 ? -29.531 5.758 1.848 1 84.56 136 LYS B CA 1
ATOM 6041 C C . LYS B 1 136 ? -30.891 6.445 1.888 1 84.56 136 LYS B C 1
ATOM 6043 O O . LYS B 1 136 ? -31.547 6.453 2.926 1 84.56 136 LYS B O 1
ATOM 6048 N N . LEU B 1 137 ? -31.297 6.984 0.814 1 84.62 137 LEU B N 1
ATOM 6049 C CA . LEU B 1 137 ? -32.562 7.727 0.811 1 84.62 137 LEU B CA 1
ATOM 6050 C C . LEU B 1 137 ? -33.75 6.785 0.667 1 84.62 137 LEU B C 1
ATOM 6052 O O . LEU B 1 137 ? -33.625 5.699 0.097 1 84.62 137 LEU B O 1
ATOM 6056 N N . PRO B 1 138 ? -34.812 7.238 1.25 1 80.62 138 PRO B N 1
ATOM 6057 C CA . PRO B 1 138 ? -36.031 6.398 1.166 1 80.62 138 PRO B CA 1
ATOM 6058 C C . PRO B 1 138 ? -36.469 6.125 -0.273 1 80.62 138 PRO B C 1
ATOM 6060 O O . PRO B 1 138 ? -36.281 6.984 -1.145 1 80.62 138 PRO B O 1
ATOM 6063 N N . THR B 1 139 ? -36.969 4.957 -0.446 1 79.94 139 THR B N 1
ATOM 6064 C CA . THR B 1 139 ? -37.344 4.496 -1.778 1 79.94 139 THR B CA 1
ATOM 6065 C C . THR B 1 139 ? -38.594 5.238 -2.277 1 79.94 139 THR B C 1
ATOM 6067 O O . THR B 1 139 ? -38.906 5.199 -3.467 1 79.94 139 THR B O 1
ATOM 6070 N N . LYS B 1 140 ? -39.25 5.938 -1.394 1 80.81 140 LYS B N 1
ATOM 6071 C CA . LYS B 1 140 ? -40.438 6.676 -1.782 1 80.81 140 LYS B CA 1
ATOM 6072 C C . LYS B 1 140 ? -40.094 7.871 -2.666 1 80.81 140 LYS B C 1
ATOM 6074 O O . LYS B 1 140 ? -40.938 8.383 -3.4 1 80.81 140 LYS B O 1
ATOM 6079 N N . LEU B 1 141 ? -38.875 8.219 -2.621 1 84.75 141 LEU B N 1
ATOM 6080 C CA . LEU B 1 141 ? -38.438 9.359 -3.418 1 84.75 141 LEU B CA 1
ATOM 6081 C C . LEU B 1 141 ? -38.25 8.969 -4.879 1 84.75 141 LEU B C 1
ATOM 6083 O O . LEU B 1 141 ? -37.75 7.883 -5.176 1 84.75 141 LEU B O 1
ATOM 6087 N N . SER B 1 142 ? -38.781 9.812 -5.734 1 87.56 142 SER B N 1
ATOM 6088 C CA . SER B 1 142 ? -38.594 9.602 -7.164 1 87.56 142 SER B CA 1
ATOM 6089 C C . SER B 1 142 ? -37.156 9.875 -7.582 1 87.56 142 SER B C 1
ATOM 6091 O O . SER B 1 142 ? -36.406 10.508 -6.844 1 87.56 142 SER B O 1
ATOM 6093 N N . ARG B 1 143 ? -36.844 9.398 -8.695 1 88.44 143 ARG B N 1
ATOM 6094 C CA . ARG B 1 143 ? -35.5 9.609 -9.227 1 88.44 143 ARG B CA 1
ATOM 6095 C C . ARG B 1 143 ? -35.188 11.094 -9.398 1 88.44 143 ARG B C 1
ATOM 6097 O O . ARG B 1 143 ? -34.094 11.547 -9.148 1 88.44 143 ARG B O 1
ATOM 6104 N N . VAL B 1 144 ? -36.188 11.781 -9.766 1 91.69 144 VAL B N 1
ATOM 6105 C CA . VAL B 1 144 ? -36.031 13.211 -10 1 91.69 144 VAL B CA 1
ATOM 6106 C C . VAL B 1 144 ? -35.75 13.922 -8.68 1 91.69 144 VAL B C 1
ATOM 6108 O O . VAL B 1 144 ? -34.938 14.828 -8.617 1 91.69 144 VAL B O 1
ATOM 6111 N N . GLU B 1 145 ? -36.406 13.461 -7.723 1 90.81 145 GLU B N 1
ATOM 6112 C CA . GLU B 1 145 ? -36.188 14.055 -6.402 1 90.81 145 GLU B CA 1
ATOM 6113 C C . GLU B 1 145 ? -34.812 13.742 -5.867 1 90.81 145 GLU B C 1
ATOM 6115 O O . GLU B 1 145 ? -34.188 14.594 -5.219 1 90.81 145 GLU B O 1
ATOM 6120 N N . ILE B 1 146 ? -34.406 12.602 -6.141 1 91.5 146 ILE B N 1
ATOM 6121 C CA . ILE B 1 146 ? -33.094 12.195 -5.695 1 91.5 146 ILE B CA 1
ATOM 6122 C C . ILE B 1 146 ? -32.031 13.047 -6.402 1 91.5 146 ILE B C 1
ATOM 6124 O O . ILE B 1 146 ? -31.078 13.531 -5.766 1 91.5 146 ILE B O 1
ATOM 6128 N N . VAL B 1 147 ? -32.219 13.234 -7.684 1 94.06 147 VAL B N 1
ATOM 6129 C CA . VAL B 1 147 ? -31.281 14.031 -8.461 1 94.06 147 VAL B CA 1
ATOM 6130 C C . VAL B 1 147 ? -31.266 15.469 -7.945 1 94.06 147 VAL B C 1
ATOM 6132 O O . VAL B 1 147 ? -30.203 16.078 -7.84 1 94.06 147 VAL B O 1
ATOM 6135 N N . ARG B 1 148 ? -32.344 15.906 -7.625 1 91.88 148 ARG B N 1
ATOM 6136 C CA . ARG B 1 148 ? -32.438 17.266 -7.098 1 91.88 148 ARG B CA 1
ATOM 6137 C C . ARG B 1 148 ? -31.719 17.391 -5.762 1 91.88 148 ARG B C 1
ATOM 6139 O O . ARG B 1 148 ? -31.016 18.375 -5.52 1 91.88 148 ARG B O 1
ATOM 6146 N N . LYS B 1 149 ? -31.922 16.438 -4.965 1 90.81 149 LYS B N 1
ATOM 6147 C CA . LYS B 1 149 ? -31.266 16.453 -3.664 1 90.81 149 LYS B CA 1
ATOM 6148 C C . LYS B 1 149 ? -29.75 16.422 -3.816 1 90.81 149 LYS B C 1
ATOM 6150 O O . LYS B 1 149 ? -29.031 17.141 -3.121 1 90.81 149 LYS B O 1
ATOM 6155 N N . VAL B 1 150 ? -29.328 15.602 -4.684 1 94.44 150 VAL B N 1
ATOM 6156 C CA . VAL B 1 150 ? -27.891 15.477 -4.934 1 94.44 150 VAL B CA 1
ATOM 6157 C C . VAL B 1 150 ? -27.344 16.797 -5.465 1 94.44 150 VAL B C 1
ATOM 6159 O O . VAL B 1 150 ? -26.297 17.266 -5.023 1 94.44 150 VAL B O 1
ATOM 6162 N N . ASP B 1 151 ? -28.094 17.406 -6.332 1 93.25 151 ASP B N 1
ATOM 6163 C CA . ASP B 1 151 ? -27.656 18.672 -6.906 1 93.25 151 ASP B CA 1
ATOM 6164 C C . ASP B 1 151 ? -27.625 19.766 -5.848 1 93.25 151 ASP B C 1
ATOM 6166 O O . ASP B 1 151 ? -26.766 20.641 -5.879 1 93.25 151 ASP B O 1
ATOM 6170 N N . GLU B 1 152 ? -28.516 19.719 -4.961 1 90.38 152 GLU B N 1
ATOM 6171 C CA . GLU B 1 152 ? -28.547 20.672 -3.863 1 90.38 152 GLU B CA 1
ATOM 6172 C C . GLU B 1 152 ? -27.328 20.531 -2.957 1 90.38 152 GLU B C 1
ATOM 6174 O O . GLU B 1 152 ? -26.719 21.516 -2.559 1 90.38 152 GLU B O 1
ATOM 6179 N N . VAL B 1 153 ? -27.047 19.328 -2.65 1 90.94 153 VAL B N 1
ATOM 6180 C CA . VAL B 1 153 ? -25.906 19.062 -1.788 1 90.94 153 VAL B CA 1
ATOM 6181 C C . VAL B 1 153 ? -24.609 19.5 -2.488 1 90.94 153 VAL B C 1
ATOM 6183 O O . VAL B 1 153 ? -23.734 20.094 -1.866 1 90.94 153 VAL B O 1
ATOM 6186 N N . ILE B 1 154 ? -24.547 19.219 -3.785 1 92.94 154 ILE B N 1
ATOM 6187 C CA . ILE B 1 154 ? -23.375 19.594 -4.574 1 92.94 154 ILE B CA 1
ATOM 6188 C C . ILE B 1 154 ? -23.234 21.125 -4.57 1 92.94 154 ILE B C 1
ATOM 6190 O O . ILE B 1 154 ? -22.125 21.641 -4.395 1 92.94 154 ILE B O 1
ATOM 6194 N N . ALA B 1 155 ? -24.297 21.766 -4.645 1 88.12 155 ALA B N 1
ATOM 6195 C CA . ALA B 1 155 ? -24.297 23.219 -4.652 1 88.12 155 ALA B CA 1
ATOM 6196 C C . ALA B 1 155 ? -23.938 23.781 -3.281 1 88.12 155 ALA B C 1
ATOM 6198 O O . ALA B 1 155 ? -23.172 24.734 -3.18 1 88.12 155 ALA B O 1
ATOM 6199 N N . GLU B 1 156 ? -24.484 23.172 -2.318 1 84.88 156 GLU B N 1
ATOM 6200 C CA . GLU B 1 156 ? -24.234 23.625 -0.953 1 84.88 156 GLU B CA 1
ATOM 6201 C C . GLU B 1 156 ? -22.75 23.5 -0.587 1 84.88 156 GLU B C 1
ATOM 6203 O O . GLU B 1 156 ? -22.234 24.281 0.21 1 84.88 156 GLU B O 1
ATOM 6208 N N . LEU B 1 157 ? -22.094 22.547 -1.171 1 88.12 157 LEU B N 1
ATOM 6209 C CA . LEU B 1 157 ? -20.703 22.281 -0.842 1 88.12 157 LEU B CA 1
ATOM 6210 C C . LEU B 1 157 ? -19.766 22.969 -1.838 1 88.12 157 LEU B C 1
ATOM 6212 O O . LEU B 1 157 ? -18.547 22.812 -1.755 1 88.12 157 LEU B O 1
ATOM 6216 N N . GLY B 1 158 ? -20.266 23.641 -2.801 1 82.5 158 GLY B N 1
ATOM 6217 C CA . GLY B 1 158 ? -19.453 24.344 -3.781 1 82.5 158 GLY B CA 1
ATOM 6218 C C . GLY B 1 158 ? -18.75 23.422 -4.754 1 82.5 158 GLY B C 1
ATOM 6219 O O . GLY B 1 158 ? -17.594 23.656 -5.117 1 82.5 158 GLY B O 1
ATOM 6220 N N . LEU B 1 159 ? -19.375 22.344 -5.105 1 88.06 159 LEU B N 1
ATOM 6221 C CA . LEU B 1 159 ? -18.766 21.344 -5.969 1 88.06 159 LEU B CA 1
ATOM 6222 C C . LEU B 1 159 ? -19.391 21.375 -7.355 1 88.06 159 LEU B C 1
ATOM 6224 O O . LEU B 1 159 ? -19.156 20.469 -8.164 1 88.06 159 LEU B O 1
ATOM 6228 N N . SER B 1 160 ? -20.156 22.312 -7.699 1 88.38 160 SER B N 1
ATOM 6229 C CA . SER B 1 160 ? -20.906 22.375 -8.945 1 88.38 160 SER B CA 1
ATOM 6230 C C . SER B 1 160 ? -19.984 22.391 -10.156 1 88.38 160 SER B C 1
ATOM 6232 O O . SER B 1 160 ? -20.312 21.828 -11.203 1 88.38 160 SER B O 1
ATOM 6234 N N . HIS B 1 161 ? -18.812 22.906 -10.023 1 83.81 161 HIS B N 1
ATOM 6235 C CA . HIS B 1 161 ? -17.891 23.047 -11.141 1 83.81 161 HIS B CA 1
ATOM 6236 C C . HIS B 1 161 ? -17.141 21.734 -11.398 1 83.81 161 HIS B C 1
ATOM 6238 O O . HIS B 1 161 ? -16.531 21.562 -12.461 1 83.81 161 HIS B O 1
ATOM 6244 N N . VAL B 1 162 ? -17.203 20.812 -10.469 1 88.94 162 VAL B N 1
ATOM 6245 C CA . VAL B 1 162 ? -16.469 19.562 -10.625 1 88.94 162 VAL B CA 1
ATOM 6246 C C . VAL B 1 162 ? -17.438 18.391 -10.578 1 88.94 162 VAL B C 1
ATOM 6248 O O . VAL B 1 162 ? -17.047 17.266 -10.219 1 88.94 162 VAL B O 1
ATOM 6251 N N . THR B 1 163 ? -18.625 18.609 -10.906 1 91.25 163 THR B N 1
ATOM 6252 C CA . THR B 1 163 ? -19.672 17.609 -10.805 1 91.25 163 THR B CA 1
ATOM 6253 C C . THR B 1 163 ? -19.344 16.391 -11.68 1 91.25 163 THR B C 1
ATOM 6255 O O . THR B 1 163 ? -19.578 15.25 -11.281 1 91.25 163 THR B O 1
ATOM 6258 N N . ALA B 1 164 ? -18.719 16.578 -12.797 1 91.06 164 ALA B N 1
ATOM 6259 C CA . ALA B 1 164 ? -18.469 15.508 -13.758 1 91.06 164 ALA B CA 1
ATOM 6260 C C . ALA B 1 164 ? -17.031 15.016 -13.672 1 91.06 164 ALA B C 1
ATOM 6262 O O . ALA B 1 164 ? -16.656 14.055 -14.336 1 91.06 164 ALA B O 1
ATOM 6263 N N . THR B 1 165 ? -16.359 15.586 -12.812 1 90.5 165 THR B N 1
ATOM 6264 C CA . THR B 1 165 ? -14.961 15.203 -12.672 1 90.5 165 THR B CA 1
ATOM 6265 C C . THR B 1 165 ? -14.828 13.953 -11.797 1 90.5 165 THR B C 1
ATOM 6267 O O . THR B 1 165 ? -15.594 13.773 -10.844 1 90.5 165 THR B O 1
ATOM 6270 N N . ARG B 1 166 ? -13.914 13.141 -12.164 1 90.38 166 ARG B N 1
ATOM 6271 C CA . ARG B 1 166 ? -13.664 11.93 -11.391 1 90.38 166 ARG B CA 1
ATOM 6272 C C . ARG B 1 166 ? -13.039 12.258 -10.039 1 90.38 166 ARG B C 1
ATOM 6274 O O . ARG B 1 166 ? -12.297 13.234 -9.914 1 90.38 166 ARG B O 1
ATOM 6281 N N . VAL B 1 167 ? -13.328 11.531 -9.023 1 88.44 167 VAL B N 1
ATOM 6282 C CA . VAL B 1 167 ? -12.805 11.734 -7.676 1 88.44 167 VAL B CA 1
ATOM 6283 C C . VAL B 1 167 ? -11.289 11.516 -7.672 1 88.44 167 VAL B C 1
ATOM 6285 O O . VAL B 1 167 ? -10.539 12.305 -7.09 1 88.44 167 VAL B O 1
ATOM 6288 N N . GLY B 1 168 ? -10.836 10.492 -8.367 1 80.38 168 GLY B N 1
ATOM 6289 C CA . GLY B 1 168 ? -9.406 10.258 -8.469 1 80.38 168 GLY B CA 1
ATOM 6290 C C . GLY B 1 168 ? -8.828 9.547 -7.266 1 80.38 168 GLY B C 1
ATOM 6291 O O . GLY B 1 168 ? -9.531 9.305 -6.281 1 80.38 168 GLY B O 1
ATOM 6292 N N . GLY B 1 169 ? -7.512 9.109 -7.391 1 72.81 169 GLY B N 1
ATOM 6293 C CA . GLY B 1 169 ? -6.785 8.398 -6.355 1 72.81 169 GLY B CA 1
ATOM 6294 C C . GLY B 1 169 ? -5.285 8.383 -6.578 1 72.81 169 GLY B C 1
ATOM 6295 O O . GLY B 1 169 ? -4.734 9.312 -7.18 1 72.81 169 GLY B O 1
ATOM 6296 N N . ALA B 1 170 ? -4.664 7.457 -6.027 1 63.78 170 ALA B N 1
ATOM 6297 C CA . ALA B 1 170 ? -3.209 7.352 -6.074 1 63.78 170 ALA B CA 1
ATOM 6298 C C . ALA B 1 170 ? -2.721 7.137 -7.504 1 63.78 170 ALA B C 1
ATOM 6300 O O . ALA B 1 170 ? -1.657 7.633 -7.887 1 63.78 170 ALA B O 1
ATOM 6301 N N . ASN B 1 171 ? -3.59 6.59 -8.297 1 64.62 171 ASN B N 1
ATOM 6302 C CA . ASN B 1 171 ? -3.113 6.188 -9.617 1 64.62 171 ASN B CA 1
ATOM 6303 C C . ASN B 1 171 ? -3.748 7.023 -10.727 1 64.62 171 ASN B C 1
ATOM 6305 O O . ASN B 1 171 ? -3.293 7 -11.867 1 64.62 171 ASN B O 1
ATOM 6309 N N . ILE B 1 172 ? -4.844 7.789 -10.305 1 73.12 172 ILE B N 1
ATOM 6310 C CA . ILE B 1 172 ? -5.562 8.562 -11.305 1 73.12 172 ILE B CA 1
ATOM 6311 C C . ILE B 1 172 ? -5.801 9.984 -10.797 1 73.12 172 ILE B C 1
ATOM 6313 O O . ILE B 1 172 ? -6.207 10.172 -9.648 1 73.12 172 ILE B O 1
ATOM 6317 N N . ARG B 1 173 ? -5.543 10.883 -11.617 1 74.44 173 ARG B N 1
ATOM 6318 C CA . ARG B 1 173 ? -5.766 12.281 -11.258 1 74.44 173 ARG B CA 1
ATOM 6319 C C . ARG B 1 173 ? -7.254 12.602 -11.203 1 74.44 173 ARG B C 1
ATOM 6321 O O . ARG B 1 173 ? -8.023 12.148 -12.055 1 74.44 173 ARG B O 1
ATOM 6328 N N . GLY B 1 174 ? -7.699 13.219 -10.164 1 82.94 174 GLY B N 1
ATOM 6329 C CA . GLY B 1 174 ? -9.078 13.648 -10.008 1 82.94 174 GLY B CA 1
ATOM 6330 C C . GLY B 1 174 ? -9.211 15.008 -9.344 1 82.94 174 GLY B C 1
ATOM 6331 O O . GLY B 1 174 ? -8.445 15.922 -9.641 1 82.94 174 GLY B O 1
ATOM 6332 N N . ILE B 1 175 ? -10.195 15.117 -8.562 1 84.88 175 ILE B N 1
ATOM 6333 C CA . ILE B 1 175 ? -10.484 16.375 -7.891 1 84.88 175 ILE B CA 1
ATOM 6334 C C . ILE B 1 175 ? -9.422 16.656 -6.832 1 84.88 175 ILE B C 1
ATOM 6336 O O . ILE B 1 175 ? -8.625 15.773 -6.5 1 84.88 175 ILE B O 1
ATOM 6340 N N . SER B 1 176 ? -9.43 17.891 -6.418 1 75.81 176 SER B N 1
ATOM 6341 C CA . SER B 1 176 ? -8.438 18.312 -5.434 1 75.81 176 SER B CA 1
ATOM 6342 C C . SER B 1 176 ? -8.719 17.688 -4.07 1 75.81 176 SER B C 1
ATOM 6344 O O . SER B 1 176 ? -9.797 17.125 -3.846 1 75.81 176 SER B O 1
ATOM 6346 N N . GLY B 1 177 ? -7.754 17.672 -3.115 1 77.38 177 GLY B N 1
ATOM 6347 C CA . GLY B 1 177 ? -7.926 17.141 -1.771 1 77.38 177 GLY B CA 1
ATOM 6348 C C . GLY B 1 177 ? -9.07 17.797 -1.015 1 77.38 177 GLY B C 1
ATOM 6349 O O . GLY B 1 177 ? -9.828 17.109 -0.324 1 77.38 177 GLY B O 1
ATOM 6350 N N . GLY B 1 178 ? -9.148 19.125 -1.163 1 79.94 178 GLY B N 1
ATOM 6351 C CA . GLY B 1 178 ? -10.234 19.844 -0.52 1 79.94 178 GLY B CA 1
ATOM 6352 C C . GLY B 1 178 ? -11.602 19.469 -1.073 1 79.94 178 GLY B C 1
ATOM 6353 O O . GLY B 1 178 ? -12.57 19.359 -0.321 1 79.94 178 GLY B O 1
ATOM 6354 N N . GLU B 1 179 ? -11.609 19.328 -2.359 1 83.12 179 GLU B N 1
ATOM 6355 C CA . GLU B 1 179 ? -12.859 18.922 -2.992 1 83.12 179 GLU B CA 1
ATOM 6356 C C . GLU B 1 179 ? -13.242 17.5 -2.586 1 83.12 179 GLU B C 1
ATOM 6358 O O . GLU B 1 179 ? -14.422 17.219 -2.367 1 83.12 179 GLU B O 1
ATOM 6363 N N . ARG B 1 180 ? -12.289 16.719 -2.516 1 88.69 180 ARG B N 1
ATOM 6364 C CA . ARG B 1 180 ? -12.531 15.344 -2.098 1 88.69 180 ARG B CA 1
ATOM 6365 C C . ARG B 1 180 ? -13.102 15.297 -0.684 1 88.69 180 ARG B C 1
ATOM 6367 O O . ARG B 1 180 ? -13.969 14.469 -0.388 1 88.69 180 ARG B O 1
ATOM 6374 N N . ARG B 1 181 ? -12.625 16.109 0.145 1 87.5 181 ARG B N 1
ATOM 6375 C CA . ARG B 1 181 ? -13.125 16.188 1.512 1 87.5 181 ARG B CA 1
ATOM 6376 C C . ARG B 1 181 ? -14.578 16.656 1.532 1 87.5 181 ARG B C 1
ATOM 6378 O O . ARG B 1 181 ? -15.391 16.156 2.318 1 87.5 181 ARG B O 1
ATOM 6385 N N . ARG B 1 182 ? -14.828 17.609 0.75 1 88.31 182 ARG B N 1
ATOM 6386 C CA . ARG B 1 182 ? -16.203 18.109 0.676 1 88.31 182 ARG B CA 1
ATOM 6387 C C . ARG B 1 182 ? -17.141 17.047 0.132 1 88.31 182 ARG B C 1
ATOM 6389 O O . ARG B 1 182 ? -18.312 16.984 0.534 1 88.31 182 ARG B O 1
ATOM 6396 N N . VAL B 1 183 ? -16.641 16.25 -0.75 1 91.69 183 VAL B N 1
ATOM 6397 C CA . VAL B 1 183 ? -17.453 15.141 -1.249 1 91.69 183 VAL B CA 1
ATOM 6398 C C . VAL B 1 183 ? -17.75 14.164 -0.115 1 91.69 183 VAL B C 1
ATOM 6400 O O . VAL B 1 183 ? -18.875 13.656 0.003 1 91.69 183 VAL B O 1
ATOM 6403 N N . SER B 1 184 ? -16.75 13.883 0.702 1 90.19 184 SER B N 1
ATOM 6404 C CA . SER B 1 184 ? -16.938 13 1.846 1 90.19 184 SER B CA 1
ATOM 6405 C C . SER B 1 184 ? -18 13.539 2.797 1 90.19 184 SER B C 1
ATOM 6407 O O . SER B 1 184 ? -18.797 12.773 3.342 1 90.19 184 SER B O 1
ATOM 6409 N N . ILE B 1 185 ? -18.016 14.789 2.984 1 89.44 185 ILE B N 1
ATOM 6410 C CA . ILE B 1 185 ? -19.016 15.438 3.812 1 89.44 185 ILE B CA 1
ATOM 6411 C C . ILE B 1 185 ? -20.391 15.352 3.123 1 89.44 185 ILE B C 1
ATOM 6413 O O . ILE B 1 185 ? -21.406 15.141 3.779 1 89.44 185 ILE B O 1
ATOM 6417 N N . GLY B 1 186 ? -20.328 15.5 1.823 1 90.56 186 GLY B N 1
ATOM 6418 C CA . GLY B 1 186 ? -21.547 15.43 1.045 1 90.56 186 GLY B CA 1
ATOM 6419 C C . GLY B 1 186 ? -22.25 14.086 1.171 1 90.56 186 GLY B C 1
ATOM 6420 O O . GLY B 1 186 ? -23.484 14.031 1.197 1 90.56 186 GLY B O 1
ATOM 6421 N N . ILE B 1 187 ? -21.5 13.078 1.298 1 90 187 ILE B N 1
ATOM 6422 C CA . ILE B 1 187 ? -22.047 11.734 1.471 1 90 187 ILE B CA 1
ATOM 6423 C C . ILE B 1 187 ? -22.891 11.688 2.734 1 90 187 ILE B C 1
ATOM 6425 O O . ILE B 1 187 ? -23.984 11.109 2.732 1 90 187 ILE B O 1
ATOM 6429 N N . GLN B 1 188 ? -22.453 12.383 3.721 1 86.12 188 GLN B N 1
ATOM 6430 C CA . GLN B 1 188 ? -23.172 12.383 4.996 1 86.12 188 GLN B CA 1
ATOM 6431 C C . GLN B 1 188 ? -24.328 13.375 4.977 1 86.12 188 GLN B C 1
ATOM 6433 O O . GLN B 1 188 ? -25.344 13.156 5.637 1 86.12 188 GLN B O 1
ATOM 6438 N N . LEU B 1 189 ? -24.203 14.344 4.172 1 88.06 189 LEU B N 1
ATOM 6439 C CA . LEU B 1 189 ? -25.203 15.406 4.121 1 88.06 189 LEU B CA 1
ATOM 6440 C C . LEU B 1 189 ? -26.438 14.953 3.348 1 88.06 189 LEU B C 1
ATOM 6442 O O . LEU B 1 189 ? -27.516 15.562 3.457 1 88.06 189 LEU B O 1
ATOM 6446 N N . LEU B 1 190 ? -26.25 14 2.584 1 87.31 190 LEU B N 1
ATOM 6447 C CA . LEU B 1 190 ? -27.359 13.523 1.758 1 87.31 190 LEU B CA 1
ATOM 6448 C C . LEU B 1 190 ? -28.547 13.094 2.623 1 87.31 190 LEU B C 1
ATOM 6450 O O . LEU B 1 190 ? -29.703 13.188 2.193 1 87.31 190 LEU B O 1
ATOM 6454 N N . MET B 1 191 ? -28.188 12.688 3.824 1 80.88 191 MET B N 1
ATOM 6455 C CA . MET B 1 191 ? -29.25 12.242 4.723 1 80.88 191 MET B CA 1
ATOM 6456 C C . MET B 1 191 ? -29.797 13.414 5.523 1 80.88 191 MET B C 1
ATOM 6458 O O . MET B 1 191 ? -30.688 13.234 6.359 1 80.88 191 MET B O 1
ATOM 6462 N N . ASP B 1 192 ? -29.266 14.508 5.309 1 81.5 192 ASP B N 1
ATOM 6463 C CA . ASP B 1 192 ? -29.703 15.734 5.961 1 81.5 192 ASP B CA 1
ATOM 6464 C C . ASP B 1 192 ? -29.672 15.586 7.48 1 81.5 192 ASP B C 1
ATOM 6466 O O . ASP B 1 192 ? -30.688 15.812 8.148 1 81.5 192 ASP B O 1
ATOM 6470 N N . PRO B 1 193 ? -28.578 15.25 8.016 1 87.88 193 PRO B N 1
ATOM 6471 C CA . PRO B 1 193 ? -28.469 15.102 9.469 1 87.88 193 PRO B CA 1
ATOM 6472 C C . PRO B 1 193 ? -28.578 16.422 10.211 1 87.88 193 PRO B C 1
ATOM 6474 O O . PRO B 1 193 ? -28.203 17.469 9.672 1 87.88 193 PRO B O 1
ATOM 6477 N N . SER B 1 194 ? -29.141 16.344 11.438 1 90.12 194 SER B N 1
ATOM 6478 C CA . SER B 1 194 ? -29.25 17.531 12.281 1 90.12 194 SER B CA 1
ATOM 6479 C C . SER B 1 194 ? -27.938 17.812 13.008 1 90.12 194 SER B C 1
ATOM 6481 O O . SER B 1 194 ? -27.656 18.953 13.367 1 90.12 194 SER B O 1
ATOM 6483 N N . ILE B 1 195 ? -27.234 16.719 13.195 1 93.06 195 ILE B N 1
ATOM 6484 C CA . ILE B 1 195 ? -25.953 16.844 13.898 1 93.06 195 ILE B CA 1
ATOM 6485 C C . ILE B 1 195 ? -24.828 16.312 13.016 1 93.06 195 ILE B C 1
ATOM 6487 O O . ILE B 1 195 ? -24.938 15.227 12.445 1 93.06 195 ILE B O 1
ATOM 6491 N N . LEU B 1 196 ? -23.844 17.078 12.82 1 93.88 196 LEU B N 1
ATOM 6492 C CA . LEU B 1 196 ? -22.688 16.672 12.047 1 93.88 196 LEU B CA 1
ATOM 6493 C C . LEU B 1 196 ? -21.438 16.594 12.938 1 93.88 196 LEU B C 1
ATOM 6495 O O . LEU B 1 196 ? -21.094 17.578 13.594 1 93.88 196 LEU B O 1
ATOM 6499 N N . LEU B 1 197 ? -20.875 15.43 13.062 1 95.12 197 LEU B N 1
ATOM 6500 C CA . LEU B 1 197 ? -19.625 15.211 13.789 1 95.12 197 LEU B CA 1
ATOM 6501 C C . LEU B 1 197 ? -18.469 15.008 12.82 1 95.12 197 LEU B C 1
ATOM 6503 O O . LEU B 1 197 ? -18.484 14.078 12.008 1 95.12 197 LEU B O 1
ATOM 6507 N N . LEU B 1 198 ? -17.5 15.859 12.844 1 94.94 198 LEU B N 1
ATOM 6508 C CA . LEU B 1 198 ? -16.359 15.781 11.938 1 94.94 198 LEU B CA 1
ATOM 6509 C C . LEU B 1 198 ? -15.062 15.594 12.703 1 94.94 198 LEU B C 1
ATOM 6511 O O . LEU B 1 198 ? -14.75 16.375 13.609 1 94.94 198 LEU B O 1
ATOM 6515 N N . ASP B 1 199 ? -14.359 14.562 12.367 1 91.69 199 ASP B N 1
ATOM 6516 C CA . ASP B 1 199 ? -13.07 14.305 13 1 91.69 199 ASP B CA 1
ATOM 6517 C C . ASP B 1 199 ? -11.922 14.859 12.164 1 91.69 199 ASP B C 1
ATOM 6519 O O . ASP B 1 199 ? -11.539 14.258 11.156 1 91.69 199 ASP B O 1
ATOM 6523 N N . GLU B 1 200 ? -11.344 15.891 12.547 1 89.12 200 GLU B N 1
ATOM 6524 C CA . GLU B 1 200 ? -10.203 16.562 11.93 1 89.12 200 GLU B CA 1
ATOM 6525 C C . GLU B 1 200 ? -10.43 16.75 10.43 1 89.12 200 GLU B C 1
ATOM 6527 O O . GLU B 1 200 ? -9.594 16.344 9.617 1 89.12 200 GLU B O 1
ATOM 6532 N N . PRO B 1 201 ? -11.43 17.484 10.078 1 89.69 201 PRO B N 1
ATOM 6533 C CA . PRO B 1 201 ? -11.758 17.656 8.664 1 89.69 201 PRO B CA 1
ATOM 6534 C C . PRO B 1 201 ? -10.719 18.484 7.906 1 89.69 201 PRO B C 1
ATOM 6536 O O . PRO B 1 201 ? -10.672 18.438 6.676 1 89.69 201 PRO B O 1
ATOM 6539 N N . THR B 1 202 ? -9.922 19.266 8.633 1 86.25 202 THR B N 1
ATOM 6540 C CA . THR B 1 202 ? -8.977 20.156 7.965 1 86.25 202 THR B CA 1
ATOM 6541 C C . THR B 1 202 ? -7.602 19.5 7.863 1 86.25 202 THR B C 1
ATOM 6543 O O . THR B 1 202 ? -6.668 20.094 7.316 1 86.25 202 THR B O 1
ATOM 6546 N N . SER B 1 203 ? -7.48 18.344 8.352 1 77.19 203 SER B N 1
ATOM 6547 C CA . SER B 1 203 ? -6.191 17.656 8.32 1 77.19 203 SER B CA 1
ATOM 6548 C C . SER B 1 203 ? -5.734 17.391 6.891 1 77.19 203 SER B C 1
ATOM 6550 O O . SER B 1 203 ? -6.523 16.938 6.059 1 77.19 203 SER B O 1
ATOM 6552 N N . GLY B 1 204 ? -4.512 17.766 6.574 1 68.19 204 GLY B N 1
ATOM 6553 C CA . GLY B 1 204 ? -3.947 17.5 5.262 1 68.19 204 GLY B CA 1
ATOM 6554 C C . GLY B 1 204 ? -4.328 18.531 4.227 1 68.19 204 GLY B C 1
ATOM 6555 O O . GLY B 1 204 ? -3.959 18.422 3.057 1 68.19 204 GLY B O 1
ATOM 6556 N N . LEU B 1 205 ? -5.121 19.516 4.676 1 73.88 205 LEU B N 1
ATOM 6557 C CA . LEU B 1 205 ? -5.531 20.578 3.764 1 73.88 205 LEU B CA 1
ATOM 6558 C C . LEU B 1 205 ? -4.664 21.812 3.945 1 73.88 205 LEU B C 1
ATOM 6560 O O . LEU B 1 205 ? -4.164 22.078 5.043 1 73.88 205 LEU B O 1
ATOM 6564 N N . ASP B 1 206 ? -4.512 22.531 2.881 1 69.06 206 ASP B N 1
ATOM 6565 C CA . ASP B 1 206 ? -3.848 23.828 2.99 1 69.06 206 ASP B CA 1
ATOM 6566 C C . ASP B 1 206 ? -4.746 24.844 3.684 1 69.06 206 ASP B C 1
ATOM 6568 O O . ASP B 1 206 ? -5.949 24.625 3.826 1 69.06 206 ASP B O 1
ATOM 6572 N N . SER B 1 207 ? -4.211 25.875 4.066 1 70.31 207 SER B N 1
ATOM 6573 C CA . SER B 1 207 ? -4.883 26.859 4.898 1 70.31 207 SER B CA 1
ATOM 6574 C C . SER B 1 207 ? -6.086 27.469 4.184 1 70.31 207 SER B C 1
ATOM 6576 O O . SER B 1 207 ? -7.133 27.688 4.797 1 70.31 207 SER B O 1
ATOM 6578 N N . PHE B 1 208 ? -5.91 27.688 2.957 1 69.06 208 PHE B N 1
ATOM 6579 C CA . PHE B 1 208 ? -7.008 28.297 2.227 1 69.06 208 PHE B CA 1
ATOM 6580 C C . PHE B 1 208 ? -8.172 27.328 2.072 1 69.06 208 PHE B C 1
ATOM 6582 O O . PHE B 1 208 ? -9.328 27.703 2.258 1 69.06 208 PHE B O 1
ATOM 6589 N N . THR B 1 209 ? -7.773 26.156 1.672 1 75.25 209 THR B N 1
ATOM 6590 C CA . THR B 1 209 ? -8.797 25.141 1.506 1 75.25 209 THR B CA 1
ATOM 6591 C C . THR B 1 209 ? -9.469 24.828 2.838 1 75.25 209 THR B C 1
ATOM 6593 O O . THR B 1 209 ? -10.68 24.594 2.891 1 75.25 209 THR B O 1
ATOM 6596 N N . ALA B 1 210 ? -8.656 24.828 3.867 1 83.88 210 ALA B N 1
ATOM 6597 C CA . ALA B 1 210 ? -9.195 24.594 5.199 1 83.88 210 ALA B CA 1
ATOM 6598 C C . ALA B 1 210 ? -10.172 25.688 5.605 1 83.88 210 ALA B C 1
ATOM 6600 O O . ALA B 1 210 ? -11.242 25.422 6.152 1 83.88 210 ALA B O 1
ATOM 6601 N N . HIS B 1 211 ? -9.781 26.906 5.383 1 84.38 211 HIS B N 1
ATOM 6602 C CA . HIS B 1 211 ? -10.641 28.047 5.715 1 84.38 211 HIS B CA 1
ATOM 6603 C C . HIS B 1 211 ? -11.961 27.969 4.957 1 84.38 211 HIS B C 1
ATOM 6605 O O . HIS B 1 211 ? -13.031 28.203 5.531 1 84.38 211 HIS B O 1
ATOM 6611 N N . HIS B 1 212 ? -11.844 27.609 3.732 1 81.69 212 HIS B N 1
ATOM 6612 C CA . HIS B 1 212 ? -13.047 27.5 2.92 1 81.69 212 HIS B CA 1
ATOM 6613 C C . HIS B 1 212 ? -13.953 26.391 3.424 1 81.69 212 HIS B C 1
ATOM 6615 O O . HIS B 1 212 ? -15.18 26.516 3.41 1 81.69 212 HIS B O 1
ATOM 6621 N N . LEU B 1 213 ? -13.383 25.375 3.732 1 87.81 213 LEU B N 1
ATOM 6622 C CA . LEU B 1 213 ? -14.148 24.25 4.262 1 87.81 213 LEU B CA 1
ATOM 6623 C C . LEU B 1 213 ? -14.891 24.641 5.535 1 87.81 213 LEU B C 1
ATOM 6625 O O . LEU B 1 213 ? -16.078 24.359 5.68 1 87.81 213 LEU B O 1
ATOM 6629 N N . ILE B 1 214 ? -14.227 25.328 6.453 1 92.94 214 ILE B N 1
ATOM 6630 C CA . ILE B 1 214 ? -14.836 25.703 7.723 1 92.94 214 ILE B CA 1
ATOM 6631 C C . ILE B 1 214 ? -15.914 26.75 7.48 1 92.94 214 ILE B C 1
ATOM 6633 O O . ILE B 1 214 ? -16.938 26.781 8.172 1 92.94 214 ILE B O 1
ATOM 6637 N N . GLN B 1 215 ? -15.656 27.578 6.527 1 90.25 215 GLN B N 1
ATOM 6638 C CA . GLN B 1 215 ? -16.688 28.531 6.152 1 90.25 215 GLN B CA 1
ATOM 6639 C C . GLN B 1 215 ? -17.953 27.828 5.668 1 90.25 215 GLN B C 1
ATOM 6641 O O . GLN B 1 215 ? -19.062 28.234 6.004 1 90.25 215 GLN B O 1
ATOM 6646 N N . THR B 1 216 ? -17.656 26.875 4.859 1 88.81 216 THR B N 1
ATOM 6647 C CA . THR B 1 216 ? -18.781 26.078 4.375 1 88.81 216 THR B CA 1
ATOM 6648 C C . THR B 1 216 ? -19.516 25.422 5.539 1 88.81 216 THR B C 1
ATOM 6650 O O . THR B 1 216 ? -20.75 25.422 5.59 1 88.81 216 THR B O 1
ATOM 6653 N N . LEU B 1 217 ? -18.844 24.906 6.461 1 93.38 217 LEU B N 1
ATOM 6654 C CA . LEU B 1 217 ? -19.422 24.25 7.621 1 93.38 217 LEU B CA 1
ATOM 6655 C C . LEU B 1 217 ? -20.172 25.266 8.492 1 93.38 217 LEU B C 1
ATOM 6657 O O . LEU B 1 217 ? -21.219 24.938 9.062 1 93.38 217 LEU B O 1
ATOM 6661 N N . SER B 1 218 ? -19.609 26.438 8.625 1 94.19 218 SER B N 1
ATOM 6662 C CA . SER B 1 218 ? -20.281 27.484 9.383 1 94.19 218 SER B CA 1
ATOM 6663 C C . SER B 1 218 ? -21.625 27.828 8.766 1 94.19 218 SER B C 1
ATOM 6665 O O . SER B 1 218 ? -22.609 28.047 9.484 1 94.19 218 SER B O 1
ATOM 6667 N N . ARG B 1 219 ? -21.594 27.875 7.473 1 89.75 219 ARG B N 1
ATOM 6668 C CA . ARG B 1 219 ? -22.844 28.141 6.766 1 89.75 219 ARG B CA 1
ATOM 6669 C C . ARG B 1 219 ? -23.844 27.016 6.996 1 89.75 219 ARG B C 1
ATOM 6671 O O . ARG B 1 219 ? -25.047 27.266 7.156 1 89.75 219 ARG B O 1
ATOM 6678 N N . LEU B 1 220 ? -23.375 25.844 6.961 1 90.19 220 LEU B N 1
ATOM 6679 C CA . LEU B 1 220 ? -24.234 24.688 7.211 1 90.19 220 LEU B CA 1
ATOM 6680 C C . LEU B 1 220 ? -24.812 24.734 8.625 1 90.19 220 LEU B C 1
ATOM 6682 O O . LEU B 1 220 ? -25.969 24.375 8.844 1 90.19 220 LEU B O 1
ATOM 6686 N N . ALA B 1 221 ? -23.969 25.141 9.57 1 93.44 221 ALA B N 1
ATOM 6687 C CA . ALA B 1 221 ? -24.438 25.281 10.953 1 93.44 221 ALA B CA 1
ATOM 6688 C C . ALA B 1 221 ? -25.562 26.297 11.062 1 93.44 221 ALA B C 1
ATOM 6690 O O . ALA B 1 221 ? -26.562 26.062 11.742 1 93.44 221 ALA B O 1
ATOM 6691 N N . LYS B 1 222 ? -25.422 27.375 10.391 1 90.56 222 LYS B N 1
ATOM 6692 C CA . LYS B 1 222 ? -26.422 28.453 10.438 1 90.56 222 LYS B CA 1
ATOM 6693 C C . LYS B 1 222 ? -27.734 28 9.789 1 90.56 222 LYS B C 1
ATOM 6695 O O . LYS B 1 222 ? -28.781 28.578 10.078 1 90.56 222 LYS B O 1
ATOM 6700 N N . ASN B 1 223 ? -27.578 27.031 8.945 1 87.38 223 ASN B N 1
ATOM 6701 C CA . ASN B 1 223 ? -28.766 26.453 8.336 1 87.38 223 ASN B CA 1
ATOM 6702 C C . ASN B 1 223 ? -29.391 25.391 9.234 1 87.38 223 ASN B C 1
ATOM 6704 O O . ASN B 1 223 ? -29.734 24.297 8.766 1 87.38 223 ASN B O 1
ATOM 6708 N N . GLN B 1 224 ? -29.344 25.594 10.531 1 87.81 224 GLN B N 1
ATOM 6709 C CA . GLN B 1 224 ? -30.078 24.828 11.547 1 87.81 224 GLN B CA 1
ATOM 6710 C C . GLN B 1 224 ? -29.438 23.453 11.766 1 87.81 224 GLN B C 1
ATOM 6712 O O . GLN B 1 224 ? -30.141 22.453 11.836 1 87.81 224 GLN B O 1
ATOM 6717 N N . ARG B 1 225 ? -28.219 23.391 11.781 1 91.5 225 ARG B N 1
ATOM 6718 C CA . ARG B 1 225 ? -27.5 22.172 12.086 1 91.5 225 ARG B CA 1
ATOM 6719 C C . ARG B 1 225 ? -26.547 22.375 13.258 1 91.5 225 ARG B C 1
ATOM 6721 O O . ARG B 1 225 ? -26.062 23.484 13.484 1 91.5 225 ARG B O 1
ATOM 6728 N N . THR B 1 226 ? -26.406 21.359 14.039 1 94.44 226 THR B N 1
ATOM 6729 C CA . THR B 1 226 ? -25.391 21.344 15.094 1 94.44 226 THR B CA 1
ATOM 6730 C C . THR B 1 226 ? -24.109 20.688 14.594 1 94.44 226 THR B C 1
ATOM 6732 O O . THR B 1 226 ? -24.125 19.531 14.18 1 94.44 226 THR B O 1
ATOM 6735 N N . ILE B 1 227 ? -23.062 21.406 14.562 1 96 227 ILE B N 1
ATOM 6736 C CA . ILE B 1 227 ? -21.828 20.875 14.016 1 96 227 ILE B CA 1
ATOM 6737 C C . ILE B 1 227 ? -20.766 20.812 15.102 1 96 227 ILE B C 1
ATOM 6739 O O . ILE B 1 227 ? -20.531 21.797 15.805 1 96 227 ILE B O 1
ATOM 6743 N N . LEU B 1 228 ? -20.203 19.703 15.344 1 96.56 228 LEU B N 1
ATOM 6744 C CA . LEU B 1 228 ? -19.047 19.484 16.219 1 96.56 228 LEU B CA 1
ATOM 6745 C C . LEU B 1 228 ? -17.844 19.016 15.406 1 96.56 228 LEU B C 1
ATOM 6747 O O . LEU B 1 228 ? -17.953 18.078 14.617 1 96.56 228 LEU B O 1
ATOM 6751 N N . LEU B 1 229 ? -16.766 19.641 15.492 1 95.81 229 LEU B N 1
ATOM 6752 C CA . LEU B 1 229 ? -15.586 19.203 14.766 1 95.81 229 LEU B CA 1
ATOM 6753 C C . LEU B 1 229 ? -14.352 19.25 15.656 1 95.81 229 LEU B C 1
ATOM 6755 O O . LEU B 1 229 ? -14.266 20.078 16.562 1 95.81 229 LEU B O 1
ATOM 6759 N N . SER B 1 230 ? -13.516 18.312 15.492 1 94.38 230 SER B N 1
ATOM 6760 C CA . SER B 1 230 ? -12.227 18.312 16.188 1 94.38 230 SER B CA 1
ATOM 6761 C C . SER B 1 230 ? -11.156 18.984 15.328 1 94.38 230 SER B C 1
ATOM 6763 O O . SER B 1 230 ? -11.141 18.844 14.109 1 94.38 230 SER B O 1
ATOM 6765 N N . ILE B 1 231 ? -10.398 19.797 15.938 1 88.75 231 ILE B N 1
ATOM 6766 C CA . ILE B 1 231 ? -9.312 20.484 15.242 1 88.75 231 ILE B CA 1
ATOM 6767 C C . ILE B 1 231 ? -8.094 20.578 16.156 1 88.75 231 ILE B C 1
ATOM 6769 O O . ILE B 1 231 ? -8.234 20.812 17.359 1 88.75 231 ILE B O 1
ATOM 6773 N N . HIS B 1 232 ? -7.035 20.375 15.742 1 77.62 232 HIS B N 1
ATOM 6774 C CA . HIS B 1 232 ? -5.816 20.453 16.547 1 77.62 232 HIS B CA 1
ATOM 6775 C C . HIS B 1 232 ? -5.379 21.891 16.734 1 77.62 232 HIS B C 1
ATOM 6777 O O . HIS B 1 232 ? -5.414 22.406 17.859 1 77.62 232 HIS B O 1
ATOM 6783 N N . GLN B 1 233 ? -4.844 22.531 15.703 1 75.25 233 GLN B N 1
ATOM 6784 C CA . GLN B 1 233 ? -4.387 23.922 15.805 1 75.25 233 GLN B CA 1
ATOM 6785 C C . GLN B 1 233 ? -4.852 24.734 14.609 1 75.25 233 GLN B C 1
ATOM 6787 O O . GLN B 1 233 ? -4.129 24.859 13.609 1 75.25 233 GLN B O 1
ATOM 6792 N N . PRO B 1 234 ? -5.992 25.391 14.891 1 78.94 234 PRO B N 1
ATOM 6793 C CA . PRO B 1 234 ? -6.5 26.172 13.766 1 78.94 234 PRO B CA 1
ATOM 6794 C C . PRO B 1 234 ? -5.801 27.531 13.625 1 78.94 234 PRO B C 1
ATOM 6796 O O . PRO B 1 234 ? -5.262 28.047 14.602 1 78.94 234 PRO B O 1
ATOM 6799 N N . ARG B 1 235 ? -5.879 28 12.461 1 80.44 235 ARG B N 1
ATOM 6800 C CA . ARG B 1 235 ? -5.445 29.375 12.219 1 80.44 235 ARG B CA 1
ATOM 6801 C C . ARG B 1 235 ? -6.383 30.375 12.891 1 80.44 235 ARG B C 1
ATOM 6803 O O . ARG B 1 235 ? -7.504 30.016 13.266 1 80.44 235 ARG B O 1
ATOM 6810 N N . SER B 1 236 ? -5.914 31.578 13.016 1 81 236 SER B N 1
ATOM 6811 C CA . SER B 1 236 ? -6.691 32.625 13.695 1 81 236 SER B CA 1
ATOM 6812 C C . SER B 1 236 ? -7.996 32.906 12.961 1 81 236 SER B C 1
ATOM 6814 O O . SER B 1 236 ? -9.039 33.094 13.586 1 81 236 SER B O 1
ATOM 6816 N N . ASP B 1 237 ? -7.867 32.875 11.625 1 82.62 237 ASP B N 1
ATOM 6817 C CA . ASP B 1 237 ? -9.055 33.156 10.836 1 82.62 237 ASP B CA 1
ATOM 6818 C C . ASP B 1 237 ? -10.094 32.062 10.945 1 82.62 237 ASP B C 1
ATOM 6820 O O . ASP B 1 237 ? -11.297 32.281 10.836 1 82.62 237 ASP B O 1
ATOM 6824 N N . ILE B 1 238 ? -9.609 30.891 11.094 1 87.75 238 ILE B N 1
ATOM 6825 C CA . ILE B 1 238 ? -10.492 29.75 11.258 1 87.75 238 ILE B CA 1
ATOM 6826 C C . ILE B 1 238 ? -11.062 29.734 12.672 1 87.75 238 ILE B C 1
ATOM 6828 O O . ILE B 1 238 ? -12.242 29.438 12.867 1 87.75 238 ILE B O 1
ATOM 6832 N N . PHE B 1 239 ? -10.234 30.125 13.594 1 89.19 239 PHE B N 1
ATOM 6833 C CA . PHE B 1 239 ? -10.617 30.141 15 1 89.19 239 PHE B CA 1
ATOM 6834 C C . PHE B 1 239 ? -11.805 31.078 15.219 1 89.19 239 PHE B C 1
ATOM 6836 O O . PHE B 1 239 ? -12.703 30.766 16.016 1 89.19 239 PHE B O 1
ATOM 6843 N N . GLU B 1 240 ? -11.836 32.094 14.539 1 88.56 240 GLU B N 1
ATOM 6844 C CA . GLU B 1 240 ? -12.867 33.125 14.703 1 88.56 240 GLU B CA 1
ATOM 6845 C C . GLU B 1 240 ? -14.211 32.625 14.156 1 88.56 240 GLU B C 1
ATOM 6847 O O . GLU B 1 240 ? -15.258 33.188 14.484 1 88.56 240 GLU B O 1
ATOM 6852 N N . LEU B 1 241 ? -14.148 31.656 13.367 1 92.25 241 LEU B N 1
ATOM 6853 C CA . LEU B 1 241 ? -15.375 31.172 12.742 1 92.25 241 LEU B CA 1
ATOM 6854 C C . LEU B 1 241 ? -16.141 30.25 13.695 1 92.25 241 LEU B C 1
ATOM 6856 O O . LEU B 1 241 ? -17.312 29.969 13.469 1 92.25 241 LEU B O 1
ATOM 6860 N N . PHE B 1 242 ? -15.531 29.828 14.758 1 95.31 242 PHE B N 1
ATOM 6861 C CA . PHE B 1 242 ? -16.188 28.938 15.703 1 95.31 242 PHE B CA 1
ATOM 6862 C C . PHE B 1 242 ? -17.078 29.719 16.656 1 95.31 242 PHE B C 1
ATOM 6864 O O . PHE B 1 242 ? -16.719 30.812 17.109 1 95.31 242 PHE B O 1
ATOM 6871 N N . ASP B 1 243 ? -18.188 29.234 16.953 1 94.94 243 ASP B N 1
ATOM 6872 C CA . ASP B 1 243 ? -19.094 29.859 17.922 1 94.94 243 ASP B CA 1
ATOM 6873 C C . ASP B 1 243 ? -18.672 29.531 19.344 1 94.94 243 ASP B C 1
ATOM 6875 O O . ASP B 1 243 ? -18.609 30.422 20.203 1 94.94 243 ASP B O 1
ATOM 6879 N N . LYS B 1 244 ? -18.438 28.266 19.562 1 95.44 244 LYS B N 1
ATOM 6880 C CA . LYS B 1 244 ? -17.984 27.766 20.859 1 95.44 244 LYS B CA 1
ATOM 6881 C C . LYS B 1 244 ? -16.75 26.891 20.719 1 95.44 244 LYS B C 1
ATOM 6883 O O . LYS B 1 244 ? -16.5 26.328 19.656 1 95.44 244 LYS B O 1
ATOM 6888 N N . VAL B 1 245 ? -16.047 26.828 21.797 1 95.44 245 VAL B N 1
ATOM 6889 C CA . VAL B 1 245 ? -14.82 26.047 21.781 1 95.44 245 VAL B CA 1
ATOM 6890 C C . VAL B 1 245 ? -14.719 25.219 23.062 1 95.44 245 VAL B C 1
ATOM 6892 O O . VAL B 1 245 ? -15.102 25.672 24.141 1 95.44 245 VAL B O 1
ATOM 6895 N N . LEU B 1 246 ? -14.383 23.984 22.906 1 95.31 246 LEU B N 1
ATOM 6896 C CA . LEU B 1 246 ? -14.078 23.062 23.984 1 95.31 246 LEU B CA 1
ATOM 6897 C C . LEU B 1 246 ? -12.609 22.656 23.953 1 95.31 246 LEU B C 1
ATOM 6899 O O . LEU B 1 246 ? -12.148 22.047 23 1 95.31 246 LEU B O 1
ATOM 6903 N N . VAL B 1 247 ? -11.891 23.047 24.938 1 94.44 247 VAL B N 1
ATOM 6904 C CA . VAL B 1 247 ? -10.477 22.703 25.016 1 94.44 247 VAL B CA 1
ATOM 6905 C C . VAL B 1 247 ? -10.289 21.516 25.953 1 94.44 247 VAL B C 1
ATOM 6907 O O . VAL B 1 247 ? -10.641 21.594 27.141 1 94.44 247 VAL B O 1
ATOM 6910 N N . LEU B 1 248 ? -9.727 20.469 25.406 1 93.12 248 LEU B N 1
ATOM 6911 C CA . LEU B 1 248 ? -9.5 19.266 26.172 1 93.12 248 LEU B CA 1
ATOM 6912 C C . LEU B 1 248 ? -8.008 19.047 26.438 1 93.12 248 LEU B C 1
ATOM 6914 O O . LEU B 1 248 ? -7.176 19.328 25.578 1 93.12 248 LEU B O 1
ATOM 6918 N N . SER B 1 249 ? -7.73 18.703 27.625 1 90.69 249 SER B N 1
ATOM 6919 C CA . SER B 1 249 ? -6.375 18.328 28.016 1 90.69 249 SER B CA 1
ATOM 6920 C C . SER B 1 249 ? -6.387 17.062 28.875 1 90.69 249 SER B C 1
ATOM 6922 O O . SER B 1 249 ? -7.074 17.016 29.891 1 90.69 249 SER B O 1
ATOM 6924 N N . VAL B 1 250 ? -5.684 16.047 28.531 1 87.62 250 VAL B N 1
ATOM 6925 C CA . VAL B 1 250 ? -5.559 14.773 29.234 1 87.62 250 VAL B CA 1
ATOM 6926 C C . VAL B 1 250 ? -6.941 14.227 29.562 1 87.62 250 VAL B C 1
ATOM 6928 O O . VAL B 1 250 ? -7.207 13.844 30.703 1 87.62 250 VAL B O 1
ATOM 6931 N N . GLY B 1 251 ? -7.863 14.453 28.688 1 91.12 251 GLY B N 1
ATOM 6932 C CA . GLY B 1 251 ? -9.188 13.875 28.828 1 91.12 251 GLY B CA 1
ATOM 6933 C C . GLY B 1 251 ? -10.125 14.734 29.656 1 91.12 251 GLY B C 1
ATOM 6934 O O . GLY B 1 251 ? -11.266 14.344 29.922 1 91.12 251 GLY B O 1
ATOM 6935 N N . GLN B 1 252 ? -9.688 15.859 30.094 1 93.12 252 GLN B N 1
ATOM 6936 C CA . GLN B 1 252 ? -10.5 16.75 30.906 1 93.12 252 GLN B CA 1
ATOM 6937 C C . GLN B 1 252 ? -10.68 18.109 30.234 1 93.12 252 GLN B C 1
ATOM 6939 O O . GLN B 1 252 ? -9.922 18.453 29.328 1 93.12 252 GLN B O 1
ATOM 6944 N N . THR B 1 253 ? -11.68 18.859 30.734 1 94.38 253 THR B N 1
ATOM 6945 C CA . THR B 1 253 ? -12 20.141 30.125 1 94.38 253 THR B CA 1
ATOM 6946 C C . THR B 1 253 ? -11.211 21.266 30.797 1 94.38 253 THR B C 1
ATOM 6948 O O . THR B 1 253 ? -11.227 21.391 32.031 1 94.38 253 THR B O 1
ATOM 6951 N N . VAL B 1 254 ? -10.594 22.047 30 1 93.69 254 VAL B N 1
ATOM 6952 C CA . VAL B 1 254 ? -9.852 23.203 30.484 1 93.69 254 VAL B CA 1
ATOM 6953 C C . VAL B 1 254 ? -10.688 24.469 30.297 1 93.69 254 VAL B C 1
ATOM 6955 O O . VAL B 1 254 ? -10.586 25.406 31.078 1 93.69 254 VAL B O 1
ATOM 6958 N N . TYR B 1 255 ? -11.414 24.453 29.219 1 93.69 255 TYR B N 1
ATOM 6959 C CA . TYR B 1 255 ? -12.258 25.594 28.891 1 93.69 255 TYR B CA 1
ATOM 6960 C C . TYR B 1 255 ? -13.445 25.172 28.031 1 93.69 255 TYR B C 1
ATOM 6962 O O . TYR B 1 255 ? -13.305 24.328 27.141 1 93.69 255 TYR B O 1
ATOM 6970 N N . TYR B 1 256 ? -14.531 25.641 28.312 1 94.56 256 TYR B N 1
ATOM 6971 C CA . TYR B 1 256 ? -15.727 25.547 27.484 1 94.56 256 TYR B CA 1
ATOM 6972 C C . TYR B 1 256 ? -16.5 26.844 27.484 1 94.56 256 TYR B C 1
ATOM 6974 O O . TYR B 1 256 ? -16.844 27.375 28.547 1 94.56 256 TYR B O 1
ATOM 6982 N N . GLY B 1 257 ? -16.734 27.391 26.312 1 93.25 257 GLY B N 1
ATOM 6983 C CA . GLY B 1 257 ? -17.469 28.641 26.188 1 93.25 257 GLY B CA 1
ATOM 6984 C C . GLY B 1 257 ? -17.406 29.25 24.812 1 93.25 257 GLY B C 1
ATOM 6985 O O . GLY B 1 257 ? -17.047 28.578 23.844 1 93.25 257 GLY B O 1
ATOM 6986 N N . GLU B 1 258 ? -17.844 30.438 24.719 1 94.38 258 GLU B N 1
ATOM 6987 C CA . GLU B 1 258 ? -17.797 31.156 23.453 1 94.38 258 GLU B CA 1
ATOM 6988 C C . GLU B 1 258 ? -16.344 31.469 23.062 1 94.38 258 GLU B C 1
ATOM 6990 O O . GLU B 1 258 ? -15.508 31.75 23.906 1 94.38 258 GLU B O 1
ATOM 6995 N N . THR B 1 259 ? -16.109 31.406 21.812 1 93.06 259 THR B N 1
ATOM 6996 C CA . THR B 1 259 ? -14.758 31.625 21.281 1 93.06 259 THR B CA 1
ATOM 6997 C C . THR B 1 259 ? -14.281 33.031 21.625 1 93.06 259 THR B C 1
ATOM 6999 O O . THR B 1 259 ? -13.117 33.219 21.969 1 93.06 259 THR B O 1
ATOM 7002 N N . ARG B 1 260 ? -15.133 34 21.609 1 89.25 260 ARG B N 1
ATOM 7003 C CA . ARG B 1 260 ? -14.781 35.406 21.828 1 89.25 260 ARG B CA 1
ATOM 7004 C C . ARG B 1 260 ? -14.375 35.656 23.281 1 89.25 260 ARG B C 1
ATOM 7006 O O . ARG B 1 260 ? -13.609 36.562 23.562 1 89.25 260 ARG B O 1
ATOM 7013 N N . THR B 1 261 ? -14.852 34.812 24.188 1 92.44 261 THR B N 1
ATOM 7014 C CA . THR B 1 261 ? -14.617 35.031 25.609 1 92.44 261 THR B CA 1
ATOM 7015 C C . THR B 1 261 ? -13.43 34.188 26.094 1 92.44 261 THR B C 1
ATOM 7017 O O . THR B 1 261 ? -13.039 34.281 27.266 1 92.44 261 THR B O 1
ATOM 7020 N N . MET B 1 262 ? -12.922 33.438 25.25 1 92.25 262 MET B N 1
ATOM 7021 C CA . MET B 1 262 ? -11.836 32.531 25.641 1 92.25 262 MET B CA 1
ATOM 7022 C C . MET B 1 262 ? -10.625 33.312 26.109 1 92.25 262 MET B C 1
ATOM 7024 O O . MET B 1 262 ? -10.023 33 27.141 1 92.25 262 MET B O 1
ATOM 7028 N N . VAL B 1 263 ? -10.258 34.375 25.359 1 92.38 263 VAL B N 1
ATOM 7029 C CA . VAL B 1 263 ? -9.094 35.188 25.688 1 92.38 263 VAL B CA 1
ATOM 7030 C C . VAL B 1 263 ? -9.289 35.844 27.047 1 92.38 263 VAL B C 1
ATOM 7032 O O . VAL B 1 263 ? -8.367 35.875 27.875 1 92.38 263 VAL B O 1
ATOM 7035 N N . ASP B 1 264 ? -10.469 36.344 27.281 1 92.88 264 ASP B N 1
ATOM 7036 C CA . ASP B 1 264 ? -10.789 37 28.547 1 92.88 264 ASP B CA 1
ATOM 7037 C C . ASP B 1 264 ? -10.711 36 29.703 1 92.88 264 ASP B C 1
ATOM 7039 O O . ASP B 1 264 ? -10.227 36.344 30.797 1 92.88 264 ASP B O 1
ATOM 7043 N N . TYR B 1 265 ? -11.219 34.875 29.531 1 93.31 265 TYR B N 1
ATOM 7044 C CA . TYR B 1 265 ? -11.219 33.812 30.547 1 93.31 265 TYR B CA 1
ATOM 7045 C C . TYR B 1 265 ? -9.797 33.5 31 1 93.31 265 TYR B C 1
ATOM 7047 O O . TYR B 1 265 ? -9.492 33.531 32.188 1 93.31 265 TYR B O 1
ATOM 7055 N N . PHE B 1 266 ? -8.906 33.219 30.109 1 94.06 266 PHE B N 1
ATOM 7056 C CA . PHE B 1 266 ? -7.539 32.844 30.438 1 94.06 266 PHE B CA 1
ATOM 7057 C C . PHE B 1 266 ? -6.758 34.031 30.969 1 94.06 266 PHE B C 1
ATOM 7059 O O . PHE B 1 266 ? -5.863 33.844 31.812 1 94.06 266 PHE B O 1
ATOM 7066 N N . THR B 1 267 ? -7.09 35.188 30.406 1 93.69 267 THR B N 1
ATOM 7067 C CA . THR B 1 267 ? -6.457 36.406 30.938 1 93.69 267 THR B CA 1
ATOM 7068 C C . THR B 1 267 ? -6.77 36.562 32.438 1 93.69 267 THR B C 1
ATOM 7070 O O . THR B 1 267 ? -5.898 36.938 33.219 1 93.69 267 THR B O 1
ATOM 7073 N N . ARG B 1 268 ? -7.98 36.281 32.875 1 92.81 268 ARG B N 1
ATOM 7074 C CA . ARG B 1 268 ? -8.398 36.375 34.25 1 92.81 268 ARG B CA 1
ATOM 7075 C C . ARG B 1 268 ? -7.668 35.344 35.125 1 92.81 268 ARG B C 1
ATOM 7077 O O . ARG B 1 268 ? -7.445 35.562 36.312 1 92.81 268 ARG B O 1
ATOM 7084 N N . LEU B 1 269 ? -7.312 34.25 34.562 1 93.12 269 LEU B N 1
ATOM 7085 C CA . LEU B 1 269 ? -6.594 33.188 35.25 1 93.12 269 LEU B CA 1
ATOM 7086 C C . LEU B 1 269 ? -5.109 33.531 35.344 1 93.12 269 LEU B C 1
ATOM 7088 O O . LEU B 1 269 ? -4.348 32.781 36 1 93.12 269 LEU B O 1
ATOM 7092 N N . GLY B 1 270 ? -4.68 34.562 34.625 1 92.81 270 GLY B N 1
ATOM 7093 C CA . GLY B 1 270 ? -3.293 35 34.75 1 92.81 270 GLY B CA 1
ATOM 7094 C C . GLY B 1 270 ? -2.473 34.688 33.5 1 92.81 270 GLY B C 1
ATOM 7095 O O . GLY B 1 270 ? -1.244 34.781 33.531 1 92.81 270 GLY B O 1
ATOM 7096 N N . TYR B 1 271 ? -3.203 34.312 32.5 1 93.56 271 TYR B N 1
ATOM 7097 C CA . TYR B 1 271 ? -2.473 33.969 31.297 1 93.56 271 TYR B CA 1
ATOM 7098 C C . TYR B 1 271 ? -2.939 34.812 30.125 1 93.56 271 TYR B C 1
ATOM 7100 O O . TYR B 1 271 ? -3.578 34.281 29.203 1 93.56 271 TYR B O 1
ATOM 7108 N N . PRO B 1 272 ? -2.525 36.031 30.078 1 92.31 272 PRO B N 1
ATOM 7109 C CA . PRO B 1 272 ? -2.908 36.875 28.938 1 92.31 272 PRO B CA 1
ATOM 7110 C C . PRO B 1 272 ? -2.195 36.469 27.656 1 92.31 272 PRO B C 1
ATOM 7112 O O . PRO B 1 272 ? -1.026 36.094 27.688 1 92.31 272 PRO B O 1
ATOM 7115 N N . CYS B 1 273 ? -2.953 36.469 26.578 1 89.94 273 CYS B N 1
ATOM 7116 C CA . CYS B 1 273 ? -2.385 36.125 25.297 1 89.94 273 CYS B CA 1
ATOM 7117 C C . CYS B 1 273 ? -1.377 37.156 24.828 1 89.94 273 CYS B C 1
ATOM 7119 O O . CYS B 1 273 ? -1.687 38.344 24.797 1 89.94 273 CYS B O 1
ATOM 7121 N N . PRO B 1 274 ? -0.232 36.812 24.484 1 85.69 274 PRO B N 1
ATOM 7122 C CA . PRO B 1 274 ? 0.767 37.75 24 1 85.69 274 PRO B CA 1
ATOM 7123 C C . PRO B 1 274 ? 0.359 38.406 22.688 1 85.69 274 PRO B C 1
ATOM 7125 O O . PRO B 1 274 ? -0.464 37.875 21.953 1 85.69 274 PRO B O 1
ATOM 7128 N N . GLU B 1 275 ? 0.955 39.531 22.406 1 81.62 275 GLU B N 1
ATOM 7129 C CA . GLU B 1 275 ? 0.674 40.25 21.172 1 81.62 275 GLU B CA 1
ATOM 7130 C C . GLU B 1 275 ? 1.157 39.469 19.953 1 81.62 275 GLU B C 1
ATOM 7132 O O . GLU B 1 275 ? 2.18 38.781 20.016 1 81.62 275 GLU B O 1
ATOM 7137 N N . LEU B 1 276 ? 0.372 39.5 18.906 1 79.69 276 LEU B N 1
ATOM 7138 C CA . LEU B 1 276 ? 0.741 38.906 17.625 1 79.69 276 LEU B CA 1
ATOM 7139 C C . LEU B 1 276 ? 0.792 37.406 17.719 1 79.69 276 LEU B C 1
ATOM 7141 O O . LEU B 1 276 ? 1.697 36.75 17.156 1 79.69 276 LEU B O 1
ATOM 7145 N N . THR B 1 277 ? 0.03 36.938 18.672 1 84.5 277 THR B N 1
ATOM 7146 C CA . THR B 1 277 ? -0.048 35.5 18.844 1 84.5 277 THR B CA 1
ATOM 7147 C C . THR B 1 277 ? -1.481 35 18.656 1 84.5 277 THR B C 1
ATOM 7149 O O . THR B 1 277 ? -2.43 35.688 19.078 1 84.5 277 THR B O 1
ATOM 7152 N N . ASN B 1 278 ? -1.568 33.938 17.969 1 85.5 278 ASN B N 1
ATOM 7153 C CA . ASN B 1 278 ? -2.867 33.281 17.844 1 85.5 278 ASN B CA 1
ATOM 7154 C C . ASN B 1 278 ? -3.334 32.688 19.188 1 85.5 278 ASN B C 1
ATOM 7156 O O . ASN B 1 278 ? -2.652 31.844 19.766 1 85.5 278 ASN B O 1
ATOM 7160 N N . PRO B 1 279 ? -4.414 33.188 19.672 1 86.94 279 PRO B N 1
ATOM 7161 C CA . PRO B 1 279 ? -4.898 32.688 20.969 1 86.94 279 PRO B CA 1
ATOM 7162 C C . PRO B 1 279 ? -5.047 31.188 21.016 1 86.94 279 PRO B C 1
ATOM 7164 O O . PRO B 1 279 ? -4.766 30.562 22.047 1 86.94 279 PRO B O 1
ATOM 7167 N N . SER B 1 280 ? -5.496 30.609 19.938 1 86.44 280 SER B N 1
ATOM 7168 C CA . SER B 1 280 ? -5.664 29.156 19.906 1 86.44 280 SER B CA 1
ATOM 7169 C C . SER B 1 280 ? -4.34 28.438 20.156 1 86.44 280 SER B C 1
ATOM 7171 O O . SER B 1 280 ? -4.281 27.453 20.891 1 86.44 280 SER B O 1
ATOM 7173 N N . ASP B 1 281 ? -3.314 28.953 19.531 1 83.38 281 ASP B N 1
ATOM 7174 C CA . ASP B 1 281 ? -1.994 28.359 19.703 1 83.38 281 ASP B CA 1
ATOM 7175 C C . ASP B 1 281 ? -1.505 28.5 21.141 1 83.38 281 ASP B C 1
ATOM 7177 O O . ASP B 1 281 ? -0.995 27.531 21.719 1 83.38 281 ASP B O 1
ATOM 7181 N N . TYR B 1 282 ? -1.663 29.672 21.609 1 86.06 282 TYR B N 1
ATOM 7182 C CA . TYR B 1 282 ? -1.153 29.984 22.938 1 86.06 282 TYR B CA 1
ATOM 7183 C C . TYR B 1 282 ? -1.862 29.141 24 1 86.06 282 TYR B C 1
ATOM 7185 O O . TYR B 1 282 ? -1.215 28.516 24.844 1 86.06 282 TYR B O 1
ATOM 7193 N N . TYR B 1 283 ? -3.08 29.109 23.953 1 88.06 283 TYR B N 1
ATOM 7194 C CA . TYR B 1 283 ? -3.85 28.438 25 1 88.06 283 TYR B CA 1
ATOM 7195 C C . TYR B 1 283 ? -3.775 26.922 24.828 1 88.06 283 TYR B C 1
ATOM 7197 O O . TYR B 1 283 ? -3.832 26.172 25.797 1 88.06 283 TYR B O 1
ATOM 7205 N N . MET B 1 284 ? -3.646 26.438 23.625 1 86.56 284 MET B N 1
ATOM 7206 C CA . MET B 1 284 ? -3.43 25.016 23.422 1 86.56 284 MET B CA 1
ATOM 7207 C C . MET B 1 284 ? -2.092 24.578 24 1 86.56 284 MET B C 1
ATOM 7209 O O . MET B 1 284 ? -1.983 23.469 24.547 1 86.56 284 MET B O 1
ATOM 7213 N N . ASP B 1 285 ? -1.134 25.391 23.844 1 83.5 285 ASP B N 1
ATOM 7214 C CA . ASP B 1 285 ? 0.172 25.094 24.422 1 83.5 285 ASP B CA 1
ATOM 7215 C C . ASP B 1 285 ? 0.103 25.047 25.953 1 83.5 285 ASP B C 1
ATOM 7217 O O . ASP B 1 285 ? 0.765 24.219 26.578 1 83.5 285 ASP B O 1
ATOM 7221 N N . LEU B 1 286 ? -0.649 25.984 26.406 1 86.81 286 LEU B N 1
ATOM 7222 C CA . LEU B 1 286 ? -0.83 26.047 27.844 1 86.81 286 LEU B CA 1
ATOM 7223 C C . LEU B 1 286 ? -1.518 24.781 28.359 1 86.81 286 LEU B C 1
ATOM 7225 O O . LEU B 1 286 ? -1.237 24.328 29.484 1 86.81 286 LEU B O 1
ATOM 7229 N N . ALA B 1 287 ? -2.387 24.219 27.547 1 88.62 287 ALA B N 1
ATOM 7230 C CA . ALA B 1 287 ? -3.211 23.094 27.953 1 88.62 287 ALA B CA 1
ATOM 7231 C C . ALA B 1 287 ? -2.551 21.766 27.578 1 88.62 287 ALA B C 1
ATOM 7233 O O . ALA B 1 287 ? -3.18 20.703 27.672 1 88.62 287 ALA B O 1
ATOM 7234 N N . THR B 1 288 ? -1.366 21.766 27.109 1 85.25 288 THR B N 1
ATOM 7235 C CA . THR B 1 288 ? -0.691 20.547 26.688 1 85.25 288 THR B CA 1
ATOM 7236 C C . THR B 1 288 ? 0.479 20.219 27.609 1 85.25 288 THR B C 1
ATOM 7238 O O . THR B 1 288 ? 1.201 21.109 28.047 1 85.25 288 THR B O 1
ATOM 7241 N N . ILE B 1 289 ? 0.586 18.953 27.969 1 81.12 289 ILE B N 1
ATOM 7242 C CA . ILE B 1 289 ? 1.701 18.484 28.781 1 81.12 289 ILE B CA 1
ATOM 7243 C C . ILE B 1 289 ? 2.889 18.141 27.891 1 81.12 289 ILE B C 1
ATOM 7245 O O . ILE B 1 289 ? 2.775 17.312 26.984 1 81.12 289 ILE B O 1
ATOM 7249 N N . ASP B 1 290 ? 3.879 18.828 28.078 1 74.56 290 ASP B N 1
ATOM 7250 C CA . ASP B 1 290 ? 5.102 18.594 27.312 1 74.56 290 ASP B CA 1
ATOM 7251 C C . ASP B 1 290 ? 5.992 17.562 28.016 1 74.56 290 ASP B C 1
ATOM 7253 O O . ASP B 1 290 ? 6.738 17.891 28.938 1 74.56 290 ASP B O 1
ATOM 7257 N N . ALA B 1 291 ? 5.988 16.344 27.5 1 67.12 291 ALA B N 1
ATOM 7258 C CA . ALA B 1 291 ? 6.719 15.25 28.125 1 67.12 291 ALA B CA 1
ATOM 7259 C C . ALA B 1 291 ? 8.125 15.117 27.547 1 67.12 291 ALA B C 1
ATOM 7261 O O . ALA B 1 291 ? 8.719 14.039 27.578 1 67.12 291 ALA B O 1
ATOM 7262 N N . THR B 1 292 ? 8.672 16.156 26.922 1 62.47 292 THR B N 1
ATOM 7263 C CA . THR B 1 292 ? 9.984 16.094 26.297 1 62.47 292 THR B CA 1
ATOM 7264 C C . THR B 1 292 ? 11.086 15.938 27.328 1 62.47 292 THR B C 1
ATOM 7266 O O . THR B 1 292 ? 12.008 15.141 27.156 1 62.47 292 THR B O 1
ATOM 7269 N N . THR B 1 293 ? 11.094 16.812 28.484 1 64.62 293 THR B N 1
ATOM 7270 C CA . THR B 1 293 ? 12.016 16.719 29.609 1 64.62 293 THR B CA 1
ATOM 7271 C C . THR B 1 293 ? 11.25 16.578 30.922 1 64.62 293 THR B C 1
ATOM 7273 O O . THR B 1 293 ? 10.07 16.938 31 1 64.62 293 THR B O 1
ATOM 7276 N N . ASP B 1 294 ? 11.875 15.984 31.812 1 74.31 294 ASP B N 1
ATOM 7277 C CA . ASP B 1 294 ? 11.227 15.82 33.094 1 74.31 294 ASP B CA 1
ATOM 7278 C C . ASP B 1 294 ? 10.844 17.172 33.688 1 74.31 294 ASP B C 1
ATOM 7280 O O . ASP B 1 294 ? 9.797 17.297 34.344 1 74.31 294 ASP B O 1
ATOM 7284 N N . GLU B 1 295 ? 11.758 18.078 33.469 1 79.56 295 GLU B N 1
ATOM 7285 C CA . GLU B 1 295 ? 11.492 19.406 34 1 79.56 295 GLU B CA 1
ATOM 7286 C C . GLU B 1 295 ? 10.281 20.047 33.312 1 79.56 295 GLU B C 1
ATOM 7288 O O . GLU B 1 295 ? 9.414 20.609 34 1 79.56 295 GLU B O 1
ATOM 7293 N N . THR B 1 296 ? 10.227 19.984 32.062 1 78.12 296 THR B N 1
ATOM 7294 C CA . THR B 1 296 ? 9.109 20.578 31.328 1 78.12 296 THR B CA 1
ATOM 7295 C C . THR B 1 296 ? 7.816 19.828 31.609 1 78.12 296 THR B C 1
ATOM 7297 O O . THR B 1 296 ? 6.738 20.422 31.656 1 78.12 296 THR B O 1
ATOM 7300 N N . GLU B 1 297 ? 7.965 18.547 31.797 1 84.31 297 GLU B N 1
ATOM 7301 C CA . GLU B 1 297 ? 6.777 17.75 32.094 1 84.31 297 GLU B CA 1
ATOM 7302 C C . GLU B 1 297 ? 6.16 18.141 33.438 1 84.31 297 GLU B C 1
ATOM 7304 O O . GLU B 1 297 ? 4.941 18.281 33.531 1 84.31 297 GLU B O 1
ATOM 7309 N N . SER B 1 298 ? 7.062 18.297 34.406 1 88.06 298 SER B N 1
ATOM 7310 C CA . SER B 1 298 ? 6.566 18.672 35.75 1 88.06 298 SER B CA 1
ATOM 7311 C C . SER B 1 298 ? 5.941 20.062 35.719 1 88.06 298 SER B C 1
ATOM 7313 O O . SER B 1 298 ? 4.863 20.281 36.281 1 88.06 298 SER B O 1
ATOM 7315 N N . ARG B 1 299 ? 6.566 20.984 35.031 1 88.88 299 ARG B N 1
ATOM 7316 C CA . ARG B 1 299 ? 6.082 22.359 34.969 1 88.88 299 ARG B CA 1
ATOM 7317 C C . ARG B 1 299 ? 4.75 22.438 34.25 1 88.88 299 ARG B C 1
ATOM 7319 O O . ARG B 1 299 ? 3.811 23.078 34.719 1 88.88 299 ARG B O 1
ATOM 7326 N N . THR B 1 300 ? 4.723 21.859 33.156 1 88.19 300 THR B N 1
ATOM 7327 C CA . THR B 1 300 ? 3.514 21.938 32.344 1 88.19 300 THR B CA 1
ATOM 7328 C C . THR B 1 300 ? 2.373 21.156 33 1 88.19 300 THR B C 1
ATOM 7330 O O . THR B 1 300 ? 1.203 21.5 32.812 1 88.19 300 THR B O 1
ATOM 7333 N N . THR B 1 301 ? 2.695 20.078 33.688 1 90.5 301 THR B N 1
ATOM 7334 C CA . THR B 1 301 ? 1.668 19.328 34.406 1 90.5 301 THR B CA 1
ATOM 7335 C C . THR B 1 301 ? 1.031 20.203 35.5 1 90.5 301 THR B C 1
ATOM 7337 O O . THR B 1 301 ? -0.185 20.156 35.688 1 90.5 301 THR B O 1
ATOM 7340 N N . GLU B 1 302 ? 1.863 20.922 36.156 1 92.56 302 GLU B N 1
ATOM 7341 C CA . GLU B 1 302 ? 1.354 21.812 37.188 1 92.56 302 GLU B CA 1
ATOM 7342 C C . GLU B 1 302 ? 0.427 22.875 36.594 1 92.56 302 GLU B C 1
ATOM 7344 O O . GLU B 1 302 ? -0.612 23.188 37.188 1 92.56 302 GLU B O 1
ATOM 7349 N N . VAL B 1 303 ? 0.797 23.453 35.5 1 92.81 303 VAL B N 1
ATOM 7350 C CA . VAL B 1 303 ? -0.013 24.469 34.875 1 92.81 303 VAL B CA 1
ATOM 7351 C C . VAL B 1 303 ? -1.359 23.875 34.438 1 92.81 303 VAL B C 1
ATOM 7353 O O . VAL B 1 303 ? -2.408 24.484 34.688 1 92.81 303 VAL B O 1
ATOM 7356 N N . VAL B 1 304 ? -1.344 22.766 33.844 1 92.62 304 VAL B N 1
ATOM 7357 C CA . VAL B 1 304 ? -2.559 22.109 33.375 1 92.62 304 VAL B CA 1
ATOM 7358 C C . VAL B 1 304 ? -3.465 21.797 34.562 1 92.62 304 VAL B C 1
ATOM 7360 O O . VAL B 1 304 ? -4.68 21.984 34.5 1 92.62 304 VAL B O 1
ATOM 7363 N N . GLU B 1 305 ? -2.846 21.297 35.625 1 92.81 305 GLU B N 1
ATOM 7364 C CA . GLU B 1 305 ? -3.627 20.984 36.844 1 92.81 305 GLU B CA 1
ATOM 7365 C C . GLU B 1 305 ? -4.293 22.234 37.406 1 92.81 305 GLU B C 1
ATOM 7367 O O . GLU B 1 305 ? -5.43 22.188 37.875 1 92.81 305 GLU B O 1
ATOM 7372 N N . ASN B 1 306 ? -3.541 23.297 37.344 1 93.25 306 ASN B N 1
ATOM 7373 C CA . ASN B 1 306 ? -4.102 24.562 37.781 1 93.25 306 ASN B CA 1
ATOM 7374 C C . ASN B 1 306 ? -5.27 25 36.906 1 93.25 306 ASN B C 1
ATOM 7376 O O . ASN B 1 306 ? -6.258 25.547 37.406 1 93.25 306 ASN B O 1
ATOM 7380 N N . LEU B 1 307 ? -5.121 24.828 35.688 1 94.06 307 LEU B N 1
ATOM 7381 C CA . LEU B 1 307 ? -6.18 25.203 34.75 1 94.06 307 LEU B CA 1
ATOM 7382 C C . LEU B 1 307 ? -7.414 24.328 34.969 1 94.06 307 LEU B C 1
ATOM 7384 O O . LEU B 1 307 ? -8.547 24.828 34.906 1 94.06 307 LEU B O 1
ATOM 7388 N N . LEU B 1 308 ? -7.199 23.062 35.188 1 93.38 308 LEU B N 1
ATOM 7389 C CA . LEU B 1 308 ? -8.297 22.141 35.406 1 93.38 308 LEU B CA 1
ATOM 7390 C C . LEU B 1 308 ? -9.031 22.484 36.719 1 93.38 308 LEU B C 1
ATOM 7392 O O . LEU B 1 308 ? -10.266 22.469 36.75 1 93.38 308 LEU B O 1
ATOM 7396 N N . GLU B 1 309 ? -8.281 22.812 37.719 1 91.81 309 GLU B N 1
ATOM 7397 C CA . GLU B 1 309 ? -8.867 23.172 39 1 91.81 309 GLU B CA 1
ATOM 7398 C C . GLU B 1 309 ? -9.656 24.484 38.875 1 91.81 309 GLU B C 1
ATOM 7400 O O . GLU B 1 309 ? -10.719 24.625 39.5 1 91.81 309 GLU B O 1
ATOM 7405 N N . ALA B 1 310 ? -9.102 25.391 38.125 1 92.19 310 ALA B N 1
ATOM 7406 C CA . ALA B 1 310 ? -9.781 26.672 37.938 1 92.19 310 ALA B CA 1
ATOM 7407 C C . ALA B 1 310 ? -11.117 26.469 37.219 1 92.19 310 ALA B C 1
ATOM 7409 O O . ALA B 1 310 ? -12.109 27.125 37.562 1 92.19 310 ALA B O 1
ATOM 7410 N N . TYR B 1 311 ? -11.148 25.656 36.312 1 92.38 311 TYR B N 1
ATOM 7411 C CA . TYR B 1 311 ? -12.375 25.375 35.562 1 92.38 311 TYR B CA 1
ATOM 7412 C C . TYR B 1 311 ? -13.398 24.688 36.438 1 92.38 311 TYR B C 1
ATOM 7414 O O . TYR B 1 311 ? -14.594 24.984 36.375 1 92.38 311 TYR B O 1
ATOM 7422 N N . ARG B 1 312 ? -12.961 23.703 37.219 1 88 312 ARG B N 1
ATOM 7423 C CA . ARG B 1 312 ? -13.844 22.969 38.125 1 88 312 ARG B CA 1
ATOM 7424 C C . ARG B 1 312 ? -14.469 23.922 39.125 1 88 312 ARG B C 1
ATOM 7426 O O . ARG B 1 312 ? -15.641 23.766 39.5 1 88 312 ARG B O 1
ATOM 7433 N N . ARG B 1 313 ? -13.703 24.812 39.531 1 84 313 ARG B N 1
ATOM 7434 C CA . ARG B 1 313 ? -14.18 25.781 40.531 1 84 313 ARG B CA 1
ATOM 7435 C C . ARG B 1 313 ? -15.219 26.719 39.938 1 84 313 ARG B C 1
ATOM 7437 O O . ARG B 1 313 ? -16.203 27.062 40.594 1 84 313 ARG B O 1
ATOM 7444 N N . GLN B 1 314 ? -15.031 27.094 38.625 1 78.38 314 GLN B N 1
ATOM 7445 C CA . GLN B 1 314 ? -15.977 27.984 37.969 1 78.38 314 GLN B CA 1
ATOM 7446 C C . GLN B 1 314 ? -17.25 27.234 37.562 1 78.38 314 GLN B C 1
ATOM 7448 O O . GLN B 1 314 ? -18.328 27.828 37.531 1 78.38 314 GLN B O 1
ATOM 7453 N N . GLY B 1 315 ? -17.188 26.031 36.844 1 66 315 GLY B N 1
ATOM 7454 C CA . GLY B 1 315 ? -18.297 25.219 36.344 1 66 315 GLY B CA 1
ATOM 7455 C C . GLY B 1 315 ? -19.312 24.875 37.406 1 66 315 GLY B C 1
ATOM 7456 O O . GLY B 1 315 ? -20.5 24.719 37.125 1 66 315 GLY B O 1
ATOM 7457 N N . GLU B 1 316 ? -18.922 24.547 38.625 1 51.94 316 GLU B N 1
ATOM 7458 C CA . GLU B 1 316 ? -19.875 24.344 39.719 1 51.94 316 GLU B CA 1
ATOM 7459 C C . GLU B 1 316 ? -20.859 25.516 39.812 1 51.94 316 GLU B C 1
ATOM 7461 O O . GLU B 1 316 ? -22 25.328 40.219 1 51.94 316 GLU B O 1
ATOM 7466 N N . GLU B 1 317 ? -20.5 26.625 39.219 1 45.19 317 GLU B N 1
ATOM 7467 C CA . GLU B 1 317 ? -21.391 27.766 39.312 1 45.19 317 GLU B CA 1
ATOM 7468 C C . GLU B 1 317 ? -22.391 27.828 38.156 1 45.19 317 GLU B C 1
ATOM 7470 O O . GLU B 1 317 ? -23.5 28.328 38.312 1 45.19 317 GLU B O 1
ATOM 7475 N N . VAL B 1 318 ? -22.062 27.469 36.906 1 44 318 VAL B N 1
ATOM 7476 C CA . VAL B 1 318 ? -22.875 27.734 35.719 1 44 318 VAL B CA 1
ATOM 7477 C C . VAL B 1 318 ? -23.812 26.547 35.469 1 44 318 VAL B C 1
ATOM 7479 O O . VAL B 1 318 ? -24.531 26.531 34.469 1 44 318 VAL B O 1
ATOM 7482 N N . HIS B 1 319 ? -23.641 25.422 36.062 1 42.09 319 HIS B N 1
ATOM 7483 C CA . HIS B 1 319 ? -24.438 24.297 35.594 1 42.09 319 HIS B CA 1
ATOM 7484 C C . HIS B 1 319 ? -25.922 24.609 35.656 1 42.09 319 HIS B C 1
ATOM 7486 O O . HIS B 1 319 ? -26.766 23.75 35.344 1 42.09 319 HIS B O 1
ATOM 7492 N N . THR B 1 320 ? -26.359 25.281 36.719 1 37.66 320 THR B N 1
ATOM 7493 C CA . THR B 1 320 ? -27.688 24.938 37.188 1 37.66 320 THR B CA 1
ATOM 7494 C C . THR B 1 320 ? -28.75 25.234 36.125 1 37.66 320 THR B C 1
ATOM 7496 O O . THR B 1 320 ? -29.891 24.797 36.25 1 37.66 320 THR B O 1
ATOM 7499 N N . GLY B 1 321 ? -28.75 26.359 35.375 1 36.41 321 GLY B N 1
ATOM 7500 C CA . GLY B 1 321 ? -30.047 26.953 35.125 1 36.41 321 GLY B CA 1
ATOM 7501 C C . GLY B 1 321 ? -30.797 26.266 34 1 36.41 321 GLY B C 1
ATOM 7502 O O . GLY B 1 321 ? -31.922 26.625 33.688 1 36.41 321 GLY B O 1
ATOM 7503 N N . SER B 1 322 ? -30.219 25.891 32.875 1 40.03 322 SER B N 1
ATOM 7504 C CA . SER B 1 322 ? -31.25 25.859 31.859 1 40.03 322 SER B CA 1
ATOM 7505 C C . SER B 1 322 ? -32.094 24.594 31.953 1 40.03 322 SER B C 1
ATOM 7507 O O . SER B 1 322 ? -31.656 23.516 31.531 1 40.03 322 SER B O 1
ATOM 7509 N N . ASP B 1 323 ? -32.656 24.312 33.031 1 40.47 323 ASP B N 1
ATOM 7510 C CA . ASP B 1 323 ? -33.812 23.406 33.062 1 40.47 323 ASP B CA 1
ATOM 7511 C C . ASP B 1 323 ? -34.781 23.703 31.906 1 40.47 323 ASP B C 1
ATOM 7513 O O . ASP B 1 323 ? -35.656 24.531 32.031 1 40.47 323 ASP B O 1
ATOM 7517 N N . THR B 1 324 ? -34.312 23.922 30.766 1 41.44 324 THR B N 1
ATOM 7518 C CA . THR B 1 324 ? -35.375 24.078 29.781 1 41.44 324 THR B CA 1
ATOM 7519 C C . THR B 1 324 ? -36.375 22.938 29.875 1 41.44 324 THR B C 1
ATOM 7521 O O . THR B 1 324 ? -36 21.766 29.781 1 41.44 324 THR B O 1
ATOM 7524 N N . GLU B 1 325 ? -37.406 23.094 30.562 1 43.06 325 GLU B N 1
ATOM 7525 C CA . GLU B 1 325 ? -38.594 22.25 30.438 1 43.06 325 GLU B CA 1
ATOM 7526 C C . GLU B 1 325 ? -38.75 21.719 29.031 1 43.06 325 GLU B C 1
ATOM 7528 O O . GLU B 1 325 ? -38.969 22.469 28.078 1 43.06 325 GLU B O 1
ATOM 7533 N N . VAL B 1 326 ? -38.062 20.703 28.656 1 50.66 326 VAL B N 1
ATOM 7534 C CA . VAL B 1 326 ? -38.188 19.953 27.406 1 50.66 326 VAL B CA 1
ATOM 7535 C C . VAL B 1 326 ? -39.656 19.719 27.094 1 50.66 326 VAL B C 1
ATOM 7537 O O . VAL B 1 326 ? -40.375 19.109 27.891 1 50.66 326 VAL B O 1
ATOM 7540 N N . ASN B 1 327 ? -40.188 20.484 26.312 1 51.25 327 ASN B N 1
ATOM 7541 C CA . ASN B 1 327 ? -41.562 20.266 25.844 1 51.25 327 ASN B CA 1
ATOM 7542 C C . ASN B 1 327 ? -41.781 18.797 25.469 1 51.25 327 ASN B C 1
ATOM 7544 O O . ASN B 1 327 ? -40.969 18.188 24.797 1 51.25 327 ASN B O 1
ATOM 7548 N N . GLN B 1 328 ? -42.531 18.062 26.234 1 54.22 328 GLN B N 1
ATOM 7549 C CA . GLN B 1 328 ? -43 16.688 26.016 1 54.22 328 GLN B CA 1
ATOM 7550 C C . GLN B 1 328 ? -43.156 16.391 24.516 1 54.22 328 GLN B C 1
ATOM 7552 O O . GLN B 1 328 ? -42.844 15.281 24.062 1 54.22 328 GLN B O 1
ATOM 7557 N N . HIS B 1 329 ? -43.469 17.344 23.75 1 55.25 329 HIS B N 1
ATOM 7558 C CA . HIS B 1 329 ? -43.688 17.141 22.328 1 55.25 329 HIS B CA 1
ATOM 7559 C C . HIS B 1 329 ? -42.375 16.875 21.594 1 55.25 329 HIS B C 1
ATOM 7561 O O . HIS B 1 329 ? -42.312 16.062 20.672 1 55.25 329 HIS B O 1
ATOM 7567 N N . ILE B 1 330 ? -41.375 17.484 22.078 1 58.84 330 ILE B N 1
ATOM 7568 C CA . ILE B 1 330 ? -40.094 17.297 21.422 1 58.84 330 ILE B CA 1
ATOM 7569 C C . ILE B 1 330 ? -39.562 15.898 21.703 1 58.84 330 ILE B C 1
ATOM 7571 O O . ILE B 1 330 ? -39 15.25 20.828 1 58.84 330 ILE B O 1
ATOM 7575 N N . LYS B 1 331 ? -39.844 15.43 22.922 1 60.72 331 LYS B N 1
ATOM 7576 C CA . LYS B 1 331 ? -39.438 14.078 23.297 1 60.72 331 LYS B CA 1
ATOM 7577 C C . LYS B 1 331 ? -40.094 13.039 22.406 1 60.72 331 LYS B C 1
ATOM 7579 O O . LYS B 1 331 ? -39.469 12.086 21.953 1 60.72 331 LYS B O 1
ATOM 7584 N N . GLU B 1 332 ? -41.344 13.211 22.297 1 57.62 332 GLU B N 1
ATOM 7585 C CA . GLU B 1 332 ? -42.094 12.25 21.5 1 57.62 332 GLU B CA 1
ATOM 7586 C C . GLU B 1 332 ? -41.656 12.266 20.047 1 57.62 332 GLU B C 1
ATOM 7588 O O . GLU B 1 332 ? -41.531 11.219 19.406 1 57.62 332 GLU B O 1
ATOM 7593 N N . TYR B 1 333 ? -41.344 13.359 19.672 1 59.19 333 TYR B N 1
ATOM 7594 C CA . TYR B 1 333 ? -40.938 13.516 18.281 1 59.19 333 TYR B CA 1
ATOM 7595 C C . TYR B 1 333 ? -39.562 12.898 18.047 1 59.19 333 TYR B C 1
ATOM 7597 O O . TYR B 1 333 ? -39.344 12.25 17.016 1 59.19 333 TYR B O 1
ATOM 7605 N N . MET B 1 334 ? -38.719 13.086 18.938 1 62.12 334 MET B N 1
ATOM 7606 C CA . MET B 1 334 ? -37.375 12.539 18.797 1 62.12 334 MET B CA 1
ATOM 7607 C C . MET B 1 334 ? -37.375 11.016 18.797 1 62.12 334 MET B C 1
ATOM 7609 O O . MET B 1 334 ? -36.688 10.375 18.031 1 62.12 334 MET B O 1
ATOM 7613 N N . ILE B 1 335 ? -38.281 10.562 19.656 1 58 335 ILE B N 1
ATOM 7614 C CA . ILE B 1 335 ? -38.375 9.109 19.766 1 58 335 ILE B CA 1
ATOM 7615 C C . ILE B 1 335 ? -39.094 8.555 18.531 1 58 335 ILE B C 1
ATOM 7617 O O . ILE B 1 335 ? -38.688 7.523 18 1 58 335 ILE B O 1
ATOM 7621 N N . GLU B 1 336 ? -40.125 9.227 18.156 1 57.28 336 GLU B N 1
ATOM 7622 C CA . GLU B 1 336 ? -40.875 8.781 16.984 1 57.28 336 GLU B CA 1
ATOM 7623 C C . GLU B 1 336 ? -40.031 8.891 15.719 1 57.28 336 GLU B C 1
ATOM 7625 O O . GLU B 1 336 ? -40.094 8.031 14.844 1 57.28 336 GLU B O 1
ATOM 7630 N N . GLY B 1 337 ? -39.375 9.961 15.609 1 56 337 GLY B N 1
ATOM 7631 C CA . GLY B 1 337 ? -38.531 10.156 14.438 1 56 337 GLY B CA 1
ATOM 7632 C C . GLY B 1 337 ? -37.469 9.094 14.289 1 56 337 GLY B C 1
ATOM 7633 O O . GLY B 1 337 ? -37.156 8.656 13.18 1 56 337 GLY B O 1
ATOM 7634 N N . ALA B 1 338 ? -36.969 8.719 15.453 1 56.34 338 ALA B N 1
ATOM 7635 C CA . ALA B 1 338 ? -35.969 7.652 15.445 1 56.34 338 ALA B CA 1
ATOM 7636 C C . ALA B 1 338 ? -36.594 6.332 14.977 1 56.34 338 ALA B C 1
ATOM 7638 O O . ALA B 1 338 ? -35.906 5.535 14.312 1 56.34 338 ALA B O 1
ATOM 7639 N N . THR B 1 339 ? -37.812 6.094 15.312 1 52.59 339 THR B N 1
ATOM 7640 C CA . THR B 1 339 ? -38.5 4.844 14.977 1 52.59 339 THR B CA 1
ATOM 7641 C C . THR B 1 339 ? -39 4.883 13.539 1 52.59 339 THR B C 1
ATOM 7643 O O . THR B 1 339 ? -39.062 3.854 12.859 1 52.59 339 THR B O 1
ATOM 7646 N N . GLU B 1 340 ? -39.594 5.93 13.141 1 50.66 340 GLU B N 1
ATOM 7647 C CA . GLU B 1 340 ? -40.25 6.016 11.828 1 50.66 340 GLU B CA 1
ATOM 7648 C C . GLU B 1 340 ? -39.219 5.875 10.703 1 50.66 340 GLU B C 1
ATOM 7650 O O . GLU B 1 340 ? -39.531 5.332 9.641 1 50.66 340 GLU B O 1
ATOM 7655 N N . ILE B 1 341 ? -38.156 6.488 10.797 1 50.44 341 ILE B N 1
ATOM 7656 C CA . ILE B 1 341 ? -37.25 6.605 9.664 1 50.44 341 ILE B CA 1
ATOM 7657 C C . ILE B 1 341 ? -36.594 5.25 9.367 1 50.44 341 ILE B C 1
ATOM 7659 O O . ILE B 1 341 ? -36.062 5.031 8.273 1 50.44 341 ILE B O 1
ATOM 7663 N N . GLN B 1 342 ? -36.625 4.297 10.352 1 48.94 342 GLN B N 1
ATOM 7664 C CA . GLN B 1 342 ? -36.219 2.945 9.977 1 48.94 342 GLN B CA 1
ATOM 7665 C C . GLN B 1 342 ? -37.094 2.408 8.836 1 48.94 342 GLN B C 1
ATOM 7667 O O . GLN B 1 342 ? -36.719 1.469 8.148 1 48.94 342 GLN B O 1
ATOM 7672 N N . VAL B 1 343 ? -38.219 2.977 8.625 1 49.34 343 VAL B N 1
ATOM 7673 C CA . VAL B 1 343 ? -39.219 2.395 7.719 1 49.34 343 VAL B CA 1
ATOM 7674 C C . VAL B 1 343 ? -38.812 2.662 6.273 1 49.34 343 VAL B C 1
ATOM 7676 O O . VAL B 1 343 ? -39.25 1.966 5.355 1 49.34 343 VAL B O 1
ATOM 7679 N N . GLY B 1 344 ? -37.688 3.357 5.953 1 57.56 344 GLY B N 1
ATOM 7680 C CA . GLY B 1 344 ? -37.594 3.562 4.516 1 57.56 344 GLY B CA 1
ATOM 7681 C C . GLY B 1 344 ? -36.219 3.273 3.945 1 57.56 344 GLY B C 1
ATOM 7682 O O . GLY B 1 344 ? -35.844 3.828 2.912 1 57.56 344 GLY B O 1
ATOM 7683 N N . TYR B 1 345 ? -35.5 2.387 4.617 1 68.25 345 TYR B N 1
ATOM 7684 C CA . TYR B 1 345 ? -34.219 2.033 4.004 1 68.25 345 TYR B CA 1
ATOM 7685 C C . TYR B 1 345 ? -34.438 1.051 2.855 1 68.25 345 TYR B C 1
ATOM 7687 O O . TYR B 1 345 ? -35.375 0.244 2.875 1 68.25 345 TYR B O 1
ATOM 7695 N N . PRO B 1 346 ? -33.75 1.304 1.778 1 80.62 346 PRO B N 1
ATOM 7696 C CA . PRO B 1 346 ? -33.875 0.432 0.611 1 80.62 346 PRO B CA 1
ATOM 7697 C C . PRO B 1 346 ? -33.719 -1.048 0.957 1 80.62 346 PRO B C 1
ATOM 7699 O O . PRO B 1 346 ? -32.906 -1.406 1.797 1 80.62 346 PRO B O 1
ATOM 7702 N N . GLY B 1 347 ? -34.656 -1.834 0.488 1 84.62 347 GLY B N 1
ATOM 7703 C CA . GLY B 1 347 ? -34.625 -3.275 0.676 1 84.62 347 GLY B CA 1
ATOM 7704 C C . GLY B 1 347 ? -33.438 -3.936 -0.014 1 84.62 347 GLY B C 1
ATOM 7705 O O . GLY B 1 347 ? -32.625 -3.258 -0.621 1 84.62 347 GLY B O 1
ATOM 7706 N N . PHE B 1 348 ? -33.406 -5.184 0.088 1 90 348 PHE B N 1
ATOM 7707 C CA . PHE B 1 348 ? -32.312 -5.98 -0.431 1 90 348 PHE B CA 1
ATOM 7708 C C . PHE B 1 348 ? -32.188 -5.844 -1.945 1 90 348 PHE B C 1
ATOM 7710 O O . PHE B 1 348 ? -31.109 -5.602 -2.479 1 90 348 PHE B O 1
ATOM 7717 N N . PHE B 1 349 ? -33.281 -5.957 -2.678 1 91.44 349 PHE B N 1
ATOM 7718 C CA . PHE B 1 349 ? -33.25 -5.988 -4.137 1 91.44 349 PHE B CA 1
ATOM 7719 C C . PHE B 1 349 ? -32.812 -4.641 -4.699 1 91.44 349 PHE B C 1
ATOM 7721 O O . PHE B 1 349 ? -32.094 -4.582 -5.703 1 91.44 349 PHE B O 1
ATOM 7728 N N . HIS B 1 350 ? -33.25 -3.592 -4.055 1 91.19 350 HIS B N 1
ATOM 7729 C CA . HIS B 1 350 ? -32.844 -2.264 -4.496 1 91.19 350 HIS B CA 1
ATOM 7730 C C . HIS B 1 350 ? -31.344 -2.051 -4.262 1 91.19 350 HIS B C 1
ATOM 7732 O O . HIS B 1 350 ? -30.641 -1.586 -5.156 1 91.19 350 HIS B O 1
ATOM 7738 N N . GLN B 1 351 ? -30.953 -2.408 -3.109 1 93.5 351 GLN B N 1
ATOM 7739 C CA . GLN B 1 351 ? -29.531 -2.307 -2.824 1 93.5 351 GLN B CA 1
ATOM 7740 C C . GLN B 1 351 ? -28.703 -3.143 -3.805 1 93.5 351 GLN B C 1
ATOM 7742 O O . GLN B 1 351 ? -27.688 -2.688 -4.309 1 93.5 351 GLN B O 1
ATOM 7747 N N . PHE B 1 352 ? -29.281 -4.301 -4.066 1 94.31 352 PHE B N 1
ATOM 7748 C CA . PHE B 1 352 ? -28.609 -5.242 -4.953 1 94.31 352 PHE B CA 1
ATOM 7749 C C . PHE B 1 352 ? -28.438 -4.648 -6.348 1 94.31 352 PHE B C 1
ATOM 7751 O O . PHE B 1 352 ? -27.359 -4.711 -6.926 1 94.31 352 PHE B O 1
ATOM 7758 N N . THR B 1 353 ? -29.438 -4.102 -6.848 1 94.25 353 THR B N 1
ATOM 7759 C CA . THR B 1 353 ? -29.406 -3.58 -8.211 1 94.25 353 THR B CA 1
ATOM 7760 C C . THR B 1 353 ? -28.484 -2.371 -8.305 1 94.25 353 THR B C 1
ATOM 7762 O O . THR B 1 353 ? -27.719 -2.24 -9.266 1 94.25 353 THR B O 1
ATOM 7765 N N . VAL B 1 354 ? -28.516 -1.491 -7.309 1 93.62 354 VAL B N 1
ATOM 7766 C CA . VAL B 1 354 ? -27.688 -0.293 -7.309 1 93.62 354 VAL B CA 1
ATOM 7767 C C . VAL B 1 354 ? -26.203 -0.685 -7.191 1 93.62 354 VAL B C 1
ATOM 7769 O O . VAL B 1 354 ? -25.359 -0.177 -7.93 1 93.62 354 VAL B O 1
ATOM 7772 N N . LEU B 1 355 ? -25.969 -1.592 -6.352 1 95.19 355 LEU B N 1
ATOM 7773 C CA . LEU B 1 355 ? -24.594 -2.023 -6.133 1 95.19 355 LEU B CA 1
ATOM 7774 C C . LEU B 1 355 ? -24.062 -2.785 -7.344 1 95.19 355 LEU B C 1
ATOM 7776 O O . LEU B 1 355 ? -22.891 -2.668 -7.691 1 95.19 355 LEU B O 1
ATOM 7780 N N . ALA B 1 356 ? -24.906 -3.59 -7.938 1 95.81 356 ALA B N 1
ATOM 7781 C CA . ALA B 1 356 ? -24.5 -4.312 -9.141 1 95.81 356 ALA B CA 1
ATOM 7782 C C . ALA B 1 356 ? -24.109 -3.35 -10.258 1 95.81 356 ALA B C 1
ATOM 7784 O O . ALA B 1 356 ? -23.109 -3.557 -10.945 1 95.81 356 ALA B O 1
ATOM 7785 N N . ARG B 1 357 ? -24.891 -2.361 -10.375 1 94.12 357 ARG B N 1
ATOM 7786 C CA . ARG B 1 357 ? -24.594 -1.351 -11.391 1 94.12 357 ARG B CA 1
ATOM 7787 C C . ARG B 1 357 ? -23.297 -0.618 -11.07 1 94.12 357 ARG B C 1
ATOM 7789 O O . ARG B 1 357 ? -22.5 -0.335 -11.969 1 94.12 357 ARG B O 1
ATOM 7796 N N . ARG B 1 358 ? -23.141 -0.322 -9.828 1 92.5 358 ARG B N 1
ATOM 7797 C CA . ARG B 1 358 ? -21.922 0.366 -9.398 1 92.5 358 ARG B CA 1
ATOM 7798 C C . ARG B 1 358 ? -20.688 -0.491 -9.648 1 92.5 358 ARG B C 1
ATOM 7800 O O . ARG B 1 358 ? -19.672 -0.001 -10.164 1 92.5 358 ARG B O 1
ATOM 7807 N N . HIS B 1 359 ? -20.844 -1.759 -9.344 1 92 359 HIS B N 1
ATOM 7808 C CA . HIS B 1 359 ? -19.719 -2.674 -9.539 1 92 359 HIS B CA 1
ATOM 7809 C C . HIS B 1 359 ? -19.406 -2.848 -11.023 1 92 359 HIS B C 1
ATOM 7811 O O . HIS B 1 359 ? -18.234 -2.861 -11.406 1 92 359 HIS B O 1
ATOM 7817 N N . PHE B 1 360 ? -20.453 -3.021 -11.766 1 92.19 360 PHE B N 1
ATOM 7818 C CA . PHE B 1 360 ? -20.266 -3.205 -13.203 1 92.19 360 PHE B CA 1
ATOM 7819 C C . PHE B 1 360 ? -19.609 -1.982 -13.828 1 92.19 360 PHE B C 1
ATOM 7821 O O . PHE B 1 360 ? -18.656 -2.109 -14.602 1 92.19 360 PHE B O 1
ATOM 7828 N N . LYS B 1 361 ? -20.016 -0.815 -13.453 1 90.06 361 LYS B N 1
ATOM 7829 C CA . LYS B 1 361 ? -19.453 0.425 -13.992 1 90.06 361 LYS B CA 1
ATOM 7830 C C . LYS B 1 361 ? -18 0.611 -13.562 1 90.06 361 LYS B C 1
ATOM 7832 O O . LYS B 1 361 ? -17.156 1.011 -14.359 1 90.06 361 LYS B O 1
ATOM 7837 N N . ASN B 1 362 ? -17.781 0.33 -12.336 1 86.94 362 ASN B N 1
ATOM 7838 C CA . ASN B 1 362 ? -16.422 0.46 -11.812 1 86.94 362 ASN B CA 1
ATOM 7839 C C . ASN B 1 362 ? -15.453 -0.46 -12.539 1 86.94 362 ASN B C 1
ATOM 7841 O O . ASN B 1 362 ? -14.32 -0.066 -12.836 1 86.94 362 ASN B O 1
ATOM 7845 N N . THR B 1 363 ? -15.891 -1.667 -12.883 1 87.56 363 THR B N 1
ATOM 7846 C CA . THR B 1 363 ? -15.039 -2.639 -13.555 1 87.56 363 THR B CA 1
ATOM 7847 C C . THR B 1 363 ? -14.797 -2.236 -15.008 1 87.56 363 THR B C 1
ATOM 7849 O O . THR B 1 363 ? -13.688 -2.379 -15.523 1 87.56 363 THR B O 1
ATOM 7852 N N . VAL B 1 364 ? -15.789 -1.674 -15.617 1 88.75 364 VAL B N 1
ATOM 7853 C CA . VAL B 1 364 ? -15.703 -1.326 -17.031 1 88.75 364 VAL B CA 1
ATOM 7854 C C . VAL B 1 364 ? -14.812 -0.097 -17.203 1 88.75 364 VAL B C 1
ATOM 7856 O O . VAL B 1 364 ? -14.078 0.012 -18.203 1 88.75 364 VAL B O 1
ATOM 7859 N N . ILE B 1 365 ? -14.82 0.783 -16.203 1 85.75 365 ILE B N 1
ATOM 7860 C CA . ILE B 1 365 ? -14.078 2.035 -16.312 1 85.75 365 ILE B CA 1
ATOM 7861 C C . ILE B 1 365 ? -12.602 1.793 -16 1 85.75 365 ILE B C 1
ATOM 7863 O O . ILE B 1 365 ? -11.727 2.49 -16.516 1 85.75 365 ILE B O 1
ATOM 7867 N N . ASN B 1 366 ? -12.406 0.795 -15.188 1 83.12 366 ASN B N 1
ATOM 7868 C CA . ASN B 1 366 ? -11.023 0.423 -14.906 1 83.12 366 ASN B CA 1
ATOM 7869 C C . ASN B 1 366 ? -10.375 -0.272 -16.109 1 83.12 366 ASN B C 1
ATOM 7871 O O . ASN B 1 366 ? -10.203 -1.491 -16.094 1 83.12 366 ASN B O 1
ATOM 7875 N N . GLN B 1 367 ? -9.953 0.39 -17.062 1 80.56 367 GLN B N 1
ATOM 7876 C CA . GLN B 1 367 ? -9.477 -0.1 -18.344 1 80.56 367 GLN B CA 1
ATOM 7877 C C . GLN B 1 367 ? -8.18 -0.888 -18.188 1 80.56 367 GLN B C 1
ATOM 7879 O O . GLN B 1 367 ? -7.969 -1.895 -18.875 1 80.56 367 GLN B O 1
ATOM 7884 N N . TRP B 1 368 ? -7.406 -0.46 -17.266 1 77.81 368 TRP B N 1
ATOM 7885 C CA . TRP B 1 368 ? -6.113 -1.117 -17.125 1 77.81 368 TRP B CA 1
ATOM 7886 C C . TRP B 1 368 ? -6.281 -2.551 -16.641 1 77.81 368 TRP B C 1
ATOM 7888 O O . TRP B 1 368 ? -5.629 -3.467 -17.141 1 77.81 368 TRP B O 1
ATOM 7898 N N . ALA B 1 369 ? -7.102 -2.723 -15.711 1 81.25 369 ALA B N 1
ATOM 7899 C CA . ALA B 1 369 ? -7.336 -4.066 -15.188 1 81.25 369 ALA B CA 1
ATOM 7900 C C . ALA B 1 369 ? -7.945 -4.973 -16.266 1 81.25 369 ALA B C 1
ATOM 7902 O O . ALA B 1 369 ? -7.566 -6.141 -16.375 1 81.25 369 ALA B O 1
ATOM 7903 N N . LEU B 1 370 ? -8.789 -4.477 -17.109 1 87.31 370 LEU B N 1
ATOM 7904 C CA . LEU B 1 370 ? -9.445 -5.25 -18.156 1 87.31 370 LEU B CA 1
ATOM 7905 C C . LEU B 1 370 ? -8.461 -5.625 -19.266 1 87.31 370 LEU B C 1
ATOM 7907 O O . LEU B 1 370 ? -8.492 -6.746 -19.766 1 87.31 370 LEU B O 1
ATOM 7911 N N . ILE B 1 371 ? -7.625 -4.742 -19.531 1 87.81 371 ILE B N 1
ATOM 7912 C CA . ILE B 1 371 ? -6.637 -4.996 -20.578 1 87.81 371 ILE B CA 1
ATOM 7913 C C . ILE B 1 371 ? -5.68 -6.094 -20.125 1 87.81 371 ILE B C 1
ATOM 7915 O O . ILE B 1 371 ? -5.355 -7 -20.891 1 87.81 371 ILE B O 1
ATOM 7919 N N . VAL B 1 372 ? -5.27 -6.023 -18.891 1 85.06 372 VAL B N 1
ATOM 7920 C CA . VAL B 1 372 ? -4.336 -7.012 -18.359 1 85.06 372 VAL B CA 1
ATOM 7921 C C . VAL B 1 372 ? -4.996 -8.391 -18.344 1 85.06 372 VAL B C 1
ATOM 7923 O O . VAL B 1 372 ? -4.398 -9.375 -18.781 1 85.06 372 VAL B O 1
ATOM 7926 N N . GLN B 1 373 ? -6.184 -8.469 -17.969 1 90 373 GLN B N 1
ATOM 7927 C CA . GLN B 1 373 ? -6.895 -9.742 -17.891 1 90 373 GLN B CA 1
ATOM 7928 C C . GLN B 1 373 ? -7.164 -10.312 -19.281 1 90 373 GLN B C 1
ATOM 7930 O O . GLN B 1 373 ? -7.074 -11.523 -19.484 1 90 373 GLN B O 1
ATOM 7935 N N . THR B 1 374 ? -7.523 -9.391 -20.172 1 92.19 374 THR B N 1
ATOM 7936 C CA . THR B 1 374 ? -7.746 -9.82 -21.547 1 92.19 374 THR B CA 1
ATOM 7937 C C . THR B 1 374 ? -6.453 -10.359 -22.172 1 92.19 374 THR B C 1
ATOM 7939 O O . THR B 1 374 ? -6.453 -11.422 -22.797 1 92.19 374 THR B O 1
ATOM 7942 N N . PHE B 1 375 ? -5.434 -9.727 -21.969 1 91.25 375 PHE B N 1
ATOM 7943 C CA . PHE B 1 375 ? -4.141 -10.156 -22.484 1 91.25 375 PHE B CA 1
ATOM 7944 C C . PHE B 1 375 ? -3.738 -11.5 -21.891 1 91.25 375 PHE B C 1
ATOM 7946 O O . PHE B 1 375 ? -3.248 -12.383 -22.609 1 91.25 375 PHE B O 1
ATOM 7953 N N . GLU B 1 376 ? -3.916 -11.586 -20.656 1 90.38 376 GLU B N 1
ATOM 7954 C CA . GLU B 1 376 ? -3.578 -12.828 -19.969 1 90.38 376 GLU B CA 1
ATOM 7955 C C . GLU B 1 376 ? -4.363 -14 -20.562 1 90.38 376 GLU B C 1
ATOM 7957 O O . GLU B 1 376 ? -3.787 -15.047 -20.875 1 90.38 376 GLU B O 1
ATOM 7962 N N . ALA B 1 377 ? -5.66 -13.836 -20.719 1 93.62 377 ALA B N 1
ATOM 7963 C CA . ALA B 1 377 ? -6.523 -14.906 -21.219 1 93.62 377 ALA B CA 1
ATOM 7964 C C . ALA B 1 377 ? -6.16 -15.281 -22.656 1 93.62 377 ALA B C 1
ATOM 7966 O O . ALA B 1 377 ? -5.973 -16.453 -22.969 1 93.62 377 ALA B O 1
ATOM 7967 N N . VAL B 1 378 ? -5.969 -14.312 -23.469 1 94.56 378 VAL B N 1
ATOM 7968 C CA . VAL B 1 378 ? -5.66 -14.547 -24.875 1 94.56 378 VAL B CA 1
ATOM 7969 C C . VAL B 1 378 ? -4.254 -15.133 -25.016 1 94.56 378 VAL B C 1
ATOM 7971 O O . VAL B 1 378 ? -4.039 -16.078 -25.766 1 94.56 378 VAL B O 1
ATOM 7974 N N . PHE B 1 379 ? -3.383 -14.625 -24.266 1 92.06 379 PHE B N 1
ATOM 7975 C CA . PHE B 1 379 ? -1.998 -15.078 -24.344 1 92.06 379 PHE B CA 1
ATOM 7976 C C . PHE B 1 379 ? -1.879 -16.531 -23.906 1 92.06 379 PHE B C 1
ATOM 7978 O O . PHE B 1 379 ? -1.23 -17.328 -24.594 1 92.06 379 PHE B O 1
ATOM 7985 N N . MET B 1 380 ? -2.467 -16.859 -22.828 1 91.44 380 MET B N 1
ATOM 7986 C CA . MET B 1 380 ? -2.418 -18.25 -22.359 1 91.44 380 MET B CA 1
ATOM 7987 C C . MET B 1 380 ? -3.094 -19.188 -23.359 1 91.44 380 MET B C 1
ATOM 7989 O O . MET B 1 380 ? -2.633 -20.297 -23.562 1 91.44 380 MET B O 1
ATOM 7993 N N . SER B 1 381 ? -4.176 -18.656 -23.922 1 94.19 381 SER B N 1
ATOM 7994 C CA . SER B 1 381 ? -4.879 -19.438 -24.938 1 94.19 381 SER B CA 1
ATOM 7995 C C . SER B 1 381 ? -3.99 -19.688 -26.156 1 94.19 381 SER B C 1
ATOM 7997 O O . SER B 1 381 ? -3.91 -20.812 -26.641 1 94.19 381 SER B O 1
ATOM 7999 N N . LEU B 1 382 ? -3.312 -18.734 -26.547 1 91.56 382 LEU B N 1
ATOM 8000 C CA . LEU B 1 382 ? -2.461 -18.844 -27.734 1 91.56 382 LEU B CA 1
ATOM 8001 C C . LEU B 1 382 ? -1.265 -19.75 -27.453 1 91.56 382 LEU B C 1
ATOM 8003 O O . LEU B 1 382 ? -0.843 -20.5 -28.328 1 91.56 382 LEU B O 1
ATOM 8007 N N . VAL B 1 383 ? -0.807 -19.656 -26.328 1 88.12 383 VAL B N 1
ATOM 8008 C CA . VAL B 1 383 ? 0.315 -20.531 -25.969 1 88.12 383 VAL B CA 1
ATOM 8009 C C . VAL B 1 383 ? -0.121 -21.984 -26.016 1 88.12 383 VAL B C 1
ATOM 8011 O O . VAL B 1 383 ? 0.556 -22.828 -26.609 1 88.12 383 VAL B O 1
ATOM 8014 N N . LEU B 1 384 ? -1.203 -22.312 -25.406 1 91.06 384 LEU B N 1
ATOM 8015 C CA . LEU B 1 384 ? -1.723 -23.672 -25.438 1 91.06 384 LEU B CA 1
ATOM 8016 C C . LEU B 1 384 ? -2.008 -24.125 -26.875 1 91.06 384 LEU B C 1
ATOM 8018 O O . LEU B 1 384 ? -1.676 -25.25 -27.25 1 91.06 384 LEU B O 1
ATOM 8022 N N . GLY B 1 385 ? -2.574 -23.203 -27.641 1 91.19 385 GLY B N 1
ATOM 8023 C CA . GLY B 1 385 ? -2.906 -23.516 -29.016 1 91.19 385 GLY B CA 1
ATOM 8024 C C . GLY B 1 385 ? -1.687 -23.797 -29.875 1 91.19 385 GLY B C 1
ATOM 8025 O O . GLY B 1 385 ? -1.69 -24.734 -30.672 1 91.19 385 GLY B O 1
ATOM 8026 N N . VAL B 1 386 ? -0.684 -23.109 -29.594 1 88.5 386 VAL B N 1
ATOM 8027 C CA . VAL B 1 386 ? 0.51 -23.266 -30.422 1 88.5 386 VAL B CA 1
ATOM 8028 C C . VAL B 1 386 ? 1.299 -24.484 -29.984 1 88.5 386 VAL B C 1
ATOM 8030 O O . VAL B 1 386 ? 1.851 -25.219 -30.812 1 88.5 386 VAL B O 1
ATOM 8033 N N . VAL B 1 387 ? 1.379 -24.734 -28.75 1 87.25 387 VAL B N 1
ATOM 8034 C CA . VAL B 1 387 ? 2.131 -25.859 -28.219 1 87.25 387 VAL B CA 1
ATOM 8035 C C . VAL B 1 387 ? 1.458 -27.172 -28.625 1 87.25 387 VAL B C 1
ATOM 8037 O O . VAL B 1 387 ? 2.135 -28.141 -28.984 1 87.25 387 VAL B O 1
ATOM 8040 N N . PHE B 1 388 ? 0.166 -27.203 -28.578 1 90.62 388 PHE B N 1
ATOM 8041 C CA . PHE B 1 388 ? -0.593 -28.391 -28.938 1 90.62 388 PHE B CA 1
ATOM 8042 C C . PHE B 1 388 ? -1.251 -28.234 -30.297 1 90.62 388 PHE B C 1
ATOM 8044 O O . PHE B 1 388 ? -2.412 -28.609 -30.484 1 90.62 388 PHE B O 1
ATOM 8051 N N . TRP B 1 389 ? -0.484 -27.703 -31.172 1 89.81 389 TRP B N 1
ATOM 8052 C CA . TRP B 1 389 ? -1.008 -27.391 -32.5 1 89.81 389 TRP B CA 1
ATOM 8053 C C . TRP B 1 389 ? -1.407 -28.656 -33.25 1 89.81 389 TRP B C 1
ATOM 8055 O O . TRP B 1 389 ? -0.584 -29.547 -33.438 1 89.81 389 TRP B O 1
ATOM 8065 N N . GLU B 1 390 ? -2.619 -28.75 -33.625 1 89.56 390 GLU B N 1
ATOM 8066 C CA . GLU B 1 390 ? -3.156 -29.828 -34.469 1 89.56 390 GLU B CA 1
ATOM 8067 C C . GLU B 1 390 ? -2.699 -31.203 -33.969 1 89.56 390 GLU B C 1
ATOM 8069 O O . GLU B 1 390 ? -1.904 -31.875 -34.625 1 89.56 390 GLU B O 1
ATOM 8074 N N . LEU B 1 391 ? -3.338 -31.656 -32.969 1 89.56 391 LEU B N 1
ATOM 8075 C CA . LEU B 1 391 ? -3.035 -32.938 -32.375 1 89.56 391 LEU B CA 1
ATOM 8076 C C . LEU B 1 391 ? -3.369 -34.094 -33.344 1 89.56 391 LEU B C 1
ATOM 8078 O O . LEU B 1 391 ? -4.402 -34.031 -34 1 89.56 391 LEU B O 1
ATOM 8082 N N . THR B 1 392 ? -2.494 -35 -33.469 1 86.5 392 THR B N 1
ATOM 8083 C CA . THR B 1 392 ? -2.656 -36.094 -34.375 1 86.5 392 THR B CA 1
ATOM 8084 C C . THR B 1 392 ? -3.428 -37.25 -33.719 1 86.5 392 THR B C 1
ATOM 8086 O O . THR B 1 392 ? -3.617 -37.25 -32.5 1 86.5 392 THR B O 1
ATOM 8089 N N . LEU B 1 393 ? -3.924 -38.125 -34.562 1 88.06 393 LEU B N 1
ATOM 8090 C CA . LEU B 1 393 ? -4.672 -39.281 -34.094 1 88.06 393 LEU B CA 1
ATOM 8091 C C . LEU B 1 393 ? -3.818 -40.531 -34.156 1 88.06 393 LEU B C 1
ATOM 8093 O O . LEU B 1 393 ? -4.312 -41.625 -34.5 1 88.06 393 LEU B O 1
ATOM 8097 N N . ASP B 1 394 ? -2.535 -40.312 -33.875 1 85.44 394 ASP B N 1
ATOM 8098 C CA . ASP B 1 394 ? -1.621 -41.438 -33.719 1 85.44 394 ASP B CA 1
ATOM 8099 C C . ASP B 1 394 ? -1.305 -41.75 -32.281 1 85.44 394 ASP B C 1
ATOM 8101 O O . ASP B 1 394 ? -1.926 -41.156 -31.375 1 85.44 394 ASP B O 1
ATOM 8105 N N . GLN B 1 395 ? -0.441 -42.656 -32 1 80.5 395 GLN B N 1
ATOM 8106 C CA . GLN B 1 395 ? -0.15 -43.062 -30.641 1 80.5 395 GLN B CA 1
ATOM 8107 C C . GLN B 1 395 ? 0.468 -41.938 -29.828 1 80.5 395 GLN B C 1
ATOM 8109 O O . GLN B 1 395 ? 0.163 -41.781 -28.656 1 80.5 395 GLN B O 1
ATOM 8114 N N . ARG B 1 396 ? 1.32 -41.156 -30.453 1 78.12 396 ARG B N 1
ATOM 8115 C CA . ARG B 1 396 ? 1.901 -40 -29.766 1 78.12 396 ARG B CA 1
ATOM 8116 C C . ARG B 1 396 ? 0.835 -38.969 -29.438 1 78.12 396 ARG B C 1
ATOM 8118 O O . ARG B 1 396 ? 0.921 -38.281 -28.422 1 78.12 396 ARG B O 1
ATOM 8125 N N . GLY B 1 397 ? -0.101 -38.938 -30.266 1 84.19 397 GLY B N 1
ATOM 8126 C CA . GLY B 1 397 ? -1.181 -37.969 -30.094 1 84.19 397 GLY B CA 1
ATOM 8127 C C . GLY B 1 397 ? -2.047 -38.281 -28.891 1 84.19 397 GLY B C 1
ATOM 8128 O O . GLY B 1 397 ? -2.689 -37.375 -28.344 1 84.19 397 GLY B O 1
ATOM 8129 N N . ILE B 1 398 ? -2.055 -39.562 -28.469 1 86 398 ILE B N 1
ATOM 8130 C CA . ILE B 1 398 ? -2.844 -39.938 -27.297 1 86 398 ILE B CA 1
ATOM 8131 C C . ILE B 1 398 ? -2.277 -39.25 -26.062 1 86 398 ILE B C 1
ATOM 8133 O O . ILE B 1 398 ? -3.021 -38.656 -25.281 1 86 398 ILE B O 1
ATOM 8137 N N . ARG B 1 399 ? -1.021 -39.25 -25.938 1 82.38 399 ARG B N 1
ATOM 8138 C CA . ARG B 1 399 ? -0.377 -38.594 -24.797 1 82.38 399 ARG B CA 1
ATOM 8139 C C . ARG B 1 399 ? -0.509 -37.094 -24.875 1 82.38 399 ARG B C 1
ATOM 8141 O O . ARG B 1 399 ? -0.728 -36.438 -23.859 1 82.38 399 ARG B O 1
ATOM 8148 N N . ASP B 1 400 ? -0.333 -36.531 -26.062 1 88.12 400 ASP B N 1
ATOM 8149 C CA . ASP B 1 400 ? -0.434 -35.062 -26.234 1 88.12 400 ASP B CA 1
ATOM 8150 C C . ASP B 1 400 ? -1.838 -34.562 -25.891 1 88.12 400 ASP B C 1
ATOM 8152 O O . ASP B 1 400 ? -1.998 -33.5 -25.312 1 88.12 400 ASP B O 1
ATOM 8156 N N . ARG B 1 401 ? -2.793 -35.406 -26.297 1 91.44 401 ARG B N 1
ATOM 8157 C CA . ARG B 1 401 ? -4.172 -35.031 -25.984 1 91.44 401 ARG B CA 1
ATOM 8158 C C . ARG B 1 401 ? -4.406 -35.062 -24.469 1 91.44 401 ARG B C 1
ATOM 8160 O O . ARG B 1 401 ? -5.09 -34.188 -23.938 1 91.44 401 ARG B O 1
ATOM 8167 N N . TYR B 1 402 ? -3.838 -36.062 -23.875 1 90.12 402 TYR B N 1
ATOM 8168 C CA . TYR B 1 402 ? -3.91 -36.188 -22.422 1 90.12 402 TYR B CA 1
ATOM 8169 C C . TYR B 1 402 ? -3.266 -34.969 -21.75 1 90.12 402 TYR B C 1
ATOM 8171 O O . TYR B 1 402 ? -3.824 -34.406 -20.797 1 90.12 402 TYR B O 1
ATOM 8179 N N . GLY B 1 403 ? -2.17 -34.562 -22.266 1 89.94 403 GLY B N 1
ATOM 8180 C CA . GLY B 1 403 ? -1.48 -33.375 -21.75 1 89.94 403 GLY B CA 1
ATOM 8181 C C . GLY B 1 403 ? -2.258 -32.094 -21.938 1 89.94 403 GLY B C 1
ATOM 8182 O O . GLY B 1 403 ? -2.297 -31.25 -21.047 1 89.94 403 GLY B O 1
ATOM 8183 N N . PHE B 1 404 ? -2.852 -32 -23.078 1 92.94 404 PHE B N 1
ATOM 8184 C CA . PHE B 1 404 ? -3.637 -30.797 -23.344 1 92.94 404 PHE B CA 1
ATOM 8185 C C . PHE B 1 404 ? -4.816 -30.688 -22.391 1 92.94 404 PHE B C 1
ATOM 8187 O O . PHE B 1 404 ? -5.117 -29.594 -21.891 1 92.94 404 PHE B O 1
ATOM 8194 N N . MET B 1 405 ? -5.496 -31.797 -22.125 1 94.38 405 MET B N 1
ATOM 8195 C CA . MET B 1 405 ? -6.648 -31.781 -21.234 1 94.38 405 MET B CA 1
ATOM 8196 C C . MET B 1 405 ? -6.246 -31.344 -19.828 1 94.38 405 MET B C 1
ATOM 8198 O O . MET B 1 405 ? -7 -30.625 -19.172 1 94.38 405 MET B O 1
ATOM 8202 N N . PHE B 1 406 ? -5.125 -31.672 -19.453 1 93.06 406 PHE B N 1
ATOM 8203 C CA . PHE B 1 406 ? -4.672 -31.266 -18.125 1 93.06 406 PHE B CA 1
ATOM 8204 C C . PHE B 1 406 ? -4.238 -29.797 -18.125 1 93.06 406 PHE B C 1
ATOM 8206 O O . PHE B 1 406 ? -4.605 -29.031 -17.234 1 93.06 406 PHE B O 1
ATOM 8213 N N . MET B 1 407 ? -3.529 -29.375 -19.109 1 92.25 407 MET B N 1
ATOM 8214 C CA . MET B 1 407 ? -2.945 -28.031 -19.141 1 92.25 407 MET B CA 1
ATOM 8215 C C . MET B 1 407 ? -4.031 -26.969 -19.266 1 92.25 407 MET B C 1
ATOM 8217 O O . MET B 1 407 ? -3.893 -25.875 -18.719 1 92.25 407 MET B O 1
ATOM 8221 N N . ILE B 1 408 ? -5.051 -27.312 -19.969 1 94.12 408 ILE B N 1
ATOM 8222 C CA . ILE B 1 408 ? -6.133 -26.344 -20.141 1 94.12 408 ILE B CA 1
ATOM 8223 C C . ILE B 1 408 ? -6.805 -26.094 -18.781 1 94.12 408 ILE B C 1
ATOM 8225 O O . ILE B 1 408 ? -7.41 -25.031 -18.578 1 94.12 408 ILE B O 1
ATOM 8229 N N . THR B 1 409 ? -6.707 -27.031 -17.844 1 93.62 409 THR B N 1
ATOM 8230 C CA . THR B 1 409 ? -7.305 -26.875 -16.531 1 93.62 409 THR B CA 1
ATOM 8231 C C . THR B 1 409 ? -6.359 -26.141 -15.586 1 93.62 409 THR B C 1
ATOM 8233 O O . THR B 1 409 ? -6.801 -25.516 -14.625 1 93.62 409 THR B O 1
ATOM 8236 N N . MET B 1 410 ? -5.102 -26.094 -15.852 1 89.12 410 MET B N 1
ATOM 8237 C CA . MET B 1 410 ? -4.145 -25.625 -14.852 1 89.12 410 MET B CA 1
ATOM 8238 C C . MET B 1 410 ? -3.592 -24.25 -15.227 1 89.12 410 MET B C 1
ATOM 8240 O O . MET B 1 410 ? -3.178 -23.484 -14.359 1 89.12 410 MET B O 1
ATOM 8244 N N . MET B 1 411 ? -3.537 -23.938 -16.406 1 88.06 411 MET B N 1
ATOM 8245 C CA . MET B 1 411 ? -2.764 -22.781 -16.859 1 88.06 411 MET B CA 1
ATOM 8246 C C . MET B 1 411 ? -3.436 -21.484 -16.438 1 88.06 411 MET B C 1
ATOM 8248 O O . MET B 1 411 ? -2.773 -20.562 -15.93 1 88.06 411 MET B O 1
ATOM 8252 N N . TYR B 1 412 ? -4.676 -21.406 -16.562 1 88.31 412 TYR B N 1
ATOM 8253 C CA . TYR B 1 412 ? -5.383 -20.141 -16.406 1 88.31 412 TYR B CA 1
ATOM 8254 C C . TYR B 1 412 ? -5.738 -19.891 -14.938 1 88.31 412 TYR B C 1
ATOM 8256 O O . TYR B 1 412 ? -5.676 -18.75 -14.461 1 88.31 412 TYR B O 1
ATOM 8264 N N . PRO B 1 413 ? -5.977 -20.875 -14.117 1 85.75 413 PRO B N 1
ATOM 8265 C CA . PRO B 1 413 ? -6.438 -20.672 -12.742 1 85.75 413 PRO B CA 1
ATOM 8266 C C . PRO B 1 413 ? -5.406 -19.969 -11.875 1 85.75 413 PRO B C 1
ATOM 8268 O O . PRO B 1 413 ? -5.77 -19.141 -11.031 1 85.75 413 PRO B O 1
ATOM 8271 N N . PHE B 1 414 ? -4.117 -20.141 -12.062 1 83.12 414 PHE B N 1
ATOM 8272 C CA . PHE B 1 414 ? -3.092 -19.5 -11.25 1 83.12 414 PHE B CA 1
ATOM 8273 C C . PHE B 1 414 ? -3.113 -18 -11.445 1 83.12 414 PHE B C 1
ATOM 8275 O O . PHE B 1 414 ? -3.012 -17.234 -10.477 1 83.12 414 PHE B O 1
ATOM 8282 N N . THR B 1 415 ? -3.246 -17.594 -12.672 1 85.38 415 THR B N 1
ATOM 8283 C CA . THR B 1 415 ? -3.246 -16.156 -12.961 1 85.38 415 THR B CA 1
ATOM 8284 C C . THR B 1 415 ? -4.566 -15.523 -12.531 1 85.38 415 THR B C 1
ATOM 8286 O O . THR B 1 415 ? -4.582 -14.398 -12.039 1 85.38 415 THR B O 1
ATOM 8289 N N . ASN B 1 416 ? -5.629 -16.266 -12.75 1 89.38 416 ASN B N 1
ATOM 8290 C CA . ASN B 1 416 ? -6.941 -15.75 -12.383 1 89.38 416 ASN B CA 1
ATOM 8291 C C . ASN B 1 416 ? -7.043 -15.516 -10.875 1 89.38 416 ASN B C 1
ATOM 8293 O O . ASN B 1 416 ? -7.66 -14.547 -10.438 1 89.38 416 ASN B O 1
ATOM 8297 N N . THR B 1 417 ? -6.477 -16.406 -10.133 1 91.5 417 THR B N 1
ATOM 8298 C CA . THR B 1 417 ? -6.496 -16.297 -8.672 1 91.5 417 THR B CA 1
ATOM 8299 C C . THR B 1 417 ? -5.816 -15 -8.227 1 91.5 417 THR B C 1
ATOM 8301 O O . THR B 1 417 ? -6.324 -14.289 -7.355 1 91.5 417 THR B O 1
ATOM 8304 N N . LEU B 1 418 ? -4.734 -14.68 -8.867 1 90.25 418 LEU B N 1
ATOM 8305 C CA . LEU B 1 418 ? -3.99 -13.484 -8.5 1 90.25 418 LEU B CA 1
ATOM 8306 C C . LEU B 1 418 ? -4.781 -12.227 -8.836 1 90.25 418 LEU B C 1
ATOM 8308 O O . LEU B 1 418 ? -4.762 -11.25 -8.078 1 90.25 418 LEU B O 1
ATOM 8312 N N . ASP B 1 419 ? -5.512 -12.25 -9.891 1 90 419 ASP B N 1
ATOM 8313 C CA . ASP B 1 419 ? -6.312 -11.109 -10.312 1 90 419 ASP B CA 1
ATOM 8314 C C . ASP B 1 419 ? -7.453 -10.844 -9.328 1 90 419 ASP B C 1
ATOM 8316 O O . ASP B 1 419 ? -7.707 -9.695 -8.961 1 90 419 ASP B O 1
ATOM 8320 N N . VAL B 1 420 ? -8.078 -11.93 -8.977 1 92.56 420 VAL B N 1
ATOM 8321 C CA . VAL B 1 420 ? -9.219 -11.805 -8.086 1 92.56 420 VAL B CA 1
ATOM 8322 C C . VAL B 1 420 ? -8.758 -11.289 -6.723 1 92.56 420 VAL B C 1
ATOM 8324 O O . VAL B 1 420 ? -9.375 -10.391 -6.148 1 92.56 420 VAL B O 1
ATOM 8327 N N . ILE B 1 421 ? -7.676 -11.797 -6.262 1 93.44 421 ILE B N 1
ATOM 8328 C CA . ILE B 1 421 ? -7.152 -11.391 -4.961 1 93.44 421 ILE B CA 1
ATOM 8329 C C . ILE B 1 421 ? -6.715 -9.93 -5.016 1 93.44 421 ILE B C 1
ATOM 8331 O O . ILE B 1 421 ? -6.98 -9.156 -4.09 1 93.44 421 ILE B O 1
ATOM 8335 N N . GLY B 1 422 ? -6.066 -9.547 -6.078 1 89.5 422 GLY B N 1
ATOM 8336 C CA . GLY B 1 422 ? -5.656 -8.164 -6.246 1 89.5 422 GLY B CA 1
ATOM 8337 C C . GLY B 1 422 ? -6.824 -7.191 -6.246 1 89.5 422 GLY B C 1
ATOM 8338 O O . GLY B 1 422 ? -6.766 -6.145 -5.598 1 89.5 422 GLY B O 1
ATOM 8339 N N . GLN B 1 423 ? -7.824 -7.562 -6.891 1 88.56 423 GLN B N 1
ATOM 8340 C CA . GLN B 1 423 ? -9.008 -6.711 -6.965 1 88.56 423 GLN B CA 1
ATOM 8341 C C . GLN B 1 423 ? -9.688 -6.594 -5.605 1 88.56 423 GLN B C 1
ATOM 8343 O O . GLN B 1 423 ? -10.117 -5.508 -5.215 1 88.56 423 GLN B O 1
ATOM 8348 N N . CYS B 1 424 ? -9.789 -7.684 -4.918 1 91.31 424 CYS B N 1
ATOM 8349 C CA . CYS B 1 424 ? -10.469 -7.688 -3.625 1 91.31 424 CYS B CA 1
ATOM 8350 C C . CYS B 1 424 ? -9.703 -6.855 -2.605 1 91.31 424 CYS B C 1
ATOM 8352 O O . CYS B 1 424 ? -10.305 -6.117 -1.822 1 91.31 424 CYS B O 1
ATOM 8354 N N . HIS B 1 425 ? -8.469 -6.941 -2.645 1 89.25 425 HIS B N 1
ATOM 8355 C CA . HIS B 1 425 ? -7.676 -6.195 -1.67 1 89.25 425 HIS B CA 1
ATOM 8356 C C . HIS B 1 425 ? -7.668 -4.707 -1.991 1 89.25 425 HIS B C 1
ATOM 8358 O O . HIS B 1 425 ? -7.582 -3.871 -1.087 1 89.25 425 HIS B O 1
ATOM 8364 N N . GLU B 1 426 ? -7.797 -4.375 -3.182 1 84.69 426 GLU B N 1
ATOM 8365 C CA . GLU B 1 426 ? -7.941 -2.969 -3.553 1 84.69 426 GLU B CA 1
ATOM 8366 C C . GLU B 1 426 ? -9.273 -2.404 -3.068 1 84.69 426 GLU B C 1
ATOM 8368 O O . GLU B 1 426 ? -9.359 -1.235 -2.689 1 84.69 426 GLU B O 1
ATOM 8373 N N . GLU B 1 427 ? -10.234 -3.254 -3.092 1 88.12 427 GLU B N 1
ATOM 8374 C CA . GLU B 1 427 ? -11.578 -2.832 -2.691 1 88.12 427 GLU B CA 1
ATOM 8375 C C . GLU B 1 427 ? -11.672 -2.666 -1.178 1 88.12 427 GLU B C 1
ATOM 8377 O O . GLU B 1 427 ? -12.562 -1.979 -0.68 1 88.12 427 GLU B O 1
ATOM 8382 N N . ARG B 1 428 ? -10.789 -3.287 -0.462 1 87.44 428 ARG B N 1
ATOM 8383 C CA . ARG B 1 428 ? -10.812 -3.184 0.993 1 87.44 428 ARG B CA 1
ATOM 8384 C C . ARG B 1 428 ? -10.547 -1.752 1.444 1 87.44 428 ARG B C 1
ATOM 8386 O O . ARG B 1 428 ? -10.922 -1.366 2.555 1 87.44 428 ARG B O 1
ATOM 8393 N N . LYS B 1 429 ? -10 -1.004 0.578 1 79.88 429 LYS B N 1
ATOM 8394 C CA . LYS B 1 429 ? -9.641 0.371 0.908 1 79.88 429 LYS B CA 1
ATOM 8395 C C . LYS B 1 429 ? -10.875 1.207 1.223 1 79.88 429 LYS B C 1
ATOM 8397 O O . LYS B 1 429 ? -10.812 2.133 2.035 1 79.88 429 LYS B O 1
ATOM 8402 N N . TYR B 1 430 ? -11.961 0.85 0.589 1 85.19 430 TYR B N 1
ATOM 8403 C CA . TYR B 1 430 ? -13.156 1.639 0.834 1 85.19 430 TYR B CA 1
ATOM 8404 C C . TYR B 1 430 ? -14.25 0.786 1.472 1 85.19 430 TYR B C 1
ATOM 8406 O O . TYR B 1 430 ? -15.156 1.311 2.127 1 85.19 430 TYR B O 1
ATOM 8414 N N . LEU B 1 431 ? -14.18 -0.511 1.337 1 88.81 431 LEU B N 1
ATOM 8415 C CA . LEU B 1 431 ? -15.234 -1.429 1.748 1 88.81 431 LEU B CA 1
ATOM 8416 C C . LEU B 1 431 ? -15.422 -1.399 3.262 1 88.81 431 LEU B C 1
ATOM 8418 O O . LEU B 1 431 ? -16.547 -1.357 3.752 1 88.81 431 LEU B O 1
ATOM 8422 N N . TYR B 1 432 ? -14.406 -1.371 3.971 1 85.75 432 TYR B N 1
ATOM 8423 C CA . TYR B 1 432 ? -14.461 -1.378 5.43 1 85.75 432 TYR B CA 1
ATOM 8424 C C . TYR B 1 432 ? -15.234 -0.173 5.953 1 85.75 432 TYR B C 1
ATOM 8426 O O . TYR B 1 432 ? -16.078 -0.308 6.844 1 85.75 432 TYR B O 1
ATOM 8434 N N . PHE B 1 433 ? -15.047 0.921 5.371 1 81.12 433 PHE B N 1
ATOM 8435 C CA . PHE B 1 433 ? -15.656 2.16 5.84 1 81.12 433 PHE B CA 1
ATOM 8436 C C . PHE B 1 433 ? -17.125 2.23 5.438 1 81.12 433 PHE B C 1
ATOM 8438 O O . PHE B 1 433 ? -17.969 2.709 6.207 1 81.12 433 PHE B O 1
ATOM 8445 N N . GLU B 1 434 ? -17.406 1.755 4.316 1 86.19 434 GLU B N 1
ATOM 8446 C CA . GLU B 1 434 ? -18.797 1.752 3.869 1 86.19 434 GLU B CA 1
ATOM 8447 C C . GLU B 1 434 ? -19.641 0.814 4.719 1 86.19 434 GLU B C 1
ATOM 8449 O O . GLU B 1 434 ? -20.812 1.101 4.988 1 86.19 434 GLU B O 1
ATOM 8454 N N . LEU B 1 435 ? -19.031 -0.245 5.109 1 86.38 435 LEU B N 1
ATOM 8455 C CA . LEU B 1 435 ? -19.766 -1.198 5.945 1 86.38 435 LEU B CA 1
ATOM 8456 C C . LEU B 1 435 ? -19.922 -0.666 7.363 1 86.38 435 LEU B C 1
ATOM 8458 O O . LEU B 1 435 ? -20.953 -0.881 7.996 1 86.38 435 LEU B O 1
ATOM 8462 N N . GLU B 1 436 ? -18.922 0.006 7.801 1 77.56 436 GLU B N 1
ATOM 8463 C CA . GLU B 1 436 ? -19 0.619 9.125 1 77.56 436 GLU B CA 1
ATOM 8464 C C . GLU B 1 436 ? -20.078 1.704 9.164 1 77.56 436 GLU B C 1
ATOM 8466 O O . GLU B 1 436 ? -20.719 1.9 10.195 1 77.56 436 GLU B O 1
ATOM 8471 N N . ASP B 1 437 ? -20.234 2.328 8 1 77.81 437 ASP B N 1
ATOM 8472 C CA . ASP B 1 437 ? -21.25 3.371 7.898 1 77.81 437 ASP B CA 1
ATOM 8473 C C . ASP B 1 437 ? -22.625 2.771 7.598 1 77.81 437 ASP B C 1
ATOM 8475 O O . ASP B 1 437 ? -23.609 3.498 7.465 1 77.81 437 ASP B O 1
ATOM 8479 N N . LYS B 1 438 ? -22.688 1.443 7.449 1 80.31 438 LYS B N 1
ATOM 8480 C CA . LYS B 1 438 ? -23.938 0.719 7.195 1 80.31 438 LYS B CA 1
ATOM 8481 C C . LYS B 1 438 ? -24.625 1.245 5.945 1 80.31 438 LYS B C 1
ATOM 8483 O O . LYS B 1 438 ? -25.828 1.514 5.965 1 80.31 438 LYS B O 1
ATOM 8488 N N . LEU B 1 439 ? -23.891 1.465 4.973 1 83.88 439 LEU B N 1
ATOM 8489 C CA . LEU B 1 439 ? -24.438 1.944 3.709 1 83.88 439 LEU B CA 1
ATOM 8490 C C . LEU B 1 439 ? -25.312 0.875 3.053 1 83.88 439 LEU B C 1
ATOM 8492 O O . LEU B 1 439 ? -26.328 1.19 2.445 1 83.88 439 LEU B O 1
ATOM 8496 N N . TYR B 1 440 ? -24.828 -0.354 3.133 1 89.81 440 TYR B N 1
ATOM 8497 C CA . TYR B 1 440 ? -25.547 -1.494 2.578 1 89.81 440 TYR B CA 1
ATOM 8498 C C . TYR B 1 440 ? -25.312 -2.748 3.412 1 89.81 440 TYR B C 1
ATOM 8500 O O . TYR B 1 440 ? -24.484 -2.742 4.332 1 89.81 440 TYR B O 1
ATOM 8508 N N . GLY B 1 441 ? -26.109 -3.691 3.053 1 89.88 441 GLY B N 1
ATOM 8509 C CA . GLY B 1 441 ? -25.953 -4.961 3.744 1 89.88 441 GLY B CA 1
ATOM 8510 C C . GLY B 1 441 ? -24.875 -5.836 3.152 1 89.88 441 GLY B C 1
ATOM 8511 O O . GLY B 1 441 ? -24.484 -5.664 1.994 1 89.88 441 GLY B O 1
ATOM 8512 N N . TYR B 1 442 ? -24.406 -6.77 3.979 1 92.06 442 TYR B N 1
ATOM 8513 C CA . TYR B 1 442 ? -23.328 -7.668 3.564 1 92.06 442 TYR B CA 1
ATOM 8514 C C . TYR B 1 442 ? -23.766 -8.523 2.383 1 92.06 442 TYR B C 1
ATOM 8516 O O . TYR B 1 442 ? -23.031 -8.672 1.405 1 92.06 442 TYR B O 1
ATOM 8524 N N . PHE B 1 443 ? -24.953 -9.031 2.404 1 93 443 PHE B N 1
ATOM 8525 C CA . PHE B 1 443 ? -25.438 -9.953 1.387 1 93 443 PHE B CA 1
ATOM 8526 C C . PHE B 1 443 ? -25.703 -9.227 0.076 1 93 443 PHE B C 1
ATOM 8528 O O . PHE B 1 443 ? -25.422 -9.75 -1.003 1 93 443 PHE B O 1
ATOM 8535 N N . ALA B 1 444 ? -26.203 -8.031 0.214 1 93.75 444 ALA B N 1
ATOM 8536 C CA . ALA B 1 444 ? -26.484 -7.258 -0.993 1 93.75 444 ALA B CA 1
ATOM 8537 C C . ALA B 1 444 ? -25.188 -6.949 -1.747 1 93.75 444 ALA B C 1
ATOM 8539 O O . ALA B 1 444 ? -25.125 -7.094 -2.971 1 93.75 444 ALA B O 1
ATOM 8540 N N . TYR B 1 445 ? -24.234 -6.59 -0.973 1 93.94 445 TYR B N 1
ATOM 8541 C CA . TYR B 1 445 ? -22.953 -6.281 -1.603 1 93.94 445 TYR B CA 1
ATOM 8542 C C . TYR B 1 445 ? -22.328 -7.531 -2.209 1 93.94 445 TYR B C 1
ATOM 8544 O O . TYR B 1 445 ? -21.891 -7.516 -3.359 1 93.94 445 TYR B O 1
ATOM 8552 N N . TYR B 1 446 ? -22.328 -8.602 -1.433 1 94.62 446 TYR B N 1
ATOM 8553 C CA . TYR B 1 446 ? -21.641 -9.828 -1.839 1 94.62 446 TYR B CA 1
ATOM 8554 C C . TYR B 1 446 ? -22.25 -10.398 -3.113 1 94.62 446 TYR B C 1
ATOM 8556 O O . TYR B 1 446 ? -21.531 -10.68 -4.078 1 94.62 446 TYR B O 1
ATOM 8564 N N . PHE B 1 447 ? -23.5 -10.539 -3.186 1 94.94 447 PHE B N 1
ATOM 8565 C CA . PHE B 1 447 ? -24.156 -11.156 -4.332 1 94.94 447 PHE B CA 1
ATOM 8566 C C . PHE B 1 447 ? -24.172 -10.211 -5.523 1 94.94 447 PHE B C 1
ATOM 8568 O O . PHE B 1 447 ? -24.125 -10.656 -6.676 1 94.94 447 PHE B O 1
ATOM 8575 N N . SER B 1 448 ? -24.219 -8.883 -5.238 1 95.56 448 SER B N 1
ATOM 8576 C CA . SER B 1 448 ? -24.109 -7.934 -6.34 1 95.56 448 SER B CA 1
ATOM 8577 C C . SER B 1 448 ? -22.75 -8.031 -7.023 1 95.56 448 SER B C 1
ATOM 8579 O O . SER B 1 448 ? -22.656 -7.941 -8.25 1 95.56 448 SER B O 1
ATOM 8581 N N . LYS B 1 449 ? -21.797 -8.234 -6.203 1 93.69 449 LYS B N 1
ATOM 8582 C CA . LYS B 1 449 ? -20.438 -8.375 -6.738 1 93.69 449 LYS B CA 1
ATOM 8583 C C . LYS B 1 449 ? -20.312 -9.633 -7.594 1 93.69 449 LYS B C 1
ATOM 8585 O O . LYS B 1 449 ? -19.766 -9.586 -8.695 1 93.69 449 LYS B O 1
ATOM 8590 N N . ILE B 1 450 ? -20.859 -10.727 -7.152 1 94.19 450 ILE B N 1
ATOM 8591 C CA . ILE B 1 450 ? -20.797 -12 -7.848 1 94.19 450 ILE B CA 1
ATOM 8592 C C . ILE B 1 450 ? -21.516 -11.891 -9.195 1 94.19 450 ILE B C 1
ATOM 8594 O O . ILE B 1 450 ? -20.969 -12.297 -10.227 1 94.19 450 ILE B O 1
ATOM 8598 N N . ILE B 1 451 ? -22.625 -11.266 -9.172 1 94.31 451 ILE B N 1
ATOM 8599 C CA . ILE B 1 451 ? -23.438 -11.188 -10.383 1 94.31 451 ILE B CA 1
ATOM 8600 C C . ILE B 1 451 ? -22.797 -10.211 -11.367 1 94.31 451 ILE B C 1
ATOM 8602 O O . ILE B 1 451 ? -22.797 -10.461 -12.578 1 94.31 451 ILE B O 1
ATOM 8606 N N . ALA B 1 452 ? -22.312 -9.141 -10.867 1 94.06 452 ALA B N 1
ATOM 8607 C CA . ALA B 1 452 ? -21.719 -8.117 -11.727 1 94.06 452 ALA B CA 1
ATOM 8608 C C . ALA B 1 452 ? -20.469 -8.648 -12.414 1 94.06 452 ALA B C 1
ATOM 8610 O O . ALA B 1 452 ? -20.109 -8.188 -13.5 1 94.06 452 ALA B O 1
ATOM 8611 N N . GLU B 1 453 ? -19.859 -9.656 -11.859 1 93.31 453 GLU B N 1
ATOM 8612 C CA . GLU B 1 453 ? -18.594 -10.156 -12.391 1 93.31 453 GLU B CA 1
ATOM 8613 C C . GLU B 1 453 ? -18.812 -11.336 -13.328 1 93.31 453 GLU B C 1
ATOM 8615 O O . GLU B 1 453 ? -17.906 -11.742 -14.055 1 93.31 453 GLU B O 1
ATOM 8620 N N . LEU B 1 454 ? -20 -11.898 -13.398 1 95.12 454 LEU B N 1
ATOM 8621 C CA . LEU B 1 454 ? -20.281 -13.109 -14.164 1 95.12 454 LEU B CA 1
ATOM 8622 C C . LEU B 1 454 ? -20.062 -12.875 -15.648 1 95.12 454 LEU B C 1
ATOM 8624 O O . LEU B 1 454 ? -19.453 -13.711 -16.328 1 95.12 454 LEU B O 1
ATOM 8628 N N . PRO B 1 455 ? -20.5 -11.695 -16.156 1 94.94 455 PRO B N 1
ATOM 8629 C CA . PRO B 1 455 ? -20.266 -11.477 -17.594 1 94.94 455 PRO B CA 1
ATOM 8630 C C . PRO B 1 455 ? -18.781 -11.406 -17.938 1 94.94 455 PRO B C 1
ATOM 8632 O O . PRO B 1 455 ? -18.375 -11.875 -19.016 1 94.94 455 PRO B O 1
ATOM 8635 N N . PHE B 1 456 ? -18.047 -10.883 -17.141 1 94 456 PHE B N 1
ATOM 8636 C CA . PHE B 1 456 ? -16.609 -10.812 -17.391 1 94 456 PHE B CA 1
ATOM 8637 C C . PHE B 1 456 ? -15.969 -12.188 -17.25 1 94 456 PHE B C 1
ATOM 8639 O O . PHE B 1 456 ? -15.047 -12.516 -18 1 94 456 PHE B O 1
ATOM 8646 N N . HIS B 1 457 ? -16.422 -12.961 -16.297 1 94.31 457 HIS B N 1
ATOM 8647 C CA . HIS B 1 457 ? -15.953 -14.336 -16.156 1 94.31 457 HIS B CA 1
ATOM 8648 C C . HIS B 1 457 ? -16.203 -15.133 -17.438 1 94.31 457 HIS B C 1
ATOM 8650 O O . HIS B 1 457 ? -15.289 -15.797 -17.938 1 94.31 457 HIS B O 1
ATOM 8656 N N . PHE B 1 458 ? -17.406 -15 -17.969 1 96.5 458 PHE B N 1
ATOM 8657 C CA . PHE B 1 458 ? -17.766 -15.695 -19.203 1 96.5 458 PHE B CA 1
ATOM 8658 C C . PHE B 1 458 ? -16.891 -15.227 -20.359 1 96.5 458 PHE B C 1
ATOM 8660 O O . PHE B 1 458 ? -16.438 -16.031 -21.172 1 96.5 458 PHE B O 1
ATOM 8667 N N . LEU B 1 459 ? -16.688 -14.008 -20.391 1 96.06 459 LEU B N 1
ATOM 8668 C CA . LEU B 1 459 ? -15.906 -13.43 -21.484 1 96.06 459 LEU B CA 1
ATOM 8669 C C . LEU B 1 459 ? -14.469 -13.914 -21.422 1 96.06 459 LEU B C 1
ATOM 8671 O O . LEU B 1 459 ? -13.93 -14.391 -22.438 1 96.06 459 LEU B O 1
ATOM 8675 N N . PHE B 1 460 ? -13.859 -13.859 -20.312 1 95.81 460 PHE B N 1
ATOM 8676 C CA . PHE B 1 460 ? -12.445 -14.203 -20.203 1 95.81 460 PHE B CA 1
ATOM 8677 C C . PHE B 1 460 ? -12.227 -15.695 -20.406 1 95.81 460 PHE B C 1
ATOM 8679 O O . PHE B 1 460 ? -11.242 -16.109 -21.016 1 95.81 460 PHE B O 1
ATOM 8686 N N . VAL B 1 461 ? -13.133 -16.5 -19.891 1 97.19 461 VAL B N 1
ATOM 8687 C CA . VAL B 1 461 ? -13 -17.938 -20.094 1 97.19 461 VAL B CA 1
ATOM 8688 C C . VAL B 1 461 ? -13.203 -18.266 -21.578 1 97.19 461 VAL B C 1
ATOM 8690 O O . VAL B 1 461 ? -12.531 -19.156 -22.109 1 97.19 461 VAL B O 1
ATOM 8693 N N . SER B 1 462 ? -14.117 -17.547 -22.234 1 97.81 462 SER B N 1
ATOM 8694 C CA . SER B 1 462 ? -14.32 -17.734 -23.656 1 97.81 462 SER B CA 1
ATOM 8695 C C . SER B 1 462 ? -13.062 -17.375 -24.453 1 97.81 462 SER B C 1
ATOM 8697 O O . SER B 1 462 ? -12.68 -18.094 -25.375 1 97.81 462 SER B O 1
ATOM 8699 N N . LEU B 1 463 ? -12.445 -16.328 -24.078 1 97.12 463 LEU B N 1
ATOM 8700 C CA . LEU B 1 463 ? -11.219 -15.898 -24.75 1 97.12 463 LEU B CA 1
ATOM 8701 C C . LEU B 1 463 ? -10.086 -16.891 -24.484 1 97.12 463 LEU B C 1
ATOM 8703 O O . LEU B 1 463 ? -9.219 -17.078 -25.344 1 97.12 463 LEU B O 1
ATOM 8707 N N . TYR B 1 464 ? -10.117 -17.5 -23.406 1 96.69 464 TYR B N 1
ATOM 8708 C CA . TYR B 1 464 ? -9.086 -18.453 -23.031 1 96.69 464 TYR B CA 1
ATOM 8709 C C . TYR B 1 464 ? -9.312 -19.797 -23.719 1 96.69 464 TYR B C 1
ATOM 8711 O O . TYR B 1 464 ? -8.398 -20.359 -24.328 1 96.69 464 TYR B O 1
ATOM 8719 N N . PHE B 1 465 ? -10.531 -20.281 -23.719 1 97.81 465 PHE B N 1
ATOM 8720 C CA . PHE B 1 465 ? -10.844 -21.656 -24.109 1 97.81 465 PHE B CA 1
ATOM 8721 C C . PHE B 1 465 ? -11.016 -21.766 -25.609 1 97.81 465 PHE B C 1
ATOM 8723 O O . PHE B 1 465 ? -10.484 -22.688 -26.234 1 97.81 465 PHE B O 1
ATOM 8730 N N . THR B 1 466 ? -11.664 -20.828 -26.297 1 97.25 466 THR B N 1
ATOM 8731 C CA . THR B 1 466 ? -12.156 -20.984 -27.672 1 97.25 466 THR B CA 1
ATOM 8732 C C . THR B 1 466 ? -10.992 -21.047 -28.656 1 97.25 466 THR B C 1
ATOM 8734 O O . THR B 1 466 ? -10.891 -21.984 -29.453 1 97.25 466 THR B O 1
ATOM 8737 N N . PRO B 1 467 ? -10.062 -20.062 -28.594 1 96.81 467 PRO B N 1
ATOM 8738 C CA . PRO B 1 467 ? -8.961 -20.188 -29.562 1 96.81 467 PRO B CA 1
ATOM 8739 C C . PRO B 1 467 ? -8.125 -21.453 -29.344 1 96.81 467 PRO B C 1
ATOM 8741 O O . PRO B 1 467 ? -7.734 -22.109 -30.312 1 96.81 467 PRO B O 1
ATOM 8744 N N . ALA B 1 468 ? -7.859 -21.812 -28.125 1 96 468 ALA B N 1
ATOM 8745 C CA . ALA B 1 468 ? -7.078 -23.016 -27.828 1 96 468 ALA B CA 1
ATOM 8746 C C . ALA B 1 468 ? -7.77 -24.266 -28.359 1 96 468 ALA B C 1
ATOM 8748 O O . ALA B 1 468 ? -7.125 -25.156 -28.922 1 96 468 ALA B O 1
ATOM 8749 N N . TYR B 1 469 ? -9.094 -24.375 -28.203 1 96.56 469 TYR B N 1
ATOM 8750 C CA . TYR B 1 469 ? -9.875 -25.531 -28.656 1 96.56 469 TYR B CA 1
ATOM 8751 C C . TYR B 1 469 ? -9.75 -25.719 -30.156 1 96.56 469 TYR B C 1
ATOM 8753 O O . TYR B 1 469 ? -9.508 -26.828 -30.625 1 96.56 469 TYR B O 1
ATOM 8761 N N . PHE B 1 470 ? -9.828 -24.703 -30.938 1 95.75 470 PHE B N 1
ATOM 8762 C CA . PHE B 1 470 ? -9.844 -24.812 -32.375 1 95.75 470 PHE B CA 1
ATOM 8763 C C . PHE B 1 470 ? -8.43 -24.969 -32.938 1 95.75 470 PHE B C 1
ATOM 8765 O O . PHE B 1 470 ? -8.211 -25.641 -33.938 1 95.75 470 PHE B O 1
ATOM 8772 N N . MET B 1 471 ? -7.508 -24.422 -32.281 1 94.31 471 MET B N 1
ATOM 8773 C CA . MET B 1 471 ? -6.125 -24.516 -32.75 1 94.31 471 MET B CA 1
ATOM 8774 C C . MET B 1 471 ? -5.578 -25.922 -32.531 1 94.31 471 MET B C 1
ATOM 8776 O O . MET B 1 471 ? -4.734 -26.391 -33.312 1 94.31 471 MET B O 1
ATOM 8780 N N . THR B 1 472 ? -5.953 -26.625 -31.469 1 93 472 THR B N 1
ATOM 8781 C CA . THR B 1 472 ? -5.434 -27.938 -31.125 1 93 472 THR B CA 1
ATOM 8782 C C . THR B 1 472 ? -6.055 -29.016 -32 1 93 472 THR B C 1
ATOM 8784 O O . THR B 1 472 ? -5.539 -30.125 -32.094 1 93 472 THR B O 1
ATOM 8787 N N . GLY B 1 473 ? -7.125 -28.734 -32.719 1 89.69 473 GLY B N 1
ATOM 8788 C CA . GLY B 1 473 ? -7.734 -29.656 -33.656 1 89.69 473 GLY B CA 1
ATOM 8789 C C . GLY B 1 473 ? -8.539 -30.75 -32.969 1 89.69 473 GLY B C 1
ATOM 8790 O O . GLY B 1 473 ? -8.508 -31.906 -33.406 1 89.69 473 GLY B O 1
ATOM 8791 N N . LEU B 1 474 ? -9.133 -30.484 -31.906 1 91.81 474 LEU B N 1
ATOM 8792 C CA . LEU B 1 474 ? -10.016 -31.422 -31.25 1 91.81 474 LEU B CA 1
ATOM 8793 C C . LEU B 1 474 ? -11.266 -31.672 -32.094 1 91.81 474 LEU B C 1
ATOM 8795 O O . LEU B 1 474 ? -11.398 -31.141 -33.188 1 91.81 474 LEU B O 1
ATOM 8799 N N . GLN B 1 475 ? -12.055 -32.562 -31.609 1 89.19 475 GLN B N 1
ATOM 8800 C CA . GLN B 1 475 ? -13.258 -32.938 -32.344 1 89.19 475 GLN B CA 1
ATOM 8801 C C . GLN B 1 475 ? -14.172 -31.703 -32.531 1 89.19 475 GLN B C 1
ATOM 8803 O O . GLN B 1 475 ? -14.453 -31 -31.562 1 89.19 475 GLN B O 1
ATOM 8808 N N . VAL B 1 476 ? -14.547 -31.484 -33.844 1 90.56 476 VAL B N 1
ATOM 8809 C CA . VAL B 1 476 ? -15.406 -30.344 -34.094 1 90.56 476 VAL B CA 1
ATOM 8810 C C . VAL B 1 476 ? -16.875 -30.75 -34 1 90.56 476 VAL B C 1
ATOM 8812 O O . VAL B 1 476 ? -17.5 -31.078 -35.031 1 90.56 476 VAL B O 1
ATOM 8815 N N . ASP B 1 477 ? -17.359 -30.844 -32.812 1 93.38 477 ASP B N 1
ATOM 8816 C CA . ASP B 1 477 ? -18.734 -31.156 -32.469 1 93.38 477 ASP B CA 1
ATOM 8817 C C . ASP B 1 477 ? -19.281 -30.141 -31.469 1 93.38 477 ASP B C 1
ATOM 8819 O O . ASP B 1 477 ? -18.625 -29.812 -30.484 1 93.38 477 ASP B O 1
ATOM 8823 N N . VAL B 1 478 ? -20.438 -29.656 -31.734 1 94.5 478 VAL B N 1
ATOM 8824 C CA . VAL B 1 478 ? -21.031 -28.578 -30.953 1 94.5 478 VAL B CA 1
ATOM 8825 C C . VAL B 1 478 ? -21.281 -29.047 -29.516 1 94.5 478 VAL B C 1
ATOM 8827 O O . VAL B 1 478 ? -21.047 -28.297 -28.562 1 94.5 478 VAL B O 1
ATOM 8830 N N . ILE B 1 479 ? -21.719 -30.281 -29.312 1 94.38 479 ILE B N 1
ATOM 8831 C CA . ILE B 1 479 ? -22.031 -30.797 -27.984 1 94.38 479 ILE B CA 1
ATOM 8832 C C . ILE B 1 479 ? -20.734 -30.984 -27.203 1 94.38 479 ILE B C 1
ATOM 8834 O O . ILE B 1 479 ? -20.672 -30.656 -26.016 1 94.38 479 ILE B O 1
ATOM 8838 N N . ILE B 1 480 ? -19.719 -31.516 -27.891 1 95 480 ILE B N 1
ATOM 8839 C CA . ILE B 1 480 ? -18.422 -31.734 -27.234 1 95 480 ILE B CA 1
ATOM 8840 C C . ILE B 1 480 ? -17.812 -30.391 -26.844 1 95 480 ILE B C 1
ATOM 8842 O O . ILE B 1 480 ? -17.328 -30.219 -25.734 1 95 480 ILE B O 1
ATOM 8846 N N . PHE B 1 481 ? -17.938 -29.422 -27.797 1 96.56 481 PHE B N 1
ATOM 8847 C CA . PHE B 1 481 ? -17.375 -28.109 -27.547 1 96.56 481 PHE B CA 1
ATOM 8848 C C . PHE B 1 481 ? -18 -27.453 -26.328 1 96.56 481 PHE B C 1
ATOM 8850 O O . PHE B 1 481 ? -17.297 -27.016 -25.422 1 96.56 481 PHE B O 1
ATOM 8857 N N . PHE B 1 482 ? -19.312 -27.391 -26.219 1 96.88 482 PHE B N 1
ATOM 8858 C CA . PHE B 1 482 ? -20 -26.672 -25.156 1 96.88 482 PHE B CA 1
ATOM 8859 C C . PHE B 1 482 ? -19.906 -27.438 -23.844 1 96.88 482 PHE B C 1
ATOM 8861 O O . PHE B 1 482 ? -19.922 -26.844 -22.766 1 96.88 482 PHE B O 1
ATOM 8868 N N . THR B 1 483 ? -19.781 -28.797 -23.922 1 96.5 483 THR B N 1
ATOM 8869 C CA . THR B 1 483 ? -19.578 -29.562 -22.703 1 96.5 483 THR B CA 1
ATOM 8870 C C . THR B 1 483 ? -18.203 -29.266 -22.109 1 96.5 483 THR B C 1
ATOM 8872 O O . THR B 1 483 ? -18.094 -29.016 -20.906 1 96.5 483 THR B O 1
ATOM 8875 N N . MET B 1 484 ? -17.172 -29.266 -22.969 1 97 484 MET B N 1
ATOM 8876 C CA . MET B 1 484 ? -15.82 -28.969 -22.484 1 97 484 MET B CA 1
ATOM 8877 C C . MET B 1 484 ? -15.734 -27.531 -22 1 97 484 MET B C 1
ATOM 8879 O O . MET B 1 484 ? -15.125 -27.25 -20.969 1 97 484 MET B O 1
ATOM 8883 N N . PHE B 1 485 ? -16.359 -26.625 -22.75 1 97.62 485 PHE B N 1
ATOM 8884 C CA . PHE B 1 485 ? -16.391 -25.219 -22.359 1 97.62 485 PHE B CA 1
ATOM 8885 C C . PHE B 1 485 ? -17.047 -25.047 -21 1 97.62 485 PHE B C 1
ATOM 8887 O O . PHE B 1 485 ? -16.547 -24.312 -20.156 1 97.62 485 PHE B O 1
ATOM 8894 N N . GLY B 1 486 ? -18.188 -25.734 -20.828 1 97.75 486 GLY B N 1
ATOM 8895 C CA . GLY B 1 486 ? -18.891 -25.656 -19.562 1 97.75 486 GLY B CA 1
ATOM 8896 C C . GLY B 1 486 ? -18.078 -26.141 -18.391 1 97.75 486 GLY B C 1
ATOM 8897 O O . GLY B 1 486 ? -18.109 -25.547 -17.312 1 97.75 486 GLY B O 1
ATOM 8898 N N . ILE B 1 487 ? -17.328 -27.172 -18.594 1 97.62 487 ILE B N 1
ATOM 8899 C CA . ILE B 1 487 ? -16.5 -27.734 -17.531 1 97.62 487 ILE B CA 1
ATOM 8900 C C . ILE B 1 487 ? -15.391 -26.75 -17.156 1 97.62 487 ILE B C 1
ATOM 8902 O O . ILE B 1 487 ? -15.148 -26.5 -15.977 1 97.62 487 ILE B O 1
ATOM 8906 N N . VAL B 1 488 ? -14.742 -26.188 -18.203 1 97.69 488 VAL B N 1
ATOM 8907 C CA . VAL B 1 488 ? -13.672 -25.234 -17.953 1 97.69 488 VAL B CA 1
ATOM 8908 C C . VAL B 1 488 ? -14.234 -23.984 -17.297 1 97.69 488 VAL B C 1
ATOM 8910 O O . VAL B 1 488 ? -13.609 -23.406 -16.391 1 97.69 488 VAL B O 1
ATOM 8913 N N . LEU B 1 489 ? -15.383 -23.547 -17.703 1 97.94 489 LEU B N 1
ATOM 8914 C CA . LEU B 1 489 ? -16.062 -22.406 -17.109 1 97.94 489 LEU B CA 1
ATOM 8915 C C . LEU B 1 489 ? -16.312 -22.625 -15.625 1 97.94 489 LEU B C 1
ATOM 8917 O O . LEU B 1 489 ? -16.047 -21.734 -14.812 1 97.94 489 LEU B O 1
ATOM 8921 N N . LEU B 1 490 ? -16.766 -23.812 -15.305 1 97.94 490 LEU B N 1
ATOM 8922 C CA . LEU B 1 490 ? -17.047 -24.141 -13.914 1 97.94 490 LEU B CA 1
ATOM 8923 C C . LEU B 1 490 ? -15.766 -24.219 -13.102 1 97.94 490 LEU B C 1
ATOM 8925 O O . LEU B 1 490 ? -15.711 -23.734 -11.969 1 97.94 490 LEU B O 1
ATOM 8929 N N . LEU B 1 491 ? -14.773 -24.781 -13.672 1 97.5 491 LEU B N 1
ATOM 8930 C CA . LEU B 1 491 ? -13.5 -24.922 -12.977 1 97.5 491 LEU B CA 1
ATOM 8931 C C . LEU B 1 491 ? -12.898 -23.562 -12.648 1 97.5 491 LEU B C 1
ATOM 8933 O O . LEU B 1 491 ? -12.469 -23.328 -11.516 1 97.5 491 LEU B O 1
ATOM 8937 N N . VAL B 1 492 ? -12.859 -22.734 -13.648 1 96.81 492 VAL B N 1
ATOM 8938 C CA . VAL B 1 492 ? -12.281 -21.406 -13.438 1 96.81 492 VAL B CA 1
ATOM 8939 C C . VAL B 1 492 ? -13.094 -20.656 -12.391 1 96.81 492 VAL B C 1
ATOM 8941 O O . VAL B 1 492 ? -12.539 -19.891 -11.586 1 96.81 492 VAL B O 1
ATOM 8944 N N . TYR B 1 493 ? -14.336 -20.906 -12.367 1 97.38 493 TYR B N 1
ATOM 8945 C CA . TYR B 1 493 ? -15.172 -20.25 -11.375 1 97.38 493 TYR B CA 1
ATOM 8946 C C . TYR B 1 493 ? -14.906 -20.797 -9.984 1 97.38 493 TYR B C 1
ATOM 8948 O O . TYR B 1 493 ? -15.008 -20.078 -8.992 1 97.38 493 TYR B O 1
ATOM 8956 N N . VAL B 1 494 ? -14.633 -22.078 -9.875 1 97.25 494 VAL B N 1
ATOM 8957 C CA . VAL B 1 494 ? -14.234 -22.656 -8.594 1 97.25 494 VAL B CA 1
ATOM 8958 C C . VAL B 1 494 ? -13 -21.938 -8.062 1 97.25 494 VAL B C 1
ATOM 8960 O O . VAL B 1 494 ? -12.945 -21.562 -6.891 1 97.25 494 VAL B O 1
ATOM 8963 N N . THR B 1 495 ? -12.047 -21.734 -8.922 1 95.25 495 THR B N 1
ATOM 8964 C CA . THR B 1 495 ? -10.812 -21.062 -8.516 1 95.25 495 THR B CA 1
ATOM 8965 C C . THR B 1 495 ? -11.078 -19.609 -8.141 1 95.25 495 THR B C 1
ATOM 8967 O O . THR B 1 495 ? -10.461 -19.078 -7.215 1 95.25 495 THR B O 1
ATOM 8970 N N . ARG B 1 496 ? -11.938 -19.031 -8.836 1 95.06 496 ARG B N 1
ATOM 8971 C CA . ARG B 1 496 ? -12.336 -17.656 -8.492 1 95.06 496 ARG B CA 1
ATOM 8972 C C . ARG B 1 496 ? -12.984 -17.609 -7.113 1 95.06 496 ARG B C 1
ATOM 8974 O O . ARG B 1 496 ? -12.711 -16.703 -6.332 1 95.06 496 ARG B O 1
ATOM 8981 N N . SER B 1 497 ? -13.836 -18.562 -6.871 1 96.31 497 SER B N 1
ATOM 8982 C CA . SER B 1 497 ? -14.531 -18.609 -5.594 1 96.31 497 SER B CA 1
ATOM 8983 C C . SER B 1 497 ? -13.555 -18.828 -4.438 1 96.31 497 SER B C 1
ATOM 8985 O O . SER B 1 497 ? -13.703 -18.219 -3.377 1 96.31 497 SER B O 1
ATOM 8987 N N . TRP B 1 498 ? -12.695 -19.672 -4.68 1 95 498 TRP B N 1
ATOM 8988 C CA . TRP B 1 498 ? -11.703 -19.906 -3.633 1 95 498 TRP B CA 1
ATOM 8989 C C . TRP B 1 498 ? -10.812 -18.688 -3.438 1 95 498 TRP B C 1
ATOM 8991 O O . TRP B 1 498 ? -10.461 -18.328 -2.309 1 95 498 TRP B O 1
ATOM 9001 N N . ALA B 1 499 ? -10.398 -18.047 -4.496 1 95.25 499 ALA B N 1
ATOM 9002 C CA . ALA B 1 499 ? -9.602 -16.828 -4.41 1 95.25 499 ALA B CA 1
ATOM 9003 C C . ALA B 1 499 ? -10.344 -15.742 -3.623 1 95.25 499 ALA B C 1
ATOM 9005 O O . ALA B 1 499 ? -9.734 -15.031 -2.818 1 95.25 499 ALA B O 1
ATOM 9006 N N . LEU B 1 500 ? -11.617 -15.633 -3.875 1 95.75 500 LEU B N 1
ATOM 9007 C CA . LEU B 1 500 ? -12.445 -14.68 -3.15 1 95.75 500 LEU B CA 1
ATOM 9008 C C . LEU B 1 500 ? -12.453 -14.992 -1.656 1 95.75 500 LEU B C 1
ATOM 9010 O O . LEU B 1 500 ? -12.344 -14.086 -0.829 1 95.75 500 LEU B O 1
ATOM 9014 N N . ALA B 1 501 ? -12.547 -16.219 -1.326 1 96.75 501 ALA B N 1
ATOM 9015 C CA . ALA B 1 501 ? -12.562 -16.641 0.073 1 96.75 501 ALA B CA 1
ATOM 9016 C C . ALA B 1 501 ? -11.234 -16.297 0.757 1 96.75 501 ALA B C 1
ATOM 9018 O O . ALA B 1 501 ? -11.219 -15.758 1.865 1 96.75 501 ALA B O 1
ATOM 9019 N N . MET B 1 502 ? -10.141 -16.609 0.085 1 96 502 MET B N 1
ATOM 9020 C CA . MET B 1 502 ? -8.82 -16.344 0.664 1 96 502 MET B CA 1
ATOM 9021 C C . MET B 1 502 ? -8.586 -14.852 0.83 1 96 502 MET B C 1
ATOM 9023 O O . MET B 1 502 ? -7.992 -14.414 1.817 1 96 502 MET B O 1
ATOM 9027 N N . ALA B 1 503 ? -9.062 -14.094 -0.108 1 94.69 503 ALA B N 1
ATOM 9028 C CA . ALA B 1 503 ? -8.906 -12.641 -0.044 1 94.69 503 ALA B CA 1
ATOM 9029 C C . ALA B 1 503 ? -9.68 -12.062 1.131 1 94.69 503 ALA B C 1
ATOM 9031 O O . ALA B 1 503 ? -9.281 -11.047 1.71 1 94.69 503 ALA B O 1
ATOM 9032 N N . MET B 1 504 ? -10.812 -12.695 1.484 1 95.06 504 MET B N 1
ATOM 9033 C CA . MET B 1 504 ? -11.633 -12.203 2.59 1 95.06 504 MET B CA 1
ATOM 9034 C C . MET B 1 504 ? -11.086 -12.695 3.928 1 95.06 504 MET B C 1
ATOM 9036 O O . MET B 1 504 ? -11.281 -12.047 4.957 1 95.06 504 MET B O 1
ATOM 9040 N N . ILE B 1 505 ? -10.328 -13.742 3.912 1 94.94 505 ILE B N 1
ATOM 9041 C CA . ILE B 1 505 ? -9.852 -14.359 5.145 1 94.94 505 ILE B CA 1
ATOM 9042 C C . ILE B 1 505 ? -8.539 -13.711 5.574 1 94.94 505 ILE B C 1
ATOM 9044 O O . ILE B 1 505 ? -8.359 -13.375 6.746 1 94.94 505 ILE B O 1
ATOM 9048 N N . PHE B 1 506 ? -7.664 -13.477 4.641 1 91.94 506 PHE B N 1
ATOM 9049 C CA . PHE B 1 506 ? -6.328 -13.016 4.996 1 91.94 506 PHE B CA 1
ATOM 9050 C C . PHE B 1 506 ? -6.207 -11.508 4.789 1 91.94 506 PHE B C 1
ATOM 9052 O O . PHE B 1 506 ? -6.832 -10.953 3.885 1 91.94 506 PHE B O 1
ATOM 9059 N N . PRO B 1 507 ? -5.344 -10.836 5.496 1 87 507 PRO B N 1
ATOM 9060 C CA . PRO B 1 507 ? -5.32 -9.367 5.547 1 87 507 PRO B CA 1
ATOM 9061 C C . PRO B 1 507 ? -4.484 -8.758 4.422 1 87 507 PRO B C 1
ATOM 9063 O O . PRO B 1 507 ? -4.68 -7.59 4.07 1 87 507 PRO B O 1
ATOM 9066 N N . ASN B 1 508 ? -3.539 -9.539 3.891 1 85.69 508 ASN B N 1
ATOM 9067 C CA . ASN B 1 508 ? -2.668 -8.938 2.889 1 85.69 508 ASN B CA 1
ATOM 9068 C C . ASN B 1 508 ? -2.615 -9.773 1.613 1 85.69 508 ASN B C 1
ATOM 9070 O O . ASN B 1 508 ? -2.93 -10.969 1.636 1 85.69 508 ASN B O 1
ATOM 9074 N N . TYR B 1 509 ? -2.256 -9.117 0.55 1 85.5 509 TYR B N 1
ATOM 9075 C CA . TYR B 1 509 ? -2.199 -9.719 -0.779 1 85.5 509 TYR B CA 1
ATOM 9076 C C . TYR B 1 509 ? -1.235 -10.898 -0.804 1 85.5 509 TYR B C 1
ATOM 9078 O O . TYR B 1 509 ? -1.547 -11.945 -1.367 1 85.5 509 TYR B O 1
ATOM 9086 N N . THR B 1 510 ? -0.093 -10.758 -0.175 1 82.31 510 THR B N 1
ATOM 9087 C CA . THR B 1 510 ? 0.967 -11.758 -0.238 1 82.31 510 THR B CA 1
ATOM 9088 C C . THR B 1 510 ? 0.515 -13.062 0.405 1 82.31 510 THR B C 1
ATOM 9090 O O . THR B 1 510 ? 0.658 -14.133 -0.188 1 82.31 510 THR B O 1
ATOM 9093 N N . LEU B 1 511 ? -0.079 -12.961 1.574 1 86.12 511 LEU B N 1
ATOM 9094 C CA . LEU B 1 511 ? -0.517 -14.164 2.275 1 86.12 511 LEU B CA 1
ATOM 9095 C C . LEU B 1 511 ? -1.679 -14.828 1.545 1 86.12 511 LEU B C 1
ATOM 9097 O O . LEU B 1 511 ? -1.729 -16.062 1.437 1 86.12 511 LEU B O 1
ATOM 9101 N N . SER B 1 512 ? -2.605 -13.992 1.049 1 91.5 512 SER B N 1
ATOM 9102 C CA . SER B 1 512 ? -3.738 -14.531 0.303 1 91.5 512 SER B CA 1
ATOM 9103 C C . SER B 1 512 ? -3.273 -15.281 -0.938 1 91.5 512 SER B C 1
ATOM 9105 O O . SER B 1 512 ? -3.756 -16.375 -1.221 1 91.5 512 SER B O 1
ATOM 9107 N N . SER B 1 513 ? -2.332 -14.688 -1.683 1 89.94 513 SER B N 1
ATOM 9108 C CA . SER B 1 513 ? -1.841 -15.297 -2.916 1 89.94 513 SER B CA 1
ATOM 9109 C C . SER B 1 513 ? -1.044 -16.562 -2.629 1 89.94 513 SER B C 1
ATOM 9111 O O . SER B 1 513 ? -1.186 -17.562 -3.334 1 89.94 513 SER B O 1
ATOM 9113 N N . THR B 1 514 ? -0.214 -16.547 -1.564 1 86.12 514 THR B N 1
ATOM 9114 C CA . THR B 1 514 ? 0.627 -17.688 -1.221 1 86.12 514 THR B CA 1
ATOM 9115 C C . THR B 1 514 ? -0.225 -18.875 -0.795 1 86.12 514 THR B C 1
ATOM 9117 O O . THR B 1 514 ? -0.046 -19.984 -1.3 1 86.12 514 THR B O 1
ATOM 9120 N N . VAL B 1 515 ? -1.151 -18.625 0.052 1 88.88 515 VAL B N 1
ATOM 9121 C CA . VAL B 1 515 ? -1.993 -19.719 0.539 1 88.88 515 VAL B CA 1
ATOM 9122 C C . VAL B 1 515 ? -2.834 -20.281 -0.608 1 88.88 515 VAL B C 1
ATOM 9124 O O . VAL B 1 515 ? -3.016 -21.484 -0.722 1 88.88 515 VAL B O 1
ATOM 9127 N N . SER B 1 516 ? -3.365 -19.375 -1.424 1 90.88 516 SER B N 1
ATOM 9128 C CA . SER B 1 516 ? -4.156 -19.812 -2.566 1 90.88 516 SER B CA 1
ATOM 9129 C C . SER B 1 516 ? -3.328 -20.656 -3.521 1 90.88 516 SER B C 1
ATOM 9131 O O . SER B 1 516 ? -3.799 -21.688 -4.02 1 90.88 516 SER B O 1
ATOM 9133 N N . ASN B 1 517 ? -2.111 -20.281 -3.762 1 86.56 517 ASN B N 1
ATOM 9134 C CA . ASN B 1 517 ? -1.242 -21.031 -4.66 1 86.56 517 ASN B CA 1
ATOM 9135 C C . ASN B 1 517 ? -0.863 -22.391 -4.074 1 86.56 517 ASN B C 1
ATOM 9137 O O . ASN B 1 517 ? -0.709 -23.359 -4.809 1 86.56 517 ASN B O 1
ATOM 9141 N N . ILE B 1 518 ? -0.654 -22.422 -2.775 1 86.12 518 ILE B N 1
ATOM 9142 C CA . ILE B 1 518 ? -0.36 -23.688 -2.105 1 86.12 518 ILE B CA 1
ATOM 9143 C C . ILE B 1 518 ? -1.526 -24.656 -2.293 1 86.12 518 ILE B C 1
ATOM 9145 O O . ILE B 1 518 ? -1.323 -25.812 -2.629 1 86.12 518 ILE B O 1
ATOM 9149 N N . LEU B 1 519 ? -2.646 -24.141 -2.129 1 86.44 519 LEU B N 1
ATOM 9150 C CA . LEU B 1 519 ? -3.824 -24.984 -2.27 1 86.44 519 LEU B CA 1
ATOM 9151 C C . LEU B 1 519 ? -3.994 -25.438 -3.713 1 86.44 519 LEU B C 1
ATOM 9153 O O . LEU B 1 519 ? -4.359 -26.594 -3.965 1 86.44 519 LEU B O 1
ATOM 9157 N N . LEU B 1 520 ? -3.801 -24.547 -4.625 1 88.5 520 LEU B N 1
ATOM 9158 C CA . LEU B 1 520 ? -3.885 -24.922 -6.035 1 88.5 520 LEU B CA 1
ATOM 9159 C C . LEU B 1 520 ? -2.842 -25.984 -6.383 1 88.5 520 LEU B C 1
ATOM 9161 O O . LEU B 1 520 ? -3.125 -26.906 -7.141 1 88.5 520 LEU B O 1
ATOM 9165 N N . ALA B 1 521 ? -1.697 -25.797 -5.809 1 84.75 521 ALA B N 1
ATOM 9166 C CA . ALA B 1 521 ? -0.635 -26.781 -6.031 1 84.75 521 ALA B CA 1
ATOM 9167 C C . ALA B 1 521 ? -1.01 -28.141 -5.449 1 84.75 521 ALA B C 1
ATOM 9169 O O . ALA B 1 521 ? -0.776 -29.172 -6.078 1 84.75 521 ALA B O 1
ATOM 9170 N N . LEU B 1 522 ? -1.625 -28.109 -4.332 1 85.19 522 LEU B N 1
ATOM 9171 C CA . LEU B 1 522 ? -2.07 -29.344 -3.684 1 85.19 522 LEU B CA 1
ATOM 9172 C C . LEU B 1 522 ? -3.111 -30.062 -4.535 1 85.19 522 LEU B C 1
ATOM 9174 O O . LEU B 1 522 ? -3.01 -31.266 -4.758 1 85.19 522 LEU B O 1
ATOM 9178 N N . PHE B 1 523 ? -4.027 -29.297 -5.07 1 89.19 523 PHE B N 1
ATOM 9179 C CA . PHE B 1 523 ? -5.07 -29.891 -5.898 1 89.19 523 PHE B CA 1
ATOM 9180 C C . PHE B 1 523 ? -4.496 -30.391 -7.219 1 89.19 523 PHE B C 1
ATOM 9182 O O . PHE B 1 523 ? -4.988 -31.375 -7.781 1 89.19 523 PHE B O 1
ATOM 9189 N N . SER B 1 524 ? -3.492 -29.719 -7.637 1 87.19 524 SER B N 1
ATOM 9190 C CA . SER B 1 524 ? -2.885 -30.109 -8.898 1 87.19 524 SER B CA 1
ATOM 9191 C C . SER B 1 524 ? -2.156 -31.453 -8.766 1 87.19 524 SER B C 1
ATOM 9193 O O . SER B 1 524 ? -2.232 -32.312 -9.656 1 87.19 524 SER B O 1
ATOM 9195 N N . VAL B 1 525 ? -1.502 -31.656 -7.617 1 85.25 525 VAL B N 1
ATOM 9196 C CA . VAL B 1 525 ? -0.711 -32.875 -7.43 1 85.25 525 VAL B CA 1
ATOM 9197 C C . VAL B 1 525 ? -1.639 -34.062 -7.266 1 85.25 525 VAL B C 1
ATOM 9199 O O . VAL B 1 525 ? -1.344 -35.156 -7.754 1 85.25 525 VAL B O 1
ATOM 9202 N N . CYS B 1 526 ? -2.75 -33.812 -6.742 1 85.5 526 CYS B N 1
ATOM 9203 C CA . CYS B 1 526 ? -3.668 -34.906 -6.457 1 85.5 526 CYS B CA 1
ATOM 9204 C C . CYS B 1 526 ? -4.684 -35.094 -7.578 1 85.5 526 CYS B C 1
ATOM 9206 O O . CYS B 1 526 ? -5.75 -35.656 -7.371 1 85.5 526 CYS B O 1
ATOM 9208 N N . SER B 1 527 ? -4.383 -34.562 -8.734 1 86.75 527 SER B N 1
ATOM 9209 C CA . SER B 1 527 ? -5.359 -34.562 -9.82 1 86.75 527 SER B CA 1
ATOM 9210 C C . SER B 1 527 ? -5.352 -35.875 -10.578 1 86.75 527 SER B C 1
ATOM 9212 O O . SER B 1 527 ? -6.246 -36.156 -11.391 1 86.75 527 SER B O 1
ATOM 9214 N N . GLY B 1 528 ? -4.402 -36.781 -10.352 1 81.25 528 GLY B N 1
ATOM 9215 C CA . GLY B 1 528 ? -4.34 -38.062 -11.047 1 81.25 528 GLY B CA 1
ATOM 9216 C C . GLY B 1 528 ? -3.463 -38.031 -12.281 1 81.25 528 GLY B C 1
ATOM 9217 O O . GLY B 1 528 ? -3.207 -39.062 -12.898 1 81.25 528 GLY B O 1
ATOM 9218 N N . PHE B 1 529 ? -3.047 -36.844 -12.703 1 85.81 529 PHE B N 1
ATOM 9219 C CA . PHE B 1 529 ? -2.17 -36.75 -13.859 1 85.81 529 PHE B CA 1
ATOM 9220 C C . PHE B 1 529 ? -0.754 -37.188 -13.508 1 85.81 529 PHE B C 1
ATOM 9222 O O . PHE B 1 529 ? -0.101 -37.875 -14.289 1 85.81 529 PHE B O 1
ATOM 9229 N N . TYR B 1 530 ? -0.33 -36.844 -12.328 1 84.81 530 TYR B N 1
ATOM 9230 C CA . TYR B 1 530 ? 1.056 -37.062 -11.93 1 84.81 530 TYR B CA 1
ATOM 9231 C C . TYR B 1 530 ? 1.207 -38.406 -11.211 1 84.81 530 TYR B C 1
ATOM 9233 O O . TYR B 1 530 ? 2.299 -38.969 -11.172 1 84.81 530 TYR B O 1
ATOM 9241 N N . VAL B 1 531 ? 0.156 -38.75 -10.555 1 81.31 531 VAL B N 1
ATOM 9242 C CA . VAL B 1 531 ? 0.172 -39.969 -9.766 1 81.31 531 VAL B CA 1
ATOM 9243 C C . VAL B 1 531 ? -1.073 -40.812 -10.07 1 81.31 531 VAL B C 1
ATOM 9245 O O . VAL B 1 531 ? -2.162 -40.25 -10.258 1 81.31 531 VAL B O 1
ATOM 9248 N N . ASN B 1 532 ? -0.794 -42.094 -10.125 1 77.62 532 ASN B N 1
ATOM 9249 C CA . ASN B 1 532 ? -1.952 -42.969 -10.258 1 77.62 532 ASN B CA 1
ATOM 9250 C C . ASN B 1 532 ? -2.816 -42.938 -9 1 77.62 532 ASN B C 1
ATOM 9252 O O . ASN B 1 532 ? -2.324 -43.219 -7.902 1 77.62 532 ASN B O 1
ATOM 9256 N N . LEU B 1 533 ? -4.078 -42.625 -9.188 1 77.88 533 LEU B N 1
ATOM 9257 C CA . LEU B 1 533 ? -4.992 -42.469 -8.062 1 77.88 533 LEU B CA 1
ATOM 9258 C C . LEU B 1 533 ? -5.109 -43.75 -7.262 1 77.88 533 LEU B C 1
ATOM 9260 O O . LEU B 1 533 ? -5.352 -43.719 -6.051 1 77.88 533 LEU B O 1
ATOM 9264 N N . GLU B 1 534 ? -4.844 -44.844 -7.887 1 74.38 534 GLU B N 1
ATOM 9265 C CA . GLU B 1 534 ? -4.977 -46.125 -7.211 1 74.38 534 GLU B CA 1
ATOM 9266 C C . GLU B 1 534 ? -3.785 -46.406 -6.301 1 74.38 534 GLU B C 1
ATOM 9268 O O . GLU B 1 534 ? -3.887 -47.188 -5.355 1 74.38 534 GLU B O 1
ATOM 9273 N N . SER B 1 535 ? -2.682 -45.75 -6.621 1 73.06 535 SER B N 1
ATOM 9274 C CA . SER B 1 535 ? -1.472 -45.969 -5.836 1 73.06 535 SER B CA 1
ATOM 9275 C C . SER B 1 535 ? -1.417 -45.031 -4.633 1 73.06 535 SER B C 1
ATOM 9277 O O . SER B 1 535 ? -0.568 -45.188 -3.756 1 73.06 535 SER B O 1
ATOM 9279 N N . MET B 1 536 ? -2.363 -44.156 -4.598 1 76.75 536 MET B N 1
ATOM 9280 C CA . MET B 1 536 ? -2.34 -43.188 -3.512 1 76.75 536 MET B CA 1
ATOM 9281 C C . MET B 1 536 ? -2.83 -43.812 -2.209 1 76.75 536 MET B C 1
ATOM 9283 O O . MET B 1 536 ? -3.775 -44.594 -2.209 1 76.75 536 MET B O 1
ATOM 9287 N N . HIS B 1 537 ? -2.1 -43.469 -1.137 1 76.25 537 HIS B N 1
ATOM 9288 C CA . HIS B 1 537 ? -2.49 -43.938 0.186 1 76.25 537 HIS B CA 1
ATOM 9289 C C . HIS B 1 537 ? -3.865 -43.406 0.579 1 76.25 537 HIS B C 1
ATOM 9291 O O . HIS B 1 537 ? -4.301 -42.375 0.075 1 76.25 537 HIS B O 1
ATOM 9297 N N . SER B 1 538 ? -4.562 -44.125 1.39 1 73.44 538 SER B N 1
ATOM 9298 C CA . SER B 1 538 ? -5.918 -43.781 1.814 1 73.44 538 SER B CA 1
ATOM 9299 C C . SER B 1 538 ? -5.961 -42.406 2.486 1 73.44 538 SER B C 1
ATOM 9301 O O . SER B 1 538 ? -6.945 -41.688 2.355 1 73.44 538 SER B O 1
ATOM 9303 N N . GLY B 1 539 ? -4.922 -42 3.141 1 73.06 539 GLY B N 1
ATOM 9304 C CA . GLY B 1 539 ? -4.887 -40.719 3.852 1 73.06 539 GLY B CA 1
ATOM 9305 C C . GLY B 1 539 ? -4.895 -39.531 2.926 1 73.06 539 GLY B C 1
ATOM 9306 O O . GLY B 1 539 ? -5.367 -38.469 3.301 1 73.06 539 GLY B O 1
ATOM 9307 N N . THR B 1 540 ? -4.457 -39.625 1.681 1 78.19 540 THR B N 1
ATOM 9308 C CA . THR B 1 540 ? -4.379 -38.5 0.78 1 78.19 540 THR B CA 1
ATOM 9309 C C . THR B 1 540 ? -5.426 -38.594 -0.326 1 78.19 540 THR B C 1
ATOM 9311 O O . THR B 1 540 ? -5.645 -37.656 -1.075 1 78.19 540 THR B O 1
ATOM 9314 N N . ARG B 1 541 ? -6.055 -39.75 -0.43 1 81.44 541 ARG B N 1
ATOM 9315 C CA . ARG B 1 541 ? -7.027 -39.969 -1.494 1 81.44 541 ARG B CA 1
ATOM 9316 C C . ARG B 1 541 ? -8.219 -39.031 -1.361 1 81.44 541 ARG B C 1
ATOM 9318 O O . ARG B 1 541 ? -8.797 -38.625 -2.365 1 81.44 541 ARG B O 1
ATOM 9325 N N . TRP B 1 542 ? -8.5 -38.656 -0.139 1 83.88 542 TRP B N 1
ATOM 9326 C CA . TRP B 1 542 ? -9.633 -37.75 0.06 1 83.88 542 TRP B CA 1
ATOM 9327 C C . TRP B 1 542 ? -9.367 -36.406 -0.585 1 83.88 542 TRP B C 1
ATOM 9329 O O . TRP B 1 542 ? -10.289 -35.75 -1.057 1 83.88 542 TRP B O 1
ATOM 9339 N N . MET B 1 543 ? -8.172 -36.031 -0.743 1 85.12 543 MET B N 1
ATOM 9340 C CA . MET B 1 543 ? -7.828 -34.75 -1.373 1 85.12 543 MET B CA 1
ATOM 9341 C C . MET B 1 543 ? -8.109 -34.781 -2.871 1 85.12 543 MET B C 1
ATOM 9343 O O . MET B 1 543 ? -8.523 -33.781 -3.455 1 85.12 543 MET B O 1
ATOM 9347 N N . ALA B 1 544 ? -7.863 -35.969 -3.418 1 87.44 544 ALA B N 1
ATOM 9348 C CA . ALA B 1 544 ? -8.156 -36.156 -4.84 1 87.44 544 ALA B CA 1
ATOM 9349 C C . ALA B 1 544 ? -9.656 -36.094 -5.102 1 87.44 544 ALA B C 1
ATOM 9351 O O . ALA B 1 544 ? -10.102 -35.594 -6.141 1 87.44 544 ALA B O 1
ATOM 9352 N N . ASP B 1 545 ? -10.375 -36.531 -4.078 1 86.88 545 ASP B N 1
ATOM 9353 C CA . ASP B 1 545 ? -11.828 -36.594 -4.25 1 86.88 545 ASP B CA 1
ATOM 9354 C C . ASP B 1 545 ? -12.445 -35.219 -4.176 1 86.88 545 ASP B C 1
ATOM 9356 O O . ASP B 1 545 ? -13.5 -34.969 -4.766 1 86.88 545 ASP B O 1
ATOM 9360 N N . VAL B 1 546 ? -11.758 -34.344 -3.574 1 89.69 546 VAL B N 1
ATOM 9361 C CA . VAL B 1 546 ? -12.32 -33 -3.404 1 89.69 546 VAL B CA 1
ATOM 9362 C C . VAL B 1 546 ? -11.656 -32.062 -4.387 1 89.69 546 VAL B C 1
ATOM 9364 O O . VAL B 1 546 ? -12.094 -30.906 -4.535 1 89.69 546 VAL B O 1
ATOM 9367 N N . SER B 1 547 ? -10.68 -32.469 -5.125 1 92.19 547 SER B N 1
ATOM 9368 C CA . SER B 1 547 ? -9.922 -31.609 -6.02 1 92.19 547 SER B CA 1
ATOM 9369 C C . SER B 1 547 ? -10.727 -31.266 -7.262 1 92.19 547 SER B C 1
ATOM 9371 O O . SER B 1 547 ? -11.062 -32.125 -8.062 1 92.19 547 SER B O 1
ATOM 9373 N N . PRO B 1 548 ? -11 -29.969 -7.426 1 94.56 548 PRO B N 1
ATOM 9374 C CA . PRO B 1 548 ? -11.727 -29.562 -8.633 1 94.56 548 PRO B CA 1
ATOM 9375 C C . PRO B 1 548 ? -10.93 -29.812 -9.914 1 94.56 548 PRO B C 1
ATOM 9377 O O . PRO B 1 548 ? -11.508 -30.094 -10.961 1 94.56 548 PRO B O 1
ATOM 9380 N N . ILE B 1 549 ? -9.648 -29.797 -9.812 1 93.5 549 ILE B N 1
ATOM 9381 C CA . ILE B 1 549 ? -8.797 -29.984 -10.977 1 93.5 549 ILE B CA 1
ATOM 9382 C C . ILE B 1 549 ? -8.898 -31.438 -11.453 1 93.5 549 ILE B C 1
ATOM 9384 O O . ILE B 1 549 ? -9 -31.703 -12.648 1 93.5 549 ILE B O 1
ATOM 9388 N N . ARG B 1 550 ? -8.922 -32.375 -10.531 1 92.44 550 ARG B N 1
ATOM 9389 C CA . ARG B 1 550 ? -9.047 -33.781 -10.883 1 92.44 550 ARG B CA 1
ATOM 9390 C C . ARG B 1 550 ? -10.344 -34.062 -11.633 1 92.44 550 ARG B C 1
ATOM 9392 O O . ARG B 1 550 ? -10.336 -34.688 -12.688 1 92.44 550 ARG B O 1
ATOM 9399 N N . TRP B 1 551 ? -11.383 -33.531 -11.117 1 93.88 551 TRP B N 1
ATOM 9400 C CA . TRP B 1 551 ? -12.695 -33.812 -11.695 1 93.88 551 TRP B CA 1
ATOM 9401 C C . TRP B 1 551 ? -12.852 -33.125 -13.047 1 93.88 551 TRP B C 1
ATOM 9403 O O . TRP B 1 551 ? -13.453 -33.656 -13.969 1 93.88 551 TRP B O 1
ATOM 9413 N N . ALA B 1 552 ? -12.375 -31.891 -13.125 1 95.69 552 ALA B N 1
ATOM 9414 C CA . ALA B 1 552 ? -12.406 -31.203 -14.414 1 95.69 552 ALA B CA 1
ATOM 9415 C C . ALA B 1 552 ? -11.555 -31.938 -15.445 1 95.69 552 ALA B C 1
ATOM 9417 O O . ALA B 1 552 ? -11.992 -32.156 -16.578 1 95.69 552 ALA B O 1
ATOM 9418 N N . PHE B 1 553 ? -10.391 -32.344 -15.086 1 94.25 553 PHE B N 1
ATOM 9419 C CA . PHE B 1 553 ? -9.469 -33.062 -15.961 1 94.25 553 PHE B CA 1
ATOM 9420 C C . PHE B 1 553 ? -10.07 -34.406 -16.422 1 94.25 553 PHE B C 1
ATOM 9422 O O . PHE B 1 553 ? -10.055 -34.719 -17.625 1 94.25 553 PHE B O 1
ATOM 9429 N N . ASP B 1 554 ? -10.594 -35.062 -15.477 1 92.81 554 ASP B N 1
ATOM 9430 C CA . ASP B 1 554 ? -11.242 -36.344 -15.75 1 92.81 554 ASP B CA 1
ATOM 9431 C C . ASP B 1 554 ? -12.398 -36.188 -16.734 1 92.81 554 ASP B C 1
ATOM 9433 O O . ASP B 1 554 ? -12.508 -36.938 -17.703 1 92.81 554 ASP B O 1
ATOM 9437 N N . SER B 1 555 ? -13.188 -35.219 -16.5 1 94.88 555 SER B N 1
ATOM 9438 C CA . SER B 1 555 ? -14.375 -35 -17.328 1 94.88 555 SER B CA 1
ATOM 9439 C C . SER B 1 555 ? -13.992 -34.562 -18.734 1 94.88 555 SER B C 1
ATOM 9441 O O . SER B 1 555 ? -14.617 -34.969 -19.719 1 94.88 555 SER B O 1
ATOM 9443 N N . LEU B 1 556 ? -13.023 -33.719 -18.844 1 95.56 556 LEU B N 1
ATOM 9444 C CA . LEU B 1 556 ? -12.562 -33.281 -20.156 1 95.56 556 LEU B CA 1
ATOM 9445 C C . LEU B 1 556 ? -12.016 -34.469 -20.953 1 95.56 556 LEU B C 1
ATOM 9447 O O . LEU B 1 556 ? -12.266 -34.562 -22.172 1 95.56 556 LEU B O 1
ATOM 9451 N N . SER B 1 557 ? -11.258 -35.344 -20.297 1 93.38 557 SER B N 1
ATOM 9452 C CA . SER B 1 557 ? -10.711 -36.531 -20.969 1 93.38 557 SER B CA 1
ATOM 9453 C C . SER B 1 557 ? -11.828 -37.469 -21.422 1 93.38 557 SER B C 1
ATOM 9455 O O . SER B 1 557 ? -11.773 -38 -22.547 1 93.38 557 SER B O 1
ATOM 9457 N N . LEU B 1 558 ? -12.836 -37.625 -20.594 1 93.06 558 LEU B N 1
ATOM 9458 C CA . LEU B 1 558 ? -13.961 -38.5 -20.938 1 93.06 558 LEU B CA 1
ATOM 9459 C C . LEU B 1 558 ? -14.68 -37.969 -22.172 1 93.06 558 LEU B C 1
ATOM 9461 O O . LEU B 1 558 ? -15.055 -38.75 -23.047 1 93.06 558 LEU B O 1
ATOM 9465 N N . VAL B 1 559 ? -14.859 -36.688 -22.234 1 93.38 559 VAL B N 1
ATOM 9466 C CA . VAL B 1 559 ? -15.609 -36.062 -23.328 1 93.38 559 VAL B CA 1
ATOM 9467 C C . VAL B 1 559 ? -14.789 -36.125 -24.609 1 93.38 559 VAL B C 1
ATOM 9469 O O . VAL B 1 559 ? -15.32 -36.438 -25.672 1 93.38 559 VAL B O 1
ATOM 9472 N N . GLU B 1 560 ? -13.531 -35.906 -24.516 1 91.69 560 GLU B N 1
ATOM 9473 C CA . GLU B 1 560 ? -12.688 -35.812 -25.703 1 91.69 560 GLU B CA 1
ATOM 9474 C C . GLU B 1 560 ? -12.367 -37.188 -26.266 1 91.69 560 GLU B C 1
ATOM 9476 O O . GLU B 1 560 ? -12.336 -37.375 -27.484 1 91.69 560 GLU B O 1
ATOM 9481 N N . TYR B 1 561 ? -12.078 -38.125 -25.406 1 89.75 561 TYR B N 1
ATOM 9482 C CA . TYR B 1 561 ? -11.648 -39.438 -25.859 1 89.75 561 TYR B CA 1
ATOM 9483 C C . TYR B 1 561 ? -12.844 -40.312 -26.266 1 89.75 561 TYR B C 1
ATOM 9485 O O . TYR B 1 561 ? -12.68 -41.375 -26.844 1 89.75 561 TYR B O 1
ATOM 9493 N N . GLY B 1 562 ? -14.008 -39.688 -25.984 1 83.69 562 GLY B N 1
ATOM 9494 C CA . GLY B 1 562 ? -15.18 -40.469 -26.375 1 83.69 562 GLY B CA 1
ATOM 9495 C C . GLY B 1 562 ? -15.32 -40.625 -27.875 1 83.69 562 GLY B C 1
ATOM 9496 O O . GLY B 1 562 ? -15.281 -39.625 -28.625 1 83.69 562 GLY B O 1
ATOM 9497 N N . ASN B 1 563 ? -15.328 -41.719 -28.438 1 81.69 563 ASN B N 1
ATOM 9498 C CA . ASN B 1 563 ? -15.648 -42.062 -29.828 1 81.69 563 ASN B CA 1
ATOM 9499 C C . ASN B 1 563 ? -14.508 -41.688 -30.766 1 81.69 563 ASN B C 1
ATOM 9501 O O . ASN B 1 563 ? -14.742 -41.188 -31.859 1 81.69 563 ASN B O 1
ATOM 9505 N N . VAL B 1 564 ? -13.266 -41.625 -30.266 1 88.38 564 VAL B N 1
ATOM 9506 C CA . VAL B 1 564 ? -12.102 -41.344 -31.109 1 88.38 564 VAL B CA 1
ATOM 9507 C C . VAL B 1 564 ? -11.336 -42.625 -31.375 1 88.38 564 VAL B C 1
ATOM 9509 O O . VAL B 1 564 ? -11.297 -43.531 -30.531 1 88.38 564 VAL B O 1
ATOM 9512 N N . THR B 1 565 ? -10.852 -42.75 -32.594 1 89 565 THR B N 1
ATOM 9513 C CA . THR B 1 565 ? -10.023 -43.875 -32.969 1 89 565 THR B CA 1
ATOM 9514 C C . THR B 1 565 ? -8.609 -43.438 -33.344 1 89 565 THR B C 1
ATOM 9516 O O . THR B 1 565 ? -8.438 -42.375 -33.969 1 89 565 THR B O 1
ATOM 9519 N N . PHE B 1 566 ? -7.684 -44.188 -32.844 1 89.19 566 PHE B N 1
ATOM 9520 C CA . PHE B 1 566 ? -6.285 -43.844 -33.062 1 89.19 566 PHE B CA 1
ATOM 9521 C C . PHE B 1 566 ? -5.625 -44.812 -34.062 1 89.19 566 PHE B C 1
ATOM 9523 O O . PHE B 1 566 ? -5.941 -46 -34.062 1 89.19 566 PHE B O 1
ATOM 9530 N N . ALA B 1 567 ? -4.723 -44.281 -34.844 1 86.81 567 ALA B N 1
ATOM 9531 C CA . ALA B 1 567 ? -3.984 -45.094 -35.812 1 86.81 567 ALA B CA 1
ATOM 9532 C C . ALA B 1 567 ? -2.746 -45.719 -35.156 1 86.81 567 ALA B C 1
ATOM 9534 O O . ALA B 1 567 ? -2.078 -45.094 -34.344 1 86.81 567 ALA B O 1
ATOM 9535 N N . CYS B 1 568 ? -2.42 -46.969 -35.219 1 80.25 568 CYS B N 1
ATOM 9536 C CA . CYS B 1 568 ? -1.298 -47.656 -34.625 1 80.25 568 CYS B CA 1
ATOM 9537 C C . CYS B 1 568 ? -0.039 -47.531 -35.469 1 80.25 568 CYS B C 1
ATOM 9539 O O . CYS B 1 568 ? 1.076 -47.562 -34.938 1 80.25 568 CYS B O 1
ATOM 9541 N N . GLY B 1 569 ? -0.105 -47 -36.531 1 68.44 569 GLY B N 1
ATOM 9542 C CA . GLY B 1 569 ? 1.06 -46.875 -37.406 1 68.44 569 GLY B CA 1
ATOM 9543 C C . GLY B 1 569 ? 1.941 -48.125 -37.375 1 68.44 569 GLY B C 1
ATOM 9544 O O . GLY B 1 569 ? 1.455 -49.25 -37.531 1 68.44 569 GLY B O 1
ATOM 9545 N N . GLN B 1 570 ? 3.414 -47.938 -37.156 1 62.47 570 GLN B N 1
ATOM 9546 C CA . GLN B 1 570 ? 4.41 -49 -37.25 1 62.47 570 GLN B CA 1
ATOM 9547 C C . GLN B 1 570 ? 4.652 -49.625 -35.875 1 62.47 570 GLN B C 1
ATOM 9549 O O . GLN B 1 570 ? 5.574 -50.438 -35.719 1 62.47 570 GLN B O 1
ATOM 9554 N N . ILE B 1 571 ? 3.885 -49.312 -34.969 1 61.78 571 ILE B N 1
ATOM 9555 C CA . ILE B 1 571 ? 4.109 -49.875 -33.656 1 61.78 571 ILE B CA 1
ATOM 9556 C C . ILE B 1 571 ? 3.504 -51.25 -33.562 1 61.78 571 ILE B C 1
ATOM 9558 O O . ILE B 1 571 ? 2.553 -51.594 -34.281 1 61.78 571 ILE B O 1
ATOM 9562 N N . ASP B 1 572 ? 4.156 -52.156 -32.938 1 59.44 572 ASP B N 1
ATOM 9563 C CA . ASP B 1 572 ? 3.652 -53.5 -32.688 1 59.44 572 ASP B CA 1
ATOM 9564 C C . ASP B 1 572 ? 2.178 -53.469 -32.312 1 59.44 572 ASP B C 1
ATOM 9566 O O . ASP B 1 572 ? 1.779 -52.688 -31.438 1 59.44 572 ASP B O 1
ATOM 9570 N N . PRO B 1 573 ? 1.267 -54.156 -33.125 1 60.62 573 PRO B N 1
ATOM 9571 C CA . PRO B 1 573 ? -0.181 -54.125 -32.875 1 60.62 573 PRO B CA 1
ATOM 9572 C C . PRO B 1 573 ? -0.557 -54.438 -31.438 1 60.62 573 PRO B C 1
ATOM 9574 O O . PRO B 1 573 ? -1.638 -54.062 -30.984 1 60.62 573 PRO B O 1
ATOM 9577 N N . ARG B 1 574 ? 0.284 -55.156 -30.734 1 60.91 574 ARG B N 1
ATOM 9578 C CA . ARG B 1 574 ? 0.031 -55.594 -29.359 1 60.91 574 ARG B CA 1
ATOM 9579 C C . ARG B 1 574 ? 0.057 -54.406 -28.391 1 60.91 574 ARG B C 1
ATOM 9581 O O . ARG B 1 574 ? -0.459 -54.5 -27.281 1 60.91 574 ARG B O 1
ATOM 9588 N N . TYR B 1 575 ? 0.583 -53.375 -28.953 1 60.66 575 TYR B N 1
ATOM 9589 C CA . TYR B 1 575 ? 0.791 -52.219 -28.094 1 60.66 575 TYR B CA 1
ATOM 9590 C C . TYR B 1 575 ? 0.001 -51 -28.594 1 60.66 575 TYR B C 1
ATOM 9592 O O . TYR B 1 575 ? 0.087 -49.906 -28.016 1 60.66 575 TYR B O 1
ATOM 9600 N N . CYS B 1 576 ? -0.763 -51.312 -29.484 1 76.31 576 CYS B N 1
ATOM 9601 C CA . CYS B 1 576 ? -1.487 -50.219 -30.141 1 76.31 576 CYS B CA 1
ATOM 9602 C C . CYS B 1 576 ? -2.811 -49.969 -29.438 1 76.31 576 CYS B C 1
ATOM 9604 O O . CYS B 1 576 ? -3.586 -50.875 -29.188 1 76.31 576 CYS B O 1
ATOM 9606 N N . ILE B 1 577 ? -2.961 -48.75 -28.906 1 82.56 577 ILE B N 1
ATOM 9607 C CA . ILE B 1 577 ? -4.246 -48.281 -28.406 1 82.56 577 ILE B CA 1
ATOM 9608 C C . ILE B 1 577 ? -5.098 -47.781 -29.578 1 82.56 577 ILE B C 1
ATOM 9610 O O . ILE B 1 577 ? -4.762 -46.781 -30.203 1 82.56 577 ILE B O 1
ATOM 9614 N N . LYS B 1 578 ? -6.172 -48.438 -29.812 1 84.75 578 LYS B N 1
ATOM 9615 C CA . LYS B 1 578 ? -6.926 -48.156 -31.031 1 84.75 578 LYS B CA 1
ATOM 9616 C C . LYS B 1 578 ? -8.117 -47.25 -30.734 1 84.75 578 LYS B C 1
ATOM 9618 O O . LYS B 1 578 ? -8.508 -46.438 -31.578 1 84.75 578 LYS B O 1
ATOM 9623 N N . THR B 1 579 ? -8.711 -47.438 -29.578 1 86.94 579 THR B N 1
ATOM 9624 C CA . THR B 1 579 ? -9.93 -46.688 -29.297 1 86.94 579 THR B CA 1
ATOM 9625 C C . THR B 1 579 ? -9.75 -45.781 -28.109 1 86.94 579 THR B C 1
ATOM 9627 O O . THR B 1 579 ? -8.867 -45.969 -27.281 1 86.94 579 THR B O 1
ATOM 9630 N N . GLY B 1 580 ? -10.547 -44.688 -28.094 1 87.56 580 GLY B N 1
ATOM 9631 C CA . GLY B 1 580 ? -10.547 -43.781 -26.969 1 87.56 580 GLY B CA 1
ATOM 9632 C C . GLY B 1 580 ? -10.875 -44.438 -25.641 1 87.56 580 GLY B C 1
ATOM 9633 O O . GLY B 1 580 ? -10.32 -44.062 -24.609 1 87.56 580 GLY B O 1
ATOM 9634 N N . GLU B 1 581 ? -11.711 -45.469 -25.641 1 85.62 581 GLU B N 1
ATOM 9635 C CA . GLU B 1 581 ? -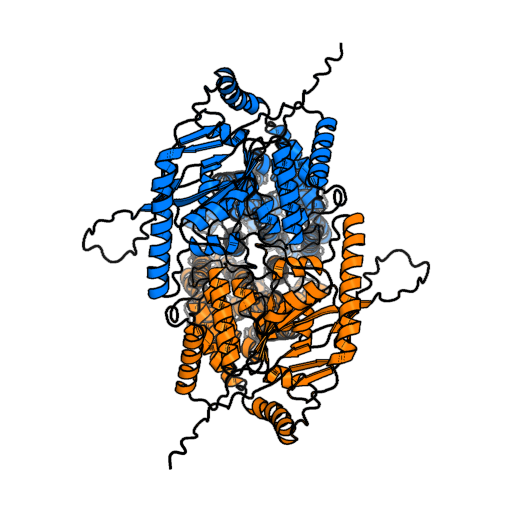12.07 -46.188 -24.422 1 85.62 581 GLU B CA 1
ATOM 9636 C C . GLU B 1 581 ? -10.867 -46.938 -23.844 1 85.62 581 GLU B C 1
ATOM 9638 O O . GLU B 1 581 ? -10.703 -47 -22.625 1 85.62 581 GLU B O 1
ATOM 9643 N N . GLU B 1 582 ? -10.078 -47.406 -24.734 1 83.69 582 GLU B N 1
ATOM 9644 C CA . GLU B 1 582 ? -8.867 -48.094 -24.281 1 83.69 582 GLU B CA 1
ATOM 9645 C C . GLU B 1 582 ? -7.887 -47.094 -23.656 1 83.69 582 GLU B C 1
ATOM 9647 O O . GLU B 1 582 ? -7.227 -47.438 -22.672 1 83.69 582 GLU B O 1
ATOM 9652 N N . ALA B 1 583 ? -7.859 -46 -24.281 1 83.12 583 ALA B N 1
ATOM 9653 C CA . ALA B 1 583 ? -6.996 -44.969 -23.734 1 83.12 583 ALA B CA 1
ATOM 9654 C C . ALA B 1 583 ? -7.465 -44.531 -22.344 1 83.12 583 ALA B C 1
ATOM 9656 O O . ALA B 1 583 ? -6.652 -44.344 -21.438 1 83.12 583 ALA B O 1
ATOM 9657 N N . LEU B 1 584 ? -8.789 -44.375 -22.156 1 85.62 584 LEU B N 1
ATOM 9658 C CA . LEU B 1 584 ? -9.352 -43.969 -20.875 1 85.62 584 LEU B CA 1
ATOM 9659 C C . LEU B 1 584 ? -9.102 -45 -19.797 1 85.62 584 LEU B C 1
ATOM 9661 O O . LEU B 1 584 ? -8.852 -44.656 -18.641 1 85.62 584 LEU B O 1
ATOM 9665 N N . LYS B 1 585 ? -9.109 -46.25 -20.156 1 78.5 585 LYS B N 1
ATOM 9666 C CA . LYS B 1 585 ? -8.836 -47.312 -19.219 1 78.5 585 LYS B CA 1
ATOM 9667 C C . LYS B 1 585 ? -7.367 -47.312 -18.797 1 78.5 585 LYS B C 1
ATOM 9669 O O . LYS B 1 585 ? -7.051 -47.594 -17.625 1 78.5 585 LYS B O 1
ATOM 9674 N N . LEU B 1 586 ? -6.574 -47 -19.797 1 72.38 586 LEU B N 1
ATOM 9675 C CA . LEU B 1 586 ? -5.141 -46.938 -19.531 1 72.38 586 LEU B CA 1
ATOM 9676 C C . LEU B 1 586 ? -4.828 -45.875 -18.469 1 72.38 586 LEU B C 1
ATOM 9678 O O . LEU B 1 586 ? -3.959 -46.062 -17.625 1 72.38 586 LEU B O 1
ATOM 9682 N N . TYR B 1 587 ? -5.57 -44.812 -18.531 1 75.44 587 TYR B N 1
ATOM 9683 C CA . TYR B 1 587 ? -5.289 -43.719 -17.609 1 75.44 587 TYR B CA 1
ATOM 9684 C C . TYR B 1 587 ? -6.145 -43.812 -16.359 1 75.44 587 TYR B C 1
ATOM 9686 O O . TYR B 1 587 ? -6.066 -42.969 -15.477 1 75.44 587 TYR B O 1
ATOM 9694 N N . GLY B 1 588 ? -6.965 -44.75 -16.156 1 72.5 588 GLY B N 1
ATOM 9695 C CA . GLY B 1 588 ? -7.715 -45 -14.938 1 72.5 588 GLY B CA 1
ATOM 9696 C C . GLY B 1 588 ? -8.984 -44.188 -14.828 1 72.5 588 GLY B C 1
ATOM 9697 O O . GLY B 1 588 ? -9.414 -43.844 -13.719 1 72.5 588 GLY B O 1
ATOM 9698 N N . PHE B 1 589 ? -9.469 -43.75 -15.945 1 75.12 589 PHE B N 1
ATOM 9699 C CA . PHE B 1 589 ? -10.68 -42.938 -15.914 1 75.12 589 PHE B CA 1
ATOM 9700 C C . PHE B 1 589 ? -11.922 -43.812 -16.094 1 75.12 589 PHE B C 1
ATOM 9702 O O . PHE B 1 589 ? -13.023 -43.281 -16.297 1 75.12 589 PHE B O 1
ATOM 9709 N N . ASP B 1 590 ? -11.688 -45.094 -15.82 1 69.25 590 ASP B N 1
ATOM 9710 C CA . ASP B 1 590 ? -12.797 -46 -16.078 1 69.25 590 ASP B CA 1
ATOM 9711 C C . ASP B 1 590 ? -13.859 -45.906 -14.984 1 69.25 590 ASP B C 1
ATOM 9713 O O . ASP B 1 590 ? -13.539 -45.906 -13.797 1 69.25 590 ASP B O 1
ATOM 9717 N N . GLY B 1 591 ? -15.031 -45.375 -15.336 1 68.62 591 GLY B N 1
ATOM 9718 C CA . GLY B 1 591 ? -16.156 -45.375 -14.414 1 68.62 591 GLY B CA 1
ATOM 9719 C C . GLY B 1 591 ? -16.641 -43.969 -14.086 1 68.62 591 GLY B C 1
ATOM 9720 O O . GLY B 1 591 ? -17.75 -43.812 -13.57 1 68.62 591 GLY B O 1
ATOM 9721 N N . ASP B 1 592 ? -15.867 -42.969 -14.25 1 76.44 592 ASP B N 1
ATOM 9722 C CA . ASP B 1 592 ? -16.297 -41.625 -13.906 1 76.44 592 ASP B CA 1
ATOM 9723 C C . ASP B 1 592 ? -17.234 -41.062 -14.969 1 76.44 592 ASP B C 1
ATOM 9725 O O . ASP B 1 592 ? -17.266 -41.531 -16.109 1 76.44 592 ASP B O 1
ATOM 9729 N N . GLN B 1 593 ? -18.188 -40.25 -14.445 1 86.19 593 GLN B N 1
ATOM 9730 C CA . GLN B 1 593 ? -19.141 -39.625 -15.344 1 86.19 593 GLN B CA 1
ATOM 9731 C C . GLN B 1 593 ? -19.031 -38.094 -15.273 1 86.19 593 GLN B C 1
ATOM 9733 O O . GLN B 1 593 ? -18.625 -37.562 -14.25 1 86.19 593 GLN B O 1
ATOM 9738 N N . VAL B 1 594 ? -19.391 -37.531 -16.438 1 93 594 VAL B N 1
ATOM 9739 C CA . VAL B 1 594 ? -19.281 -36.094 -16.578 1 93 594 VAL B CA 1
ATOM 9740 C C . VAL B 1 594 ? -20.188 -35.375 -15.57 1 93 594 VAL B C 1
ATOM 9742 O O . VAL B 1 594 ? -19.812 -34.375 -14.977 1 93 594 VAL B O 1
ATOM 9745 N N . TRP B 1 595 ? -21.391 -35.938 -15.273 1 93.19 595 TRP B N 1
ATOM 9746 C CA . TRP B 1 595 ? -22.344 -35.281 -14.383 1 93.19 595 TRP B CA 1
ATOM 9747 C C . TRP B 1 595 ? -21.828 -35.281 -12.945 1 93.19 595 TRP B C 1
ATOM 9749 O O . TRP B 1 595 ? -22.125 -34.344 -12.18 1 93.19 595 TRP B O 1
ATOM 9759 N N . MET B 1 596 ? -21.078 -36.281 -12.555 1 92.56 596 MET B N 1
ATOM 9760 C CA . MET B 1 596 ? -20.484 -36.312 -11.219 1 92.56 596 MET B CA 1
ATOM 9761 C C . MET B 1 596 ? -19.5 -35.156 -11.039 1 92.56 596 MET B C 1
ATOM 9763 O O . MET B 1 596 ? -19.469 -34.531 -9.977 1 92.56 596 MET B O 1
ATOM 9767 N N . ALA B 1 597 ? -18.75 -34.906 -12.102 1 94.56 597 ALA B N 1
ATOM 9768 C CA . ALA B 1 597 ? -17.797 -33.781 -12.055 1 94.56 597 ALA B CA 1
ATOM 9769 C C . ALA B 1 597 ? -18.516 -32.438 -11.922 1 94.56 597 ALA B C 1
ATOM 9771 O O . ALA B 1 597 ? -18.109 -31.594 -11.133 1 94.56 597 ALA B O 1
ATOM 9772 N N . VAL B 1 598 ? -19.609 -32.312 -12.633 1 96.38 598 VAL B N 1
ATOM 9773 C CA . VAL B 1 598 ? -20.375 -31.062 -12.594 1 96.38 598 VAL B CA 1
ATOM 9774 C C . VAL B 1 598 ? -20.938 -30.844 -11.188 1 96.38 598 VAL B C 1
ATOM 9776 O O . VAL B 1 598 ? -20.875 -29.734 -10.656 1 96.38 598 VAL B O 1
ATOM 9779 N N . VAL B 1 599 ? -21.344 -31.906 -10.562 1 96.12 599 VAL B N 1
ATOM 9780 C CA . VAL B 1 599 ? -21.938 -31.812 -9.227 1 96.12 599 VAL B CA 1
ATOM 9781 C C . VAL B 1 599 ? -20.844 -31.438 -8.219 1 96.12 599 VAL B C 1
ATOM 9783 O O . VAL B 1 599 ? -21.062 -30.609 -7.336 1 96.12 599 VAL B O 1
ATOM 9786 N N . ILE B 1 600 ? -19.719 -32.031 -8.32 1 95.75 600 ILE B N 1
ATOM 9787 C CA . ILE B 1 600 ? -18.641 -31.766 -7.383 1 95.75 600 ILE B CA 1
ATOM 9788 C C . ILE B 1 600 ? -18.125 -30.344 -7.582 1 95.75 600 ILE B C 1
ATOM 9790 O O . ILE B 1 600 ? -17.844 -29.641 -6.609 1 95.75 600 ILE B O 1
ATOM 9794 N N . LEU B 1 601 ? -17.984 -29.922 -8.867 1 97.56 601 LEU B N 1
ATOM 9795 C CA . LEU B 1 601 ? -17.531 -28.562 -9.141 1 97.56 601 LEU B CA 1
ATOM 9796 C C . LEU B 1 601 ? -18.516 -27.547 -8.586 1 97.56 601 LEU B C 1
ATOM 9798 O O . LEU B 1 601 ? -18.125 -26.547 -7.977 1 97.56 601 LEU B O 1
ATOM 9802 N N . LEU B 1 602 ? -19.781 -27.844 -8.75 1 97.75 602 LEU B N 1
ATOM 9803 C CA . LEU B 1 602 ? -20.812 -26.953 -8.195 1 97.75 602 LEU B CA 1
ATOM 9804 C C . LEU B 1 602 ? -20.766 -26.969 -6.676 1 97.75 602 LEU B C 1
ATOM 9806 O O . LEU B 1 602 ? -20.984 -25.938 -6.031 1 97.75 602 LEU B O 1
ATOM 9810 N N . GLY B 1 603 ? -20.562 -28.156 -6.152 1 97.5 603 GLY B N 1
ATOM 9811 C CA . GLY B 1 603 ? -20.406 -28.266 -4.711 1 97.5 603 GLY B CA 1
ATOM 9812 C C . GLY B 1 603 ? -19.234 -27.453 -4.18 1 97.5 603 GLY B C 1
ATOM 9813 O O . GLY B 1 603 ? -19.344 -26.812 -3.141 1 97.5 603 GLY B O 1
ATOM 9814 N N . ASN B 1 604 ? -18.109 -27.516 -4.887 1 97.38 604 ASN B N 1
ATOM 9815 C CA . ASN B 1 604 ? -16.938 -26.719 -4.512 1 97.38 604 ASN B CA 1
ATOM 9816 C C . ASN B 1 604 ? -17.25 -25.219 -4.57 1 97.38 604 ASN B C 1
ATOM 9818 O O . ASN B 1 604 ? -16.875 -24.469 -3.674 1 97.38 604 ASN B O 1
ATOM 9822 N N . ILE B 1 605 ? -17.938 -24.797 -5.605 1 97.75 605 ILE B N 1
ATOM 9823 C CA . ILE B 1 605 ? -18.297 -23.391 -5.762 1 97.75 605 ILE B CA 1
ATOM 9824 C C . ILE B 1 605 ? -19.141 -22.953 -4.574 1 97.75 605 ILE B C 1
ATOM 9826 O O . ILE B 1 605 ? -18.859 -21.922 -3.941 1 97.75 605 ILE B O 1
ATOM 9830 N N . CYS B 1 606 ? -20.109 -23.75 -4.227 1 97.38 606 CYS B N 1
ATOM 9831 C CA . CYS B 1 606 ? -21.016 -23.406 -3.127 1 97.38 606 CYS B CA 1
ATOM 9832 C C . CYS B 1 606 ? -20.266 -23.391 -1.8 1 97.38 606 CYS B C 1
ATOM 9834 O O . CYS B 1 606 ? -20.469 -22.5 -0.973 1 97.38 606 CYS B O 1
ATOM 9836 N N . GLY B 1 607 ? -19.422 -24.375 -1.679 1 97.31 607 GLY B N 1
ATOM 9837 C CA . GLY B 1 607 ? -18.641 -24.438 -0.451 1 97.31 607 GLY B CA 1
ATOM 9838 C C . GLY B 1 607 ? -17.719 -23.234 -0.265 1 97.31 607 GLY B C 1
ATOM 9839 O O . GLY B 1 607 ? -17.703 -22.625 0.808 1 97.31 607 GLY B O 1
ATOM 9840 N N . TYR B 1 608 ? -17.031 -22.891 -1.286 1 97.19 608 TYR B N 1
ATOM 9841 C CA . TYR B 1 608 ? -16.094 -21.781 -1.193 1 97.19 608 TYR B CA 1
ATOM 9842 C C . TYR B 1 608 ? -16.828 -20.453 -1.105 1 97.19 608 TYR B C 1
ATOM 9844 O O . TYR B 1 608 ? -16.359 -19.516 -0.444 1 97.19 608 TYR B O 1
ATOM 9852 N N . GLN B 1 609 ? -17.969 -20.359 -1.77 1 97.31 609 GLN B N 1
ATOM 9853 C CA . GLN B 1 609 ? -18.781 -19.156 -1.66 1 97.31 609 GLN B CA 1
ATOM 9854 C C . GLN B 1 609 ? -19.312 -18.969 -0.243 1 97.31 609 GLN B C 1
ATOM 9856 O O . GLN B 1 609 ? -19.391 -17.859 0.264 1 97.31 609 GLN B O 1
ATOM 9861 N N . LEU B 1 610 ? -19.641 -20.047 0.33 1 97 610 LEU B N 1
ATOM 9862 C CA . LEU B 1 610 ? -20.109 -20 1.713 1 97 610 LEU B CA 1
ATOM 9863 C C . LEU B 1 610 ? -18.984 -19.562 2.645 1 97 610 LEU B C 1
ATOM 9865 O O . LEU B 1 610 ? -19.188 -18.75 3.545 1 97 610 LEU B O 1
ATOM 9869 N N . MET B 1 611 ? -17.859 -20.078 2.334 1 97 611 MET B N 1
ATOM 9870 C CA . MET B 1 611 ? -16.688 -19.672 3.121 1 97 611 MET B CA 1
ATOM 9871 C C . MET B 1 611 ? -16.406 -18.188 2.947 1 97 611 MET B C 1
ATOM 9873 O O . MET B 1 611 ? -16.094 -17.484 3.916 1 97 611 MET B O 1
ATOM 9877 N N . ALA B 1 612 ? -16.562 -17.719 1.799 1 96.69 612 ALA B N 1
ATOM 9878 C CA . ALA B 1 612 ? -16.281 -16.312 1.482 1 96.69 612 ALA B CA 1
ATOM 9879 C C . ALA B 1 612 ? -17.297 -15.391 2.16 1 96.69 612 ALA B C 1
ATOM 9881 O O . ALA B 1 612 ? -16.922 -14.383 2.762 1 96.69 612 ALA B O 1
ATOM 9882 N N . ILE B 1 613 ? -18.547 -15.75 2.125 1 95.81 613 ILE B N 1
ATOM 9883 C CA . ILE B 1 613 ? -19.578 -14.914 2.713 1 95.81 613 ILE B CA 1
ATOM 9884 C C . ILE B 1 613 ? -19.438 -14.898 4.234 1 95.81 613 ILE B C 1
ATOM 9886 O O . ILE B 1 613 ? -19.656 -13.867 4.875 1 95.81 613 ILE B O 1
ATOM 9890 N N . LEU B 1 614 ? -19.047 -16 4.773 1 96.25 614 LEU B N 1
ATOM 9891 C CA . LEU B 1 614 ? -18.844 -16.078 6.219 1 96.25 614 LEU B CA 1
ATOM 9892 C C . LEU B 1 614 ? -17.641 -15.242 6.645 1 96.25 614 LEU B C 1
ATOM 9894 O O . LEU B 1 614 ? -17.688 -14.539 7.652 1 96.25 614 LEU B O 1
ATOM 9898 N N . ALA B 1 615 ? -16.641 -15.344 5.867 1 95.75 615 ALA B N 1
ATOM 9899 C CA . ALA B 1 615 ? -15.461 -14.531 6.16 1 95.75 615 ALA B CA 1
ATOM 9900 C C . ALA B 1 615 ? -15.766 -13.047 6.012 1 95.75 615 ALA B C 1
ATOM 9902 O O . ALA B 1 615 ? -15.352 -12.234 6.844 1 95.75 615 ALA B O 1
ATOM 9903 N N . PHE B 1 616 ? -16.516 -12.734 5.098 1 94.38 616 PHE B N 1
ATOM 9904 C CA . PHE B 1 616 ? -16.891 -11.352 4.82 1 94.38 616 PHE B CA 1
ATOM 9905 C C . PHE B 1 616 ? -17.75 -10.781 5.953 1 94.38 616 PHE B C 1
ATOM 9907 O O . PHE B 1 616 ? -17.594 -9.617 6.324 1 94.38 616 PHE B O 1
ATOM 9914 N N . ARG B 1 617 ? -18.484 -11.609 6.461 1 93.19 617 ARG B N 1
ATOM 9915 C CA . ARG B 1 617 ? -19.406 -11.156 7.496 1 93.19 617 ARG B CA 1
ATOM 9916 C C . ARG B 1 617 ? -18.719 -11.07 8.852 1 93.19 617 ARG B C 1
ATOM 9918 O O . ARG B 1 617 ? -18.969 -10.148 9.633 1 93.19 617 ARG B O 1
ATOM 9925 N N . PHE B 1 618 ? -17.781 -11.93 9.062 1 92.25 618 PHE B N 1
ATOM 9926 C CA . PHE B 1 618 ? -17.297 -12.039 10.43 1 92.25 618 PHE B CA 1
ATOM 9927 C C . PHE B 1 618 ? -15.898 -11.453 10.562 1 92.25 618 PHE B C 1
ATOM 9929 O O . PHE B 1 618 ? -15.438 -11.156 11.664 1 92.25 618 PHE B O 1
ATOM 9936 N N . ILE B 1 619 ? -15.195 -11.328 9.508 1 91.31 619 ILE B N 1
ATOM 9937 C CA . ILE B 1 619 ? -13.852 -10.766 9.562 1 91.31 619 ILE B CA 1
ATOM 9938 C C . ILE B 1 619 ? -13.883 -9.32 9.07 1 91.31 619 ILE B C 1
ATOM 9940 O O . ILE B 1 619 ? -14.305 -9.047 7.941 1 91.31 619 ILE B O 1
ATOM 9944 N N . PRO B 1 620 ? -13.406 -8.414 9.945 1 85.06 620 PRO B N 1
ATOM 9945 C CA . PRO B 1 620 ? -13.375 -7.023 9.492 1 85.06 620 PRO B CA 1
ATOM 9946 C C . PRO B 1 620 ? -12.398 -6.801 8.336 1 85.06 620 PRO B C 1
ATOM 9948 O O . PRO B 1 620 ? -11.25 -7.258 8.398 1 85.06 620 PRO B O 1
ATOM 9951 N N . GLN B 1 621 ? -12.805 -6.25 7.34 1 83.38 621 GLN B N 1
ATOM 9952 C CA . GLN B 1 621 ? -12.023 -6.016 6.129 1 83.38 621 GLN B CA 1
ATOM 9953 C C . GLN B 1 621 ? -11.18 -4.75 6.258 1 83.38 621 GLN B C 1
ATOM 9955 O O . GLN B 1 621 ? -11.344 -3.809 5.477 1 83.38 621 GLN B O 1
ATOM 9960 N N . LYS B 1 622 ? -10.242 -4.68 7.168 1 80.31 622 LYS B N 1
ATOM 9961 C CA . LYS B 1 622 ? -9.398 -3.51 7.387 1 80.31 622 LYS B CA 1
ATOM 9962 C C . LYS B 1 622 ? -8.352 -3.377 6.285 1 80.31 622 LYS B C 1
ATOM 9964 O O . LYS B 1 622 ? -7.805 -4.379 5.816 1 80.31 622 LYS B O 1
ATOM 9969 N N . PRO B 1 623 ? -8.156 -2.18 5.75 1 68.88 623 PRO B N 1
ATOM 9970 C CA . PRO B 1 623 ? -7.168 -1.994 4.684 1 68.88 623 PRO B CA 1
ATOM 9971 C C . PRO B 1 623 ? -5.734 -2.238 5.156 1 68.88 623 PRO B C 1
ATOM 9973 O O . PRO B 1 623 ? -4.887 -2.664 4.367 1 68.88 623 PRO B O 1
ATOM 9976 N N . TYR B 1 624 ? -5.371 -1.681 6.355 1 61.03 624 TYR B N 1
ATOM 9977 C CA . TYR B 1 624 ? -3.994 -1.832 6.82 1 61.03 624 TYR B CA 1
ATOM 9978 C C . TYR B 1 624 ? -3.865 -3.021 7.762 1 61.03 624 TYR B C 1
ATOM 9980 O O . TYR B 1 624 ? -4.809 -3.359 8.484 1 61.03 624 TYR B O 1
ATOM 9988 N N . GLY B 1 625 ? -3.139 -4.156 7.336 1 53.59 625 GLY B N 1
ATOM 9989 C CA . GLY B 1 625 ? -2.805 -5.41 7.996 1 53.59 625 GLY B CA 1
ATOM 9990 C C . GLY B 1 625 ? -3.412 -5.531 9.383 1 53.59 625 GLY B C 1
ATOM 9991 O O . GLY B 1 625 ? -4.293 -4.754 9.75 1 53.59 625 GLY B O 1
ATOM 9992 N N . PHE B 1 626 ? -2.885 -6.414 10.359 1 43.97 626 PHE B N 1
ATOM 9993 C CA . PHE B 1 626 ? -3.393 -6.828 11.656 1 43.97 626 PHE B CA 1
ATOM 9994 C C . PHE B 1 626 ? -3.492 -5.641 12.602 1 43.97 626 PHE B C 1
ATOM 9996 O O . PHE B 1 626 ? -2.717 -4.688 12.5 1 43.97 626 PHE B O 1
#

Organism: Lottia gigantea (NCBI:txid225164)

Solvent-accessible surface area (backbone atoms only — not comparable to full-atom values): 65669 Å² total; per-residue (Å²): 133,79,76,69,72,68,71,67,71,72,75,70,52,73,41,27,43,39,35,43,47,31,26,33,36,35,71,45,75,70,74,68,71,80,66,80,85,68,80,79,62,83,74,65,63,57,62,44,73,44,30,52,54,34,63,52,74,45,44,48,40,30,35,35,35,36,30,34,54,93,83,13,32,58,68,57,50,52,27,53,70,63,63,64,59,88,70,57,51,78,44,62,46,49,21,48,58,77,32,74,64,44,71,59,41,38,62,61,37,34,32,78,39,65,64,75,83,56,69,67,36,81,39,24,44,49,56,50,47,48,55,49,44,64,35,62,38,46,66,86,55,48,70,67,55,50,52,49,52,49,51,48,49,32,50,70,63,68,38,64,90,46,37,80,38,33,41,21,53,97,88,38,88,44,52,54,71,60,52,49,49,45,49,55,48,41,60,46,48,71,71,59,41,22,29,40,40,31,37,37,76,48,65,96,48,54,69,66,52,31,42,50,49,52,50,47,50,46,53,47,9,61,68,41,14,18,32,40,34,32,42,66,79,64,52,50,78,49,50,67,64,34,50,27,36,36,35,30,33,81,13,25,53,50,43,74,46,45,43,85,50,47,62,58,53,39,32,74,75,70,50,64,73,55,84,48,26,24,54,64,54,53,52,48,54,52,44,35,69,43,76,86,42,72,66,48,24,54,52,28,42,51,49,34,50,50,41,34,51,52,34,55,64,52,48,76,66,68,66,72,67,82,72,65,79,57,55,66,65,56,48,51,43,53,54,45,53,43,60,53,60,68,74,32,57,48,52,61,67,57,42,20,52,55,45,18,51,50,48,37,50,52,54,65,67,38,51,67,65,49,51,53,51,49,49,50,25,40,50,55,12,48,49,52,13,58,61,43,48,53,54,52,55,34,64,70,22,52,52,34,51,53,25,47,41,45,47,71,64,53,59,57,42,64,52,48,28,50,51,48,26,52,52,50,59,60,46,24,57,34,47,40,57,42,51,74,66,56,56,60,55,71,66,30,50,53,53,15,50,55,58,43,43,46,64,57,51,53,49,43,46,46,46,24,48,52,59,20,49,64,40,21,48,55,81,93,40,73,70,57,46,53,52,47,48,49,44,51,50,46,48,49,45,30,40,44,27,42,23,47,22,35,42,42,65,39,63,46,67,67,60,23,48,46,54,48,50,52,51,52,45,53,26,53,57,40,30,43,84,37,32,57,68,82,74,37,49,79,88,54,44,61,53,28,72,67,16,57,53,16,34,44,33,51,34,42,45,55,59,63,32,52,92,38,68,32,44,49,79,91,51,62,74,91,72,42,58,46,41,23,65,55,49,36,49,73,71,63,55,70,84,74,52,58,67,58,31,53,50,50,37,50,48,48,30,52,52,27,44,50,49,20,53,49,26,55,72,71,38,83,49,56,59,70,57,137,133,78,76,70,72,68,72,66,71,73,72,69,53,71,40,28,42,38,36,42,46,30,24,34,35,35,70,44,74,68,74,68,70,82,66,78,86,67,82,78,65,80,74,65,65,56,62,46,71,45,31,52,52,35,63,52,74,45,44,49,40,30,34,34,35,36,29,32,55,91,83,13,33,58,67,57,50,53,27,53,69,64,63,62,60,87,71,58,50,78,46,61,45,48,21,47,59,77,33,75,64,44,70,62,42,38,63,62,37,35,30,78,38,65,64,74,82,57,70,68,37,81,39,25,45,48,54,51,46,48,54,50,45,64,36,62,38,44,68,86,53,49,70,66,53,50,51,48,50,48,51,48,50,33,51,70,62,69,38,65,91,47,35,79,38,32,42,21,53,96,88,38,90,45,52,53,72,60,54,48,49,45,49,55,48,42,61,46,48,72,72,59,42,23,28,40,38,30,39,36,75,50,66,96,47,52,69,66,51,30,42,49,49,51,51,47,49,46,52,47,10,62,67,42,14,18,31,39,34,33,45,65,80,65,51,51,76,50,49,68,65,34,50,26,35,36,34,30,32,81,14,25,54,50,44,74,46,47,43,84,50,47,59,58,54,38,33,72,73,71,51,63,74,56,84,48,25,24,53,62,54,53,52,48,56,53,43,36,68,42,76,86,42,71,66,48,26,55,52,27,43,51,49,32,49,50,41,35,50,52,34,55,65,53,49,76,65,67,66,73,68,82,70,66,79,56,55,67,66,56,48,52,45,53,55,45,53,43,57,55,60,67,71,31,56,48,52,61,68,56,40,20,52,55,44,19,51,50,48,38,50,53,54,66,66,39,51,66,63,50,51,53,51,50,47,51,26,40,48,55,13,49,49,52,13,57,61,42,48,54,54,52,56,34,66,69,23,54,52,33,51,54,24,48,42,44,46,70,64,53,59,56,42,63,52,49,27,49,51,50,26,51,53,49,59,59,47,24,57,36,47,39,58,42,50,74,66,57,55,59,54,72,64,30,50,52,54,16,50,54,59,42,43,44,64,55,52,54,48,44,44,46,47,24,47,52,59,21,48,63,41,20,50,57,82,94,41,73,66,56,47,52,51,46,49,49,45,52,48,45,47,49,45,30,40,44,27,43,23,47,21,36,39,41,65,37,63,44,67,67,61,22,48,44,54,51,49,51,49,51,46,52,25,53,57,39,29,43,82,40,31,57,68,83,74,37,50,78,88,55,43,60,53,31,72,67,16,58,54,16,37,44,32,50,33,42,46,55,58,63,32,52,92,37,68,32,45,48,80,91,50,60,74,93,70,43,59,46,40,22,66,53,49,36,50,72,70,65,54,68,82,73,51,57,67,58,29,52,50,51,38,50,48,48,30,53,51,27,44,50,50,20,53,50,26,54,72,72,38,82,49,55,60,69,57,135

Sequence (1252 aa):
MTSVYNIEFSIKHSIDINVENLSYVIDQPNITTSRLPCHTTDHSATTKTILDGVSFQAKCGQMLAIMGSSGSGKTSLLNVLACKNSTGTVTGDIELNGVKHTKHMIEHFSAYVRQDDRLLQFLSVKETLMFVAQLKLPTKLSRVEIVRKVDEVIAELGLSHVTATRVGGANIRGISGGERRRVSIGIQLLMDPSILLLDEPTSGLDSFTAHHLIQTLSRLAKNQRTILLSIHQPRSDIFELFDKVLVLSVGQTVYYGETRTMVDYFTRLGYPCPELTNPSDYYMDLATIDATTDETESRTTEVVENLLEAYRRQGEEVHTGSDTEVNQHIKEYMIEGATEIQVGYPGFFHQFTVLARRHFKNTVINQWALIVQTFEAVFMSLVLGVVFWELTLDQRGIRDRYGFMFMITMMYPFTNTLDVIGQCHEERKYLYFELEDKLYGYFAYYFSKIIAELPFHFLFVSLYFTPAYFMTGLQVDVIIFFTMFGIVLLLVYVTRSWALAMAMIFPNYTLSSTVSNILLALFSVCSGFYVNLESMHSGTRWMADVSPIRWAFDSLSLVEYGNVTFACGQIDPRYCIKTGEEALKLYGFDGDQVWMAVVILLGNICGYQLMAILAFRFIPQKPYGFMTSVYNIEFSIKHSIDINVENLSYVIDQPNITTSRLPCHTTDHSATTKTILDGVSFQAKCGQMLAIMGSSGSGKTSLLNVLACKNSTGTVTGDIELNGVKHTKHMIEHFSAYVRQDDRLLQFLSVKETLMFVAQLKLPTKLSRVEIVRKVDEVIAELGLSHVTATRVGGANIRGISGGERRRVSIGIQLLMDPSILLLDEPTSGLDSFTAHHLIQTLSRLAKNQRTILLSIHQPRSDIFELFDKVLVLSVGQTVYYGETRTMVDYFTRLGYPCPELTNPSDYYMDLATIDATTDETESRTTEVVENLLEAYRRQGEEVHTGSDTEVNQHIKEYMIEGATEIQVGYPGFFHQFTVLARRHFKNTVINQWALIVQTFEAVFMSLVLGVVFWELTLDQRGIRDRYGFMFMITMMYPFTNTLDVIGQCHEERKYLYFELEDKLYGYFAYYFSKIIAELPFHFLFVSLYFTPAYFMTGLQVDVIIFFTMFGIVLLLVYVTRSWALAMAMIFPNYTLSSTVSNILLALFSVCSGFYVNLESMHSGTRWMADVSPIRWAFDSLSLVEYGNVTFACGQIDPRYCIKTGEEALKLYGFDGDQVWMAVVILLGNICGYQLMAILAFRFIPQKPYGF

Radius of gyration: 35.95 Å; Cα contacts (8 Å, |Δi|>4): 2026; chains: 2; bounding box: 112×110×81 Å